Protein AF-A0A6G3YT43-F1 (afdb_monomer)

Foldseek 3Di:
DVVVVVVVVVVVVVVVVVVVVVVVVVVVVVCVVVVVVPPDDDDDDDDDDDDDDDDDDDDDDDDDDDDDDDDCPVPVVVVVVVVVVVVVVVVVVVVVVVVVVVVVVVVVVVVVVVVVVVVVVVVVVVVVVVVVVVVVVVVVVVVVVVVVVVVVVVVVVVVVVVVVVVVVVVVVVVVVVVVVVVVVVVVVVVVCCVVVVVVVVVVVVVVVVVCVVCVVPPCVVVCCPVVVVVVVVVVVVVVVVVVVVVVVVVVVVCVVVVVVVLVVCVVPDDCNVVSVVVVVVVVVVVVVVVVVVVVVVVVVVVVVVVVQAAAADDDDPLSVLVVVLQVLLVVLVWHWHWDDWDADPVRQKIKTKIATPDDDDVVVSQCSSLVPQVVSCVVNQAPDRWGWDADPVVRIIMTIGGHDPPQQDPVNLCVLFPEQVCVLVLLALAQFAEEEAADVFCRVLLVLLSVLSNVVVVAAEAEAEADLCPPPPPPQDLFDHPHNRLVCLLVVLVVLVVLLVVLVVVCVVPPPDDDRAYEYAYEAVLVSLVVQPPDWDADPVGDIDGSSLSNLVSSLCCLVCVSVSNYGYYYYHHAPDCVSVPPDVNDDPVSCLSHWYKYKAPNVCVVQVPDPCVVVCPVVVVSSVSSNVSQVVVCVVPPDPQPGWIWIWTGHNPDTGIYTHDGRCPSVSVVDDPPPPRPRPDSPPPPPVDPPHPPVVVVCVVPVDDDDDDDDDDDDDDDDDDDDDDDDDDDDDDDDDDDDDFDADPQPRHGWDWPAAACDDPRHQWTKTFDPDPPDDVVSDDRIDTHHDPPVCVVPVDDDDDDD

Solvent-accessible surface area (backbone atoms only — not comparable to full-atom values): 46959 Å² total; per-residue (Å²): 109,74,70,60,55,52,54,51,50,52,53,51,50,52,54,51,50,56,52,51,51,52,53,50,52,54,53,49,54,52,51,63,66,56,56,77,75,72,81,82,85,80,89,82,90,80,91,82,82,89,84,84,92,80,81,87,88,82,86,86,84,86,81,86,82,88,84,88,82,94,83,58,85,72,55,55,61,57,52,52,55,49,49,50,54,50,50,53,50,50,52,52,51,52,51,51,50,50,53,52,50,54,50,52,52,52,53,50,53,53,51,53,51,52,51,52,55,50,52,55,52,52,52,53,51,51,52,53,49,54,51,52,54,53,50,52,51,51,52,53,50,52,55,52,52,51,53,54,50,54,53,52,52,48,53,51,51,56,50,51,55,51,50,50,55,51,48,58,49,50,57,48,52,50,52,52,48,52,53,53,47,52,50,54,48,50,53,50,48,51,54,49,46,52,53,47,49,52,50,46,49,55,48,48,53,54,46,50,56,50,44,69,67,38,49,72,62,48,51,63,56,48,45,61,66,66,41,44,68,53,52,48,48,46,52,49,50,48,50,50,47,51,50,50,51,51,47,51,50,51,50,62,62,44,48,59,57,50,51,54,50,46,62,56,37,71,75,51,88,83,61,67,70,64,54,51,56,50,49,52,52,49,51,52,57,46,54,56,48,52,54,50,50,54,55,48,53,51,53,52,50,53,51,51,51,61,69,66,51,59,49,69,55,67,94,48,84,75,36,47,49,54,39,49,55,37,50,53,29,43,76,72,74,41,51,35,26,56,70,53,75,48,68,46,96,85,66,42,41,37,36,37,34,29,38,68,80,64,97,62,62,63,70,62,51,40,58,62,64,37,71,50,17,65,59,47,12,66,79,63,53,32,75,52,69,38,46,66,44,75,39,84,90,78,68,28,40,33,34,62,42,39,46,63,75,77,77,77,48,73,71,62,44,59,74,63,34,43,57,42,84,52,48,50,68,71,52,62,90,57,43,26,38,35,37,18,18,46,93,92,42,68,44,70,58,50,53,43,48,52,54,12,35,42,45,76,69,71,55,65,54,32,68,44,29,37,26,57,66,62,86,39,99,82,58,83,69,60,62,48,56,76,32,54,43,69,86,43,49,57,59,53,23,50,49,53,46,47,53,51,53,52,51,50,52,48,38,72,76,38,77,84,70,82,62,73,30,35,34,40,37,35,47,54,44,61,61,45,44,60,69,29,54,92,42,73,43,77,44,102,84,79,47,78,42,40,42,33,57,48,35,52,48,27,52,50,50,43,43,72,50,10,69,89,56,34,31,30,39,38,40,28,26,56,59,62,60,58,71,80,66,40,79,42,94,89,45,57,78,68,63,59,65,52,34,36,34,40,27,32,55,77,36,38,55,57,42,55,71,70,39,93,57,58,81,80,40,51,66,58,51,52,49,48,48,54,48,49,57,49,33,60,58,58,36,71,78,42,85,53,74,53,73,39,70,45,50,28,37,38,37,49,96,91,45,77,44,43,30,38,53,64,48,62,62,73,54,37,54,87,65,63,60,86,88,48,99,61,67,51,81,55,71,38,80,71,77,62,98,56,95,80,55,68,64,57,66,58,57,48,74,76,52,94,84,80,91,79,91,84,86,83,84,84,86,82,84,88,79,91,83,81,89,82,80,86,81,85,90,79,91,78,91,78,83,93,70,82,84,71,86,77,58,53,31,91,87,76,68,43,68,46,40,82,72,54,66,35,87,63,70,99,52,45,69,21,36,30,30,34,52,78,60,87,85,67,51,81,90,79,52,80,54,64,47,75,44,80,67,58,80,85,55,62,74,76,78,67,73,82,83,77,91,129

Radius of gyration: 56.35 Å; Cα contacts (8 Å, |Δi|>4): 700; chains: 1; bounding box: 196×82×149 Å

Nearest PDB structures (foldseek):
  6o1x-assembly1_A  TM=3.894E-01  e=1.282E-11  Clostridium perfringens
  8i13-assembly1_A  TM=3.273E-01  e=7.586E+00  Saccharomyces cerevisiae

Structure (mmCIF, N/CA/C/O backbone):
data_AF-A0A6G3YT43-F1
#
_entry.id   AF-A0A6G3YT43-F1
#
loop_
_atom_site.group_PDB
_atom_site.id
_atom_site.type_symbol
_atom_site.label_atom_id
_atom_site.label_alt_id
_atom_site.label_comp_id
_atom_site.label_asym_id
_atom_site.label_entity_id
_atom_site.label_seq_id
_atom_site.pdbx_PDB_ins_code
_atom_site.Cartn_x
_atom_site.Cartn_y
_atom_site.Cartn_z
_atom_site.occupancy
_atom_site.B_iso_or_equiv
_atom_site.auth_seq_id
_atom_site.auth_comp_id
_atom_site.auth_asym_id
_atom_site.auth_atom_id
_atom_site.pdbx_PDB_model_num
ATOM 1 N N . MET A 1 1 ? -44.330 -9.212 -2.111 1.00 39.94 1 MET A N 1
ATOM 2 C CA . MET A 1 1 ? -45.295 -8.447 -1.283 1.00 39.94 1 MET A CA 1
ATOM 3 C C . MET A 1 1 ? -46.722 -9.006 -1.291 1.00 39.94 1 MET A C 1
ATOM 5 O O . MET A 1 1 ? -47.164 -9.388 -0.219 1.00 39.94 1 MET A O 1
ATOM 9 N N . LYS A 1 2 ? -47.422 -9.173 -2.430 1.00 38.03 2 LYS A N 1
ATOM 10 C CA . LYS A 1 2 ? -48.826 -9.671 -2.458 1.00 38.03 2 LYS A CA 1
ATOM 11 C C . LYS A 1 2 ? -49.089 -10.975 -1.664 1.00 38.03 2 LYS A C 1
ATOM 13 O O . LYS A 1 2 ? -50.097 -11.067 -0.971 1.00 38.03 2 LYS A O 1
ATOM 18 N N . LYS A 1 3 ? -48.157 -11.943 -1.681 1.00 38.84 3 LYS A N 1
ATOM 19 C CA . LYS A 1 3 ? -48.256 -13.196 -0.895 1.00 38.84 3 LYS A CA 1
ATOM 20 C C . LYS A 1 3 ? -48.127 -12.994 0.626 1.00 38.84 3 LYS A C 1
ATOM 22 O O . LYS A 1 3 ? -48.794 -13.687 1.386 1.00 38.84 3 LYS A O 1
ATOM 27 N N . ALA A 1 4 ? -47.316 -12.035 1.079 1.00 42.00 4 ALA A N 1
ATOM 28 C CA . ALA A 1 4 ? -47.172 -11.718 2.504 1.00 42.00 4 ALA A CA 1
ATOM 29 C C . ALA A 1 4 ? -48.429 -11.011 3.040 1.00 42.00 4 ALA A C 1
ATOM 31 O O . ALA A 1 4 ? -48.910 -11.329 4.124 1.00 42.00 4 ALA A O 1
ATOM 32 N N . THR A 1 5 ? -49.027 -10.138 2.225 1.00 49.62 5 THR A N 1
ATOM 33 C CA . THR A 1 5 ? -50.283 -9.447 2.543 1.00 49.62 5 THR A CA 1
ATOM 34 C C . THR A 1 5 ? -51.476 -10.409 2.593 1.00 49.62 5 THR A C 1
ATOM 36 O O . THR A 1 5 ? -52.321 -10.286 3.475 1.00 49.62 5 THR A O 1
ATOM 39 N N . GLN A 1 6 ? -51.536 -11.411 1.705 1.00 53.44 6 GLN A N 1
ATOM 40 C CA . GLN A 1 6 ? -52.564 -12.462 1.768 1.00 53.44 6 GLN A CA 1
ATOM 41 C C . GLN A 1 6 ? -52.411 -13.357 3.004 1.00 53.44 6 GLN A C 1
ATOM 43 O O . GLN A 1 6 ? -53.408 -13.676 3.645 1.00 53.44 6 GLN A O 1
ATOM 48 N N . LYS A 1 7 ? -51.176 -13.702 3.390 1.00 53.03 7 LYS A N 1
ATOM 49 C CA . LYS A 1 7 ? -50.913 -14.523 4.582 1.00 53.03 7 LYS A CA 1
ATOM 50 C C . LYS A 1 7 ? -51.256 -13.787 5.885 1.00 53.03 7 LYS A C 1
ATOM 52 O O . LYS A 1 7 ? -51.801 -14.398 6.799 1.00 53.03 7 LYS A O 1
ATOM 57 N N . ALA A 1 8 ? -51.008 -12.476 5.952 1.00 52.19 8 ALA A N 1
ATOM 58 C CA . ALA A 1 8 ? -51.404 -11.643 7.090 1.00 52.19 8 ALA A CA 1
ATOM 59 C C . ALA A 1 8 ? -52.932 -11.478 7.194 1.00 52.19 8 ALA A C 1
ATOM 61 O O . ALA A 1 8 ? -53.485 -11.609 8.284 1.00 52.19 8 ALA A O 1
ATOM 62 N N . LYS A 1 9 ? -53.630 -11.278 6.063 1.00 59.62 9 LYS A N 1
ATOM 63 C CA . LYS A 1 9 ? -55.103 -11.212 6.034 1.00 59.62 9 LYS A CA 1
ATOM 64 C C . LYS A 1 9 ? -55.759 -12.536 6.434 1.00 59.62 9 LYS A C 1
ATOM 66 O O . LYS A 1 9 ? -56.714 -12.515 7.200 1.00 59.62 9 LYS A O 1
ATOM 71 N N . ALA A 1 10 ? -55.225 -13.671 5.978 1.00 58.03 10 ALA A N 1
ATOM 72 C CA . ALA A 1 10 ? -55.731 -14.990 6.359 1.00 58.03 10 ALA A CA 1
ATOM 73 C C . ALA A 1 10 ? -55.592 -15.241 7.871 1.00 58.03 10 ALA A C 1
ATOM 75 O O . ALA A 1 10 ? -56.543 -15.677 8.511 1.00 58.03 10 ALA A O 1
ATOM 76 N N . LYS A 1 11 ? -54.446 -14.872 8.458 1.00 58.78 11 LYS A N 1
ATOM 77 C CA . LYS A 1 11 ? -54.189 -15.041 9.895 1.00 58.78 11 LYS A CA 1
ATOM 78 C C . LYS A 1 11 ? -55.037 -14.102 10.765 1.00 58.78 11 LYS A C 1
ATOM 80 O O . LYS A 1 11 ? -55.488 -14.497 11.833 1.00 58.78 11 LYS A O 1
ATOM 85 N N . ALA A 1 12 ? -55.298 -12.878 10.302 1.00 54.00 12 ALA A N 1
ATOM 86 C CA . ALA A 1 12 ? -56.207 -11.953 10.981 1.00 54.00 12 ALA A CA 1
ATOM 87 C C . ALA A 1 12 ? -57.666 -12.443 10.939 1.00 54.00 12 ALA A C 1
ATOM 89 O O . ALA A 1 12 ? -58.365 -12.363 11.947 1.00 54.00 12 ALA A O 1
ATOM 90 N N . LEU A 1 13 ? -58.103 -13.005 9.805 1.00 59.00 13 LEU A N 1
ATOM 91 C CA . LEU A 1 13 ? -59.441 -13.580 9.655 1.00 59.00 13 LEU A CA 1
ATOM 92 C C . LEU A 1 13 ? -59.627 -14.811 10.554 1.00 59.00 13 LEU A C 1
ATOM 94 O O . LEU A 1 13 ? -60.652 -14.935 11.215 1.00 59.00 13 LEU A O 1
ATOM 98 N N . GLU A 1 14 ? -58.620 -15.677 10.653 1.00 64.06 14 GLU A N 1
ATOM 99 C CA . GLU A 1 14 ? -58.621 -16.844 11.544 1.00 64.06 14 GLU A CA 1
ATOM 100 C C . GLU A 1 14 ? -58.751 -16.439 13.026 1.00 64.06 14 GLU A C 1
ATOM 102 O O . GLU A 1 14 ? -59.577 -16.989 13.755 1.00 64.06 14 GLU A O 1
ATOM 107 N N . ILE A 1 15 ? -58.018 -15.407 13.462 1.00 61.44 15 ILE A N 1
ATOM 108 C CA . ILE A 1 15 ? -58.105 -14.873 14.832 1.00 61.44 15 ILE A CA 1
ATOM 109 C C . ILE A 1 15 ? -59.488 -14.265 15.109 1.00 61.44 15 ILE A C 1
ATOM 111 O O . ILE A 1 15 ? -60.043 -14.474 16.190 1.00 61.44 15 ILE A O 1
ATOM 115 N N . LEU A 1 16 ? -60.061 -13.534 14.147 1.00 53.44 16 LEU A N 1
ATOM 116 C CA . LEU A 1 16 ? -61.389 -12.934 14.294 1.00 53.44 16 LEU A CA 1
ATOM 117 C C . LEU A 1 16 ? -62.483 -14.010 14.380 1.00 53.44 16 LEU A C 1
ATOM 119 O O . LEU A 1 16 ? -63.369 -13.930 15.228 1.00 53.44 16 LEU A O 1
ATOM 123 N N . THR A 1 17 ? -62.371 -15.050 13.550 1.00 59.84 17 THR A N 1
ATOM 124 C CA . THR A 1 17 ? -63.323 -16.169 13.506 1.00 59.84 17 THR A CA 1
ATOM 125 C C . THR A 1 17 ? -63.288 -16.958 14.815 1.00 59.84 17 THR A C 1
ATOM 127 O O . THR A 1 17 ? -64.333 -17.210 15.408 1.00 59.84 17 THR A O 1
ATOM 130 N N . ASN A 1 18 ? -62.094 -17.245 15.345 1.00 55.19 18 ASN A N 1
ATOM 131 C CA . ASN A 1 18 ? -61.939 -17.944 16.624 1.00 55.19 18 ASN A CA 1
ATOM 132 C C . ASN A 1 18 ? -62.490 -17.135 17.811 1.00 55.19 18 ASN A C 1
ATOM 134 O O . ASN A 1 18 ? -63.086 -17.707 18.725 1.00 55.19 18 ASN A O 1
ATOM 138 N N . LYS A 1 19 ? -62.364 -15.801 17.787 1.00 54.69 19 LYS A N 1
ATOM 139 C CA . LYS A 1 19 ? -62.962 -14.927 18.810 1.00 54.69 19 LYS A CA 1
ATOM 140 C C . LYS A 1 19 ? -64.488 -14.852 18.702 1.00 54.69 19 LYS A C 1
ATOM 142 O O . LYS A 1 19 ? -65.158 -14.910 19.729 1.00 54.69 19 LYS A O 1
ATOM 147 N N . MET A 1 20 ? -65.054 -14.789 17.494 1.00 51.72 20 MET A N 1
ATOM 148 C CA . MET A 1 20 ? -66.513 -14.807 17.310 1.00 51.72 20 MET A CA 1
ATOM 149 C C . MET A 1 20 ? -67.133 -16.154 17.702 1.00 51.72 20 MET A C 1
ATOM 151 O O . MET A 1 20 ? -68.191 -16.172 18.325 1.00 51.72 20 MET A O 1
ATOM 155 N N . VAL A 1 21 ? -66.455 -17.273 17.426 1.00 55.09 21 VAL A N 1
ATOM 156 C CA . VAL A 1 21 ? -66.885 -18.612 17.867 1.00 55.09 21 VAL A CA 1
ATOM 157 C C . VAL A 1 21 ? -66.854 -18.729 19.396 1.00 55.09 21 VAL A C 1
ATOM 159 O O . VAL A 1 21 ? -67.792 -19.265 19.980 1.00 55.09 21 VAL A O 1
ATOM 162 N N . ALA A 1 22 ? -65.846 -18.161 20.067 1.00 46.66 22 ALA A N 1
ATOM 163 C CA . ALA A 1 22 ? -65.786 -18.135 21.530 1.00 46.66 22 ALA A CA 1
ATOM 164 C C . ALA A 1 22 ? -66.923 -17.305 22.161 1.00 46.66 22 ALA A C 1
ATOM 166 O O . ALA A 1 22 ? -67.499 -17.728 23.166 1.00 46.66 22 ALA A O 1
ATOM 167 N N . VAL A 1 23 ? -67.292 -16.169 21.552 1.00 50.03 23 VAL A N 1
ATOM 168 C CA . VAL A 1 23 ? -68.425 -15.323 21.982 1.00 50.03 23 VAL A CA 1
ATOM 169 C C . VAL A 1 23 ? -69.775 -16.001 21.706 1.00 50.03 23 VAL A C 1
ATOM 171 O O . VAL A 1 23 ? -70.680 -15.944 22.539 1.00 50.03 23 VAL A O 1
ATOM 174 N N . ALA A 1 24 ? -69.913 -16.703 20.578 1.00 44.25 24 ALA A N 1
ATOM 175 C CA . ALA A 1 24 ? -71.107 -17.485 20.251 1.00 44.25 24 ALA A CA 1
ATOM 176 C C . ALA A 1 24 ? -71.294 -18.687 21.199 1.00 44.25 24 ALA A C 1
ATOM 178 O O . ALA A 1 24 ? -72.406 -18.965 21.639 1.00 44.25 24 ALA A O 1
ATOM 179 N N . LEU A 1 25 ? -70.206 -19.366 21.582 1.00 44.00 25 LEU A N 1
ATOM 180 C CA . LEU A 1 25 ? -70.242 -20.479 22.538 1.00 44.00 25 LEU A CA 1
ATOM 181 C C . LEU A 1 25 ? -70.576 -20.016 23.961 1.00 44.00 25 LEU A C 1
ATOM 183 O O . LEU A 1 25 ? -71.339 -20.686 24.652 1.00 44.00 25 LEU A O 1
ATOM 187 N N . THR A 1 26 ? -70.076 -18.855 24.394 1.00 46.59 26 THR A N 1
ATOM 188 C CA . THR A 1 26 ? -70.422 -18.289 25.712 1.00 46.59 26 THR A CA 1
ATOM 189 C C . THR A 1 26 ? -71.858 -17.768 25.765 1.00 46.59 26 THR A C 1
ATOM 191 O O . THR A 1 26 ? -72.541 -17.979 26.765 1.00 46.59 26 THR A O 1
ATOM 194 N N . SER A 1 27 ? -72.369 -17.174 24.684 1.00 42.94 27 SER A N 1
ATOM 195 C CA . SER A 1 27 ? -73.778 -16.758 24.600 1.00 42.94 27 SER A CA 1
ATOM 196 C C . SER A 1 27 ? -74.748 -17.946 24.488 1.00 42.94 27 SER A C 1
ATOM 198 O O . SER A 1 27 ? -75.810 -17.918 25.112 1.00 42.94 27 SER A O 1
ATOM 200 N N . ALA A 1 28 ? -74.364 -19.037 23.815 1.00 41.91 28 ALA A N 1
ATOM 201 C CA . ALA A 1 28 ? -75.131 -20.287 23.803 1.00 41.91 28 ALA A CA 1
ATOM 202 C C . ALA A 1 28 ? -75.166 -20.979 25.182 1.00 41.91 28 ALA A C 1
ATOM 204 O O . ALA A 1 28 ? -76.205 -21.507 25.575 1.00 41.91 28 ALA A O 1
ATOM 205 N N . PHE A 1 29 ? -74.075 -20.925 25.957 1.00 39.16 29 PHE A N 1
ATOM 206 C CA . PHE A 1 29 ? -74.002 -21.530 27.297 1.00 39.16 29 PHE A CA 1
ATOM 207 C C . PHE A 1 29 ? -74.849 -20.778 28.345 1.00 39.16 29 PHE A C 1
ATOM 209 O O . PHE A 1 29 ? -75.451 -21.392 29.230 1.00 39.16 29 PHE A O 1
ATOM 216 N N . VAL A 1 30 ? -74.968 -19.451 28.209 1.00 45.88 30 VAL A N 1
ATOM 217 C CA . VAL A 1 30 ? -75.862 -18.617 29.036 1.00 45.88 30 VAL A CA 1
ATOM 218 C C . VAL A 1 30 ? -77.331 -18.791 28.618 1.00 45.88 30 VAL A C 1
ATOM 220 O O . VAL A 1 30 ? -78.213 -18.855 29.475 1.00 45.88 30 VAL A O 1
ATOM 223 N N . GLY A 1 31 ? -77.607 -18.963 27.320 1.00 40.47 31 GLY A N 1
ATOM 224 C CA . GLY A 1 31 ? -78.952 -19.261 26.812 1.00 40.47 31 GLY A CA 1
ATOM 225 C C . GLY A 1 31 ? -79.487 -20.637 27.233 1.00 40.47 31 GLY A C 1
ATOM 226 O O . GLY A 1 31 ? -80.671 -20.769 27.540 1.00 40.47 31 GLY A O 1
ATOM 227 N N . PHE A 1 32 ? -78.622 -21.654 27.317 1.00 38.94 32 PHE A N 1
ATOM 228 C CA . PHE A 1 32 ? -79.022 -23.025 27.659 1.00 38.94 32 PHE A CA 1
ATOM 229 C C . PHE A 1 32 ? -79.250 -23.238 29.168 1.00 38.94 32 PHE A C 1
ATOM 231 O O . PHE A 1 32 ? -80.068 -24.067 29.557 1.00 38.94 32 PHE A O 1
ATOM 238 N N . THR A 1 33 ? -78.587 -22.457 30.029 1.00 42.09 33 THR A N 1
ATOM 239 C CA . THR A 1 33 ? -78.774 -22.520 31.493 1.00 42.09 33 THR A CA 1
ATOM 240 C C . THR A 1 33 ? -79.883 -21.590 31.999 1.00 42.09 33 THR A C 1
ATOM 242 O O . THR A 1 33 ? -80.556 -21.926 32.972 1.00 42.09 33 THR A O 1
ATOM 245 N N . GLY A 1 34 ? -80.158 -20.476 31.308 1.00 35.38 34 GLY A N 1
ATOM 246 C CA . GLY A 1 34 ? -81.309 -19.605 31.593 1.00 35.38 34 GLY A CA 1
ATOM 247 C C . GLY A 1 34 ? -82.652 -20.115 31.045 1.00 35.38 34 GLY A C 1
ATOM 248 O O . GLY A 1 34 ? -83.703 -19.788 31.594 1.00 35.38 34 GLY A O 1
ATOM 249 N N . GLY A 1 35 ? -82.636 -20.947 29.995 1.00 33.22 35 GLY A N 1
ATOM 250 C CA . GLY A 1 35 ? -83.839 -21.442 29.312 1.00 33.22 35 GLY A CA 1
ATOM 251 C C . GLY A 1 35 ? -84.640 -22.523 30.053 1.00 33.22 35 GLY A C 1
ATOM 252 O O . GLY A 1 35 ? -85.830 -22.668 29.791 1.00 33.22 35 GLY A O 1
ATOM 253 N N . MET A 1 36 ? -84.045 -23.248 31.010 1.00 34.78 36 MET A N 1
ATOM 254 C CA . MET A 1 36 ? -84.764 -24.271 31.795 1.00 34.78 36 MET A CA 1
ATOM 255 C C . MET A 1 36 ? -85.444 -23.742 33.068 1.00 34.78 36 MET A C 1
ATOM 257 O O . MET A 1 36 ? -86.228 -24.463 33.677 1.00 34.78 36 MET A O 1
ATOM 261 N N . ALA A 1 37 ? -85.221 -22.480 33.448 1.00 36.12 37 ALA A N 1
ATOM 262 C CA . ALA A 1 37 ? -85.871 -21.865 34.611 1.00 36.12 37 ALA A CA 1
ATOM 263 C C . ALA A 1 37 ? -87.103 -21.004 34.258 1.00 36.12 37 ALA A C 1
ATOM 265 O O . ALA A 1 37 ? -87.760 -20.486 35.157 1.00 36.12 37 ALA A O 1
ATOM 266 N N . LEU A 1 38 ? -87.433 -20.841 32.968 1.00 33.91 38 LEU A N 1
ATOM 267 C CA . LEU A 1 38 ? -88.436 -19.871 32.499 1.00 33.91 38 LEU A CA 1
ATOM 268 C C . LEU A 1 38 ? -89.620 -20.469 31.718 1.00 33.91 38 LEU A C 1
ATOM 270 O O . LEU A 1 38 ? -90.374 -19.729 31.093 1.00 33.91 38 LEU A O 1
ATOM 274 N N . MET A 1 39 ? -89.830 -21.789 31.786 1.00 30.53 39 MET A N 1
ATOM 275 C CA . MET A 1 39 ? -90.946 -22.479 31.112 1.00 30.53 39 MET A CA 1
ATOM 276 C C . MET A 1 39 ? -91.953 -23.140 32.068 1.00 30.53 39 MET A C 1
ATOM 278 O O . MET A 1 39 ? -92.613 -24.118 31.729 1.00 30.53 39 MET A O 1
ATOM 282 N N . GLY A 1 40 ? -92.113 -22.577 33.263 1.00 32.53 40 GLY A N 1
ATOM 283 C CA . GLY A 1 40 ? -93.142 -22.993 34.208 1.00 32.53 40 GLY A CA 1
ATOM 284 C C . GLY A 1 40 ? -93.429 -21.894 35.216 1.00 32.53 40 GLY A C 1
ATOM 285 O O . GLY A 1 40 ? -92.878 -21.933 36.303 1.00 32.53 40 GLY A O 1
ATOM 286 N N . ILE A 1 41 ? -94.214 -20.895 34.805 1.00 32.81 41 ILE A N 1
ATOM 287 C CA . ILE A 1 41 ? -95.246 -20.162 35.567 1.00 32.81 41 ILE A CA 1
ATOM 288 C C . ILE A 1 41 ? -95.726 -19.032 34.639 1.00 32.81 41 ILE A C 1
ATOM 290 O O . ILE A 1 41 ? -95.116 -17.974 34.508 1.00 32.81 41 ILE A O 1
ATOM 294 N N . THR A 1 42 ? -96.827 -19.301 33.948 1.00 31.42 42 THR A N 1
ATOM 295 C CA . THR A 1 42 ? -97.674 -18.320 33.261 1.00 31.42 42 THR A CA 1
ATOM 296 C C . THR A 1 42 ? -99.008 -18.231 34.000 1.00 31.42 42 THR A C 1
ATOM 298 O O . THR A 1 42 ? -99.506 -19.269 34.430 1.00 31.42 42 THR A O 1
ATOM 301 N N . LEU A 1 43 ? -99.597 -17.023 34.006 1.00 30.03 43 LEU A N 1
ATOM 302 C CA . LEU A 1 43 ? -100.967 -16.639 34.417 1.00 30.03 43 LEU A CA 1
ATOM 303 C C . LEU A 1 43 ? -101.148 -16.458 35.945 1.00 30.03 43 LEU A C 1
ATOM 305 O O . LEU A 1 43 ? -100.748 -17.310 36.721 1.00 30.03 43 LEU A O 1
ATOM 309 N N . THR A 1 44 ? -101.724 -15.378 36.491 1.00 28.83 44 THR A N 1
ATOM 310 C CA . THR A 1 44 ? -102.619 -14.344 35.936 1.00 28.83 44 THR A CA 1
ATOM 311 C C . THR A 1 44 ? -102.662 -13.129 36.878 1.00 28.83 44 THR A C 1
ATOM 313 O O . THR A 1 44 ? -102.468 -13.259 38.084 1.00 28.83 44 THR A O 1
ATOM 316 N N . GLU A 1 45 ? -102.930 -11.960 36.303 1.00 32.69 45 GLU A N 1
ATOM 317 C CA . GLU A 1 45 ? -103.092 -10.642 36.930 1.00 32.69 45 GLU A CA 1
ATOM 318 C C . GLU A 1 45 ? -104.244 -10.558 37.954 1.00 32.69 45 GLU A C 1
ATOM 320 O O . GLU A 1 45 ? -105.293 -11.157 37.737 1.00 32.69 45 GLU A O 1
ATOM 325 N N . ALA A 1 46 ? -104.113 -9.700 38.979 1.00 28.12 46 ALA A N 1
ATOM 326 C CA . ALA A 1 46 ? -105.205 -8.834 39.455 1.00 28.12 46 ALA A CA 1
ATOM 327 C C . ALA A 1 46 ? -104.716 -7.745 40.434 1.00 28.12 46 ALA A C 1
ATOM 329 O O . ALA A 1 46 ? -103.954 -7.992 41.364 1.00 28.12 46 ALA A O 1
ATOM 330 N N . LYS A 1 47 ? -105.214 -6.527 40.201 1.00 36.25 47 LYS A N 1
ATOM 331 C CA . LYS A 1 47 ? -105.092 -5.290 40.991 1.00 36.25 47 LYS A CA 1
ATOM 332 C C . LYS A 1 47 ? -105.302 -5.483 42.500 1.00 36.25 47 LYS A C 1
ATOM 334 O O . LYS A 1 47 ? -106.301 -6.077 42.887 1.00 36.25 47 LYS A O 1
ATOM 339 N N . LEU A 1 48 ? -104.525 -4.775 43.329 1.00 26.77 48 LEU A N 1
ATOM 340 C CA . LEU A 1 48 ? -105.058 -4.130 44.540 1.00 26.77 48 LEU A CA 1
ATOM 341 C C . LEU A 1 48 ? -104.173 -2.973 45.031 1.00 26.77 48 LEU A C 1
ATOM 343 O O . LEU A 1 48 ? -102.953 -2.970 44.903 1.00 26.77 48 LEU A O 1
ATOM 347 N N . HIS A 1 49 ? -104.867 -1.946 45.508 1.00 29.12 49 HIS A N 1
ATOM 348 C CA . HIS A 1 49 ? -104.410 -0.607 45.853 1.00 29.12 49 HIS A CA 1
ATOM 349 C C . HIS A 1 49 ? -103.436 -0.527 47.043 1.00 29.12 49 HIS A C 1
ATOM 351 O O . HIS A 1 49 ? -103.451 -1.359 47.943 1.00 29.12 49 HIS A O 1
ATOM 357 N N . ARG A 1 50 ? -102.675 0.582 47.038 1.00 32.62 50 ARG A N 1
ATOM 358 C CA . ARG A 1 50 ? -102.116 1.353 48.171 1.00 32.62 50 ARG A CA 1
ATOM 359 C C . ARG A 1 50 ? -102.551 0.899 49.570 1.00 32.62 50 ARG A C 1
ATOM 361 O O . ARG A 1 50 ? -103.742 0.948 49.835 1.00 32.62 50 ARG A O 1
ATOM 368 N N . LEU A 1 51 ? -101.592 0.764 50.491 1.00 26.12 51 LEU A N 1
ATOM 369 C CA . LEU A 1 51 ? -101.665 1.356 51.837 1.00 26.12 51 LEU A CA 1
ATOM 370 C C . LEU A 1 51 ? -100.243 1.644 52.365 1.00 26.12 51 LEU A C 1
ATOM 372 O O . LEU A 1 51 ? -99.337 0.822 52.261 1.00 26.12 51 LEU A O 1
ATOM 376 N N . SER A 1 52 ? -100.060 2.863 52.868 1.00 28.14 52 SER A N 1
ATOM 377 C CA . SER A 1 52 ? -98.855 3.423 53.494 1.00 28.14 52 SER A CA 1
ATOM 378 C C . SER A 1 52 ? -98.611 2.880 54.908 1.00 28.14 52 SER A C 1
ATOM 380 O O . SER A 1 52 ? -99.588 2.550 55.578 1.00 28.14 52 SER A O 1
ATOM 382 N N . PRO A 1 53 ? -97.378 2.933 55.444 1.00 35.25 53 PRO A N 1
ATOM 383 C CA . PRO A 1 53 ? -97.144 2.778 56.873 1.00 35.25 53 PRO A CA 1
ATOM 384 C C . PRO A 1 53 ? -97.097 4.147 57.574 1.00 35.25 53 PRO A C 1
ATOM 386 O O . PRO A 1 53 ? -96.310 5.021 57.207 1.00 35.25 53 PRO A O 1
ATOM 389 N N . GLN A 1 54 ? -97.911 4.318 58.616 1.00 30.16 54 GLN A N 1
ATOM 390 C CA . GLN A 1 54 ? -97.704 5.329 59.651 1.00 30.16 54 GLN A CA 1
ATOM 391 C C . GLN A 1 54 ? -97.733 4.685 61.040 1.00 30.16 54 GLN A C 1
ATOM 393 O O . GLN A 1 54 ? -98.523 3.786 61.314 1.00 30.16 54 GLN A O 1
ATOM 398 N N . SER A 1 55 ? -96.876 5.258 61.887 1.00 28.28 55 SER A N 1
ATOM 399 C CA . SER A 1 55 ? -96.959 5.403 63.346 1.00 28.28 55 SER A CA 1
ATOM 400 C C . SER A 1 55 ? -96.800 4.184 64.266 1.00 28.28 55 SER A C 1
ATOM 402 O O . SER A 1 55 ? -97.706 3.386 64.457 1.00 28.28 55 SER A O 1
ATOM 404 N N . SER A 1 56 ? -95.628 4.154 64.907 1.00 31.52 56 SER A N 1
ATOM 405 C CA . SER A 1 56 ? -95.419 4.472 66.331 1.00 31.52 56 SER A CA 1
ATOM 406 C C . SER A 1 56 ? -96.258 3.787 67.428 1.00 31.52 56 SER A C 1
ATOM 408 O O . SER A 1 56 ? -97.457 4.002 67.535 1.00 31.52 56 SER A O 1
ATOM 410 N N . ALA A 1 57 ? -95.502 3.249 68.395 1.00 29.75 57 ALA A N 1
ATOM 411 C CA . ALA A 1 57 ? -95.610 3.497 69.841 1.00 29.75 57 ALA A CA 1
ATOM 412 C C . ALA A 1 57 ? -96.239 2.438 70.774 1.00 29.75 57 ALA A C 1
ATOM 414 O O . ALA A 1 57 ? -97.160 1.708 70.439 1.00 29.75 57 ALA A O 1
ATOM 415 N N . LEU A 1 58 ? -95.709 2.511 72.004 1.00 29.14 58 LEU A N 1
ATOM 416 C CA . LEU A 1 58 ? -96.188 2.035 73.305 1.00 29.14 58 LEU A CA 1
ATOM 417 C C . LEU A 1 58 ? -95.959 0.568 73.736 1.00 29.14 58 LEU A C 1
ATOM 419 O O . LEU A 1 58 ? -96.735 -0.335 73.465 1.00 29.14 58 LEU A O 1
ATOM 423 N N . SER A 1 59 ? -94.882 0.387 74.510 1.00 29.08 59 SER A N 1
ATOM 424 C CA . SER A 1 59 ? -94.907 0.361 75.985 1.00 29.08 59 SER A CA 1
ATOM 425 C C . SER A 1 59 ? -95.870 -0.555 76.766 1.00 29.08 59 SER A C 1
ATOM 427 O O . SER A 1 59 ? -97.077 -0.363 76.755 1.00 29.08 59 SER A O 1
ATOM 429 N N . LEU A 1 60 ? -95.227 -1.302 77.676 1.00 31.19 60 LEU A N 1
ATOM 430 C CA . LEU A 1 60 ? -95.516 -1.430 79.118 1.00 31.19 60 LEU A CA 1
ATOM 431 C C . LEU A 1 60 ? -96.544 -2.474 79.644 1.00 31.19 60 LEU A C 1
ATOM 433 O O . LEU A 1 60 ? -97.747 -2.364 79.469 1.00 31.19 60 LEU A O 1
ATOM 437 N N . LEU A 1 61 ? -95.970 -3.331 80.505 1.00 30.47 61 LEU A N 1
ATOM 438 C CA . LEU A 1 61 ? -96.382 -3.762 81.856 1.00 30.47 61 LEU A CA 1
ATOM 439 C C . LEU A 1 61 ? -97.359 -4.931 82.119 1.00 30.47 61 LEU A C 1
ATOM 441 O O . LEU A 1 61 ? -98.540 -4.893 81.812 1.00 30.47 61 LEU A O 1
ATOM 445 N N . LEU A 1 62 ? -96.795 -5.838 82.936 1.00 30.17 62 LEU A N 1
ATOM 446 C CA . LEU A 1 62 ? -97.309 -6.491 84.152 1.00 30.17 62 LEU A CA 1
ATOM 447 C C . LEU A 1 62 ? -98.509 -7.445 84.077 1.00 30.17 62 LEU A C 1
ATOM 449 O O . LEU A 1 62 ? -99.636 -7.053 83.820 1.00 30.17 62 LEU A O 1
ATOM 453 N N . GLY A 1 63 ? -98.279 -8.620 84.672 1.00 27.64 63 GLY A N 1
ATOM 454 C CA . GLY A 1 63 ? -98.865 -8.838 85.995 1.00 27.64 63 GLY A CA 1
ATOM 455 C C . GLY A 1 63 ? -99.710 -10.095 86.162 1.00 27.64 63 GLY A C 1
ATOM 456 O O . GLY A 1 63 ? -100.873 -10.102 85.803 1.00 27.64 63 GLY A O 1
ATOM 457 N N . ALA A 1 64 ? -99.107 -11.068 86.850 1.00 29.67 64 ALA A N 1
ATOM 458 C CA . ALA A 1 64 ? -99.704 -11.957 87.852 1.00 29.67 64 ALA A CA 1
ATOM 459 C C . ALA A 1 64 ? -100.862 -12.910 87.479 1.00 29.67 64 ALA A C 1
ATOM 461 O O . ALA A 1 64 ? -101.936 -12.511 87.054 1.00 29.67 64 ALA A O 1
ATOM 462 N N . GLY A 1 65 ? -100.689 -14.164 87.915 1.00 28.97 65 GLY A N 1
ATOM 463 C CA . GLY A 1 65 ? -101.727 -14.810 88.722 1.00 28.97 65 GLY A CA 1
ATOM 464 C C . GLY A 1 65 ? -102.369 -16.075 88.156 1.00 28.97 65 GLY A C 1
ATOM 465 O O . GLY A 1 65 ? -103.348 -15.993 87.437 1.00 28.97 65 GLY A O 1
ATOM 466 N N . VAL A 1 66 ? -101.833 -17.222 88.592 1.00 32.59 66 VAL A N 1
ATOM 467 C CA . VAL A 1 66 ? -102.538 -18.401 89.148 1.00 32.59 66 VAL A CA 1
ATOM 468 C C . VAL A 1 66 ? -103.761 -18.969 88.406 1.00 32.59 66 VAL A C 1
ATOM 470 O O . VAL A 1 66 ? -104.791 -18.321 88.287 1.00 32.59 66 VAL A O 1
ATOM 473 N N . GLY A 1 67 ? -103.725 -20.284 88.145 1.00 31.73 67 GLY A N 1
ATOM 474 C CA . GLY A 1 67 ? -104.940 -21.111 88.207 1.00 31.73 67 GLY A CA 1
ATOM 475 C C . GLY A 1 67 ? -105.053 -22.202 87.150 1.00 31.73 67 GLY A C 1
ATOM 476 O O . GLY A 1 67 ? -105.575 -21.984 86.069 1.00 31.73 67 GLY A O 1
ATOM 477 N N . VAL A 1 68 ? -104.582 -23.395 87.500 1.00 36.44 68 VAL A N 1
ATOM 478 C CA . VAL A 1 68 ? -104.642 -24.655 86.743 1.00 36.44 68 VAL A CA 1
ATOM 479 C C . VAL A 1 68 ? -106.088 -25.139 86.542 1.00 36.44 68 VAL A C 1
ATOM 481 O O . VAL A 1 68 ? -106.891 -25.047 87.463 1.00 36.44 68 VAL A O 1
ATOM 484 N N . THR A 1 69 ? -106.394 -25.769 85.402 1.00 35.66 69 THR A N 1
ATOM 485 C CA . THR A 1 69 ? -107.037 -27.104 85.369 1.00 35.66 69 THR A CA 1
ATOM 486 C C . THR A 1 69 ? -106.877 -27.797 84.013 1.00 35.66 69 THR A C 1
ATOM 488 O O . THR A 1 69 ? -106.785 -27.179 82.957 1.00 35.66 69 THR A O 1
ATOM 491 N N . LEU A 1 70 ? -106.733 -29.118 84.112 1.00 39.94 70 LEU A N 1
ATOM 492 C CA . LEU A 1 70 ? -106.258 -30.088 83.132 1.00 39.94 70 LEU A CA 1
ATOM 493 C C . LEU A 1 70 ? -107.104 -30.151 81.849 1.00 39.94 70 LEU A C 1
ATOM 495 O O . LEU A 1 70 ? -108.275 -30.506 81.925 1.00 39.94 70 LEU A O 1
ATOM 499 N N . SER A 1 71 ? -106.479 -29.938 80.680 1.00 38.66 71 SER A N 1
ATOM 500 C CA . SER A 1 71 ? -106.892 -30.515 79.374 1.00 38.66 71 SER A CA 1
ATOM 501 C C . SER A 1 71 ? -105.828 -30.404 78.250 1.00 38.66 71 SER A C 1
ATOM 503 O O . SER A 1 71 ? -106.148 -30.602 77.083 1.00 38.66 71 SER A O 1
ATOM 505 N N . SER A 1 72 ? -104.550 -30.094 78.529 1.00 42.53 72 SER A N 1
ATOM 506 C CA . SER A 1 72 ? -103.602 -29.632 77.485 1.00 42.53 72 SER A CA 1
ATOM 507 C C . SER A 1 72 ? -102.438 -30.569 77.116 1.00 42.53 72 SER A C 1
ATOM 509 O O . SER A 1 72 ? -101.519 -30.147 76.413 1.00 42.53 72 SER A O 1
ATOM 511 N N . LEU A 1 73 ? -102.463 -31.848 77.506 1.00 44.28 73 LEU A N 1
ATOM 512 C CA . LEU A 1 73 ? -101.336 -32.768 77.254 1.00 44.28 73 LEU A CA 1
ATOM 513 C C . LEU A 1 73 ? -101.214 -33.294 75.807 1.00 44.28 73 LEU A C 1
ATOM 515 O O . LEU A 1 73 ? -100.183 -33.861 75.469 1.00 44.28 73 LEU A O 1
ATOM 519 N N . VAL A 1 74 ? -102.187 -33.034 74.924 1.00 48.41 74 VAL A N 1
ATOM 520 C CA . VAL A 1 74 ? -102.072 -33.310 73.469 1.00 48.41 74 VAL A CA 1
ATOM 521 C C . VAL A 1 74 ? -101.745 -32.038 72.660 1.00 48.41 74 VAL A C 1
ATOM 523 O O . VAL A 1 74 ? -101.258 -32.112 71.536 1.00 48.41 74 VAL A O 1
ATOM 526 N N . GLY A 1 75 ? -101.929 -30.845 73.243 1.00 46.88 75 GLY A N 1
ATOM 527 C CA . GLY A 1 75 ? -101.637 -29.569 72.575 1.00 46.88 75 GLY A CA 1
ATOM 528 C C . GLY A 1 75 ? -100.158 -29.167 72.605 1.00 46.88 75 GLY A C 1
ATOM 529 O O . GLY A 1 75 ? -99.680 -28.526 71.674 1.00 46.88 75 GLY A O 1
ATOM 530 N N . LEU A 1 76 ? -99.411 -29.559 73.643 1.00 47.88 76 LEU A N 1
ATOM 531 C CA . LEU A 1 76 ? -98.018 -29.132 73.828 1.00 47.88 76 LEU A CA 1
ATOM 532 C C . LEU A 1 76 ? -97.022 -29.827 72.883 1.00 47.88 76 LEU A C 1
ATOM 534 O O . LEU A 1 76 ? -96.121 -29.148 72.395 1.00 47.88 76 LEU A O 1
ATOM 538 N N . SER A 1 77 ? -97.200 -31.110 72.534 1.00 52.84 77 SER A N 1
ATOM 539 C CA . SER A 1 77 ? -96.306 -31.764 71.557 1.00 52.84 77 SER A CA 1
ATOM 540 C C . SER A 1 77 ? -96.533 -31.238 70.134 1.00 52.84 77 SER A C 1
ATOM 542 O O . SER A 1 77 ? -95.571 -30.960 69.427 1.00 52.84 77 SER A O 1
ATOM 544 N N . LEU A 1 78 ? -97.790 -30.978 69.751 1.00 52.81 78 LEU A N 1
ATOM 545 C CA . LEU A 1 78 ? -98.148 -30.416 68.442 1.00 52.81 78 LEU A CA 1
ATOM 546 C C . LEU A 1 78 ? -97.680 -28.960 68.266 1.00 52.81 78 LEU A C 1
ATOM 548 O O . LEU A 1 78 ? -97.333 -28.550 67.158 1.00 52.81 78 LEU A O 1
ATOM 552 N N . ILE A 1 79 ? -97.648 -28.171 69.347 1.00 57.03 79 ILE A N 1
ATOM 553 C CA . ILE A 1 79 ? -97.100 -26.805 69.333 1.00 57.03 79 ILE A CA 1
ATOM 554 C C . ILE A 1 79 ? -95.567 -26.837 69.263 1.00 57.03 79 ILE A C 1
ATOM 556 O O . ILE A 1 79 ? -94.971 -26.020 68.562 1.00 57.03 79 ILE A O 1
ATOM 560 N N . GLN A 1 80 ? -94.912 -27.788 69.932 1.00 56.59 80 GLN A N 1
ATOM 561 C CA . GLN A 1 80 ? -93.452 -27.905 69.929 1.00 56.59 80 GLN A CA 1
ATOM 562 C C . GLN A 1 80 ? -92.911 -28.402 68.574 1.00 56.59 80 GLN A C 1
ATOM 564 O O . GLN A 1 80 ? -91.927 -27.856 68.073 1.00 56.59 80 GLN A O 1
ATOM 569 N N . GLU A 1 81 ? -93.613 -29.337 67.930 1.00 57.41 81 GLU A N 1
ATOM 570 C CA . GLU A 1 81 ? -93.286 -29.847 66.592 1.00 57.41 81 GLU A CA 1
ATOM 571 C C . GLU A 1 81 ? -93.540 -28.786 65.502 1.00 57.41 81 GLU A C 1
ATOM 573 O O . GLU A 1 81 ? -92.690 -28.551 64.639 1.00 57.41 81 GLU A O 1
ATOM 578 N N . LYS A 1 82 ? -94.648 -28.028 65.599 1.00 60.62 82 LYS A N 1
ATOM 579 C CA . LYS A 1 82 ? -94.888 -26.869 64.720 1.00 60.62 82 LYS A CA 1
ATOM 580 C C . LYS A 1 82 ? -93.848 -25.766 64.910 1.00 60.62 82 LYS A C 1
ATOM 582 O O . LYS A 1 82 ? -93.403 -25.193 63.921 1.00 60.62 82 LYS A O 1
ATOM 587 N N . ASN A 1 83 ? -93.424 -25.477 66.139 1.00 60.66 83 ASN A N 1
ATOM 588 C CA . ASN A 1 83 ? -92.423 -24.437 66.392 1.00 60.66 83 ASN A CA 1
ATOM 589 C C . ASN A 1 83 ? -91.023 -24.827 65.888 1.00 60.66 83 ASN A C 1
ATOM 591 O O . ASN A 1 83 ? -90.299 -23.961 65.392 1.00 60.66 83 ASN A O 1
ATOM 595 N N . GLN A 1 84 ? -90.648 -26.111 65.938 1.00 63.56 84 GLN A N 1
ATOM 596 C CA . GLN A 1 84 ? -89.416 -26.595 65.302 1.00 63.56 84 GLN A CA 1
ATOM 597 C C . GLN A 1 84 ? -89.494 -26.510 63.773 1.00 63.56 84 GLN A C 1
ATOM 599 O O . GLN A 1 84 ? -88.576 -25.966 63.158 1.00 63.56 84 GLN A O 1
ATOM 604 N N . ALA A 1 85 ? -90.612 -26.922 63.167 1.00 64.56 85 ALA A N 1
ATOM 605 C CA . ALA A 1 85 ? -90.817 -26.800 61.723 1.00 64.56 85 ALA A CA 1
ATOM 606 C C . ALA A 1 85 ? -90.800 -25.333 61.247 1.00 64.56 85 ALA A C 1
ATOM 608 O O . ALA A 1 85 ? -90.210 -25.021 60.213 1.00 64.56 85 ALA A O 1
ATOM 609 N N . ILE A 1 86 ? -91.381 -24.410 62.022 1.00 64.81 86 ILE A N 1
ATOM 610 C CA . ILE A 1 86 ? -91.346 -22.964 61.746 1.00 64.81 86 ILE A CA 1
ATOM 611 C C . ILE A 1 86 ? -89.918 -22.412 61.886 1.00 64.81 86 ILE A C 1
ATOM 613 O O . ILE A 1 86 ? -89.496 -21.604 61.061 1.00 64.81 86 ILE A O 1
ATOM 617 N N . SER A 1 87 ? -89.146 -22.859 62.882 1.00 67.38 87 SER A N 1
ATOM 618 C CA . SER A 1 87 ? -87.749 -22.440 63.068 1.00 67.38 87 SER A CA 1
ATOM 619 C C . SER A 1 87 ? -86.842 -22.914 61.928 1.00 67.38 87 SER A C 1
ATOM 621 O O . SER A 1 87 ? -86.019 -22.147 61.422 1.00 67.38 87 SER A O 1
ATOM 623 N N . GLU A 1 88 ? -87.010 -24.155 61.472 1.00 68.94 88 GLU A N 1
ATOM 624 C CA . GLU A 1 88 ? -86.269 -24.686 60.326 1.00 68.94 88 GLU A CA 1
ATOM 625 C C . GLU A 1 88 ? -86.690 -24.025 59.013 1.00 68.94 88 GLU A C 1
ATOM 627 O O . GLU A 1 88 ? -85.828 -23.679 58.202 1.00 68.94 88 GLU A O 1
ATOM 632 N N . ALA A 1 89 ? -87.986 -23.766 58.822 1.00 65.62 89 ALA A N 1
ATOM 633 C CA . ALA A 1 89 ? -88.481 -23.000 57.684 1.00 65.62 89 ALA A CA 1
ATOM 634 C C . ALA A 1 89 ? -87.915 -21.570 57.678 1.00 65.62 89 ALA A C 1
ATOM 636 O O . ALA A 1 89 ? -87.475 -21.108 56.629 1.00 65.62 89 ALA A O 1
ATOM 637 N N . ALA A 1 90 ? -87.834 -20.907 58.839 1.00 66.75 90 ALA A N 1
ATOM 638 C CA . ALA A 1 90 ? -87.250 -19.573 58.989 1.00 66.75 90 ALA A CA 1
ATOM 639 C C . ALA A 1 90 ? -85.736 -19.548 58.713 1.00 66.75 90 ALA A C 1
ATOM 641 O O . ALA A 1 90 ? -85.217 -18.605 58.113 1.00 66.75 90 ALA A O 1
ATOM 642 N N . LYS A 1 91 ? -85.004 -20.600 59.105 1.00 70.25 91 LYS A N 1
ATOM 643 C CA . LYS A 1 91 ? -83.586 -20.749 58.744 1.00 70.25 91 LYS A CA 1
ATOM 644 C C . LYS A 1 91 ? -83.414 -20.977 57.244 1.00 70.25 91 LYS A C 1
ATOM 646 O O . LYS A 1 91 ? -82.522 -20.377 56.647 1.00 70.25 91 LYS A O 1
ATOM 651 N N . ARG A 1 92 ? -84.278 -21.778 56.613 1.00 70.12 92 ARG A N 1
ATOM 652 C CA . ARG A 1 92 ? -84.242 -22.009 55.159 1.00 70.12 92 ARG A CA 1
ATOM 653 C C . ARG A 1 92 ? -84.576 -20.740 54.374 1.00 70.12 92 ARG A C 1
ATOM 655 O O . ARG A 1 92 ? -83.868 -20.435 53.421 1.00 70.12 92 ARG A O 1
ATOM 662 N N . THR A 1 93 ? -85.568 -19.956 54.798 1.00 67.94 93 THR A N 1
ATOM 663 C CA . THR A 1 93 ? -85.901 -18.675 54.151 1.00 67.94 93 THR A CA 1
ATOM 664 C C . THR A 1 93 ? -84.835 -17.606 54.368 1.00 67.94 93 THR A C 1
ATOM 666 O O . THR A 1 93 ? -84.516 -16.895 53.421 1.00 67.94 93 THR A O 1
ATOM 669 N N . SER A 1 94 ? -84.221 -17.532 55.553 1.00 72.12 94 SER A N 1
ATOM 670 C CA . SER A 1 94 ? -83.065 -16.656 55.811 1.00 72.12 94 SER A CA 1
ATOM 671 C C . SER A 1 94 ? -81.865 -17.009 54.922 1.00 72.12 94 SER A C 1
ATOM 673 O O . SER A 1 94 ? -81.263 -16.131 54.301 1.00 72.12 94 SER A O 1
ATOM 675 N N . THR A 1 95 ? -81.560 -18.303 54.783 1.00 70.19 95 THR A N 1
ATOM 676 C CA . THR A 1 95 ? -80.475 -18.778 53.907 1.00 70.19 95 THR A CA 1
ATOM 677 C C . THR A 1 95 ? -80.772 -18.457 52.439 1.00 70.19 95 THR A C 1
ATOM 679 O O . THR A 1 95 ? -79.936 -17.858 51.765 1.00 70.19 95 THR A O 1
ATOM 682 N N . ALA A 1 96 ? -81.997 -18.726 51.975 1.00 71.12 96 ALA A N 1
ATOM 683 C CA . ALA A 1 96 ? -82.429 -18.396 50.617 1.00 71.12 96 ALA A CA 1
ATOM 684 C C . ALA A 1 96 ? -82.437 -16.878 50.346 1.00 71.12 96 ALA A C 1
ATOM 686 O O . ALA A 1 96 ? -82.056 -16.436 49.266 1.00 71.12 96 ALA A O 1
ATOM 687 N N . GLN A 1 97 ? -82.814 -16.047 51.324 1.00 70.75 97 GLN A N 1
ATOM 688 C CA . GLN A 1 97 ? -82.722 -14.588 51.201 1.00 70.75 97 GLN A CA 1
ATOM 689 C C . GLN A 1 97 ? -81.276 -14.118 51.054 1.00 70.75 97 GLN A C 1
ATOM 691 O O . GLN A 1 97 ? -81.012 -13.225 50.250 1.00 70.75 97 GLN A O 1
ATOM 696 N N . LYS A 1 98 ? -80.338 -14.728 51.786 1.00 74.81 98 LYS A N 1
ATOM 697 C CA . LYS A 1 98 ? -78.913 -14.409 51.672 1.00 74.81 98 LYS A CA 1
ATOM 698 C C . LYS A 1 98 ? -78.360 -14.789 50.295 1.00 74.81 98 LYS A C 1
ATOM 700 O O . LYS A 1 98 ? -77.700 -13.969 49.666 1.00 74.81 98 LYS A O 1
ATOM 705 N N . GLU A 1 99 ? -78.720 -15.962 49.778 1.00 76.94 99 GLU A N 1
ATOM 706 C CA . GLU A 1 99 ? -78.351 -16.395 48.422 1.00 76.94 99 GLU A CA 1
ATOM 707 C C . GLU A 1 99 ? -78.934 -15.482 47.333 1.00 76.94 99 GLU A C 1
ATOM 709 O O . GLU A 1 99 ? -78.249 -15.161 46.363 1.00 76.94 99 GLU A O 1
ATOM 714 N N . VAL A 1 100 ? -80.166 -14.991 47.505 1.00 75.50 100 VAL A N 1
ATOM 715 C CA . VAL A 1 100 ? -80.780 -14.022 46.582 1.00 75.50 100 VAL A CA 1
ATOM 716 C C . VAL A 1 100 ? -80.063 -12.668 46.620 1.00 75.50 100 VAL A C 1
ATOM 718 O O . VAL A 1 100 ? -79.916 -12.025 45.578 1.00 75.50 100 VAL A O 1
ATOM 721 N N . VAL A 1 101 ? -79.606 -12.214 47.790 1.00 77.62 101 VAL A N 1
ATOM 722 C CA . VAL A 1 101 ? -78.819 -10.974 47.915 1.00 77.62 101 VAL A CA 1
ATOM 723 C C . VAL A 1 101 ? -77.452 -11.131 47.246 1.00 77.62 101 VAL A C 1
ATOM 725 O O . VAL A 1 101 ? -77.075 -10.269 46.450 1.00 77.62 101 VAL A O 1
ATOM 728 N N . ASP A 1 102 ? -76.762 -12.248 47.476 1.00 77.62 102 ASP A N 1
ATOM 729 C CA . ASP A 1 102 ? -75.473 -12.545 46.843 1.00 77.62 102 ASP A CA 1
ATOM 730 C C . ASP A 1 102 ? -75.614 -12.691 45.318 1.00 77.62 102 ASP A C 1
ATOM 732 O O . ASP A 1 102 ? -74.800 -12.164 44.555 1.00 77.62 102 ASP A O 1
ATOM 736 N N . ALA A 1 103 ? -76.687 -13.333 44.842 1.00 73.69 103 ALA A N 1
ATOM 737 C CA . ALA A 1 103 ? -76.993 -13.437 43.418 1.00 73.69 103 ALA A CA 1
ATOM 738 C C . ALA A 1 103 ? -77.261 -12.060 42.789 1.00 73.69 103 ALA A C 1
ATOM 740 O O . ALA A 1 103 ? -76.740 -11.769 41.712 1.00 73.69 103 ALA A O 1
ATOM 741 N N . LYS A 1 104 ? -78.003 -11.174 43.469 1.00 78.62 104 LYS A N 1
ATOM 742 C CA . LYS A 1 104 ? -78.229 -9.793 43.008 1.00 78.62 104 LYS A CA 1
ATOM 743 C C . LYS A 1 104 ? -76.935 -8.981 42.946 1.00 78.62 104 LYS A C 1
ATOM 745 O O . LYS A 1 104 ? -76.750 -8.220 41.999 1.00 78.62 104 LYS A O 1
ATOM 750 N N . GLN A 1 105 ? -76.035 -9.149 43.915 1.00 80.94 105 GLN A N 1
ATOM 751 C CA . GLN A 1 105 ? -74.732 -8.478 43.902 1.00 80.94 105 GLN A CA 1
ATOM 752 C C . GLN A 1 105 ? -73.845 -8.974 42.753 1.00 80.94 105 GLN A C 1
ATOM 754 O O . GLN A 1 105 ? -73.245 -8.158 42.056 1.00 80.94 105 GLN A O 1
ATOM 759 N N . ARG A 1 106 ? -73.819 -10.288 42.490 1.00 81.19 106 ARG A N 1
ATOM 760 C CA . ARG A 1 106 ? -73.100 -10.864 41.337 1.00 81.19 106 ARG A CA 1
ATOM 761 C C . ARG A 1 106 ? -73.663 -10.381 40.004 1.00 81.19 106 ARG A C 1
ATOM 763 O O . ARG A 1 106 ? -72.896 -10.062 39.101 1.00 81.19 106 ARG A O 1
ATOM 770 N N . LEU A 1 107 ? -74.987 -10.294 39.889 1.00 79.38 107 LEU A N 1
ATOM 771 C CA . LEU A 1 107 ? -75.650 -9.828 38.671 1.00 79.38 107 LEU A CA 1
ATOM 772 C C . LEU A 1 107 ? -75.337 -8.350 38.404 1.00 79.38 107 LEU A C 1
ATOM 774 O O . LEU A 1 107 ? -75.034 -7.991 37.270 1.00 79.38 107 LEU A O 1
ATOM 778 N N . LYS A 1 108 ? -75.293 -7.522 39.455 1.00 85.00 108 LYS A N 1
ATOM 779 C CA . LYS A 1 108 ? -74.846 -6.129 39.353 1.00 85.00 108 LYS A CA 1
ATOM 780 C C . LYS A 1 108 ? -73.381 -6.022 38.909 1.00 85.00 108 LYS A C 1
ATOM 782 O O . LYS A 1 108 ? -73.098 -5.291 37.970 1.00 85.00 108 LYS A O 1
ATOM 787 N N . ALA A 1 109 ? -72.476 -6.804 39.501 1.00 79.81 109 ALA A N 1
ATOM 788 C CA . ALA A 1 109 ? -71.062 -6.804 39.114 1.00 79.81 109 ALA A CA 1
ATOM 789 C C . ALA A 1 109 ? -70.844 -7.220 37.644 1.00 79.81 109 ALA A C 1
ATOM 791 O O . ALA A 1 109 ? -70.034 -6.617 36.943 1.00 79.81 109 ALA A O 1
ATOM 792 N N . LEU A 1 110 ? -71.595 -8.214 37.155 1.00 80.62 110 LEU A N 1
ATOM 793 C CA . LEU A 1 110 ? -71.564 -8.615 35.743 1.00 80.62 110 LEU A CA 1
ATOM 794 C C . LEU A 1 110 ? -72.118 -7.525 34.816 1.00 80.62 110 LEU A C 1
ATOM 796 O O . LEU A 1 110 ? -71.615 -7.336 33.710 1.00 80.62 110 LEU A O 1
ATOM 800 N N . GLN A 1 111 ? -73.142 -6.797 35.259 1.00 81.75 111 GLN A N 1
ATOM 801 C CA . GLN A 1 111 ? -73.732 -5.699 34.498 1.00 81.75 111 GLN A CA 1
ATOM 802 C C . GLN A 1 111 ? -72.778 -4.496 34.406 1.00 81.75 111 GLN A C 1
ATOM 804 O O . GLN A 1 111 ? -72.647 -3.901 33.334 1.00 81.75 111 GLN A O 1
ATOM 809 N N . ASP A 1 112 ? -72.045 -4.203 35.480 1.00 82.06 112 ASP A N 1
ATOM 810 C CA . ASP A 1 112 ? -71.001 -3.175 35.502 1.00 82.06 112 ASP A CA 1
ATOM 811 C C . ASP A 1 112 ? -69.823 -3.568 34.582 1.00 82.06 112 ASP A C 1
ATOM 813 O O . ASP A 1 112 ? -69.404 -2.769 33.745 1.00 82.06 112 ASP A O 1
ATOM 817 N N . GLN A 1 113 ? -69.370 -4.831 34.621 1.00 80.19 113 GLN A N 1
ATOM 818 C CA . GLN A 1 113 ? -68.340 -5.349 33.701 1.00 80.19 113 GLN A CA 1
ATOM 819 C C . GLN A 1 113 ? -68.762 -5.285 32.227 1.00 80.19 113 GLN A C 1
ATOM 821 O O . GLN A 1 113 ? -67.957 -4.941 31.361 1.00 80.19 113 GLN A O 1
ATOM 826 N N . LEU A 1 114 ? -70.024 -5.597 31.922 1.00 82.56 114 LEU A N 1
ATOM 827 C CA . LEU A 1 114 ? -70.544 -5.510 30.557 1.00 82.56 114 LEU A CA 1
ATOM 828 C C . LEU A 1 114 ? -70.591 -4.059 30.060 1.00 82.56 114 LEU A C 1
ATOM 830 O O . LEU A 1 114 ? -70.371 -3.804 28.876 1.00 82.56 114 LEU A O 1
ATOM 834 N N . THR A 1 115 ? -70.872 -3.114 30.956 1.00 81.12 115 THR A N 1
ATOM 835 C CA . THR A 1 115 ? -70.897 -1.682 30.634 1.00 81.12 115 THR A CA 1
ATOM 836 C C . THR A 1 115 ? -69.484 -1.178 30.348 1.00 81.12 115 THR A C 1
ATOM 838 O O . THR A 1 115 ? -69.260 -0.589 29.294 1.00 81.12 115 THR A O 1
ATOM 841 N N . GLN A 1 116 ? -68.514 -1.539 31.191 1.00 84.56 116 GLN A N 1
ATOM 842 C CA . GLN A 1 116 ? -67.104 -1.214 30.976 1.00 84.56 116 GLN A CA 1
ATOM 843 C C . GLN A 1 116 ? -66.563 -1.803 29.660 1.00 84.56 116 GLN A C 1
ATOM 845 O O . GLN A 1 116 ? -65.949 -1.100 28.863 1.00 84.56 116 GLN A O 1
ATOM 850 N N . SER A 1 117 ? -66.860 -3.073 29.364 1.00 76.19 117 SER A N 1
ATOM 851 C CA . SER A 1 117 ? -66.423 -3.712 28.113 1.00 76.19 117 SER A CA 1
ATOM 852 C C . SER A 1 117 ? -67.030 -3.057 26.860 1.00 76.19 117 SER A C 1
ATOM 854 O O . SER A 1 117 ? -66.398 -3.015 25.798 1.00 76.19 117 SER A O 1
ATOM 856 N N . ARG A 1 118 ? -68.251 -2.512 26.966 1.00 80.62 118 ARG A N 1
ATOM 857 C CA . ARG A 1 118 ? -68.877 -1.736 25.886 1.00 80.62 118 ARG A CA 1
ATOM 858 C C . ARG A 1 118 ? -68.183 -0.395 25.672 1.00 80.62 118 ARG A C 1
ATOM 860 O O . ARG A 1 118 ? -67.979 -0.029 24.520 1.00 80.62 118 ARG A O 1
ATOM 867 N N . GLU A 1 119 ? -67.811 0.303 26.739 1.00 84.00 119 GLU A N 1
ATOM 868 C CA . GLU A 1 119 ? -67.069 1.568 26.652 1.00 84.00 119 GLU A CA 1
ATOM 869 C C . GLU A 1 119 ? -65.692 1.361 26.006 1.00 84.00 119 GLU A C 1
ATOM 871 O O . GLU A 1 119 ? -65.374 2.030 25.023 1.00 84.00 119 GLU A O 1
ATOM 876 N N . GLU A 1 120 ? -64.946 0.340 26.439 1.00 81.44 120 GLU A N 1
ATOM 877 C CA . GLU A 1 120 ? -63.656 -0.034 25.839 1.00 81.44 120 GLU A CA 1
ATOM 878 C C . GLU A 1 120 ? -63.788 -0.378 24.344 1.00 81.44 120 GLU A C 1
ATOM 880 O O . GLU A 1 120 ? -62.951 0.006 23.526 1.00 81.44 120 GLU A O 1
ATOM 885 N N . SER A 1 121 ? -64.872 -1.057 23.954 1.00 76.69 121 SER A N 1
ATOM 886 C CA . SER A 1 121 ? -65.142 -1.381 22.546 1.00 76.69 121 SER A CA 1
ATOM 887 C C . SER A 1 121 ? -65.447 -0.138 21.703 1.00 76.69 121 SER A C 1
ATOM 889 O O . SER A 1 121 ? -65.063 -0.077 20.534 1.00 76.69 121 SER A O 1
ATOM 891 N N . VAL A 1 122 ? -66.134 0.857 22.273 1.00 82.75 122 VAL A N 1
ATOM 892 C CA . VAL A 1 122 ? -66.434 2.128 21.596 1.00 82.75 122 VAL A CA 1
ATOM 893 C C . VAL A 1 122 ? -65.165 2.951 21.394 1.00 82.75 122 VAL A C 1
ATOM 895 O O . VAL A 1 122 ? -64.986 3.531 20.322 1.00 82.75 122 VAL A O 1
ATOM 898 N N . ASP A 1 123 ? -64.266 2.980 22.374 1.00 81.94 123 ASP A N 1
ATOM 899 C CA . ASP A 1 123 ? -63.003 3.706 22.238 1.00 81.94 123 ASP A CA 1
ATOM 900 C C . ASP A 1 123 ? -62.054 3.026 21.243 1.00 81.94 123 ASP A C 1
ATOM 902 O O . ASP A 1 123 ? -61.487 3.705 20.385 1.00 81.94 123 ASP A O 1
ATOM 906 N N . LEU A 1 124 ? -62.006 1.689 21.221 1.00 80.38 124 LEU A N 1
ATOM 907 C CA . LEU A 1 124 ? -61.264 0.944 20.198 1.00 80.38 124 LEU A CA 1
ATOM 908 C C . LEU A 1 124 ? -61.788 1.228 18.775 1.00 80.38 124 LEU A C 1
ATOM 910 O O . LEU A 1 124 ? -61.012 1.324 17.822 1.00 80.38 124 LEU A O 1
ATOM 914 N N . LEU A 1 125 ? -63.108 1.385 18.614 1.00 82.50 125 LEU A N 1
ATOM 915 C CA . LEU A 1 125 ? -63.715 1.758 17.332 1.00 82.50 125 LEU A CA 1
ATOM 916 C C . LEU A 1 125 ? -63.335 3.182 16.901 1.00 82.50 125 LEU A C 1
ATOM 918 O O . LEU A 1 125 ? -63.111 3.408 15.711 1.00 82.50 125 LEU A O 1
ATOM 922 N N . LYS A 1 126 ? -63.213 4.130 17.840 1.00 85.50 126 LYS A N 1
ATOM 923 C CA . LYS A 1 126 ? -62.726 5.487 17.534 1.00 85.50 126 LYS A CA 1
ATOM 924 C C . LYS A 1 126 ? -61.264 5.473 17.092 1.00 85.50 126 LYS A C 1
ATOM 926 O O . LYS A 1 126 ? -60.937 6.138 16.112 1.00 85.50 126 LYS A O 1
ATOM 931 N N . GLU A 1 127 ? -60.402 4.708 17.761 1.00 82.38 127 GLU A N 1
ATOM 932 C CA . GLU A 1 127 ? -58.990 4.572 17.370 1.00 82.38 127 GLU A CA 1
ATOM 933 C C . GLU A 1 127 ? -58.842 3.944 15.976 1.00 82.38 127 GLU A C 1
ATOM 935 O O . GLU A 1 127 ? -58.073 4.430 15.145 1.00 82.38 127 GLU A O 1
ATOM 940 N N . LEU A 1 128 ? -59.632 2.906 15.677 1.00 80.62 128 LEU A N 1
ATOM 941 C CA . LEU A 1 128 ? -59.674 2.288 14.347 1.00 80.62 128 LEU A CA 1
ATOM 942 C C . LEU A 1 128 ? -60.128 3.271 13.263 1.00 80.62 128 LEU A C 1
ATOM 944 O O . LEU A 1 128 ? -59.559 3.275 12.168 1.00 80.62 128 LEU A O 1
ATOM 948 N N . GLN A 1 129 ? -61.114 4.119 13.563 1.00 86.50 129 GLN A N 1
ATOM 949 C CA . GLN A 1 129 ? -61.570 5.149 12.633 1.00 86.50 129 GLN A CA 1
ATOM 950 C C . GLN A 1 129 ? -60.478 6.197 12.378 1.00 86.50 129 GLN A C 1
ATOM 952 O O . GLN A 1 129 ? -60.172 6.489 11.224 1.00 86.50 129 GLN A O 1
ATOM 957 N N . GLN A 1 130 ? -59.820 6.691 13.431 1.00 85.56 130 GLN A N 1
ATOM 958 C CA . GLN A 1 130 ? -58.711 7.644 13.304 1.00 85.56 130 GLN A CA 1
ATOM 959 C C . GLN A 1 130 ? -57.547 7.070 12.487 1.00 85.56 130 GLN A C 1
ATOM 961 O O . GLN A 1 130 ? -56.964 7.763 11.651 1.00 85.56 130 GLN A O 1
ATOM 966 N N . PHE A 1 131 ? -57.229 5.787 12.680 1.00 78.94 131 PHE A N 1
ATOM 967 C CA . PHE A 1 131 ? -56.205 5.105 11.895 1.00 78.94 131 PHE A CA 1
ATOM 968 C C . PHE A 1 131 ? -56.597 4.979 10.414 1.00 78.94 131 PHE A C 1
ATOM 970 O O . PHE A 1 131 ? -55.759 5.187 9.534 1.00 78.94 131 PHE A O 1
ATOM 977 N N . SER A 1 132 ? -57.866 4.670 10.127 1.00 81.19 132 SER A N 1
ATOM 978 C CA . SER A 1 132 ? -58.392 4.612 8.758 1.00 81.19 132 SER A CA 1
ATOM 979 C C . SER A 1 132 ? -58.270 5.963 8.047 1.00 81.19 132 SER A C 1
ATOM 981 O O . SER A 1 132 ? -57.776 6.024 6.919 1.00 81.19 132 SER A O 1
ATOM 983 N N . ASP A 1 133 ? -58.641 7.051 8.723 1.00 83.75 133 ASP A N 1
ATOM 984 C CA . ASP A 1 133 ? -58.586 8.403 8.160 1.00 83.75 133 ASP A CA 1
ATOM 985 C C . ASP A 1 133 ? -57.132 8.845 7.897 1.00 83.75 133 ASP A C 1
ATOM 987 O O . ASP A 1 133 ? -56.816 9.392 6.833 1.00 83.75 133 ASP A O 1
ATOM 991 N N . ALA A 1 134 ? -56.211 8.533 8.818 1.00 75.94 134 ALA A N 1
ATOM 992 C CA . ALA A 1 134 ? -54.779 8.792 8.649 1.00 75.94 134 ALA A CA 1
ATOM 993 C C . ALA A 1 134 ? -54.177 7.993 7.479 1.00 75.94 134 ALA A C 1
ATOM 995 O O . ALA A 1 134 ? -53.375 8.518 6.699 1.00 75.94 134 ALA A O 1
ATOM 996 N N . TYR A 1 135 ? -54.591 6.733 7.311 1.00 80.19 135 TYR A N 1
ATOM 997 C CA . TYR A 1 135 ? -54.167 5.902 6.187 1.00 80.19 135 TYR A CA 1
ATOM 998 C C . TYR A 1 135 ? -54.647 6.467 4.843 1.00 80.19 135 TYR A C 1
ATOM 1000 O O . TYR A 1 135 ? -53.887 6.498 3.869 1.00 80.19 135 TYR A O 1
ATOM 1008 N N . GLU A 1 136 ? -55.886 6.958 4.776 1.00 82.44 136 GLU A N 1
ATOM 1009 C CA . GLU A 1 136 ? -56.421 7.557 3.554 1.00 82.44 136 GLU A CA 1
ATOM 1010 C C . GLU A 1 136 ? -55.697 8.865 3.191 1.00 82.44 136 GLU A C 1
ATOM 1012 O O . GLU A 1 136 ? -55.372 9.091 2.019 1.00 82.44 136 GLU A O 1
ATOM 1017 N N . GLN A 1 137 ? -55.360 9.695 4.184 1.00 78.19 137 GLN A N 1
ATOM 1018 C CA . GLN A 1 137 ? -54.540 10.894 3.976 1.00 78.19 137 GLN A CA 1
ATOM 1019 C C . GLN A 1 137 ? -53.135 10.551 3.461 1.00 78.19 137 GLN A C 1
ATOM 1021 O O . GLN A 1 137 ? -52.684 11.141 2.475 1.00 78.19 137 GLN A O 1
ATOM 1026 N N . ALA A 1 138 ? -52.471 9.552 4.048 1.00 68.94 138 ALA A N 1
ATOM 1027 C CA . ALA A 1 138 ? -51.165 9.083 3.580 1.00 68.94 138 ALA A CA 1
ATOM 1028 C C . ALA A 1 138 ? -51.230 8.524 2.145 1.00 68.94 138 ALA A C 1
ATOM 1030 O O . ALA A 1 138 ? -50.332 8.757 1.333 1.00 68.94 138 ALA A O 1
ATOM 1031 N N . SER A 1 139 ? -52.320 7.835 1.789 1.00 77.69 139 SER A N 1
ATOM 1032 C CA . SER A 1 139 ? -52.551 7.342 0.425 1.00 77.69 139 SER A CA 1
ATOM 1033 C C . SER A 1 139 ? -52.686 8.482 -0.594 1.00 77.69 139 SER A C 1
ATOM 1035 O O . SER A 1 139 ? -52.097 8.418 -1.677 1.00 77.69 139 SER A O 1
ATOM 1037 N N . LYS A 1 140 ? -53.410 9.556 -0.245 1.00 81.00 140 LYS A N 1
ATOM 1038 C CA . LYS A 1 140 ? -53.542 10.758 -1.088 1.00 81.00 140 LYS A CA 1
ATOM 1039 C C . LYS A 1 140 ? -52.203 11.487 -1.247 1.00 81.00 140 LYS A C 1
ATOM 1041 O O . LYS A 1 140 ? -51.853 11.859 -2.367 1.00 81.00 140 LYS A O 1
ATOM 1046 N N . ALA A 1 141 ? -51.423 11.612 -0.172 1.00 70.00 141 ALA A N 1
ATOM 1047 C CA . ALA A 1 141 ? -50.084 12.203 -0.219 1.00 70.00 141 ALA A CA 1
ATOM 1048 C C . ALA A 1 141 ? -49.127 11.406 -1.125 1.00 70.00 141 ALA A C 1
ATOM 1050 O O . ALA A 1 141 ? -48.437 11.993 -1.956 1.00 70.00 141 ALA A O 1
ATOM 1051 N N . ASN A 1 142 ? -49.151 10.071 -1.051 1.00 72.00 142 ASN A N 1
ATOM 1052 C CA . ASN A 1 142 ? -48.332 9.215 -1.916 1.00 72.00 142 ASN A CA 1
ATOM 1053 C C . ASN A 1 142 ? -48.702 9.331 -3.401 1.00 72.00 142 ASN A C 1
ATOM 1055 O O . ASN A 1 142 ? -47.815 9.316 -4.252 1.00 72.00 142 ASN A O 1
ATOM 1059 N N . LYS A 1 143 ? -49.992 9.480 -3.731 1.00 76.31 143 LYS A N 1
ATOM 1060 C CA . LYS A 1 143 ? -50.419 9.739 -5.118 1.00 76.31 143 LYS A CA 1
ATOM 1061 C C . LYS A 1 143 ? -49.922 11.091 -5.631 1.00 76.31 143 LYS A C 1
ATOM 1063 O O . LYS A 1 143 ? -49.497 11.175 -6.776 1.00 76.31 143 LYS A O 1
ATOM 1068 N N . SER A 1 144 ? -49.947 12.122 -4.786 1.00 74.62 144 SER A N 1
ATOM 1069 C CA . SER A 1 144 ? -49.401 13.442 -5.125 1.00 74.62 144 SER A CA 1
ATOM 1070 C C . SER A 1 144 ? -47.888 13.382 -5.371 1.00 74.62 144 SER A C 1
ATOM 1072 O O . SER A 1 144 ? -47.399 13.890 -6.376 1.00 74.62 144 SER A O 1
ATOM 1074 N N . LEU A 1 145 ? -47.149 12.667 -4.515 1.00 74.12 145 LEU A N 1
ATOM 1075 C CA . LEU A 1 145 ? -45.705 12.484 -4.669 1.00 74.12 145 LEU A CA 1
ATOM 1076 C C . LEU A 1 145 ? -45.341 11.751 -5.971 1.00 74.12 145 LEU A C 1
ATOM 1078 O O . LEU A 1 145 ? -44.363 12.111 -6.620 1.00 74.12 145 LEU A O 1
ATOM 1082 N N . ALA A 1 146 ? -46.133 10.749 -6.369 1.00 70.44 146 ALA A N 1
ATOM 1083 C CA . ALA A 1 146 ? -45.924 10.023 -7.620 1.00 70.44 146 ALA A CA 1
ATOM 1084 C C . ALA A 1 146 ? -46.049 10.938 -8.851 1.00 70.44 146 ALA A C 1
ATOM 1086 O O . ALA A 1 146 ? -45.202 10.876 -9.735 1.00 70.44 146 ALA A O 1
ATOM 1087 N N . LEU A 1 147 ? -47.035 11.843 -8.868 1.00 76.75 147 LEU A N 1
ATOM 1088 C CA . LEU A 1 147 ? -47.193 12.820 -9.952 1.00 76.75 147 LEU A CA 1
ATOM 1089 C C . LEU A 1 147 ? -46.006 13.791 -10.034 1.00 76.75 147 LEU A C 1
ATOM 1091 O O . LEU A 1 147 ? -45.516 14.071 -11.123 1.00 76.75 147 LEU A O 1
ATOM 1095 N N . VAL A 1 148 ? -45.498 14.254 -8.886 1.00 77.12 148 VAL A N 1
ATOM 1096 C CA . VAL A 1 148 ? -44.310 15.126 -8.835 1.00 77.12 148 VAL A CA 1
ATOM 1097 C C . VAL A 1 148 ? -43.057 14.399 -9.333 1.00 77.12 148 VAL A C 1
ATOM 1099 O O . VAL A 1 148 ? -42.221 15.000 -10.006 1.00 77.12 148 VAL A O 1
ATOM 1102 N N . LEU A 1 149 ? -42.910 13.109 -9.020 1.00 71.19 149 LEU A N 1
ATOM 1103 C CA . LEU A 1 149 ? -41.794 12.298 -9.512 1.00 71.19 149 LEU A CA 1
ATOM 1104 C C . LEU A 1 149 ? -41.860 12.094 -11.028 1.00 71.19 149 LEU A C 1
ATOM 1106 O O . LEU A 1 149 ? -40.831 12.213 -11.690 1.00 71.19 149 LEU A O 1
ATOM 1110 N N . ASP A 1 150 ? -43.047 11.845 -11.583 1.00 77.62 150 ASP A N 1
ATOM 1111 C CA . ASP A 1 150 ? -43.233 11.716 -13.032 1.00 77.62 150 ASP A CA 1
ATOM 1112 C C . ASP A 1 150 ? -42.898 13.025 -13.766 1.00 77.62 150 ASP A C 1
ATOM 1114 O O . ASP A 1 150 ? -42.215 13.004 -14.792 1.00 77.62 150 ASP A O 1
ATOM 1118 N N . GLU A 1 151 ? -43.290 14.174 -13.210 1.00 81.00 151 GLU A N 1
ATOM 1119 C CA . GLU A 1 151 ? -42.962 15.488 -13.771 1.00 81.00 151 GLU A CA 1
ATOM 1120 C C . GLU A 1 151 ? -41.450 15.775 -13.724 1.00 81.00 151 GLU A C 1
ATOM 1122 O O . GLU A 1 151 ? -40.861 16.184 -14.726 1.00 81.00 151 GLU A O 1
ATOM 1127 N N . ARG A 1 152 ? -40.779 15.449 -12.610 1.00 73.12 152 ARG A N 1
ATOM 1128 C CA . ARG A 1 152 ? -39.314 15.580 -12.488 1.00 73.12 152 ARG A CA 1
ATOM 1129 C C . ARG A 1 152 ? -38.554 14.649 -13.423 1.00 73.12 152 ARG A C 1
ATOM 1131 O O . ARG A 1 152 ? -37.537 15.047 -13.986 1.00 73.12 152 ARG A O 1
ATOM 1138 N N . ASN A 1 153 ? -39.045 13.430 -13.626 1.00 74.62 153 ASN A N 1
ATOM 1139 C CA . ASN A 1 153 ? -38.449 12.498 -14.579 1.00 74.62 153 ASN A CA 1
ATOM 1140 C C . ASN A 1 153 ? -38.548 13.023 -16.016 1.00 74.62 153 ASN A C 1
ATOM 1142 O O . ASN A 1 153 ? -37.610 12.838 -16.792 1.00 74.62 153 ASN A O 1
ATOM 1146 N N . ARG A 1 154 ? -39.639 13.720 -16.361 1.00 81.62 154 ARG A N 1
ATOM 1147 C CA . ARG A 1 154 ? -39.787 14.362 -17.672 1.00 81.62 154 ARG A CA 1
ATOM 1148 C C . ARG A 1 154 ? -38.778 15.496 -17.870 1.00 81.62 154 ARG A C 1
ATOM 1150 O O . ARG A 1 154 ? -38.108 15.525 -18.897 1.00 81.62 154 ARG A O 1
ATOM 1157 N N . GLU A 1 155 ? -38.607 16.365 -16.871 1.00 77.00 155 GLU A N 1
ATOM 1158 C CA . GLU A 1 155 ? -37.605 17.445 -16.904 1.00 77.00 155 GLU A CA 1
ATOM 1159 C C . GLU A 1 155 ? -36.171 16.911 -17.064 1.00 77.00 155 GLU A C 1
ATOM 1161 O O . GLU A 1 155 ? -35.380 17.459 -17.831 1.00 77.00 155 GLU A O 1
ATOM 1166 N N . ILE A 1 156 ? -35.825 15.819 -16.373 1.00 72.62 156 ILE A N 1
ATOM 1167 C CA . ILE A 1 156 ? -34.504 15.179 -16.496 1.00 72.62 156 ILE A CA 1
ATOM 1168 C C . ILE A 1 156 ? -34.271 14.672 -17.925 1.00 72.62 156 ILE A C 1
ATOM 1170 O O . ILE A 1 156 ? -33.164 14.789 -18.452 1.00 72.62 156 ILE A O 1
ATOM 1174 N N . LEU A 1 157 ? -35.304 14.118 -18.561 1.00 75.31 157 LEU A N 1
ATOM 1175 C CA . LEU A 1 157 ? -35.227 13.622 -19.934 1.00 75.31 157 LEU A CA 1
ATOM 1176 C C . LEU A 1 157 ? -34.983 14.767 -20.928 1.00 75.31 157 LEU A C 1
ATOM 1178 O O . LEU A 1 157 ? -34.074 14.673 -21.751 1.00 75.31 157 LEU A O 1
ATOM 1182 N N . GLU A 1 158 ? -35.710 15.876 -20.778 1.00 79.12 158 GLU A N 1
ATOM 1183 C CA . GLU A 1 158 ? -35.530 17.092 -21.585 1.00 79.12 158 GLU A CA 1
ATOM 1184 C C . GLU A 1 158 ? -34.118 17.696 -21.406 1.00 79.12 158 GLU A C 1
ATOM 1186 O O . GLU A 1 158 ? -33.465 18.078 -22.382 1.00 79.12 158 GLU A O 1
ATOM 1191 N N . LEU A 1 159 ? -33.594 17.726 -20.173 1.00 71.56 159 LEU A N 1
ATOM 1192 C CA . LEU A 1 159 ? -32.230 18.194 -19.889 1.00 71.56 159 LEU A CA 1
ATOM 1193 C C . LEU A 1 159 ? -31.153 17.287 -20.497 1.00 71.56 159 LEU A C 1
ATOM 1195 O O . LEU A 1 159 ? -30.142 17.782 -20.997 1.00 71.56 159 LEU A O 1
ATOM 1199 N N . ASN A 1 160 ? -31.359 15.970 -20.483 1.00 73.19 160 ASN A N 1
ATOM 1200 C CA . ASN A 1 160 ? -30.424 15.026 -21.093 1.00 73.19 160 ASN A CA 1
ATOM 1201 C C . ASN A 1 160 ? -30.363 15.187 -22.616 1.00 73.19 160 ASN A C 1
ATOM 1203 O O . ASN A 1 160 ? -29.268 15.181 -23.180 1.00 73.19 160 ASN A O 1
ATOM 1207 N N . GLU A 1 161 ? -31.502 15.401 -23.279 1.00 77.12 161 GLU A N 1
ATOM 1208 C CA . GLU A 1 161 ? -31.524 15.705 -24.714 1.00 77.12 161 GLU A CA 1
ATOM 1209 C C . GLU A 1 161 ? -30.812 17.025 -25.035 1.00 77.12 161 GLU A C 1
ATOM 1211 O O . GLU A 1 161 ? -30.090 17.125 -26.031 1.00 77.12 161 GLU A O 1
ATOM 1216 N N . HIS A 1 162 ? -30.975 18.047 -24.190 1.00 74.44 162 HIS A N 1
ATOM 1217 C CA . HIS A 1 162 ? -30.274 19.317 -24.365 1.00 74.44 162 HIS A CA 1
ATOM 1218 C C . HIS A 1 162 ? -28.754 19.167 -24.194 1.00 74.44 162 HIS A C 1
ATOM 1220 O O . HIS A 1 162 ? -27.991 19.673 -25.016 1.00 74.44 162 HIS A O 1
ATOM 1226 N N . ASN A 1 163 ? -28.308 18.412 -23.185 1.00 64.75 163 ASN A N 1
ATOM 1227 C CA . ASN A 1 163 ? -26.888 18.134 -22.961 1.00 64.75 163 ASN A CA 1
ATOM 1228 C C . ASN A 1 163 ? -26.261 17.339 -24.111 1.00 64.75 163 ASN A C 1
ATOM 1230 O O . ASN A 1 163 ? -25.138 17.638 -24.505 1.00 64.75 163 ASN A O 1
ATOM 1234 N N . GLN A 1 164 ? -26.982 16.378 -24.697 1.00 73.81 164 GLN A N 1
ATOM 1235 C CA . GLN A 1 164 ? -26.503 15.671 -25.889 1.00 73.81 164 GLN A CA 1
ATOM 1236 C C . GLN A 1 164 ? -26.312 16.621 -27.076 1.00 73.81 164 GLN A C 1
ATOM 1238 O O . GLN A 1 164 ? -25.286 16.555 -27.748 1.00 73.81 164 GLN A O 1
ATOM 1243 N N . LYS A 1 165 ? -27.250 17.551 -27.304 1.00 75.50 165 LYS A N 1
ATOM 1244 C CA . LYS A 1 165 ? -27.115 18.567 -28.362 1.00 75.50 165 LYS A CA 1
ATOM 1245 C C . LYS A 1 165 ? -25.915 19.485 -28.125 1.00 75.50 165 LYS A C 1
ATOM 1247 O O . LYS A 1 165 ? -25.181 19.776 -29.066 1.00 75.50 165 LYS A O 1
ATOM 1252 N N . LEU A 1 166 ? -25.687 19.913 -26.883 1.00 68.56 166 LEU A N 1
ATOM 1253 C CA . LEU A 1 166 ? -24.514 20.716 -26.531 1.00 68.56 166 LEU A CA 1
ATOM 1254 C C . LEU A 1 166 ? -23.211 19.941 -26.736 1.00 68.56 166 LEU A C 1
ATOM 1256 O O . LEU A 1 166 ? -22.283 20.492 -27.317 1.00 68.56 166 LEU A O 1
ATOM 1260 N N . GLN A 1 167 ? -23.161 18.665 -26.349 1.00 67.25 167 GLN A N 1
ATOM 1261 C CA . GLN A 1 167 ? -21.982 17.831 -26.570 1.00 67.25 167 GLN A CA 1
ATOM 1262 C C . GLN A 1 167 ? -21.661 17.712 -28.063 1.00 67.25 167 GLN A C 1
ATOM 1264 O O . GLN A 1 167 ? -20.530 17.948 -28.461 1.00 67.25 167 GLN A O 1
ATOM 1269 N N . THR A 1 168 ? -22.668 17.480 -28.911 1.00 75.31 168 THR A N 1
ATOM 1270 C CA . THR A 1 168 ? -22.446 17.421 -30.366 1.00 75.31 168 THR A CA 1
ATOM 1271 C C . THR A 1 168 ? -21.975 18.742 -30.979 1.00 75.31 168 THR A C 1
ATOM 1273 O O . THR A 1 168 ? -21.326 18.725 -32.022 1.00 75.31 168 THR A O 1
ATOM 1276 N N . LEU A 1 169 ? -22.302 19.888 -30.370 1.00 70.31 169 LEU A N 1
ATOM 1277 C CA . LEU A 1 169 ? -21.779 21.188 -30.801 1.00 70.31 169 LEU A CA 1
ATOM 1278 C C . LEU A 1 169 ? -20.319 21.359 -30.381 1.00 70.31 169 LEU A C 1
ATOM 1280 O O . LEU A 1 169 ? -19.512 21.778 -31.202 1.00 70.31 169 LEU A O 1
ATOM 1284 N N . VAL A 1 170 ? -19.978 20.971 -29.150 1.00 65.44 170 VAL A N 1
ATOM 1285 C CA . VAL A 1 170 ? -18.594 20.992 -28.655 1.00 65.44 170 VAL A CA 1
ATOM 1286 C C . VAL A 1 170 ? -17.706 20.091 -29.508 1.00 65.44 170 VAL A C 1
ATOM 1288 O O . VAL A 1 170 ? -16.697 20.563 -30.015 1.00 65.44 170 VAL A O 1
ATOM 1291 N N . ASP A 1 171 ? -18.122 18.849 -29.765 1.00 69.06 171 ASP A N 1
ATOM 1292 C CA . ASP A 1 171 ? -17.351 17.903 -30.582 1.00 69.06 171 ASP A CA 1
ATOM 1293 C C . ASP A 1 171 ? -17.135 18.436 -32.016 1.00 69.06 171 ASP A C 1
ATOM 1295 O O . ASP A 1 171 ? -16.099 18.203 -32.640 1.00 69.06 171 ASP A O 1
ATOM 1299 N N . ARG A 1 172 ? -18.110 19.184 -32.555 1.00 75.44 172 ARG A N 1
ATOM 1300 C CA . ARG A 1 172 ? -18.011 19.819 -33.876 1.00 75.44 172 ARG A CA 1
ATOM 1301 C C . ARG A 1 172 ? -17.034 20.993 -33.881 1.00 75.44 172 ARG A C 1
ATOM 1303 O O . ARG A 1 172 ? -16.278 21.134 -34.841 1.00 75.44 172 ARG A O 1
ATOM 1310 N N . ASP A 1 173 ? -17.074 21.827 -32.849 1.00 68.94 173 ASP A N 1
ATOM 1311 C CA . ASP A 1 173 ? -16.193 22.987 -32.715 1.00 68.94 173 ASP A CA 1
ATOM 1312 C C . ASP A 1 173 ? -14.748 22.552 -32.432 1.00 68.94 173 ASP A C 1
ATOM 1314 O O . ASP A 1 173 ? -13.820 23.134 -32.991 1.00 68.94 173 ASP A O 1
ATOM 1318 N N . GLU A 1 174 ? -14.549 21.492 -31.642 1.00 65.62 174 GLU A N 1
ATOM 1319 C CA . GLU A 1 174 ? -13.240 20.867 -31.417 1.00 65.62 174 GLU A CA 1
ATOM 1320 C C . GLU A 1 174 ? -12.670 20.300 -32.721 1.00 65.62 174 GLU A C 1
ATOM 1322 O O . GLU A 1 174 ? -11.544 20.629 -33.083 1.00 65.62 174 GLU A O 1
ATOM 1327 N N . ALA A 1 175 ? -13.466 19.560 -33.501 1.00 67.56 175 ALA A N 1
ATOM 1328 C CA . ALA A 1 175 ? -13.023 19.053 -34.801 1.00 67.56 175 ALA A CA 1
ATOM 1329 C C . ALA A 1 175 ? -12.686 20.178 -35.801 1.00 67.56 175 ALA A C 1
ATOM 1331 O O . ALA A 1 175 ? -11.743 20.056 -36.583 1.00 67.56 175 ALA A O 1
ATOM 1332 N N . ALA A 1 176 ? -13.443 21.281 -35.789 1.00 64.81 176 ALA A N 1
ATOM 1333 C CA . ALA A 1 176 ? -13.155 22.447 -36.622 1.00 64.81 176 ALA A CA 1
ATOM 1334 C C . ALA A 1 176 ? -11.880 23.179 -36.171 1.00 64.81 176 ALA A C 1
ATOM 1336 O O . ALA A 1 176 ? -11.113 23.654 -37.010 1.00 64.81 176 ALA A O 1
ATOM 1337 N N . PHE A 1 177 ? -11.644 23.258 -34.861 1.00 67.56 177 PHE A N 1
ATOM 1338 C CA . PHE A 1 177 ? -10.431 23.836 -34.295 1.00 67.56 177 PHE A CA 1
ATOM 1339 C C . PHE A 1 177 ? -9.199 22.988 -34.611 1.00 67.56 177 PHE A C 1
ATOM 1341 O O . PHE A 1 177 ? -8.195 23.546 -35.042 1.00 67.56 177 PHE A O 1
ATOM 1348 N N . ASP A 1 178 ? -9.284 21.666 -34.462 1.00 65.44 178 ASP A N 1
ATOM 1349 C CA . ASP A 1 178 ? -8.191 20.745 -34.776 1.00 65.44 178 ASP A CA 1
ATOM 1350 C C . ASP A 1 178 ? -7.837 20.797 -36.268 1.00 65.44 178 ASP A C 1
ATOM 1352 O O . ASP A 1 178 ? -6.664 20.901 -36.613 1.00 65.44 178 ASP A O 1
ATOM 1356 N N . ALA A 1 179 ? -8.836 20.848 -37.158 1.00 66.56 179 ALA A N 1
ATOM 1357 C CA . ALA A 1 179 ? -8.600 21.022 -38.591 1.00 66.56 179 ALA A CA 1
ATOM 1358 C C . ALA A 1 179 ? -7.912 22.362 -38.918 1.00 66.56 179 ALA A C 1
ATOM 1360 O O . ALA A 1 179 ? -6.966 22.394 -39.702 1.00 66.56 179 ALA A O 1
ATOM 1361 N N . ALA A 1 180 ? -8.347 23.462 -38.293 1.00 60.53 180 ALA A N 1
ATOM 1362 C CA . ALA A 1 180 ? -7.722 24.775 -38.469 1.00 60.53 180 ALA A CA 1
ATOM 1363 C C . ALA A 1 180 ? -6.310 24.840 -37.860 1.00 60.53 180 ALA A C 1
ATOM 1365 O O . ALA A 1 180 ? -5.440 25.549 -38.367 1.00 60.53 180 ALA A O 1
ATOM 1366 N N . LEU A 1 181 ? -6.071 24.107 -36.770 1.00 62.06 181 LEU A N 1
ATOM 1367 C CA . LEU A 1 181 ? -4.766 23.995 -36.134 1.00 62.06 181 LEU A CA 1
ATOM 1368 C C . LEU A 1 181 ? -3.804 23.176 -36.999 1.00 62.06 181 LEU A C 1
ATOM 1370 O O . LEU A 1 181 ? -2.662 23.592 -37.162 1.00 62.06 181 LEU A O 1
ATOM 1374 N N . ASP A 1 182 ? -4.261 22.070 -37.583 1.00 66.19 182 ASP A N 1
ATOM 1375 C CA . ASP A 1 182 ? -3.481 21.255 -38.518 1.00 66.19 182 ASP A CA 1
ATOM 1376 C C . ASP A 1 182 ? -3.153 22.024 -39.806 1.00 66.19 182 ASP A C 1
ATOM 1378 O O . ASP A 1 182 ? -2.030 21.933 -40.303 1.00 66.19 182 ASP A O 1
ATOM 1382 N N . GLU A 1 183 ? -4.087 22.828 -40.323 1.00 68.81 183 GLU A N 1
ATOM 1383 C CA . GLU A 1 183 ? -3.851 23.718 -41.467 1.00 68.81 183 GLU A CA 1
ATOM 1384 C C . GLU A 1 183 ? -2.811 24.798 -41.124 1.00 68.81 183 GLU A C 1
ATOM 1386 O O . GLU A 1 183 ? -1.800 24.919 -41.813 1.00 68.81 183 GLU A O 1
ATOM 1391 N N . ALA A 1 184 ? -2.961 25.492 -39.989 1.00 57.66 184 ALA A N 1
ATOM 1392 C CA . ALA A 1 184 ? -1.998 26.501 -39.540 1.00 57.66 184 ALA A CA 1
ATOM 1393 C C . ALA A 1 184 ? -0.609 25.917 -39.216 1.00 57.66 184 ALA A C 1
ATOM 1395 O O . ALA A 1 184 ? 0.414 26.569 -39.446 1.00 57.66 184 ALA A O 1
ATOM 1396 N N . LEU A 1 185 ? -0.552 24.695 -38.676 1.00 63.03 185 LEU A N 1
ATOM 1397 C CA . LEU A 1 185 ? 0.698 23.982 -38.413 1.00 63.03 185 LEU A CA 1
ATOM 1398 C C . LEU A 1 185 ? 1.364 23.518 -39.706 1.00 63.03 185 LEU A C 1
ATOM 1400 O O . LEU A 1 185 ? 2.587 23.603 -39.792 1.00 63.03 185 LEU A O 1
ATOM 1404 N N . ASN A 1 186 ? 0.598 23.065 -40.701 1.00 67.62 186 ASN A N 1
ATOM 1405 C CA . ASN A 1 186 ? 1.135 22.715 -42.014 1.00 67.62 186 ASN A CA 1
ATOM 1406 C C . ASN A 1 186 ? 1.663 23.950 -42.744 1.00 67.62 186 ASN A C 1
ATOM 1408 O O . ASN A 1 186 ? 2.795 23.902 -43.220 1.00 67.62 186 ASN A O 1
ATOM 1412 N N . ASP A 1 187 ? 0.926 25.063 -42.737 1.00 63.34 187 ASP A N 1
ATOM 1413 C CA . ASP A 1 187 ? 1.361 26.327 -43.339 1.00 63.34 187 ASP A CA 1
ATOM 1414 C C . ASP A 1 187 ? 2.649 26.843 -42.679 1.00 63.34 187 ASP A C 1
ATOM 1416 O O . ASP A 1 187 ? 3.639 27.143 -43.357 1.00 63.34 187 ASP A O 1
ATOM 1420 N N . GLN A 1 188 ? 2.700 26.840 -41.340 1.00 60.59 188 GLN A N 1
ATOM 1421 C CA . GLN A 1 188 ? 3.896 27.211 -40.584 1.00 60.59 188 GLN A CA 1
ATOM 1422 C C . GLN A 1 188 ? 5.054 26.227 -40.811 1.00 60.59 188 GLN A C 1
ATOM 1424 O O . GLN A 1 188 ? 6.211 26.650 -40.871 1.00 60.59 188 GLN A O 1
ATOM 1429 N N . ALA A 1 189 ? 4.776 24.926 -40.945 1.00 55.66 189 ALA A N 1
ATOM 1430 C CA . ALA A 1 189 ? 5.782 23.913 -41.242 1.00 55.66 189 ALA A CA 1
ATOM 1431 C C . ALA A 1 189 ? 6.357 24.094 -42.649 1.00 55.66 189 ALA A C 1
ATOM 1433 O O . ALA A 1 189 ? 7.573 23.983 -42.791 1.00 55.66 189 ALA A O 1
ATOM 1434 N N . THR A 1 190 ? 5.545 24.448 -43.651 1.00 61.53 190 THR A N 1
ATOM 1435 C CA . THR A 1 190 ? 6.018 24.767 -45.005 1.00 61.53 190 THR A CA 1
ATOM 1436 C C . THR A 1 190 ? 6.819 26.065 -45.055 1.00 61.53 190 THR A C 1
ATOM 1438 O O . THR A 1 190 ? 7.907 26.067 -45.628 1.00 61.53 190 THR A O 1
ATOM 1441 N N . GLU A 1 191 ? 6.385 27.138 -44.383 1.00 64.44 191 GLU A N 1
ATOM 1442 C CA . GLU A 1 191 ? 7.156 28.390 -44.312 1.00 64.44 191 GLU A CA 1
ATOM 1443 C C . GLU A 1 191 ? 8.478 28.205 -43.550 1.00 64.44 191 GLU A C 1
ATOM 1445 O O . GLU A 1 191 ? 9.532 28.694 -43.972 1.00 64.44 191 GLU A O 1
ATOM 1450 N N . MET A 1 192 ? 8.459 27.452 -42.443 1.00 60.12 192 MET A N 1
ATOM 1451 C CA . MET A 1 192 ? 9.672 27.109 -41.704 1.00 60.12 192 MET A CA 1
ATOM 1452 C C . MET A 1 192 ? 10.569 26.151 -42.485 1.00 60.12 192 MET A C 1
ATOM 1454 O O . MET A 1 192 ? 11.784 26.313 -42.409 1.00 60.12 192 MET A O 1
ATOM 1458 N N . GLN A 1 193 ? 10.024 25.195 -43.246 1.00 53.47 193 GLN A N 1
ATOM 1459 C CA . GLN A 1 193 ? 10.813 24.319 -44.112 1.00 53.47 193 GLN A CA 1
ATOM 1460 C C . GLN A 1 193 ? 11.437 25.088 -45.265 1.00 53.47 193 GLN A C 1
ATOM 1462 O O . GLN A 1 193 ? 12.607 24.853 -45.529 1.00 53.47 193 GLN A O 1
ATOM 1467 N N . GLU A 1 194 ? 10.742 26.018 -45.922 1.00 59.91 194 GLU A N 1
ATOM 1468 C CA . GLU A 1 194 ? 11.328 26.830 -46.994 1.00 59.91 194 GLU A CA 1
ATOM 1469 C C . GLU A 1 194 ? 12.383 27.805 -46.461 1.00 59.91 194 GLU A C 1
ATOM 1471 O O . GLU A 1 194 ? 13.465 27.930 -47.044 1.00 59.91 194 GLU A O 1
ATOM 1476 N N . ALA A 1 195 ? 12.132 28.445 -45.314 1.00 60.41 195 ALA A N 1
ATOM 1477 C CA . ALA A 1 195 ? 13.117 29.297 -44.653 1.00 60.41 195 ALA A CA 1
ATOM 1478 C C . ALA A 1 195 ? 14.330 28.488 -44.161 1.00 60.41 195 ALA A C 1
ATOM 1480 O O . ALA A 1 195 ? 15.472 28.923 -44.340 1.00 60.41 195 ALA A O 1
ATOM 1481 N N . ALA A 1 196 ? 14.106 27.294 -43.603 1.00 49.41 196 ALA A N 1
ATOM 1482 C CA . ALA A 1 196 ? 15.159 26.384 -43.168 1.00 49.41 196 ALA A CA 1
ATOM 1483 C C . ALA A 1 196 ? 15.905 25.765 -44.352 1.00 49.41 196 ALA A C 1
ATOM 1485 O O . ALA A 1 196 ? 17.118 25.661 -44.273 1.00 49.41 196 ALA A O 1
ATOM 1486 N N . LEU A 1 197 ? 15.251 25.434 -45.468 1.00 51.44 197 LEU A N 1
ATOM 1487 C CA . LEU A 1 197 ? 15.887 24.952 -46.701 1.00 51.44 197 LEU A CA 1
ATOM 1488 C C . LEU A 1 197 ? 16.717 26.047 -47.355 1.00 51.44 197 LEU A C 1
ATOM 1490 O O . LEU A 1 197 ? 17.810 25.770 -47.838 1.00 51.44 197 LEU A O 1
ATOM 1494 N N . LYS A 1 198 ? 16.248 27.297 -47.348 1.00 64.25 198 LYS A N 1
ATOM 1495 C CA . LYS A 1 198 ? 17.005 28.440 -47.867 1.00 64.25 198 LYS A CA 1
ATOM 1496 C C . LYS A 1 198 ? 18.208 28.759 -46.979 1.00 64.25 198 LYS A C 1
ATOM 1498 O O . LYS A 1 198 ? 19.305 28.971 -47.493 1.00 64.25 198 LYS A O 1
ATOM 1503 N N . ALA A 1 199 ? 18.033 28.726 -45.658 1.00 58.28 199 ALA A N 1
ATOM 1504 C CA . ALA A 1 199 ? 19.121 28.898 -44.699 1.00 58.28 199 ALA A CA 1
ATOM 1505 C C . ALA A 1 199 ? 20.112 27.724 -44.733 1.00 58.28 199 ALA A C 1
ATOM 1507 O O . ALA A 1 199 ? 21.319 27.952 -44.715 1.00 58.28 199 ALA A O 1
ATOM 1508 N N . ALA A 1 200 ? 19.626 26.487 -44.849 1.00 49.50 200 ALA A N 1
ATOM 1509 C CA . ALA A 1 200 ? 20.433 25.277 -44.948 1.00 49.50 200 ALA A CA 1
ATOM 1510 C C . ALA A 1 200 ? 21.166 25.205 -46.286 1.00 49.50 200 ALA A C 1
ATOM 1512 O O . ALA A 1 200 ? 22.334 24.853 -46.283 1.00 49.50 200 ALA A O 1
ATOM 1513 N N . ARG A 1 201 ? 20.558 25.611 -47.411 1.00 59.31 201 ARG A N 1
ATOM 1514 C CA . ARG A 1 201 ? 21.256 25.741 -48.703 1.00 59.31 201 ARG A CA 1
ATOM 1515 C C . ARG A 1 201 ? 22.349 26.800 -48.644 1.00 59.31 201 ARG A C 1
ATOM 1517 O O . ARG A 1 201 ? 23.471 26.506 -49.030 1.00 59.31 201 ARG A O 1
ATOM 1524 N N . ALA A 1 202 ? 22.070 27.976 -48.080 1.00 63.62 202 ALA A N 1
ATOM 1525 C CA . ALA A 1 202 ? 23.080 29.022 -47.915 1.00 63.62 202 ALA A CA 1
ATOM 1526 C C . ALA A 1 202 ? 24.215 28.595 -46.961 1.00 63.62 202 ALA A C 1
ATOM 1528 O O . ALA A 1 202 ? 25.386 28.891 -47.202 1.00 63.62 202 ALA A O 1
ATOM 1529 N N . GLN A 1 203 ? 23.891 27.867 -45.887 1.00 59.91 203 GLN A N 1
ATOM 1530 C CA . GLN A 1 203 ? 24.888 27.294 -44.983 1.00 59.91 203 GLN A CA 1
ATOM 1531 C C . GLN A 1 203 ? 25.675 26.163 -45.645 1.00 59.91 203 GLN A C 1
ATOM 1533 O O . GLN A 1 203 ? 26.887 26.125 -45.472 1.00 59.91 203 GLN A O 1
ATOM 1538 N N . LEU A 1 204 ? 25.031 25.290 -46.421 1.00 53.84 204 LEU A N 1
ATOM 1539 C CA . LEU A 1 204 ? 25.661 24.185 -47.140 1.00 53.84 204 LEU A CA 1
ATOM 1540 C C . LEU A 1 204 ? 26.586 24.709 -48.241 1.00 53.84 204 LEU A C 1
ATOM 1542 O O . LEU A 1 204 ? 27.715 24.248 -48.319 1.00 53.84 204 LEU A O 1
ATOM 1546 N N . GLU A 1 205 ? 26.187 25.721 -49.015 1.00 61.56 205 GLU A N 1
ATOM 1547 C CA . GLU A 1 205 ? 27.064 26.396 -49.983 1.00 61.56 205 GLU A CA 1
ATOM 1548 C C . GLU A 1 205 ? 28.249 27.072 -49.286 1.00 61.56 205 GLU A C 1
ATOM 1550 O O . GLU A 1 205 ? 29.393 26.889 -49.697 1.00 61.56 205 GLU A O 1
ATOM 1555 N N . ALA A 1 206 ? 28.026 27.773 -48.170 1.00 64.44 206 ALA A N 1
ATOM 1556 C CA . ALA A 1 206 ? 29.116 28.364 -47.392 1.00 64.44 206 ALA A CA 1
ATOM 1557 C C . ALA A 1 206 ? 30.048 27.302 -46.771 1.00 64.44 206 ALA A C 1
ATOM 1559 O O . ALA A 1 206 ? 31.254 27.533 -46.635 1.00 64.44 206 ALA A O 1
ATOM 1560 N N . HIS A 1 207 ? 29.511 26.141 -46.386 1.00 57.12 207 HIS A N 1
ATOM 1561 C CA . HIS A 1 207 ? 30.269 25.031 -45.815 1.00 57.12 207 HIS A CA 1
ATOM 1562 C C . HIS A 1 207 ? 31.041 24.270 -46.896 1.00 57.12 207 HIS A C 1
ATOM 1564 O O . HIS A 1 207 ? 32.220 24.000 -46.700 1.00 57.12 207 HIS A O 1
ATOM 1570 N N . LEU A 1 208 ? 30.443 24.027 -48.065 1.00 53.59 208 LEU A N 1
ATOM 1571 C CA . LEU A 1 208 ? 31.097 23.455 -49.244 1.00 53.59 208 LEU A CA 1
ATOM 1572 C C . LEU A 1 208 ? 32.197 24.381 -49.770 1.00 53.59 208 LEU A C 1
ATOM 1574 O O . LEU A 1 208 ? 33.286 23.901 -50.067 1.00 53.59 208 LEU A O 1
ATOM 1578 N N . GLN A 1 209 ? 31.998 25.702 -49.766 1.00 61.94 209 GLN A N 1
ATOM 1579 C CA . GLN A 1 209 ? 33.042 26.667 -50.127 1.00 61.94 209 GLN A CA 1
ATOM 1580 C C . GLN A 1 209 ? 34.196 26.672 -49.105 1.00 61.94 209 GLN A C 1
ATOM 1582 O O . GLN A 1 209 ? 35.368 26.773 -49.474 1.00 61.94 209 GLN A O 1
ATOM 1587 N N . LYS A 1 210 ? 33.902 26.522 -47.804 1.00 61.41 210 LYS A N 1
ATOM 1588 C CA . LYS A 1 210 ? 34.927 26.375 -46.751 1.00 61.41 210 LYS A CA 1
ATOM 1589 C C . LYS A 1 210 ? 35.668 25.041 -46.843 1.00 61.41 210 LYS A C 1
ATOM 1591 O O . LYS A 1 210 ? 36.885 25.024 -46.684 1.00 61.41 210 LYS A O 1
ATOM 1596 N N . ILE A 1 211 ? 34.960 23.950 -47.123 1.00 50.88 211 ILE A N 1
ATOM 1597 C CA . ILE A 1 211 ? 35.503 22.599 -47.286 1.00 50.88 211 ILE A CA 1
ATOM 1598 C C . ILE A 1 211 ? 36.357 22.522 -48.561 1.00 50.88 211 ILE A C 1
ATOM 1600 O O . ILE A 1 211 ? 37.501 22.090 -48.481 1.00 50.88 211 ILE A O 1
ATOM 1604 N N . SER A 1 212 ? 35.894 23.061 -49.692 1.00 45.78 212 SER A N 1
ATOM 1605 C CA . SER A 1 212 ? 36.657 23.175 -50.948 1.00 45.78 212 SER A CA 1
ATOM 1606 C C . SER A 1 212 ? 37.980 23.931 -50.761 1.00 45.78 212 SER A C 1
ATOM 1608 O O . SER A 1 212 ? 38.999 23.567 -51.342 1.00 45.78 212 SER A O 1
ATOM 1610 N N . ASN A 1 213 ? 38.001 24.948 -49.893 1.00 56.00 213 ASN A N 1
ATOM 1611 C CA . ASN A 1 213 ? 39.210 25.716 -49.578 1.00 56.00 213 ASN A CA 1
ATOM 1612 C C . ASN A 1 213 ? 40.091 25.074 -48.483 1.00 56.00 213 ASN A C 1
ATOM 1614 O O . ASN A 1 213 ? 41.286 25.374 -48.394 1.00 56.00 213 ASN A O 1
ATOM 1618 N N . ALA A 1 214 ? 39.530 24.199 -47.640 1.00 52.31 214 ALA A N 1
ATOM 1619 C CA . ALA A 1 214 ? 40.221 23.556 -46.520 1.00 52.31 214 ALA A CA 1
ATOM 1620 C C . ALA A 1 214 ? 40.753 22.150 -46.845 1.00 52.31 214 ALA A C 1
ATOM 1622 O O . ALA A 1 214 ? 41.792 21.769 -46.300 1.00 52.31 214 ALA A O 1
ATOM 1623 N N . ILE A 1 215 ? 40.107 21.400 -47.747 1.00 46.22 215 ILE A N 1
ATOM 1624 C CA . ILE A 1 215 ? 40.501 20.041 -48.153 1.00 46.22 215 ILE A CA 1
ATOM 1625 C C . ILE A 1 215 ? 41.953 20.001 -48.666 1.00 46.22 215 ILE A C 1
ATOM 1627 O O . ILE A 1 215 ? 42.723 19.194 -48.138 1.00 46.22 215 ILE A O 1
ATOM 1631 N N . PRO A 1 216 ? 42.423 20.909 -49.549 1.00 49.84 216 PRO A N 1
ATOM 1632 C CA . PRO A 1 216 ? 43.808 20.854 -50.026 1.00 49.84 216 PRO A CA 1
ATOM 1633 C C . PRO A 1 216 ? 44.850 21.141 -48.929 1.00 49.84 216 PRO A C 1
ATOM 1635 O O . PRO A 1 216 ? 45.972 20.643 -48.989 1.00 49.84 216 PRO A O 1
ATOM 1638 N N . LYS A 1 217 ? 44.498 21.917 -47.889 1.00 49.28 217 LYS A N 1
ATOM 1639 C CA . LYS A 1 217 ? 45.429 22.332 -46.818 1.00 49.28 217 LYS A CA 1
ATOM 1640 C C . LYS A 1 217 ? 45.390 21.436 -45.573 1.00 49.28 217 LYS A C 1
ATOM 1642 O O . LYS A 1 217 ? 46.409 21.321 -44.893 1.00 49.28 217 LYS A O 1
ATOM 1647 N N . ALA A 1 218 ? 44.259 20.800 -45.264 1.00 46.84 218 ALA A N 1
ATOM 1648 C CA . ALA A 1 218 ? 44.096 19.941 -44.089 1.00 46.84 218 ALA A CA 1
ATOM 1649 C C . ALA A 1 218 ? 44.379 18.459 -44.389 1.00 46.84 218 ALA A C 1
ATOM 1651 O O . ALA A 1 218 ? 45.032 17.808 -43.572 1.00 46.84 218 ALA A O 1
ATOM 1652 N N . VAL A 1 219 ? 43.998 17.948 -45.569 1.00 48.28 219 VAL A N 1
ATOM 1653 C CA . VAL A 1 219 ? 44.336 16.574 -45.996 1.00 48.28 219 VAL A CA 1
ATOM 1654 C C . VAL A 1 219 ? 45.850 16.446 -46.183 1.00 48.28 219 VAL A C 1
ATOM 1656 O O . VAL A 1 219 ? 46.463 15.539 -45.632 1.00 48.28 219 VAL A O 1
ATOM 1659 N N . CYS A 1 220 ? 46.500 17.444 -46.790 1.00 48.19 220 CYS A N 1
ATOM 1660 C CA . CYS A 1 220 ? 47.951 17.440 -47.011 1.00 48.19 220 CYS A CA 1
ATOM 1661 C C . CYS A 1 220 ? 48.785 17.590 -45.713 1.00 48.19 220 CYS A C 1
ATOM 1663 O O . CYS A 1 220 ? 49.947 17.193 -45.674 1.00 48.19 220 CYS A O 1
ATOM 1665 N N . LYS A 1 221 ? 48.205 18.127 -44.624 1.00 47.25 221 LYS A N 1
ATOM 1666 C CA . LYS A 1 221 ? 48.899 18.358 -43.337 1.00 47.25 221 LYS A CA 1
ATOM 1667 C C . LYS A 1 221 ? 48.576 17.309 -42.263 1.00 47.25 221 LYS A C 1
ATOM 1669 O O . LYS A 1 221 ? 49.382 17.122 -41.354 1.00 47.25 221 LYS A O 1
ATOM 1674 N N . ARG A 1 222 ? 47.418 16.637 -42.346 1.00 44.47 222 ARG A N 1
ATOM 1675 C CA . ARG A 1 222 ? 46.982 15.598 -41.394 1.00 44.47 222 ARG A CA 1
ATOM 1676 C C . ARG A 1 222 ? 47.265 14.179 -41.898 1.00 44.47 222 ARG A C 1
ATOM 1678 O O . ARG A 1 222 ? 47.653 13.366 -41.065 1.00 44.47 222 ARG A O 1
ATOM 1685 N N . ALA A 1 223 ? 47.211 13.927 -43.215 1.00 46.03 223 ALA A N 1
ATOM 1686 C CA . ALA A 1 223 ? 47.759 12.702 -43.809 1.00 46.03 223 ALA A CA 1
ATOM 1687 C C . ALA A 1 223 ? 49.261 12.613 -43.492 1.00 46.03 223 ALA A C 1
ATOM 1689 O O . ALA A 1 223 ? 49.651 11.787 -42.682 1.00 46.03 223 ALA A O 1
ATOM 1690 N N . LYS A 1 224 ? 50.066 13.620 -43.871 1.00 47.50 224 LYS A N 1
ATOM 1691 C CA . LYS A 1 224 ? 51.515 13.699 -43.564 1.00 47.50 224 LYS A CA 1
ATOM 1692 C C . LYS A 1 224 ? 51.931 13.632 -42.081 1.00 47.50 224 LYS A C 1
ATOM 1694 O O . LYS A 1 224 ? 53.124 13.600 -41.814 1.00 47.50 224 LYS A O 1
ATOM 1699 N N . LYS A 1 225 ? 51.017 13.668 -41.103 1.00 48.94 225 LYS A N 1
ATOM 1700 C CA . LYS A 1 225 ? 51.366 13.626 -39.665 1.00 48.94 225 LYS A CA 1
ATOM 1701 C C . LYS A 1 225 ? 50.947 12.330 -38.963 1.00 48.94 225 LYS A C 1
ATOM 1703 O O . LYS A 1 225 ? 51.562 11.978 -37.964 1.00 48.94 225 LYS A O 1
ATOM 1708 N N . LEU A 1 226 ? 49.917 11.646 -39.465 1.00 49.28 226 LEU A N 1
ATOM 1709 C CA . LEU A 1 226 ? 49.448 10.350 -38.951 1.00 49.28 226 LEU A CA 1
ATOM 1710 C C . LEU A 1 226 ? 49.878 9.185 -39.845 1.00 49.28 226 LEU A C 1
ATOM 1712 O O . LEU A 1 226 ? 50.160 8.112 -39.326 1.00 49.28 226 LEU A O 1
ATOM 1716 N N . SER A 1 227 ? 49.984 9.414 -41.155 1.00 46.16 227 SER A N 1
ATOM 1717 C CA . SER A 1 227 ? 50.476 8.423 -42.103 1.00 46.16 227 SER A CA 1
ATOM 1718 C C . SER A 1 227 ? 52.000 8.420 -42.164 1.00 46.16 227 SER A C 1
ATOM 1720 O O . SER A 1 227 ? 52.567 7.352 -42.196 1.00 46.16 227 SER A O 1
ATOM 1722 N N . ALA A 1 228 ? 52.703 9.550 -42.023 1.00 53.16 228 ALA A N 1
ATOM 1723 C CA . ALA A 1 228 ? 54.165 9.580 -42.185 1.00 53.16 228 ALA A CA 1
ATOM 1724 C C . ALA A 1 228 ? 54.981 8.582 -41.330 1.00 53.16 228 ALA A C 1
ATOM 1726 O O . ALA A 1 228 ? 55.901 8.001 -41.888 1.00 53.16 228 ALA A O 1
ATOM 1727 N N . PRO A 1 229 ? 54.705 8.327 -40.033 1.00 56.56 229 PRO A N 1
ATOM 1728 C CA . PRO A 1 229 ? 55.456 7.310 -39.294 1.00 56.56 229 PRO A CA 1
ATOM 1729 C C . PRO A 1 229 ? 55.022 5.874 -39.631 1.00 56.56 229 PRO A C 1
ATOM 1731 O O . PRO A 1 229 ? 55.847 4.976 -39.538 1.00 56.56 229 PRO A O 1
ATOM 1734 N N . LEU A 1 230 ? 53.768 5.649 -40.044 1.00 51.25 230 LEU A N 1
ATOM 1735 C CA . LEU A 1 230 ? 53.251 4.325 -40.421 1.00 51.25 230 LEU A CA 1
ATOM 1736 C C . LEU A 1 230 ? 53.548 3.974 -41.885 1.00 51.25 230 LEU A C 1
ATOM 1738 O O . LEU A 1 230 ? 53.924 2.851 -42.149 1.00 51.25 230 LEU A O 1
ATOM 1742 N N . GLU A 1 231 ? 53.467 4.923 -42.812 1.00 55.56 231 GLU A N 1
ATOM 1743 C CA . GLU A 1 231 ? 53.916 4.838 -44.206 1.00 55.56 231 GLU A CA 1
ATOM 1744 C C . GLU A 1 231 ? 55.438 4.793 -44.288 1.00 55.56 231 GLU A C 1
ATOM 1746 O O . GLU A 1 231 ? 55.949 4.063 -45.118 1.00 55.56 231 GLU A O 1
ATOM 1751 N N . ALA A 1 232 ? 56.181 5.492 -43.416 1.00 62.72 232 ALA A N 1
ATOM 1752 C CA . ALA A 1 232 ? 57.624 5.276 -43.315 1.00 62.72 232 ALA A CA 1
ATOM 1753 C C . ALA A 1 232 ? 57.932 3.879 -42.775 1.00 62.72 232 ALA A C 1
ATOM 1755 O O . ALA A 1 232 ? 58.843 3.247 -43.285 1.00 62.72 232 ALA A O 1
ATOM 1756 N N . LYS A 1 233 ? 57.164 3.369 -41.798 1.00 63.81 233 LYS A N 1
ATOM 1757 C CA . LYS A 1 233 ? 57.350 2.003 -41.290 1.00 63.81 233 LYS A CA 1
ATOM 1758 C C . LYS A 1 233 ? 56.926 0.942 -42.308 1.00 63.81 233 LYS A C 1
ATOM 1760 O O . LYS A 1 233 ? 57.603 -0.064 -42.421 1.00 63.81 233 LYS A O 1
ATOM 1765 N N . ILE A 1 234 ? 55.850 1.166 -43.060 1.00 59.25 234 ILE A N 1
ATOM 1766 C CA . ILE A 1 234 ? 55.389 0.283 -44.136 1.00 59.25 234 ILE A CA 1
ATOM 1767 C C . ILE A 1 234 ? 56.376 0.339 -45.298 1.00 59.25 234 ILE A C 1
ATOM 1769 O O . ILE A 1 234 ? 56.806 -0.712 -45.725 1.00 59.25 234 ILE A O 1
ATOM 1773 N N . ALA A 1 235 ? 56.830 1.513 -45.740 1.00 66.69 235 ALA A N 1
ATOM 1774 C CA . ALA A 1 235 ? 57.841 1.625 -46.791 1.00 66.69 235 ALA A CA 1
ATOM 1775 C C . ALA A 1 235 ? 59.209 1.075 -46.352 1.00 66.69 235 ALA A C 1
ATOM 1777 O O . ALA A 1 235 ? 59.924 0.511 -47.171 1.00 66.69 235 ALA A O 1
ATOM 1778 N N . GLU A 1 236 ? 59.577 1.202 -45.073 1.00 72.56 236 GLU A N 1
ATOM 1779 C CA . GLU A 1 236 ? 60.764 0.559 -44.494 1.00 72.56 236 GLU A CA 1
ATOM 1780 C C . GLU A 1 236 ? 60.603 -0.966 -44.501 1.00 72.56 236 GLU A C 1
ATOM 1782 O O . GLU A 1 236 ? 61.494 -1.653 -44.981 1.00 72.56 236 GLU A O 1
ATOM 1787 N N . LEU A 1 237 ? 59.451 -1.493 -44.072 1.00 67.19 237 LEU A N 1
ATOM 1788 C CA . LEU A 1 237 ? 59.158 -2.930 -44.082 1.00 67.19 237 LEU A CA 1
ATOM 1789 C C . LEU A 1 237 ? 58.974 -3.496 -45.498 1.00 67.19 237 LEU A C 1
ATOM 1791 O O . LEU A 1 237 ? 59.333 -4.641 -45.737 1.00 67.19 237 LEU A O 1
ATOM 1795 N N . GLU A 1 238 ? 58.443 -2.726 -46.445 1.00 70.88 238 GLU A N 1
ATOM 1796 C CA . GLU A 1 238 ? 58.320 -3.096 -47.857 1.00 70.88 238 GLU A CA 1
ATOM 1797 C C . GLU A 1 238 ? 59.676 -3.036 -48.551 1.00 70.88 238 GLU A C 1
ATOM 1799 O O . GLU A 1 238 ? 60.004 -3.944 -49.302 1.00 70.88 238 GLU A O 1
ATOM 1804 N N . SER A 1 239 ? 60.510 -2.040 -48.238 1.00 70.50 239 SER A N 1
ATOM 1805 C CA . SER A 1 239 ? 61.904 -1.997 -48.679 1.00 70.50 239 SER A CA 1
ATOM 1806 C C . SER A 1 239 ? 62.716 -3.144 -48.082 1.00 70.50 239 SER A C 1
ATOM 1808 O O . SER A 1 239 ? 63.578 -3.684 -48.765 1.00 70.50 239 SER A O 1
ATOM 1810 N N . GLU A 1 240 ? 62.471 -3.519 -46.826 1.00 73.38 240 GLU A N 1
ATOM 1811 C CA . GLU A 1 240 ? 63.135 -4.640 -46.159 1.00 73.38 240 GLU A CA 1
ATOM 1812 C C . GLU A 1 240 ? 62.635 -5.977 -46.727 1.00 73.38 240 GLU A C 1
ATOM 1814 O O . GLU A 1 240 ? 63.443 -6.849 -47.034 1.00 73.38 240 GLU A O 1
ATOM 1819 N N . ARG A 1 241 ? 61.327 -6.108 -46.997 1.00 69.50 241 ARG A N 1
ATOM 1820 C CA . ARG A 1 241 ? 60.725 -7.237 -47.727 1.00 69.50 241 ARG A CA 1
ATOM 1821 C C . ARG A 1 241 ? 61.312 -7.364 -49.127 1.00 69.50 241 ARG A C 1
ATOM 1823 O O . ARG A 1 241 ? 61.697 -8.461 -49.511 1.00 69.50 241 ARG A O 1
ATOM 1830 N N . ASP A 1 242 ? 61.387 -6.278 -49.887 1.00 73.75 242 ASP A N 1
ATOM 1831 C CA . ASP A 1 242 ? 61.852 -6.296 -51.275 1.00 73.75 242 ASP A CA 1
ATOM 1832 C C . ASP A 1 242 ? 63.370 -6.502 -51.353 1.00 73.75 242 ASP A C 1
ATOM 1834 O O . ASP A 1 242 ? 63.844 -7.219 -52.235 1.00 73.75 242 ASP A O 1
ATOM 1838 N N . ALA A 1 243 ? 64.133 -5.980 -50.386 1.00 73.62 243 ALA A N 1
ATOM 1839 C CA . ALA A 1 243 ? 65.551 -6.294 -50.223 1.00 73.62 243 ALA A CA 1
ATOM 1840 C C . ALA A 1 243 ? 65.763 -7.776 -49.880 1.00 73.62 243 ALA A C 1
ATOM 1842 O O . ALA A 1 243 ? 66.583 -8.432 -50.521 1.00 73.62 243 ALA A O 1
ATOM 1843 N N . LEU A 1 244 ? 64.982 -8.331 -48.946 1.00 70.88 244 LEU A N 1
ATOM 1844 C CA . LEU A 1 244 ? 65.030 -9.753 -48.592 1.00 70.88 244 LEU A CA 1
ATOM 1845 C C . LEU A 1 244 ? 64.574 -10.647 -49.751 1.00 70.88 244 LEU A C 1
ATOM 1847 O O . LEU A 1 244 ? 65.190 -11.679 -49.995 1.00 70.88 244 LEU A O 1
ATOM 1851 N N . LEU A 1 245 ? 63.547 -10.260 -50.510 1.00 69.88 245 LEU A N 1
ATOM 1852 C CA . LEU A 1 245 ? 63.107 -10.975 -51.712 1.00 69.88 245 LEU A CA 1
ATOM 1853 C C . LEU A 1 245 ? 64.173 -10.924 -52.807 1.00 69.88 245 LEU A C 1
ATOM 1855 O O . LEU A 1 245 ? 64.433 -11.940 -53.451 1.00 69.88 245 LEU A O 1
ATOM 1859 N N . SER A 1 246 ? 64.831 -9.780 -52.997 1.00 71.19 246 SER A N 1
ATOM 1860 C CA . SER A 1 246 ? 65.950 -9.641 -53.929 1.00 71.19 246 SER A CA 1
ATOM 1861 C C . SER A 1 246 ? 67.155 -10.481 -53.492 1.00 71.19 246 SER A C 1
ATOM 1863 O O . SER A 1 246 ? 67.761 -11.145 -54.330 1.00 71.19 246 SER A O 1
ATOM 1865 N N . GLU A 1 247 ? 67.484 -10.528 -52.197 1.00 69.88 247 GLU A N 1
ATOM 1866 C CA . GLU A 1 247 ? 68.533 -11.400 -51.650 1.00 69.88 247 GLU A CA 1
ATOM 1867 C C . GLU A 1 247 ? 68.180 -12.882 -51.775 1.00 69.88 247 GLU A C 1
ATOM 1869 O O . GLU A 1 247 ? 69.021 -13.664 -52.204 1.00 69.88 247 GLU A O 1
ATOM 1874 N N . ILE A 1 248 ? 66.937 -13.278 -51.488 1.00 66.25 248 ILE A N 1
ATOM 1875 C CA . ILE A 1 248 ? 66.452 -14.650 -51.694 1.00 66.25 248 ILE A CA 1
ATOM 1876 C C . ILE A 1 248 ? 66.536 -15.021 -53.172 1.00 66.25 248 ILE A C 1
ATOM 1878 O O . ILE A 1 248 ? 66.925 -16.139 -53.500 1.00 66.25 248 ILE A O 1
ATOM 1882 N N . THR A 1 249 ? 66.205 -14.099 -54.074 1.00 71.12 249 THR A N 1
ATOM 1883 C CA . THR A 1 249 ? 66.291 -14.329 -55.520 1.00 71.12 249 THR A CA 1
ATOM 1884 C C . THR A 1 249 ? 67.749 -14.463 -55.964 1.00 71.12 249 THR A C 1
ATOM 1886 O O . THR A 1 249 ? 68.069 -15.377 -56.723 1.00 71.12 249 THR A O 1
ATOM 1889 N N . ASN A 1 250 ? 68.657 -13.641 -55.427 1.00 69.69 250 ASN A N 1
ATOM 1890 C CA . ASN A 1 250 ? 70.098 -13.751 -55.672 1.00 69.69 250 ASN A CA 1
ATOM 1891 C C . ASN A 1 250 ? 70.688 -15.051 -55.104 1.00 69.69 250 ASN A C 1
ATOM 1893 O O . ASN A 1 250 ? 71.454 -15.722 -55.787 1.00 69.69 250 ASN A O 1
ATOM 1897 N N . LEU A 1 251 ? 70.302 -15.457 -53.893 1.00 66.00 251 LEU A N 1
ATOM 1898 C CA . LEU A 1 251 ? 70.729 -16.717 -53.281 1.00 66.00 251 LEU A CA 1
ATOM 1899 C C . LEU A 1 251 ? 70.172 -17.921 -54.050 1.00 66.00 251 LEU A C 1
ATOM 1901 O O . LEU A 1 251 ? 70.918 -18.848 -54.349 1.00 66.00 251 LEU A O 1
ATOM 1905 N N . LYS A 1 252 ? 68.898 -17.887 -54.467 1.00 62.62 252 LYS A N 1
ATOM 1906 C CA . LYS A 1 252 ? 68.303 -18.900 -55.356 1.00 62.62 252 LYS A CA 1
ATOM 1907 C C . LYS A 1 252 ? 69.000 -18.972 -56.714 1.00 62.62 252 LYS A C 1
ATOM 1909 O O . LYS A 1 252 ? 69.065 -20.058 -57.276 1.00 62.62 252 LYS A O 1
ATOM 1914 N N . ALA A 1 253 ? 69.538 -17.865 -57.224 1.00 62.81 253 ALA A N 1
ATOM 1915 C CA . ALA A 1 253 ? 70.334 -17.842 -58.451 1.00 62.81 253 ALA A CA 1
ATOM 1916 C C . ALA A 1 253 ? 71.784 -18.329 -58.243 1.00 62.81 253 ALA A C 1
ATOM 1918 O O . ALA A 1 253 ? 72.380 -18.879 -59.167 1.00 62.81 253 ALA A O 1
ATOM 1919 N N . GLN A 1 254 ? 72.343 -18.178 -57.037 1.00 59.03 254 GLN A N 1
ATOM 1920 C CA . GLN A 1 254 ? 73.685 -18.657 -56.677 1.00 59.03 254 GLN A CA 1
ATOM 1921 C C . GLN A 1 254 ? 73.718 -20.150 -56.314 1.00 59.03 254 GLN A C 1
ATOM 1923 O O . GLN A 1 254 ? 74.719 -20.813 -56.583 1.00 59.03 254 GLN A O 1
ATOM 1928 N N . ILE A 1 255 ? 72.628 -20.701 -55.764 1.00 59.09 255 ILE A N 1
ATOM 1929 C CA . ILE A 1 255 ? 72.501 -22.124 -55.397 1.00 59.09 255 ILE A CA 1
ATOM 1930 C C . ILE A 1 255 ? 72.819 -23.072 -56.575 1.00 59.09 255 ILE A C 1
ATOM 1932 O O . ILE A 1 255 ? 73.597 -24.000 -56.367 1.00 59.09 255 ILE A O 1
ATOM 1936 N N . PRO A 1 256 ? 72.328 -22.852 -57.813 1.00 60.09 256 PRO A N 1
ATOM 1937 C CA . PRO A 1 256 ? 72.702 -23.661 -58.975 1.00 60.09 256 PRO A CA 1
ATOM 1938 C C . PRO A 1 256 ? 74.197 -23.602 -59.316 1.00 60.09 256 PRO A C 1
ATOM 1940 O O . PRO A 1 256 ? 74.789 -24.628 -59.636 1.00 60.09 256 PRO A O 1
ATOM 1943 N N . GLY A 1 257 ? 74.828 -22.425 -59.212 1.00 59.47 257 GLY A N 1
ATOM 1944 C CA . GLY A 1 257 ? 76.265 -22.258 -59.467 1.00 59.47 257 GLY A CA 1
ATOM 1945 C C . GLY A 1 257 ? 77.133 -22.917 -58.394 1.00 59.47 257 GLY A C 1
ATOM 1946 O O . GLY A 1 257 ? 78.143 -23.542 -58.704 1.00 59.47 257 GLY A O 1
ATOM 1947 N N . MET A 1 258 ? 76.700 -22.854 -57.134 1.00 58.53 258 MET A N 1
ATOM 1948 C CA . MET A 1 258 ? 77.342 -23.572 -56.037 1.00 58.53 258 MET A CA 1
ATOM 1949 C C . MET A 1 258 ? 77.146 -25.086 -56.136 1.00 58.53 258 MET A C 1
ATOM 1951 O O . MET A 1 258 ? 78.102 -25.801 -55.882 1.00 58.53 258 MET A O 1
ATOM 1955 N N . LEU A 1 259 ? 75.968 -25.577 -56.542 1.00 55.31 259 LEU A N 1
ATOM 1956 C CA . LEU A 1 259 ? 75.723 -27.002 -56.813 1.00 55.31 259 LEU A CA 1
ATOM 1957 C C . LEU A 1 259 ? 76.616 -27.521 -57.947 1.00 55.31 259 LEU A C 1
ATOM 1959 O O . LEU A 1 259 ? 77.202 -28.589 -57.814 1.00 55.31 259 LEU A O 1
ATOM 1963 N N . CYS A 1 260 ? 76.797 -26.727 -59.006 1.00 54.75 260 CYS A N 1
ATOM 1964 C CA . CYS A 1 260 ? 77.697 -27.050 -60.114 1.00 54.75 260 CYS A CA 1
ATOM 1965 C C . CYS A 1 260 ? 79.176 -27.070 -59.674 1.00 54.75 260 CYS A C 1
ATOM 1967 O O . CYS A 1 260 ? 79.940 -27.939 -60.089 1.00 54.75 260 CYS A O 1
ATOM 1969 N N . ASN A 1 261 ? 79.581 -26.153 -58.786 1.00 55.47 261 ASN A N 1
ATOM 1970 C CA . ASN A 1 261 ? 80.916 -26.155 -58.178 1.00 55.47 261 ASN A CA 1
ATOM 1971 C C . ASN A 1 261 ? 81.096 -27.292 -57.155 1.00 55.47 261 ASN A C 1
ATOM 1973 O O . ASN A 1 261 ? 82.209 -27.774 -56.985 1.00 55.47 261 ASN A O 1
ATOM 1977 N N . LEU A 1 262 ? 80.024 -27.743 -56.495 1.00 50.47 262 LEU A N 1
ATOM 1978 C CA . LEU A 1 262 ? 80.029 -28.888 -55.580 1.00 50.47 262 LEU A CA 1
ATOM 1979 C C . LEU A 1 262 ? 80.159 -30.204 -56.352 1.00 50.47 262 LEU A C 1
ATOM 1981 O O . LEU A 1 262 ? 80.894 -31.074 -55.912 1.00 50.47 262 LEU A O 1
ATOM 1985 N N . GLU A 1 263 ? 79.525 -30.329 -57.523 1.00 55.44 263 GLU A N 1
ATOM 1986 C CA . GLU A 1 263 ? 79.744 -31.442 -58.462 1.00 55.44 263 GLU A CA 1
ATOM 1987 C C . GLU A 1 263 ? 81.170 -31.439 -59.040 1.00 55.44 263 GLU A C 1
ATOM 1989 O O . GLU A 1 263 ? 81.759 -32.503 -59.227 1.00 55.44 263 GLU A O 1
ATOM 1994 N N . ALA A 1 264 ? 81.763 -30.259 -59.265 1.00 51.84 264 ALA A N 1
ATOM 1995 C CA . ALA A 1 264 ? 83.163 -30.127 -59.674 1.00 51.84 264 ALA A CA 1
ATOM 1996 C C . ALA A 1 264 ? 84.151 -30.456 -58.533 1.00 51.84 264 ALA A C 1
ATOM 1998 O O . ALA A 1 264 ? 85.136 -31.148 -58.768 1.00 51.84 264 ALA A O 1
ATOM 1999 N N . ALA A 1 265 ? 83.867 -30.033 -57.297 1.00 46.38 265 ALA A N 1
ATOM 2000 C CA . ALA A 1 265 ? 84.679 -30.313 -56.109 1.00 46.38 265 ALA A CA 1
ATOM 2001 C C . ALA A 1 265 ? 84.463 -31.727 -55.537 1.00 46.38 265 ALA A C 1
ATOM 2003 O O . ALA A 1 265 ? 85.324 -32.241 -54.837 1.00 46.38 265 ALA A O 1
ATOM 2004 N N . LEU A 1 266 ? 83.365 -32.420 -55.861 1.00 49.00 266 LEU A N 1
ATOM 2005 C CA . LEU A 1 266 ? 83.210 -33.846 -55.537 1.00 49.00 266 LEU A CA 1
ATOM 2006 C C . LEU A 1 266 ? 84.208 -34.723 -56.324 1.00 49.00 266 LEU A C 1
ATOM 2008 O O . LEU A 1 266 ? 84.455 -35.862 -55.937 1.00 49.00 266 LEU A O 1
ATOM 2012 N N . ASN A 1 267 ? 84.804 -34.183 -57.396 1.00 52.69 267 ASN A N 1
ATOM 2013 C CA . ASN A 1 267 ? 85.923 -34.797 -58.114 1.00 52.69 267 ASN A CA 1
ATOM 2014 C C . ASN A 1 267 ? 87.306 -34.402 -57.548 1.00 52.69 267 ASN A C 1
ATOM 2016 O O . ASN A 1 267 ? 88.292 -35.049 -57.895 1.00 52.69 267 ASN A O 1
ATOM 2020 N N . GLU A 1 268 ? 87.393 -33.398 -56.665 1.00 52.97 268 GLU A N 1
ATOM 2021 C CA . GLU A 1 268 ? 88.628 -32.956 -55.996 1.00 52.97 268 GLU A CA 1
ATOM 2022 C C . GLU A 1 268 ? 88.379 -32.727 -54.492 1.00 52.97 268 GLU A C 1
ATOM 2024 O O . GLU A 1 268 ? 87.961 -31.669 -54.023 1.00 52.97 268 GLU A O 1
ATOM 2029 N N . ASP A 1 269 ? 88.627 -33.788 -53.732 1.00 53.84 269 ASP A N 1
ATOM 2030 C CA . ASP A 1 269 ? 88.370 -33.934 -52.302 1.00 53.84 269 ASP A CA 1
ATOM 2031 C C . ASP A 1 269 ? 89.166 -32.912 -51.454 1.00 53.84 269 ASP A C 1
ATOM 2033 O O . ASP A 1 269 ? 90.384 -33.045 -51.331 1.00 53.84 269 ASP A O 1
ATOM 2037 N N . THR A 1 270 ? 88.507 -31.875 -50.894 1.00 54.53 270 THR A N 1
ATOM 2038 C CA . THR A 1 270 ? 88.796 -31.296 -49.546 1.00 54.53 270 THR A CA 1
ATOM 2039 C C . THR A 1 270 ? 87.907 -30.124 -49.067 1.00 54.53 270 THR A C 1
ATOM 2041 O O . THR A 1 270 ? 87.962 -29.815 -47.879 1.00 54.53 270 THR A O 1
ATOM 2044 N N . GLU A 1 271 ? 87.032 -29.495 -49.870 1.00 56.84 271 GLU A N 1
ATOM 2045 C CA . GLU A 1 271 ? 86.224 -28.336 -49.387 1.00 56.84 271 GLU A CA 1
ATOM 2046 C C . GLU A 1 271 ? 84.693 -28.544 -49.305 1.00 56.84 271 GLU A C 1
ATOM 2048 O O . GLU A 1 271 ? 83.972 -27.680 -48.797 1.00 56.84 271 GLU A O 1
ATOM 2053 N N . ALA A 1 272 ? 84.166 -29.704 -49.711 1.00 55.78 272 ALA A N 1
ATOM 2054 C CA . ALA A 1 272 ? 82.720 -29.958 -49.811 1.00 55.78 272 ALA A CA 1
ATOM 2055 C C . ALA A 1 272 ? 81.938 -29.819 -48.480 1.00 55.78 272 ALA A C 1
ATOM 2057 O O . ALA A 1 272 ? 80.781 -29.392 -48.474 1.00 55.78 272 ALA A O 1
ATOM 2058 N N . ALA A 1 273 ? 82.567 -30.114 -47.337 1.00 58.09 273 ALA A N 1
ATOM 2059 C CA . ALA A 1 273 ? 81.921 -30.039 -46.022 1.00 58.09 273 ALA A CA 1
ATOM 2060 C C . ALA A 1 273 ? 81.615 -28.593 -45.569 1.00 58.09 273 ALA A C 1
ATOM 2062 O O . ALA A 1 273 ? 80.607 -28.352 -44.903 1.00 58.09 273 ALA A O 1
ATOM 2063 N N . SER A 1 274 ? 82.448 -27.621 -45.962 1.00 58.34 274 SER A N 1
ATOM 2064 C CA . SER A 1 274 ? 82.264 -26.194 -45.645 1.00 58.34 274 SER A CA 1
ATOM 2065 C C . SER A 1 274 ? 81.049 -25.604 -46.376 1.00 58.34 274 SER A C 1
ATOM 2067 O O . SER A 1 274 ? 80.237 -24.871 -45.799 1.00 58.34 274 SER A O 1
ATOM 2069 N N . TYR A 1 275 ? 80.869 -25.992 -47.641 1.00 60.81 275 TYR A N 1
ATOM 2070 C CA . TYR A 1 275 ? 79.750 -25.541 -48.464 1.00 60.81 275 TYR A CA 1
ATOM 2071 C C . TYR A 1 275 ? 78.420 -26.164 -48.029 1.00 60.81 275 TYR A C 1
ATOM 2073 O O . TYR A 1 275 ? 77.423 -25.447 -47.956 1.00 60.81 275 TYR A O 1
ATOM 2081 N N . LEU A 1 276 ? 78.404 -27.446 -47.645 1.00 62.66 276 LEU A N 1
ATOM 2082 C CA . LEU A 1 276 ? 77.207 -28.097 -47.096 1.00 62.66 276 LEU A CA 1
ATOM 2083 C C . LEU A 1 276 ? 76.742 -27.449 -45.784 1.00 62.66 276 LEU A C 1
ATOM 2085 O O . LEU A 1 276 ? 75.566 -27.114 -45.660 1.00 62.66 276 LEU A O 1
ATOM 2089 N N . ALA A 1 277 ? 77.661 -27.165 -44.855 1.00 64.62 277 ALA A N 1
ATOM 2090 C CA . ALA A 1 277 ? 77.328 -26.472 -43.606 1.00 64.62 277 ALA A CA 1
ATOM 2091 C C . ALA A 1 277 ? 76.789 -25.047 -43.847 1.00 64.62 277 ALA A C 1
ATOM 2093 O O . ALA A 1 277 ? 75.908 -24.565 -43.131 1.00 64.62 277 ALA A O 1
ATOM 2094 N N . THR A 1 278 ? 77.293 -24.365 -44.879 1.00 66.69 278 THR A N 1
ATOM 2095 C CA . THR A 1 278 ? 76.824 -23.026 -45.261 1.00 66.69 278 THR A CA 1
ATOM 2096 C C . THR A 1 278 ? 75.433 -23.077 -45.898 1.00 66.69 278 THR A C 1
ATOM 2098 O O . THR A 1 278 ? 74.586 -22.241 -45.582 1.00 66.69 278 THR A O 1
ATOM 2101 N N . ILE A 1 279 ? 75.157 -24.084 -46.733 1.00 68.19 279 ILE A N 1
ATOM 2102 C CA . ILE A 1 279 ? 73.835 -24.312 -47.333 1.00 68.19 279 ILE A CA 1
ATOM 2103 C C . ILE A 1 279 ? 72.803 -24.668 -46.257 1.00 68.19 279 ILE A C 1
ATOM 2105 O O . ILE A 1 279 ? 71.728 -24.072 -46.251 1.00 68.19 279 ILE A O 1
ATOM 2109 N N . GLU A 1 280 ? 73.124 -25.554 -45.310 1.00 73.00 280 GLU A N 1
ATOM 2110 C CA . GLU A 1 280 ? 72.223 -25.883 -44.194 1.00 73.00 280 GLU A CA 1
ATOM 2111 C C . GLU A 1 280 ? 71.909 -24.652 -43.335 1.00 73.00 280 GLU A C 1
ATOM 2113 O O . GLU A 1 280 ? 70.754 -24.413 -42.976 1.00 73.00 280 GLU A O 1
ATOM 2118 N N . LYS A 1 281 ? 72.913 -23.810 -43.055 1.00 73.50 281 LYS A N 1
ATOM 2119 C CA . LYS A 1 281 ? 72.722 -22.566 -42.298 1.00 73.50 281 LYS A CA 1
ATOM 2120 C C . LYS A 1 281 ? 71.823 -21.570 -43.038 1.00 73.50 281 LYS A C 1
ATOM 2122 O O . LYS A 1 281 ? 70.995 -20.907 -42.411 1.00 73.50 281 LYS A O 1
ATOM 2127 N N . LEU A 1 282 ? 71.955 -21.477 -44.362 1.00 67.81 282 LEU A N 1
ATOM 2128 C CA . LEU A 1 282 ? 71.091 -20.642 -45.199 1.00 67.81 282 LEU A CA 1
ATOM 2129 C C . LEU A 1 282 ? 69.669 -21.208 -45.291 1.00 67.81 282 LEU A C 1
ATOM 2131 O O . LEU A 1 282 ? 68.716 -20.447 -45.162 1.00 67.81 282 LEU A O 1
ATOM 2135 N N . GLN A 1 283 ? 69.508 -22.526 -45.425 1.00 70.94 283 GLN A N 1
ATOM 2136 C CA . GLN A 1 283 ? 68.198 -23.184 -45.418 1.00 70.94 283 GLN A CA 1
ATOM 2137 C C . GLN A 1 283 ? 67.474 -22.990 -44.082 1.00 70.94 283 GLN A C 1
ATOM 2139 O O . GLN A 1 283 ? 66.303 -22.613 -44.073 1.00 70.94 283 GLN A O 1
ATOM 2144 N N . HIS A 1 284 ? 68.170 -23.147 -42.954 1.00 70.88 284 HIS A N 1
ATOM 2145 C CA . HIS A 1 284 ? 67.593 -22.874 -41.636 1.00 70.88 284 HIS A CA 1
ATOM 2146 C C . HIS A 1 284 ? 67.183 -21.398 -41.491 1.00 70.88 284 HIS A C 1
ATOM 2148 O O . HIS A 1 284 ? 66.112 -21.093 -40.967 1.00 70.88 284 HIS A O 1
ATOM 2154 N N . GLY A 1 285 ? 67.999 -20.474 -42.011 1.00 71.38 285 GLY A N 1
ATOM 2155 C CA . GLY A 1 285 ? 67.693 -19.043 -42.024 1.00 71.38 285 GLY A CA 1
ATOM 2156 C C . GLY A 1 285 ? 66.536 -18.642 -42.950 1.00 71.38 285 GLY A C 1
ATOM 2157 O O . GLY A 1 285 ? 65.936 -17.591 -42.728 1.00 71.38 285 GLY A O 1
ATOM 2158 N N . VAL A 1 286 ? 66.215 -19.438 -43.974 1.00 71.81 286 VAL A N 1
ATOM 2159 C CA . VAL A 1 286 ? 65.010 -19.263 -44.805 1.00 71.81 286 VAL A CA 1
ATOM 2160 C C . VAL A 1 286 ? 63.780 -19.758 -44.044 1.00 71.81 286 VAL A C 1
ATOM 2162 O O . VAL A 1 286 ? 62.821 -19.010 -43.895 1.00 71.81 286 VAL A O 1
ATOM 2165 N N . VAL A 1 287 ? 63.848 -20.953 -43.448 1.00 74.50 287 VAL A N 1
ATOM 2166 C CA . VAL A 1 287 ? 62.731 -21.542 -42.687 1.00 74.50 287 VAL A CA 1
ATOM 2167 C C . VAL A 1 287 ? 62.324 -20.684 -41.480 1.00 74.50 287 VAL A C 1
ATOM 2169 O O . VAL A 1 287 ? 61.134 -20.536 -41.199 1.00 74.50 287 VAL A O 1
ATOM 2172 N N . GLU A 1 288 ? 63.277 -20.085 -40.756 1.00 75.00 288 GLU A N 1
ATOM 2173 C CA . GLU A 1 288 ? 62.951 -19.150 -39.666 1.00 75.00 288 GLU A CA 1
ATOM 2174 C C . GLU A 1 288 ? 62.254 -17.877 -40.156 1.00 75.00 288 GLU A C 1
ATOM 2176 O O . GLU A 1 288 ? 61.360 -17.363 -39.478 1.00 75.00 288 GLU A O 1
ATOM 2181 N N . ARG A 1 289 ? 62.644 -17.366 -41.327 1.00 72.38 289 ARG A N 1
ATOM 2182 C CA . ARG A 1 289 ? 62.039 -16.161 -41.905 1.00 72.38 289 ARG A CA 1
ATOM 2183 C C . ARG A 1 289 ? 60.639 -16.438 -42.441 1.00 72.38 289 ARG A C 1
ATOM 2185 O O . ARG A 1 289 ? 59.749 -15.640 -42.165 1.00 72.38 289 ARG A O 1
ATOM 2192 N N . ASP A 1 290 ? 60.419 -17.582 -43.082 1.00 76.38 290 ASP A N 1
ATOM 2193 C CA . ASP A 1 290 ? 59.089 -18.003 -43.539 1.00 76.38 290 ASP A CA 1
ATOM 2194 C C . ASP A 1 290 ? 58.119 -18.151 -42.354 1.00 76.38 290 ASP A C 1
ATOM 2196 O O . ASP A 1 290 ? 57.034 -17.574 -42.365 1.00 76.38 290 ASP A O 1
ATOM 2200 N N . ARG A 1 291 ? 58.554 -18.774 -41.247 1.00 77.31 291 ARG A N 1
ATOM 2201 C CA . ARG A 1 291 ? 57.764 -18.817 -39.998 1.00 77.31 291 ARG A CA 1
ATOM 2202 C C . ARG A 1 291 ? 57.440 -17.433 -39.440 1.00 77.31 291 ARG A C 1
ATOM 2204 O O . ARG A 1 291 ? 56.392 -17.233 -38.822 1.00 77.31 291 ARG A O 1
ATOM 2211 N N . ARG A 1 292 ? 58.350 -16.468 -39.593 1.00 78.00 292 ARG A N 1
ATOM 2212 C CA . ARG A 1 292 ? 58.118 -15.097 -39.128 1.00 78.00 292 ARG A CA 1
ATOM 2213 C C . ARG A 1 292 ? 57.101 -14.373 -40.005 1.00 78.00 292 ARG A C 1
ATOM 2215 O O . ARG A 1 292 ? 56.294 -13.630 -39.453 1.00 78.00 292 ARG A O 1
ATOM 2222 N N . ILE A 1 293 ? 57.125 -14.608 -41.316 1.00 74.38 293 ILE A N 1
ATOM 2223 C CA . ILE A 1 293 ? 56.127 -14.094 -42.260 1.00 74.38 293 ILE A CA 1
ATOM 2224 C C . ILE A 1 293 ? 54.748 -14.655 -41.904 1.00 74.38 293 ILE A C 1
ATOM 2226 O O . ILE A 1 293 ? 53.847 -13.866 -41.642 1.00 74.38 293 ILE A O 1
ATOM 2230 N N . GLU A 1 294 ? 54.615 -15.973 -41.737 1.00 78.69 294 GLU A N 1
ATOM 2231 C CA . GLU A 1 294 ? 53.349 -16.610 -41.333 1.00 78.69 294 GLU A CA 1
ATOM 2232 C C . GLU A 1 294 ? 52.805 -16.035 -40.010 1.00 78.69 294 GLU A C 1
ATOM 2234 O O . GLU A 1 294 ? 51.619 -15.729 -39.876 1.00 78.69 294 GLU A O 1
ATOM 2239 N N . SER A 1 295 ? 53.679 -15.817 -39.019 1.00 81.75 295 SER A N 1
ATOM 2240 C CA . SER A 1 295 ? 53.286 -15.204 -37.744 1.00 81.75 295 SER A CA 1
ATOM 2241 C C . SER A 1 295 ? 52.822 -13.753 -37.888 1.00 81.75 295 SER A C 1
ATOM 2243 O O . SER A 1 295 ? 51.989 -13.312 -37.093 1.00 81.75 295 SER A O 1
ATOM 2245 N N . LEU A 1 296 ? 53.399 -12.985 -38.812 1.00 76.56 296 LEU A N 1
ATOM 2246 C CA . LEU A 1 296 ? 53.009 -11.597 -39.052 1.00 76.56 296 LEU A CA 1
ATOM 2247 C C . LEU A 1 296 ? 51.704 -11.527 -39.847 1.00 76.56 296 LEU A C 1
ATOM 2249 O O . LEU A 1 296 ? 50.853 -10.701 -39.528 1.00 76.56 296 LEU A O 1
ATOM 2253 N N . GLU A 1 297 ? 51.504 -12.426 -40.809 1.00 74.56 297 GLU A N 1
ATOM 2254 C CA . GLU A 1 297 ? 50.248 -12.562 -41.550 1.00 74.56 297 GLU A CA 1
ATOM 2255 C C . GLU A 1 297 ? 49.080 -12.912 -40.619 1.00 74.56 297 GLU A C 1
ATOM 2257 O O . GLU A 1 297 ? 48.026 -12.278 -40.696 1.00 74.56 297 GLU A O 1
ATOM 2262 N N . ALA A 1 298 ? 49.286 -13.827 -39.664 1.00 77.19 298 ALA A N 1
ATOM 2263 C CA . ALA A 1 298 ? 48.288 -14.144 -38.641 1.00 77.19 298 ALA A CA 1
ATOM 2264 C C . ALA A 1 298 ? 47.929 -12.919 -37.777 1.00 77.19 298 ALA A C 1
ATOM 2266 O O . ALA A 1 298 ? 46.756 -12.624 -37.570 1.00 77.19 298 ALA A O 1
ATOM 2267 N N . GLN A 1 299 ? 48.924 -12.141 -37.337 1.00 76.50 299 GLN A N 1
ATOM 2268 C CA . GLN A 1 299 ? 48.680 -10.931 -36.539 1.00 76.50 299 GLN A CA 1
ATOM 2269 C C . GLN A 1 299 ? 47.958 -9.833 -37.328 1.00 76.50 299 GLN A C 1
ATOM 2271 O O . GLN A 1 299 ? 47.108 -9.134 -36.775 1.00 76.50 299 GLN A O 1
ATOM 2276 N N . VAL A 1 300 ? 48.283 -9.667 -38.613 1.00 73.12 300 VAL A N 1
ATOM 2277 C CA . VAL A 1 300 ? 47.573 -8.733 -39.497 1.00 73.12 300 VAL A CA 1
ATOM 2278 C C . VAL A 1 300 ? 46.125 -9.182 -39.687 1.00 73.12 300 VAL A C 1
ATOM 2280 O O . VAL A 1 300 ? 45.227 -8.340 -39.631 1.00 73.12 300 VAL A O 1
ATOM 2283 N N . SER A 1 301 ? 45.880 -10.485 -39.842 1.00 74.56 301 SER A N 1
ATOM 2284 C CA . SER A 1 301 ? 44.528 -11.049 -39.915 1.00 74.56 301 SER A CA 1
ATOM 2285 C C . SER A 1 301 ? 43.728 -10.767 -38.638 1.00 74.56 301 SER A C 1
ATOM 2287 O O . SER A 1 301 ? 42.651 -10.176 -38.718 1.00 74.56 301 SER A O 1
ATOM 2289 N N . ASP A 1 302 ? 44.285 -11.074 -37.462 1.00 72.88 302 ASP A N 1
ATOM 2290 C CA . ASP A 1 302 ? 43.630 -10.861 -36.162 1.00 72.88 302 ASP A CA 1
ATOM 2291 C C . ASP A 1 302 ? 43.301 -9.379 -35.913 1.00 72.88 302 ASP A C 1
ATOM 2293 O O . ASP A 1 302 ? 42.216 -9.024 -35.444 1.00 72.88 302 ASP A O 1
ATOM 2297 N N . LEU A 1 303 ? 44.230 -8.477 -36.251 1.00 74.31 303 LEU A N 1
ATOM 2298 C CA . LEU A 1 303 ? 44.019 -7.035 -36.117 1.00 74.31 303 LEU A CA 1
ATOM 2299 C C . LEU A 1 303 ? 42.975 -6.514 -37.106 1.00 74.31 303 LEU A C 1
ATOM 2301 O O . LEU A 1 303 ? 42.192 -5.635 -36.748 1.00 74.31 303 LEU A O 1
ATOM 2305 N N . THR A 1 304 ? 42.936 -7.058 -38.322 1.00 73.38 304 THR A N 1
ATOM 2306 C CA . THR A 1 304 ? 41.928 -6.707 -39.332 1.00 73.38 304 THR A CA 1
ATOM 2307 C C . THR A 1 304 ? 40.538 -7.166 -38.892 1.00 73.38 304 THR A C 1
ATOM 2309 O O . THR A 1 304 ? 39.570 -6.415 -39.017 1.00 73.38 304 THR A O 1
ATOM 2312 N N . GLU A 1 305 ? 40.429 -8.357 -38.303 1.00 73.88 305 GLU A N 1
ATOM 2313 C CA . GLU A 1 305 ? 39.181 -8.868 -37.734 1.00 73.88 305 GLU A CA 1
ATOM 2314 C C . GLU A 1 305 ? 38.708 -8.011 -36.548 1.00 73.88 305 GLU A C 1
ATOM 2316 O O . GLU A 1 305 ? 37.552 -7.581 -36.505 1.00 73.88 305 GLU A O 1
ATOM 2321 N N . ALA A 1 306 ? 39.618 -7.649 -35.639 1.00 69.94 306 ALA A N 1
ATOM 2322 C CA . ALA A 1 306 ? 39.317 -6.765 -34.514 1.00 69.94 306 ALA A CA 1
ATOM 2323 C C . ALA A 1 306 ? 38.879 -5.355 -34.957 1.00 69.94 306 ALA A C 1
ATOM 2325 O O . ALA A 1 306 ? 38.019 -4.742 -34.318 1.00 69.94 306 ALA A O 1
ATOM 2326 N N . LEU A 1 307 ? 39.437 -4.835 -36.056 1.00 70.31 307 LEU A N 1
ATOM 2327 C CA . LEU A 1 307 ? 39.074 -3.523 -36.599 1.00 70.31 307 LEU A CA 1
ATOM 2328 C C . LEU A 1 307 ? 37.691 -3.526 -37.268 1.00 70.31 307 LEU A C 1
ATOM 2330 O O . LEU A 1 307 ? 37.002 -2.505 -37.260 1.00 70.31 307 LEU A O 1
ATOM 2334 N N . ASN A 1 308 ? 37.273 -4.670 -37.808 1.00 73.12 308 ASN A N 1
ATOM 2335 C CA . ASN A 1 308 ? 35.970 -4.851 -38.448 1.00 73.12 308 ASN A CA 1
ATOM 2336 C C . ASN A 1 308 ? 34.861 -5.250 -37.460 1.00 73.12 308 ASN A C 1
ATOM 2338 O O . ASN A 1 308 ? 33.682 -5.228 -37.814 1.00 73.12 308 ASN A O 1
ATOM 2342 N N . ALA A 1 309 ? 35.201 -5.558 -36.206 1.00 80.12 309 ALA A N 1
ATOM 2343 C CA . ALA A 1 309 ? 34.216 -5.882 -35.183 1.00 80.12 309 ALA A CA 1
ATOM 2344 C C . ALA A 1 309 ? 33.450 -4.628 -34.690 1.00 80.12 309 ALA A C 1
ATOM 2346 O O . ALA A 1 309 ? 34.065 -3.591 -34.379 1.00 80.12 309 ALA A O 1
ATOM 2347 N N . PRO A 1 310 ? 32.110 -4.703 -34.564 1.00 86.12 310 PRO A N 1
ATOM 2348 C CA . PRO A 1 310 ? 31.296 -3.613 -34.042 1.00 86.12 310 PRO A CA 1
ATOM 2349 C C . PRO A 1 310 ? 31.584 -3.359 -32.559 1.00 86.12 310 PRO A C 1
ATOM 2351 O O . PRO A 1 310 ? 31.810 -4.271 -31.760 1.00 86.12 310 PRO A O 1
ATOM 2354 N N . LYS A 1 311 ? 31.543 -2.090 -32.153 1.00 89.94 311 LYS A N 1
ATOM 2355 C CA . LYS A 1 311 ? 31.645 -1.714 -30.743 1.00 89.94 311 LYS A CA 1
ATOM 2356 C C . LYS A 1 311 ? 30.331 -2.043 -30.043 1.00 89.94 311 LYS A C 1
ATOM 2358 O O . LYS A 1 311 ? 29.299 -1.448 -30.339 1.00 89.94 311 LYS A O 1
ATOM 2363 N N . MET A 1 312 ? 30.384 -2.949 -29.075 1.00 91.06 312 MET A N 1
ATOM 2364 C CA . MET A 1 312 ? 29.199 -3.460 -28.382 1.00 91.06 312 MET A CA 1
ATOM 2365 C C . MET A 1 312 ? 28.733 -2.548 -27.238 1.00 91.06 312 MET A C 1
ATOM 2367 O O . MET A 1 312 ? 29.523 -1.823 -26.624 1.00 91.06 312 MET A O 1
ATOM 2371 N N . PHE A 1 313 ? 27.446 -2.623 -26.892 1.00 87.62 313 PHE A N 1
ATOM 2372 C CA . PHE A 1 313 ? 26.955 -2.139 -25.603 1.00 87.62 313 PHE A CA 1
ATOM 2373 C C . PHE A 1 313 ? 27.531 -2.999 -24.468 1.00 87.62 313 PHE A C 1
ATOM 2375 O O . PHE A 1 313 ? 27.815 -4.185 -24.649 1.00 87.62 313 PHE A O 1
ATOM 2382 N N . GLY A 1 314 ? 27.665 -2.407 -23.276 1.00 83.81 314 GLY A N 1
ATOM 2383 C CA . GLY A 1 314 ? 28.119 -3.117 -22.077 1.00 83.81 314 GLY A CA 1
ATOM 2384 C C . GLY A 1 314 ? 27.219 -4.294 -21.671 1.00 83.81 314 GLY A C 1
ATOM 2385 O O . GLY A 1 314 ? 26.166 -4.546 -22.257 1.00 83.81 314 GLY A O 1
ATOM 2386 N N . SER A 1 315 ? 27.616 -5.015 -20.626 1.00 71.44 315 SER A N 1
ATOM 2387 C CA . SER A 1 315 ? 26.909 -6.211 -20.165 1.00 71.44 315 SER A CA 1
ATOM 2388 C C . SER A 1 315 ? 25.553 -5.892 -19.513 1.00 71.44 315 SER A C 1
ATOM 2390 O O . SER A 1 315 ? 25.427 -5.013 -18.660 1.00 71.44 315 SER A O 1
ATOM 2392 N N . GLY A 1 316 ? 24.506 -6.626 -19.906 1.00 72.06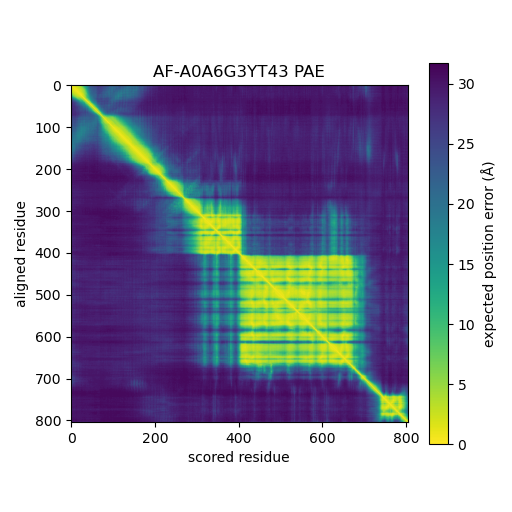 316 GLY A N 1
ATOM 2393 C CA . GLY A 1 316 ? 23.181 -6.562 -19.279 1.00 72.06 316 GLY A CA 1
ATOM 2394 C C . GLY A 1 316 ? 22.077 -7.120 -20.175 1.00 72.06 316 GLY A C 1
ATOM 2395 O O . GLY A 1 316 ? 22.103 -6.917 -21.383 1.00 72.06 316 GLY A O 1
ATOM 2396 N N . SER A 1 317 ? 21.063 -7.777 -19.600 1.00 71.69 317 SER A N 1
ATOM 2397 C CA . SER A 1 317 ? 20.003 -8.463 -20.370 1.00 71.69 317 SER A CA 1
ATOM 2398 C C . SER A 1 317 ? 19.289 -7.558 -21.383 1.00 71.69 317 SER A C 1
ATOM 2400 O O . SER A 1 317 ? 18.999 -7.973 -22.499 1.00 71.69 317 SER A O 1
ATOM 2402 N N . LEU A 1 318 ? 19.059 -6.292 -21.022 1.00 79.69 318 LEU A N 1
ATOM 2403 C CA . LEU A 1 318 ? 18.438 -5.297 -21.900 1.00 79.69 318 LEU A CA 1
ATOM 2404 C C . LEU A 1 318 ? 19.415 -4.678 -22.907 1.00 79.69 318 LEU A C 1
ATOM 2406 O O . LEU A 1 318 ? 18.983 -4.227 -23.960 1.00 79.69 318 LEU A O 1
ATOM 2410 N N . LEU A 1 319 ? 20.710 -4.619 -22.589 1.00 86.25 319 LEU A N 1
ATOM 2411 C CA . LEU A 1 319 ? 21.746 -4.136 -23.510 1.00 86.25 319 LEU A CA 1
ATOM 2412 C C . LEU A 1 319 ? 22.111 -5.208 -24.542 1.00 86.25 319 LEU A C 1
ATOM 2414 O O . LEU A 1 319 ? 22.388 -4.875 -25.689 1.00 86.25 319 LEU A O 1
ATOM 2418 N N . ASN A 1 320 ? 21.971 -6.487 -24.180 1.00 85.75 320 ASN A N 1
ATOM 2419 C CA . ASN A 1 320 ? 22.119 -7.617 -25.093 1.00 85.75 320 ASN A CA 1
ATOM 2420 C C . ASN A 1 320 ? 21.147 -7.539 -26.278 1.00 85.75 320 ASN A C 1
ATOM 2422 O O . ASN A 1 320 ? 21.490 -7.986 -27.365 1.00 85.75 320 ASN A O 1
ATOM 2426 N N . ARG A 1 321 ? 19.969 -6.925 -26.105 1.00 89.50 321 ARG A N 1
ATOM 2427 C CA . ARG A 1 321 ? 19.049 -6.640 -27.218 1.00 89.50 321 ARG A CA 1
ATOM 2428 C C . ARG A 1 321 ? 19.651 -5.647 -28.221 1.00 89.50 321 ARG A C 1
ATOM 2430 O O . ARG A 1 321 ? 19.561 -5.871 -29.420 1.00 89.50 321 ARG A O 1
ATOM 2437 N N . GLY A 1 322 ? 20.341 -4.611 -27.740 1.00 91.25 322 GLY A N 1
ATOM 2438 C CA . GLY A 1 322 ? 21.120 -3.704 -28.590 1.00 91.25 322 GLY A CA 1
ATOM 2439 C C . GLY A 1 322 ? 22.282 -4.411 -29.295 1.00 91.25 322 GLY A C 1
ATOM 2440 O O . GLY A 1 322 ? 22.533 -4.159 -30.465 1.00 91.25 322 GLY A O 1
ATOM 2441 N N . ASN A 1 323 ? 22.940 -5.351 -28.615 1.00 93.31 323 ASN A N 1
ATOM 2442 C CA . ASN A 1 323 ? 24.012 -6.160 -29.202 1.00 93.31 323 ASN A CA 1
ATOM 2443 C C . ASN A 1 323 ? 23.510 -7.137 -30.279 1.00 93.31 323 ASN A C 1
ATOM 2445 O O . ASN A 1 323 ? 24.218 -7.381 -31.248 1.00 93.31 323 ASN A O 1
ATOM 2449 N N . ARG A 1 324 ? 22.281 -7.655 -30.159 1.00 92.38 324 ARG A N 1
ATOM 2450 C CA . ARG A 1 324 ? 21.635 -8.444 -31.224 1.00 92.38 324 ARG A CA 1
ATOM 2451 C C . ARG A 1 324 ? 21.340 -7.602 -32.464 1.00 92.38 324 ARG A C 1
ATOM 2453 O O . ARG A 1 324 ? 21.562 -8.069 -33.569 1.00 92.38 324 ARG A O 1
ATOM 2460 N N . LEU A 1 325 ? 20.917 -6.349 -32.282 1.00 93.94 325 LEU A N 1
ATOM 2461 C CA . LEU A 1 325 ? 20.736 -5.408 -33.395 1.00 93.94 325 LEU A CA 1
ATOM 2462 C C . LEU A 1 325 ? 22.059 -5.114 -34.124 1.00 93.94 325 LEU A C 1
ATOM 2464 O O . LEU A 1 325 ? 22.061 -5.002 -35.346 1.00 93.94 325 LEU A O 1
ATOM 2468 N N . LEU A 1 326 ? 23.178 -5.029 -33.393 1.00 93.44 326 LEU A N 1
ATOM 2469 C CA . LEU A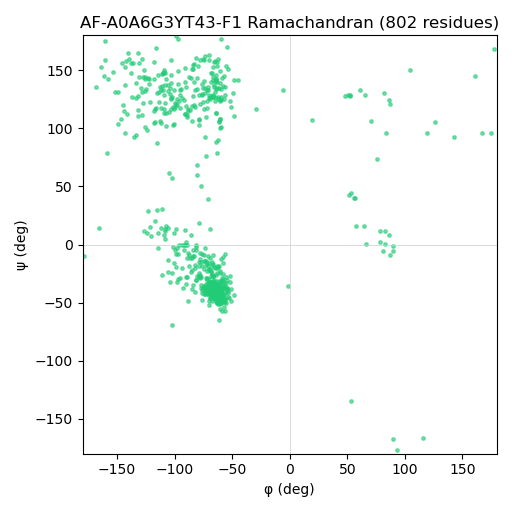 1 326 ? 24.517 -4.897 -33.984 1.00 93.44 326 LEU A CA 1
ATOM 2470 C C . LEU A 1 326 ? 24.922 -6.136 -34.788 1.00 93.44 326 LEU A C 1
ATOM 2472 O O . LEU A 1 326 ? 25.420 -5.994 -35.900 1.00 93.44 326 LEU A O 1
ATOM 2476 N N . ALA A 1 327 ? 24.682 -7.331 -34.243 1.00 92.06 327 ALA A N 1
ATOM 2477 C CA . ALA A 1 327 ? 24.963 -8.587 -34.933 1.00 92.06 327 ALA A CA 1
ATOM 2478 C C . ALA A 1 327 ? 24.134 -8.719 -36.221 1.00 92.06 327 ALA A C 1
ATOM 2480 O O . ALA A 1 327 ? 24.693 -9.007 -37.272 1.00 92.06 327 ALA A O 1
ATOM 2481 N N . HIS A 1 328 ? 22.835 -8.400 -36.164 1.00 93.31 328 HIS A N 1
ATOM 2482 C CA . HIS A 1 328 ? 21.968 -8.374 -37.347 1.00 93.31 328 HIS A CA 1
ATOM 2483 C C . HIS A 1 328 ? 22.491 -7.415 -38.418 1.00 93.31 328 HIS A C 1
ATOM 2485 O O . HIS A 1 328 ? 22.580 -7.779 -39.584 1.00 93.31 328 HIS A O 1
ATOM 2491 N N . ALA A 1 329 ? 22.887 -6.197 -38.035 1.00 91.19 329 ALA A N 1
ATOM 2492 C CA . ALA A 1 329 ? 23.466 -5.250 -38.983 1.00 91.19 329 ALA A CA 1
ATOM 2493 C C . ALA A 1 329 ? 24.745 -5.805 -39.636 1.00 91.19 329 ALA A C 1
ATOM 2495 O O . ALA A 1 329 ? 24.898 -5.720 -40.856 1.00 91.19 329 ALA A O 1
ATOM 2496 N N . GLN A 1 330 ? 25.616 -6.435 -38.843 1.00 90.25 330 GLN A N 1
ATOM 2497 C CA . GLN A 1 330 ? 26.857 -7.039 -39.322 1.00 90.25 330 GLN A CA 1
ATOM 2498 C C . GLN A 1 330 ? 26.606 -8.211 -40.285 1.00 90.25 330 GLN A C 1
ATOM 2500 O O . GLN A 1 330 ? 27.290 -8.306 -41.301 1.00 90.25 330 GLN A O 1
ATOM 2505 N N . GLU A 1 331 ? 25.608 -9.062 -40.020 1.00 89.88 331 GLU A N 1
ATOM 2506 C CA . GLU A 1 331 ? 25.182 -10.144 -40.927 1.00 89.88 331 GLU A CA 1
ATOM 2507 C C . GLU A 1 331 ? 24.722 -9.611 -42.291 1.00 89.88 331 GLU A C 1
ATOM 2509 O O . GLU A 1 331 ? 24.922 -10.261 -43.315 1.00 89.88 331 GLU A O 1
ATOM 2514 N N . GLN A 1 332 ? 24.160 -8.401 -42.318 1.00 88.12 332 GLN A N 1
ATOM 2515 C CA . GLN A 1 332 ? 23.764 -7.705 -43.544 1.00 88.12 332 GLN A CA 1
ATOM 2516 C C . GLN A 1 332 ? 24.912 -6.904 -44.192 1.00 88.12 332 GLN A C 1
ATOM 2518 O O . GLN A 1 332 ? 24.682 -6.138 -45.128 1.00 88.12 332 GLN A O 1
ATOM 2523 N N . GLY A 1 333 ? 26.147 -7.051 -43.701 1.00 87.44 333 GLY A N 1
ATOM 2524 C CA . GLY A 1 333 ? 27.329 -6.350 -44.211 1.00 87.44 333 GLY A CA 1
ATOM 2525 C C . GLY A 1 333 ? 27.459 -4.893 -43.753 1.00 87.44 333 GLY A C 1
ATOM 2526 O O . GLY A 1 333 ? 28.297 -4.162 -44.277 1.00 87.44 333 GLY A O 1
ATOM 2527 N N . ILE A 1 334 ? 26.657 -4.450 -42.778 1.00 88.81 334 ILE A N 1
ATOM 2528 C CA . ILE A 1 334 ? 26.654 -3.074 -42.265 1.00 88.81 334 ILE A CA 1
ATOM 2529 C C . ILE A 1 334 ? 27.245 -3.055 -40.852 1.00 88.81 334 ILE A C 1
ATOM 2531 O O . ILE A 1 334 ? 26.647 -3.550 -39.899 1.00 88.81 334 ILE A O 1
ATOM 2535 N N . ILE A 1 335 ? 28.411 -2.428 -40.681 1.00 90.38 335 ILE A N 1
ATOM 2536 C CA . ILE A 1 335 ? 29.046 -2.326 -39.359 1.00 90.38 335 ILE A CA 1
ATOM 2537 C C . ILE A 1 335 ? 28.537 -1.081 -38.628 1.00 90.38 335 ILE A C 1
ATOM 2539 O O . ILE A 1 335 ? 28.798 0.060 -39.025 1.00 90.38 335 ILE A O 1
ATOM 2543 N N . LEU A 1 336 ? 27.829 -1.331 -37.527 1.00 92.25 336 LEU A N 1
ATOM 2544 C CA . LEU A 1 336 ? 27.319 -0.324 -36.605 1.00 92.25 336 LEU A CA 1
ATOM 2545 C C . LEU A 1 336 ? 28.074 -0.372 -35.270 1.00 92.25 336 LEU A C 1
ATOM 2547 O O . LEU A 1 336 ? 28.454 -1.433 -34.790 1.00 92.25 336 LEU A O 1
ATOM 2551 N N . ASP A 1 337 ? 28.235 0.777 -34.628 1.00 93.12 337 ASP A N 1
ATOM 2552 C CA . ASP A 1 337 ? 28.808 0.921 -33.293 1.00 93.12 337 ASP A CA 1
ATOM 2553 C C . ASP A 1 337 ? 27.760 1.389 -32.295 1.00 93.12 337 ASP A C 1
ATOM 2555 O O . ASP A 1 337 ? 27.033 2.351 -32.546 1.00 93.12 337 ASP A O 1
ATOM 2559 N N . ALA A 1 338 ? 27.730 0.771 -31.117 1.00 93.25 338 ALA A N 1
ATOM 2560 C CA . ALA A 1 338 ? 26.919 1.220 -29.996 1.00 93.25 338 ALA A CA 1
ATOM 2561 C C . ALA A 1 338 ? 27.290 2.647 -29.564 1.00 93.25 338 ALA A C 1
ATOM 2563 O O . ALA A 1 338 ? 28.443 2.930 -29.218 1.00 93.25 338 ALA A O 1
ATOM 2564 N N . VAL A 1 339 ? 26.285 3.524 -29.495 1.00 94.06 339 VAL A N 1
ATOM 2565 C CA . VAL A 1 339 ? 26.424 4.878 -28.940 1.00 94.06 339 VAL A CA 1
ATOM 2566 C C . VAL A 1 339 ? 25.838 4.925 -27.535 1.00 94.06 339 VAL A C 1
ATOM 2568 O O . VAL A 1 339 ? 26.573 5.051 -26.556 1.00 94.06 339 VAL A O 1
ATOM 2571 N N . ASP A 1 340 ? 24.516 4.808 -27.415 1.00 91.75 340 ASP A N 1
ATOM 2572 C CA . ASP A 1 340 ? 23.819 4.792 -26.131 1.00 91.75 340 ASP A CA 1
ATOM 2573 C C . ASP A 1 340 ? 22.407 4.189 -26.234 1.00 91.75 340 ASP A C 1
ATOM 2575 O O . ASP A 1 340 ? 21.911 3.829 -27.305 1.00 91.75 340 ASP A O 1
ATOM 2579 N N . ARG A 1 341 ? 21.760 4.061 -25.072 1.00 91.19 341 ARG A N 1
ATOM 2580 C CA . ARG A 1 341 ? 20.377 3.607 -24.936 1.00 91.19 341 ARG A CA 1
ATOM 2581 C C . ARG A 1 341 ? 19.580 4.630 -24.138 1.00 91.19 341 ARG A C 1
ATOM 2583 O O . ARG A 1 341 ? 19.970 5.005 -23.033 1.00 91.19 341 ARG A O 1
ATOM 2590 N N . ARG A 1 342 ? 18.405 4.990 -24.647 1.00 90.25 342 ARG A N 1
ATOM 2591 C CA . ARG A 1 342 ? 17.405 5.806 -23.954 1.00 90.25 342 ARG A CA 1
ATOM 2592 C C . ARG A 1 342 ? 16.191 4.966 -23.577 1.00 90.25 342 ARG A C 1
ATOM 2594 O O . ARG A 1 342 ? 15.876 3.972 -24.226 1.00 90.25 342 ARG A O 1
ATOM 2601 N N . VAL A 1 343 ? 15.533 5.350 -22.490 1.00 83.44 343 VAL A N 1
ATOM 2602 C CA . VAL A 1 343 ? 14.347 4.667 -21.965 1.00 83.44 343 VAL A CA 1
ATOM 2603 C C . VAL A 1 343 ? 13.257 5.708 -21.771 1.00 83.44 343 VAL A C 1
ATOM 2605 O O . VAL A 1 343 ? 13.521 6.761 -21.188 1.00 83.44 343 VAL A O 1
ATOM 2608 N N . SER A 1 344 ? 12.060 5.414 -22.272 1.00 81.75 344 SER A N 1
ATOM 2609 C CA . SER A 1 344 ? 10.870 6.242 -22.064 1.00 81.75 344 SER A CA 1
ATOM 2610 C C . SER A 1 344 ? 10.488 6.324 -20.576 1.00 81.75 344 SER A C 1
ATOM 2612 O O . SER A 1 344 ? 10.887 5.486 -19.761 1.00 81.75 344 SER A O 1
ATOM 2614 N N . SER A 1 345 ? 9.711 7.342 -20.203 1.00 62.34 345 SER A N 1
ATOM 2615 C CA . SER A 1 345 ? 9.239 7.578 -18.830 1.00 62.34 345 SER A CA 1
ATOM 2616 C C . SER A 1 345 ? 8.436 6.402 -18.256 1.00 62.34 345 SER A C 1
ATOM 2618 O O . SER A 1 345 ? 8.516 6.128 -17.059 1.00 62.34 345 SER A O 1
ATOM 2620 N N . ASP A 1 346 ? 7.723 5.669 -19.109 1.00 61.47 346 ASP A N 1
ATOM 2621 C CA . ASP A 1 346 ? 6.927 4.480 -18.779 1.00 61.47 346 ASP A CA 1
ATOM 2622 C C . ASP A 1 346 ? 7.735 3.165 -18.730 1.00 61.47 346 ASP A C 1
ATOM 2624 O O . ASP A 1 346 ? 7.208 2.118 -18.331 1.00 61.47 346 ASP A O 1
ATOM 2628 N N . LYS A 1 347 ? 9.027 3.228 -19.091 1.00 65.06 347 LYS A N 1
ATOM 2629 C CA . LYS A 1 347 ? 9.978 2.109 -19.199 1.00 65.06 347 LYS A CA 1
ATOM 2630 C C . LYS A 1 347 ? 9.557 0.985 -20.154 1.00 65.06 347 LYS A C 1
ATOM 2632 O O . LYS A 1 347 ? 10.131 -0.098 -20.069 1.00 65.06 347 LYS A O 1
ATOM 2637 N N . ALA A 1 348 ? 8.582 1.218 -21.032 1.00 74.12 348 ALA A N 1
ATOM 2638 C CA . ALA A 1 348 ? 8.138 0.229 -22.015 1.00 74.12 348 ALA A CA 1
ATOM 2639 C C . ALA A 1 348 ? 8.923 0.342 -23.330 1.00 74.12 348 ALA A C 1
ATOM 2641 O O . ALA A 1 348 ? 9.223 -0.671 -23.961 1.00 74.12 348 ALA A O 1
ATOM 2642 N N . VAL A 1 349 ? 9.312 1.567 -23.703 1.00 85.19 349 VAL A N 1
ATOM 2643 C CA . VAL A 1 349 ? 10.035 1.848 -24.951 1.00 85.19 349 VAL A CA 1
ATOM 2644 C C . VAL A 1 349 ? 11.522 2.069 -24.688 1.00 85.19 349 VAL A C 1
ATOM 2646 O O . VAL A 1 349 ? 11.924 2.904 -23.867 1.00 85.19 349 VAL A O 1
ATOM 2649 N N . HIS A 1 350 ? 12.343 1.314 -25.410 1.00 88.81 350 HIS A N 1
ATOM 2650 C CA . HIS A 1 350 ? 13.797 1.354 -25.359 1.00 88.81 350 HIS A CA 1
ATOM 2651 C C . HIS A 1 350 ? 14.330 1.796 -26.715 1.00 88.81 350 HIS A C 1
ATOM 2653 O O . HIS A 1 350 ? 14.163 1.082 -27.697 1.00 88.81 350 HIS A O 1
ATOM 2659 N N . THR A 1 351 ? 15.000 2.944 -26.764 1.00 93.31 351 THR A N 1
ATOM 2660 C CA . THR A 1 351 ? 15.613 3.443 -27.998 1.00 93.31 351 THR A CA 1
ATOM 2661 C C . THR A 1 351 ? 17.115 3.207 -27.953 1.00 93.31 351 THR A C 1
ATOM 2663 O O . THR A 1 351 ? 17.800 3.762 -27.093 1.00 93.31 351 THR A O 1
ATOM 2666 N N . PHE A 1 352 ? 17.625 2.388 -28.864 1.00 95.31 352 PHE A N 1
ATOM 2667 C CA . PHE A 1 352 ? 19.053 2.140 -29.060 1.00 95.31 352 PHE A CA 1
ATOM 2668 C C . PHE A 1 352 ? 19.561 3.027 -30.188 1.00 95.31 352 PHE A C 1
ATOM 2670 O O . PHE A 1 352 ? 18.863 3.179 -31.189 1.00 95.31 352 PHE A O 1
ATOM 2677 N N . ARG A 1 353 ? 20.744 3.624 -30.022 1.00 94.94 353 ARG A N 1
ATOM 2678 C CA . ARG A 1 353 ? 21.367 4.481 -31.038 1.00 94.94 353 ARG A CA 1
ATOM 2679 C C . ARG A 1 353 ? 22.736 3.955 -31.432 1.00 94.94 353 ARG A C 1
ATOM 2681 O O . ARG A 1 353 ? 23.492 3.474 -30.582 1.00 94.94 353 ARG A O 1
ATOM 2688 N N . PHE A 1 354 ? 23.035 4.089 -32.714 1.00 94.94 354 PHE A N 1
ATOM 2689 C CA . PHE A 1 354 ? 24.173 3.478 -33.370 1.00 94.94 354 PHE A CA 1
ATOM 2690 C C . PHE A 1 354 ? 24.846 4.454 -34.329 1.00 94.94 354 PHE A C 1
ATOM 2692 O O . PHE A 1 354 ? 24.177 5.275 -34.958 1.00 94.94 354 PHE A O 1
ATOM 2699 N N . ASN A 1 355 ? 26.160 4.324 -34.469 1.00 92.31 355 ASN A N 1
ATOM 2700 C CA . ASN A 1 355 ? 26.951 5.045 -35.458 1.00 92.31 355 ASN A CA 1
ATOM 2701 C C . ASN A 1 355 ? 27.416 4.078 -36.553 1.00 92.31 355 ASN A C 1
ATOM 2703 O O . ASN A 1 355 ? 27.836 2.975 -36.225 1.00 92.31 355 ASN A O 1
ATOM 2707 N N . ALA A 1 356 ? 27.367 4.459 -37.827 1.00 88.62 356 ALA A N 1
ATOM 2708 C CA . ALA A 1 356 ? 27.880 3.609 -38.905 1.00 88.62 356 ALA A CA 1
ATOM 2709 C C . ALA A 1 356 ? 29.379 3.855 -39.134 1.00 88.62 356 ALA A C 1
ATOM 2711 O O . ALA A 1 356 ? 29.848 4.986 -39.007 1.00 88.62 356 ALA A O 1
ATOM 2712 N N . ARG A 1 357 ? 30.136 2.801 -39.474 1.00 80.75 357 ARG A N 1
ATOM 2713 C CA . ARG A 1 357 ? 31.576 2.901 -39.792 1.00 80.75 357 ARG A CA 1
ATOM 2714 C C . ARG A 1 357 ? 31.888 3.150 -41.277 1.00 80.75 357 ARG A C 1
ATOM 2716 O O . ARG A 1 357 ? 33.061 3.234 -41.626 1.00 80.75 357 ARG A O 1
ATOM 2723 N N . PHE A 1 358 ? 30.877 3.290 -42.136 1.00 71.44 358 PHE A N 1
ATOM 2724 C CA . PHE A 1 358 ? 31.052 3.430 -43.587 1.00 71.44 358 PHE A CA 1
ATOM 2725 C C . PHE A 1 358 ? 30.163 4.518 -44.192 1.00 71.44 358 PHE A C 1
ATOM 2727 O O . PHE A 1 358 ? 29.081 4.800 -43.674 1.00 71.44 358 PHE A O 1
ATOM 2734 N N . ASP A 1 359 ? 30.595 5.042 -45.341 1.00 64.56 359 ASP A N 1
ATOM 2735 C CA . ASP A 1 359 ? 29.860 5.996 -46.180 1.00 64.56 359 ASP A CA 1
ATOM 2736 C C . ASP A 1 359 ? 28.810 5.279 -47.050 1.00 64.56 359 ASP A C 1
ATOM 2738 O O . ASP A 1 359 ? 28.860 5.308 -48.279 1.00 64.56 359 ASP A O 1
ATOM 2742 N N . VAL A 1 360 ? 27.864 4.581 -46.419 1.00 67.75 360 VAL A N 1
ATOM 2743 C CA . VAL A 1 360 ? 26.678 4.057 -47.115 1.00 67.75 360 VAL A CA 1
ATOM 2744 C C . VAL A 1 360 ? 25.578 5.110 -47.050 1.00 67.75 360 VAL A C 1
ATOM 2746 O O . VAL A 1 360 ? 25.338 5.695 -45.990 1.00 67.75 360 VAL A O 1
ATOM 2749 N N . VAL A 1 361 ? 24.904 5.348 -48.178 1.00 81.88 361 VAL A N 1
ATOM 2750 C CA . VAL A 1 361 ? 23.739 6.238 -48.238 1.00 81.88 361 VAL A CA 1
ATOM 2751 C C . VAL A 1 361 ? 22.686 5.731 -47.240 1.00 81.88 361 VAL A C 1
ATOM 2753 O O . VAL A 1 361 ? 22.325 4.551 -47.303 1.00 81.88 361 VAL A O 1
ATOM 2756 N N . PRO A 1 362 ? 22.207 6.568 -46.299 1.00 86.38 362 PRO A N 1
ATOM 2757 C CA . PRO A 1 362 ? 21.342 6.102 -45.221 1.00 86.38 362 PRO A CA 1
ATOM 2758 C C . PRO A 1 362 ? 20.094 5.353 -45.684 1.00 86.38 362 PRO A C 1
ATOM 2760 O O . PRO A 1 362 ? 19.715 4.359 -45.071 1.00 86.38 362 PRO A O 1
ATOM 2763 N N . GLU A 1 363 ? 19.484 5.777 -46.786 1.00 85.75 363 GLU A N 1
ATOM 2764 C CA . GLU A 1 363 ? 18.316 5.128 -47.376 1.00 85.75 363 GLU A CA 1
ATOM 2765 C C . GLU A 1 363 ? 18.590 3.664 -47.772 1.00 85.75 363 GLU A C 1
ATOM 2767 O O . GLU A 1 363 ? 17.803 2.778 -47.430 1.00 85.75 363 GLU A O 1
ATOM 2772 N N . ASP A 1 364 ? 19.731 3.384 -48.406 1.00 87.75 364 ASP A N 1
ATOM 2773 C CA . ASP A 1 364 ? 20.108 2.034 -48.849 1.00 87.75 364 ASP A CA 1
ATOM 2774 C C . ASP A 1 364 ? 20.427 1.119 -47.659 1.00 87.75 364 ASP A C 1
ATOM 2776 O O . ASP A 1 364 ? 20.029 -0.055 -47.612 1.00 87.75 364 ASP A O 1
ATOM 2780 N N . ALA A 1 365 ? 21.101 1.677 -46.649 1.00 88.19 365 ALA A N 1
ATOM 2781 C CA . ALA A 1 365 ? 21.365 0.981 -45.397 1.00 88.19 365 ALA A CA 1
ATOM 2782 C C . ALA A 1 365 ? 20.054 0.625 -44.680 1.00 88.19 365 ALA A C 1
ATOM 2784 O O . ALA A 1 365 ? 19.893 -0.501 -44.214 1.00 88.19 365 ALA A O 1
ATOM 2785 N N . LEU A 1 366 ? 19.083 1.544 -44.632 1.00 91.19 366 LEU A N 1
ATOM 2786 C CA . LEU A 1 366 ? 17.787 1.302 -43.998 1.00 91.19 366 LEU A CA 1
ATOM 2787 C C . LEU A 1 366 ? 16.966 0.226 -44.716 1.00 91.19 366 LEU A C 1
ATOM 2789 O O . LEU A 1 366 ? 16.347 -0.591 -44.036 1.00 91.19 366 LEU A O 1
ATOM 2793 N N . ILE A 1 367 ? 16.966 0.189 -46.052 1.00 90.38 367 ILE A N 1
ATOM 2794 C CA . ILE A 1 367 ? 16.290 -0.874 -46.820 1.00 90.38 367 ILE A CA 1
ATOM 2795 C C . ILE A 1 367 ? 16.868 -2.244 -46.450 1.00 90.38 367 ILE A C 1
ATOM 2797 O O . ILE A 1 367 ? 16.124 -3.198 -46.216 1.00 90.38 367 ILE A O 1
ATOM 2801 N N . THR A 1 368 ? 18.194 -2.328 -46.359 1.00 90.19 368 THR A N 1
ATOM 2802 C CA . THR A 1 368 ? 18.903 -3.574 -46.055 1.00 90.19 368 THR A CA 1
ATOM 2803 C C . THR A 1 368 ? 18.672 -4.009 -44.605 1.00 90.19 368 THR A C 1
ATOM 2805 O O . THR A 1 368 ? 18.275 -5.146 -44.355 1.00 90.19 368 THR A O 1
ATOM 2808 N N . LEU A 1 369 ? 18.831 -3.095 -43.644 1.00 91.38 369 LEU A N 1
ATOM 2809 C CA . LEU A 1 369 ? 18.655 -3.376 -42.214 1.00 91.38 369 LEU A CA 1
ATOM 2810 C C . LEU A 1 369 ? 17.221 -3.793 -41.865 1.00 91.38 369 LEU A C 1
ATOM 2812 O O . LEU A 1 369 ? 17.024 -4.648 -41.000 1.00 91.38 369 LEU A O 1
ATOM 2816 N N . ASN A 1 370 ? 16.228 -3.216 -42.545 1.00 93.31 370 ASN A N 1
ATOM 2817 C CA . ASN A 1 370 ? 14.812 -3.446 -42.260 1.00 93.31 370 ASN A CA 1
ATOM 2818 C C . ASN A 1 370 ? 14.189 -4.621 -43.024 1.00 93.31 370 ASN A C 1
ATOM 2820 O O . ASN A 1 370 ? 13.010 -4.910 -42.810 1.00 93.31 370 ASN A O 1
ATOM 2824 N N . ARG A 1 371 ? 14.950 -5.323 -43.876 1.00 90.00 371 ARG A N 1
ATOM 2825 C CA . ARG A 1 371 ? 14.451 -6.476 -44.645 1.00 90.00 371 ARG A CA 1
ATOM 2826 C C . ARG A 1 371 ? 13.811 -7.547 -43.750 1.00 90.00 371 ARG A C 1
ATOM 2828 O O . ARG A 1 371 ? 12.763 -8.080 -44.100 1.00 90.00 371 ARG A O 1
ATOM 2835 N N . ASP A 1 372 ? 14.389 -7.783 -42.572 1.00 89.56 372 ASP A N 1
ATOM 2836 C CA . ASP A 1 372 ? 13.968 -8.834 -41.636 1.00 89.56 372 ASP A CA 1
ATOM 2837 C C . ASP A 1 372 ? 13.318 -8.283 -40.350 1.00 89.56 372 ASP A C 1
ATOM 2839 O O . ASP A 1 372 ? 13.396 -8.891 -39.279 1.00 89.56 372 ASP A O 1
ATOM 2843 N N . ALA A 1 373 ? 12.640 -7.134 -40.424 1.00 88.31 373 ALA A N 1
ATOM 2844 C CA . ALA A 1 373 ? 12.042 -6.471 -39.256 1.00 88.31 373 ALA A CA 1
ATOM 2845 C C . ALA A 1 373 ? 11.080 -7.360 -38.432 1.00 88.31 373 ALA A C 1
ATOM 2847 O O . ALA A 1 373 ? 10.965 -7.204 -37.212 1.00 88.31 373 ALA A O 1
ATOM 2848 N N . ALA A 1 374 ? 10.401 -8.316 -39.078 1.00 85.75 374 ALA A N 1
ATOM 2849 C CA . ALA A 1 374 ? 9.535 -9.288 -38.407 1.00 85.75 374 ALA A CA 1
ATOM 2850 C C . ALA A 1 374 ? 10.327 -10.345 -37.614 1.00 85.75 374 ALA A C 1
ATOM 2852 O O . ALA A 1 374 ? 9.936 -10.684 -36.501 1.00 85.75 374 ALA A O 1
ATOM 2853 N N . LYS A 1 375 ? 11.464 -10.814 -38.141 1.00 89.00 375 LYS A N 1
ATOM 2854 C CA . LYS A 1 375 ? 12.367 -11.742 -37.440 1.00 89.00 375 LYS A CA 1
ATOM 2855 C C . LYS A 1 375 ? 12.965 -11.068 -36.202 1.00 89.00 375 LYS A C 1
ATOM 2857 O O . LYS A 1 375 ? 12.947 -11.641 -35.115 1.00 89.00 375 LYS A O 1
ATOM 2862 N N . LEU A 1 376 ? 13.390 -9.809 -36.340 1.00 89.19 376 LEU A N 1
ATOM 2863 C CA . LEU A 1 376 ? 13.903 -9.008 -35.225 1.00 89.19 376 LEU A CA 1
ATOM 2864 C C . LEU A 1 376 ? 12.868 -8.786 -34.117 1.00 89.19 376 LEU A C 1
ATOM 2866 O O . LEU A 1 376 ? 13.235 -8.751 -32.943 1.00 89.19 376 LEU A O 1
ATOM 2870 N N . ARG A 1 377 ? 11.577 -8.654 -34.455 1.00 88.31 377 ARG A N 1
ATOM 2871 C CA . ARG A 1 377 ? 10.504 -8.576 -33.450 1.00 88.31 377 ARG A CA 1
ATOM 2872 C C . ARG A 1 377 ? 10.520 -9.799 -32.539 1.00 88.31 377 ARG A C 1
ATOM 2874 O O . ARG A 1 377 ? 10.497 -9.643 -31.318 1.00 88.31 377 ARG A O 1
ATOM 2881 N N . ASP A 1 378 ? 10.581 -10.988 -33.127 1.00 82.94 378 ASP A N 1
ATOM 2882 C CA . ASP A 1 378 ? 10.498 -12.247 -32.391 1.00 82.94 378 ASP A CA 1
ATOM 2883 C C . ASP A 1 378 ? 11.784 -12.495 -31.579 1.00 82.94 378 ASP A C 1
ATOM 2885 O O . ASP A 1 378 ? 11.720 -12.841 -30.400 1.00 82.94 378 ASP A O 1
ATOM 2889 N N . GLU A 1 379 ? 12.959 -12.206 -32.148 1.00 84.81 379 GLU A N 1
ATOM 2890 C CA . GLU A 1 379 ? 14.252 -12.338 -31.457 1.00 84.81 379 GLU A CA 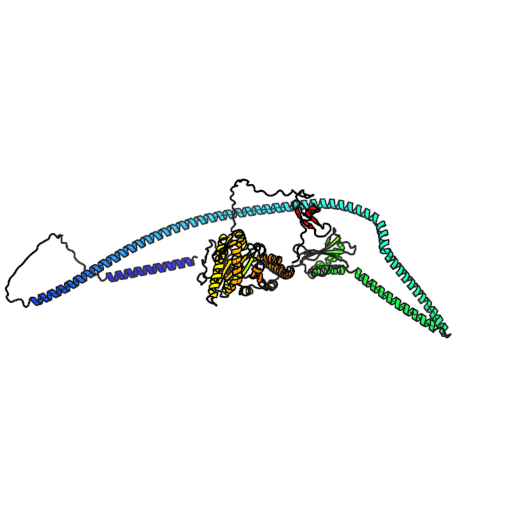1
ATOM 2891 C C . GLU A 1 379 ? 14.444 -11.356 -30.293 1.00 84.81 379 GLU A C 1
ATOM 2893 O O . GLU A 1 379 ? 15.207 -11.630 -29.358 1.00 84.81 379 GLU A O 1
ATOM 2898 N N . LEU A 1 380 ? 13.793 -10.193 -30.345 1.00 86.50 380 LEU A N 1
ATOM 2899 C CA . LEU A 1 380 ? 13.902 -9.148 -29.325 1.00 86.50 380 LEU A CA 1
ATOM 2900 C C . LEU A 1 380 ? 12.715 -9.121 -28.354 1.00 86.50 380 LEU A C 1
ATOM 2902 O O . LEU A 1 380 ? 12.762 -8.343 -27.395 1.00 86.50 380 LEU A O 1
ATOM 2906 N N . GLU A 1 381 ? 11.713 -9.984 -28.557 1.00 82.38 381 GLU A N 1
ATOM 2907 C CA . GLU A 1 381 ? 10.453 -10.038 -27.797 1.00 82.38 381 GLU A CA 1
ATOM 2908 C C . GLU A 1 381 ? 9.694 -8.692 -27.822 1.00 82.38 381 GLU A C 1
ATOM 2910 O O . GLU A 1 381 ? 9.168 -8.219 -26.806 1.00 82.38 381 GLU A O 1
ATOM 2915 N N . ALA A 1 382 ? 9.691 -8.032 -28.982 1.00 84.12 382 ALA A N 1
ATOM 2916 C CA . ALA A 1 382 ? 9.050 -6.736 -29.183 1.00 84.12 382 ALA A CA 1
ATOM 2917 C C . ALA A 1 382 ? 7.552 -6.879 -29.512 1.00 84.12 382 ALA A C 1
ATOM 2919 O O . ALA A 1 382 ? 7.127 -7.868 -30.105 1.00 84.12 382 ALA A O 1
ATOM 2920 N N . LEU A 1 383 ? 6.747 -5.876 -29.149 1.00 82.44 383 LEU A N 1
ATOM 2921 C CA . LEU A 1 383 ? 5.316 -5.824 -29.489 1.00 82.44 383 LEU A CA 1
ATOM 2922 C C . LEU A 1 383 ? 5.072 -5.519 -30.974 1.00 82.44 383 LEU A C 1
ATOM 2924 O O . LEU A 1 383 ? 4.157 -6.068 -31.582 1.00 82.44 383 LEU A O 1
ATOM 2928 N N . GLU A 1 384 ? 5.901 -4.656 -31.552 1.00 85.62 384 GLU A N 1
ATOM 2929 C CA . GLU A 1 384 ? 5.786 -4.181 -32.931 1.00 85.62 384 GLU A CA 1
ATOM 2930 C C . GLU A 1 384 ? 7.022 -4.584 -33.749 1.00 85.62 384 GLU A C 1
ATOM 2932 O O . GLU A 1 384 ? 8.087 -4.819 -33.163 1.00 85.62 384 GLU A O 1
ATOM 2937 N N . PRO A 1 385 ? 6.911 -4.669 -35.091 1.00 87.75 385 PRO A N 1
ATOM 2938 C CA . PRO A 1 385 ? 8.059 -4.860 -35.972 1.00 87.75 385 PRO A CA 1
ATOM 2939 C C . PRO A 1 385 ? 9.186 -3.872 -35.661 1.00 87.75 385 PRO A C 1
ATOM 2941 O O . PRO A 1 385 ? 8.965 -2.665 -35.545 1.00 87.75 385 PRO A O 1
ATOM 2944 N N . VAL A 1 386 ? 10.403 -4.392 -35.514 1.00 91.94 386 VAL A N 1
ATOM 2945 C CA . VAL A 1 386 ? 11.551 -3.594 -35.082 1.00 91.94 386 VAL A CA 1
ATOM 2946 C C . VAL A 1 386 ? 12.224 -2.990 -36.307 1.00 91.94 386 VAL A C 1
ATOM 2948 O O . VAL A 1 386 ? 12.811 -3.711 -37.108 1.00 91.94 386 VAL A O 1
ATOM 2951 N N . MET A 1 387 ? 12.134 -1.666 -36.437 1.00 93.81 387 MET A N 1
ATOM 2952 C CA . MET A 1 387 ? 12.638 -0.924 -37.594 1.00 93.81 387 MET A CA 1
ATOM 2953 C C . MET A 1 387 ? 13.783 0.012 -37.197 1.00 93.81 387 MET A C 1
ATOM 2955 O O . MET A 1 387 ? 13.653 0.820 -36.271 1.00 93.81 387 MET A O 1
ATOM 2959 N N . PHE A 1 388 ? 14.881 -0.061 -37.941 1.00 94.88 388 PHE A N 1
ATOM 2960 C CA . PHE A 1 388 ? 15.917 0.960 -37.983 1.00 94.88 388 PHE A CA 1
ATOM 2961 C C . PHE A 1 388 ? 15.376 2.219 -38.651 1.00 94.88 388 PHE A C 1
ATOM 2963 O O . PHE A 1 388 ? 14.659 2.170 -39.653 1.00 94.88 388 PHE A O 1
ATOM 2970 N N . LYS A 1 389 ? 15.751 3.359 -38.083 1.00 95.12 389 LYS A N 1
ATOM 2971 C CA . LYS A 1 389 ? 15.512 4.700 -38.607 1.00 95.12 389 LYS A CA 1
ATOM 2972 C C . LYS A 1 389 ? 16.820 5.473 -38.575 1.00 95.12 389 LYS A C 1
ATOM 2974 O O . LYS A 1 389 ? 17.705 5.158 -37.781 1.00 95.12 389 LYS A O 1
ATOM 2979 N N . TYR A 1 390 ? 16.932 6.487 -39.419 1.00 94.00 390 TYR A N 1
ATOM 2980 C CA . TYR A 1 390 ? 18.075 7.388 -39.433 1.00 94.00 390 TYR A CA 1
ATOM 2981 C C . TYR A 1 390 ? 17.652 8.762 -38.917 1.00 94.00 390 TYR A C 1
ATOM 2983 O O . TYR A 1 390 ? 16.598 9.278 -39.285 1.00 94.00 390 TYR A O 1
ATOM 2991 N N . ASP A 1 391 ? 18.446 9.318 -38.013 1.00 91.00 391 ASP A N 1
ATOM 2992 C CA . ASP A 1 391 ? 18.290 10.664 -37.482 1.00 91.00 391 ASP A CA 1
ATOM 2993 C C . ASP A 1 391 ? 19.283 11.587 -38.207 1.00 91.00 391 ASP A C 1
ATOM 2995 O O . ASP A 1 391 ? 20.479 11.540 -37.900 1.00 91.00 391 ASP A O 1
ATOM 2999 N N . PRO A 1 392 ? 18.824 12.416 -39.163 1.00 86.19 392 PRO A N 1
ATOM 3000 C CA . PRO A 1 392 ? 19.706 13.274 -39.947 1.00 86.19 392 PRO A CA 1
ATOM 3001 C C . PRO A 1 392 ? 20.308 14.422 -39.128 1.00 86.19 392 PRO A C 1
ATOM 3003 O O . PRO A 1 392 ? 21.342 14.956 -39.520 1.00 86.19 392 PRO A O 1
ATOM 3006 N N . GLU A 1 393 ? 19.709 14.801 -37.993 1.00 87.06 393 GLU A N 1
ATOM 3007 C CA . GLU A 1 393 ? 20.242 15.872 -37.142 1.00 87.06 393 GLU A CA 1
ATOM 3008 C C . GLU A 1 393 ? 21.449 15.392 -36.337 1.00 87.06 393 GLU A C 1
ATOM 3010 O O . GLU A 1 393 ? 22.421 16.126 -36.153 1.00 87.06 393 GLU A O 1
ATOM 3015 N N . ASN A 1 394 ? 21.386 14.151 -35.850 1.00 84.12 394 ASN A N 1
ATOM 3016 C CA . ASN A 1 394 ? 22.447 13.557 -35.039 1.00 84.12 394 ASN A CA 1
ATOM 3017 C C . ASN A 1 394 ? 23.389 12.648 -35.842 1.00 84.12 394 ASN A C 1
ATOM 3019 O O . ASN A 1 394 ? 24.409 12.232 -35.296 1.00 84.12 394 ASN A O 1
ATOM 3023 N N . LEU A 1 395 ? 23.066 12.362 -37.108 1.00 88.62 395 LEU A N 1
ATOM 3024 C CA . LEU A 1 395 ? 23.770 11.421 -37.986 1.00 88.62 395 LEU A CA 1
ATOM 3025 C C . LEU A 1 395 ? 23.872 10.013 -37.375 1.00 88.62 395 LEU A C 1
ATOM 3027 O O . LEU A 1 395 ? 24.909 9.358 -37.445 1.00 88.62 395 LEU A O 1
ATOM 3031 N N . LEU A 1 396 ? 22.795 9.561 -36.724 1.00 91.94 396 LEU A N 1
ATOM 3032 C CA . LEU A 1 396 ? 22.751 8.277 -36.021 1.00 91.94 396 LEU A CA 1
ATOM 3033 C C . LEU A 1 396 ? 21.629 7.399 -36.549 1.00 91.94 396 LEU A C 1
ATOM 3035 O O . LEU A 1 396 ? 20.512 7.857 -36.784 1.00 91.94 396 LEU A O 1
ATOM 3039 N N . TYR A 1 397 ? 21.895 6.101 -36.605 1.00 94.00 397 TYR A N 1
ATOM 3040 C CA . TYR A 1 397 ? 20.837 5.112 -36.731 1.00 94.00 397 TYR A CA 1
ATOM 3041 C C . TYR A 1 397 ? 20.226 4.870 -35.359 1.00 94.00 397 TYR A C 1
ATOM 3043 O O . TYR A 1 397 ? 20.924 4.855 -34.342 1.00 94.00 397 TYR A O 1
ATOM 3051 N N . TYR A 1 398 ? 18.920 4.664 -35.302 1.00 94.94 398 TYR A N 1
ATOM 3052 C CA . TYR A 1 398 ? 18.248 4.328 -34.062 1.00 94.94 398 TYR A CA 1
ATOM 3053 C C . TYR A 1 398 ? 17.122 3.332 -34.273 1.00 94.94 398 TYR A C 1
ATOM 3055 O O . TYR A 1 398 ? 16.515 3.247 -35.337 1.00 94.94 398 TYR A O 1
ATOM 3063 N N . VAL A 1 399 ? 16.849 2.576 -33.217 1.00 94.62 399 VAL A N 1
ATOM 3064 C CA . VAL A 1 399 ? 15.800 1.563 -33.174 1.00 94.62 399 VAL A CA 1
ATOM 3065 C C . VAL A 1 399 ? 15.035 1.740 -31.875 1.00 94.62 399 VAL A C 1
ATOM 3067 O O . VAL A 1 399 ? 15.637 1.731 -30.799 1.00 94.62 399 VAL A O 1
ATOM 3070 N N . SER A 1 400 ? 13.715 1.878 -31.964 1.00 92.44 400 SER A N 1
ATOM 3071 C CA . SER A 1 400 ? 12.827 1.897 -30.802 1.00 92.44 400 SER A CA 1
ATOM 3072 C C . SER A 1 400 ? 12.149 0.541 -30.652 1.00 92.44 400 SER A C 1
ATOM 3074 O O . SER A 1 400 ? 11.418 0.105 -31.532 1.00 92.44 400 SER A O 1
ATOM 3076 N N . VAL A 1 401 ? 12.405 -0.124 -29.528 1.00 89.69 401 VAL A N 1
ATOM 3077 C CA . VAL A 1 401 ? 11.830 -1.424 -29.181 1.00 89.69 401 VAL A CA 1
ATOM 3078 C C . VAL A 1 401 ? 10.836 -1.225 -28.048 1.00 89.69 401 VAL A C 1
ATOM 3080 O O . VAL A 1 401 ? 11.220 -0.845 -26.936 1.00 89.69 401 VAL A O 1
ATOM 3083 N N . THR A 1 402 ? 9.569 -1.513 -28.321 1.00 86.81 402 THR A N 1
ATOM 3084 C CA . THR A 1 402 ? 8.520 -1.571 -27.301 1.00 86.81 402 THR A CA 1
ATOM 3085 C C . THR A 1 402 ? 8.462 -2.989 -26.757 1.00 86.81 402 THR A C 1
ATOM 3087 O O . THR A 1 402 ? 8.080 -3.922 -27.462 1.00 86.81 402 THR A O 1
ATOM 3090 N N . LEU A 1 403 ? 8.885 -3.164 -25.508 1.00 79.81 403 LEU A N 1
ATOM 3091 C CA . LEU A 1 403 ? 8.894 -4.471 -24.863 1.00 79.81 403 LEU A CA 1
ATOM 3092 C C . LEU A 1 403 ? 7.522 -4.781 -24.286 1.00 79.81 403 LEU A C 1
ATOM 3094 O O . LEU A 1 403 ? 6.895 -3.930 -23.652 1.00 79.81 403 LEU A O 1
ATOM 3098 N N . ASN A 1 404 ? 7.103 -6.036 -24.419 1.00 62.03 404 ASN A N 1
ATOM 3099 C CA . ASN A 1 404 ? 5.939 -6.518 -23.700 1.00 62.03 404 ASN A CA 1
ATOM 3100 C C . ASN A 1 404 ? 6.263 -6.469 -22.194 1.00 62.03 404 ASN A C 1
ATOM 3102 O O . ASN A 1 404 ? 7.150 -7.186 -21.717 1.00 62.03 404 ASN A O 1
ATOM 3106 N N . LYS A 1 405 ? 5.588 -5.610 -21.413 1.00 63.03 405 LYS A N 1
ATOM 3107 C CA . LYS A 1 405 ? 5.588 -5.786 -19.954 1.00 63.03 405 LYS A CA 1
ATOM 3108 C C . LYS A 1 405 ? 4.956 -7.149 -19.735 1.00 63.03 405 LYS A C 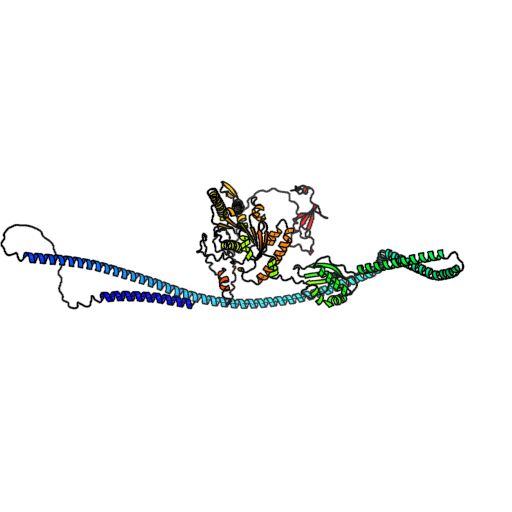1
ATOM 3110 O O . LYS A 1 405 ? 3.758 -7.282 -19.955 1.00 63.03 405 LYS A O 1
ATOM 3115 N N . ARG A 1 406 ? 5.748 -8.155 -19.347 1.00 62.03 406 ARG A N 1
ATOM 3116 C CA . ARG A 1 406 ? 5.210 -9.470 -18.984 1.00 62.03 406 ARG A CA 1
ATOM 3117 C C . ARG A 1 406 ? 4.052 -9.232 -18.018 1.00 62.03 406 ARG A C 1
ATOM 3119 O O . ARG A 1 406 ? 4.281 -8.771 -16.898 1.00 62.03 406 ARG A O 1
ATOM 3126 N N . VAL A 1 407 ? 2.830 -9.497 -18.479 1.00 65.81 407 VAL A N 1
ATOM 3127 C CA . VAL A 1 407 ? 1.637 -9.398 -17.645 1.00 65.81 407 VAL A CA 1
ATOM 3128 C C . VAL A 1 407 ? 1.820 -10.448 -16.564 1.00 65.81 407 VAL A C 1
ATOM 3130 O O . VAL A 1 407 ? 1.927 -11.640 -16.852 1.00 65.81 407 VAL A O 1
ATOM 3133 N N . MET A 1 408 ? 1.988 -9.989 -15.327 1.00 79.31 408 MET A N 1
ATOM 3134 C CA . MET A 1 408 ? 2.137 -10.891 -14.196 1.00 79.31 408 MET A CA 1
ATOM 3135 C C . MET A 1 408 ? 0.831 -11.659 -14.036 1.00 79.31 408 MET A C 1
ATOM 3137 O O . MET A 1 408 ? -0.237 -11.061 -13.911 1.00 79.31 408 MET A O 1
ATOM 3141 N N . THR A 1 409 ? 0.919 -12.984 -14.069 1.00 85.00 409 THR A N 1
ATOM 3142 C CA . THR A 1 409 ? -0.237 -13.838 -13.797 1.00 85.00 409 THR A CA 1
ATOM 3143 C C . THR A 1 409 ? -0.558 -13.818 -12.304 1.00 85.00 409 THR A C 1
ATOM 3145 O O . THR A 1 409 ? 0.290 -13.477 -11.474 1.00 85.00 409 THR A O 1
ATOM 3148 N N . ARG A 1 410 ? -1.770 -14.242 -11.930 1.00 87.38 410 ARG A N 1
ATOM 3149 C CA . ARG A 1 410 ? -2.130 -14.408 -10.516 1.00 87.38 410 ARG A CA 1
ATOM 3150 C C . ARG A 1 410 ? -1.146 -15.321 -9.773 1.00 87.38 410 ARG A C 1
ATOM 3152 O O . ARG A 1 410 ? -0.787 -15.023 -8.637 1.00 87.38 410 ARG A O 1
ATOM 3159 N N . ASP A 1 411 ? -0.680 -16.385 -10.424 1.00 89.31 411 ASP A N 1
ATOM 3160 C CA . ASP A 1 411 ? 0.280 -17.333 -9.850 1.00 89.31 411 ASP A CA 1
ATOM 3161 C C . ASP A 1 411 ? 1.667 -16.719 -9.638 1.00 89.31 411 ASP A C 1
ATOM 3163 O O . ASP A 1 411 ? 2.327 -17.022 -8.641 1.00 89.31 411 ASP A O 1
ATOM 3167 N N . ASP A 1 412 ? 2.109 -15.833 -10.537 1.00 89.56 412 ASP A N 1
ATOM 3168 C CA . ASP A 1 412 ? 3.355 -15.080 -10.358 1.00 89.56 412 ASP A CA 1
ATOM 3169 C C . ASP A 1 412 ? 3.267 -14.183 -9.112 1.00 89.56 412 ASP A C 1
ATOM 3171 O O . ASP A 1 412 ? 4.191 -14.155 -8.298 1.00 89.56 412 ASP A O 1
ATOM 3175 N N . ILE A 1 413 ? 2.129 -13.509 -8.915 1.00 93.12 413 ILE A N 1
ATOM 3176 C CA . ILE A 1 413 ? 1.876 -12.629 -7.764 1.00 93.12 413 ILE A CA 1
ATOM 3177 C C . ILE A 1 413 ? 1.722 -13.408 -6.457 1.00 93.12 413 ILE A C 1
ATOM 3179 O O . ILE A 1 413 ? 2.256 -12.998 -5.426 1.00 93.12 413 ILE A O 1
ATOM 3183 N N . ASP A 1 414 ? 1.067 -14.567 -6.488 1.00 92.06 414 ASP A N 1
ATOM 3184 C CA . ASP A 1 414 ? 0.898 -15.439 -5.323 1.00 92.06 414 ASP A CA 1
ATOM 3185 C C . ASP A 1 414 ? 2.224 -15.957 -4.743 1.00 92.06 414 ASP A C 1
ATOM 3187 O O . ASP A 1 414 ? 2.264 -16.351 -3.578 1.00 92.06 414 ASP A O 1
ATOM 3191 N N . ARG A 1 415 ? 3.320 -15.908 -5.511 1.00 93.12 415 ARG A N 1
ATOM 3192 C CA . ARG A 1 415 ? 4.682 -16.201 -5.029 1.00 93.12 415 ARG A CA 1
ATOM 3193 C C . ARG A 1 415 ? 5.350 -15.012 -4.332 1.00 93.12 415 ARG A C 1
ATOM 3195 O O . ARG A 1 415 ? 6.347 -15.202 -3.638 1.00 93.12 415 ARG A O 1
ATOM 3202 N N . LEU A 1 416 ? 4.842 -13.795 -4.529 1.00 93.56 416 LEU A N 1
ATOM 3203 C CA . LEU A 1 416 ? 5.422 -12.557 -3.997 1.00 93.56 416 LEU A CA 1
ATOM 3204 C C . LEU A 1 416 ? 4.824 -12.136 -2.650 1.00 93.56 416 LEU A C 1
ATOM 3206 O O . LEU A 1 416 ? 5.461 -11.368 -1.927 1.00 93.56 416 LEU A O 1
ATOM 3210 N N . TRP A 1 417 ? 3.634 -12.630 -2.299 1.00 95.19 417 TRP A N 1
ATOM 3211 C CA . TRP A 1 417 ? 2.948 -12.312 -1.044 1.00 95.19 417 TRP A CA 1
ATOM 3212 C C . TRP A 1 417 ? 2.415 -13.544 -0.309 1.00 95.19 417 TRP A C 1
ATOM 3214 O O . TRP A 1 417 ? 2.290 -14.634 -0.860 1.00 95.19 417 TRP A O 1
ATOM 3224 N N . LEU A 1 418 ? 2.071 -13.378 0.964 1.00 95.06 418 LEU A N 1
ATOM 3225 C CA . LEU A 1 418 ? 1.333 -14.383 1.717 1.00 95.06 418 LEU A CA 1
ATOM 3226 C C . LEU A 1 418 ? -0.163 -14.268 1.416 1.00 95.06 418 LEU A C 1
ATOM 3228 O O . LEU A 1 418 ? -0.740 -13.182 1.488 1.00 95.06 418 LEU A O 1
ATOM 3232 N N . ARG A 1 419 ? -0.790 -15.414 1.142 1.00 92.56 419 ARG A N 1
ATOM 3233 C CA . ARG A 1 419 ? -2.233 -15.528 0.893 1.00 92.56 419 ARG A CA 1
ATOM 3234 C C . ARG A 1 419 ? -3.075 -15.131 2.123 1.00 92.56 419 ARG A C 1
ATOM 3236 O O . ARG A 1 419 ? -2.598 -15.297 3.251 1.00 92.56 419 ARG A O 1
ATOM 3243 N N . PRO A 1 420 ? -4.351 -14.730 1.941 1.00 90.88 420 PRO A N 1
ATOM 3244 C CA . PRO A 1 420 ? -5.244 -14.322 3.035 1.00 90.88 420 PRO A CA 1
ATOM 3245 C C . PRO A 1 420 ? -5.403 -15.367 4.144 1.00 90.88 420 PRO A C 1
ATOM 3247 O O . PRO A 1 420 ? -5.475 -15.021 5.322 1.00 90.88 420 PRO A O 1
ATOM 3250 N N . SER A 1 421 ? -5.350 -16.656 3.794 1.00 89.31 421 SER A N 1
ATOM 3251 C CA . SER A 1 421 ? -5.425 -17.769 4.750 1.00 89.31 421 SER A CA 1
ATOM 3252 C C . SER A 1 421 ? -4.290 -17.773 5.783 1.00 89.31 421 SER A C 1
ATOM 3254 O O . SER A 1 421 ? -4.455 -18.293 6.887 1.00 89.31 421 SER A O 1
ATOM 3256 N N . ALA A 1 422 ? -3.143 -17.159 5.475 1.00 92.00 422 ALA A N 1
ATOM 3257 C CA . ALA A 1 422 ? -2.046 -17.004 6.425 1.00 92.00 422 ALA A CA 1
ATOM 3258 C C . ALA A 1 422 ? -2.306 -15.896 7.461 1.00 92.00 422 ALA A C 1
ATOM 3260 O O . ALA A 1 422 ? -1.665 -15.904 8.515 1.00 92.00 422 ALA A O 1
ATOM 3261 N N . PHE A 1 423 ? -3.236 -14.968 7.200 1.00 92.94 423 PHE A N 1
ATOM 3262 C CA . PHE A 1 423 ? -3.469 -13.787 8.032 1.00 92.94 423 PHE A CA 1
ATOM 3263 C C . PHE A 1 423 ? -3.877 -14.152 9.459 1.00 92.94 423 PHE A C 1
ATOM 3265 O O . PHE A 1 423 ? -3.271 -13.656 10.407 1.00 92.94 423 PHE A O 1
ATOM 3272 N N . LYS A 1 424 ? -4.824 -15.090 9.629 1.00 91.38 424 LYS A N 1
ATOM 3273 C CA . LYS A 1 424 ? -5.255 -15.571 10.955 1.00 91.38 424 LYS A CA 1
ATOM 3274 C C . LYS A 1 424 ? -4.068 -16.043 11.801 1.00 91.38 424 LYS A C 1
ATOM 3276 O O . LYS A 1 424 ? -4.005 -15.750 12.988 1.00 91.38 424 LYS A O 1
ATOM 3281 N N . ARG A 1 425 ? -3.101 -16.738 11.193 1.00 92.00 425 ARG A N 1
ATOM 3282 C CA . ARG A 1 425 ? -1.882 -17.195 11.880 1.00 92.00 425 ARG A CA 1
ATOM 3283 C C . ARG A 1 425 ? -0.950 -16.035 12.235 1.00 92.00 425 ARG A C 1
ATOM 3285 O O . ARG A 1 425 ? -0.378 -16.057 13.315 1.00 92.00 425 ARG A O 1
ATOM 3292 N N . LEU A 1 426 ? -0.800 -15.044 11.354 1.00 92.88 426 LEU A N 1
ATOM 3293 C CA . LEU A 1 426 ? 0.074 -13.886 11.591 1.00 92.88 426 LEU A CA 1
ATOM 3294 C C . LEU A 1 426 ? -0.378 -13.047 12.790 1.00 92.88 426 LEU A C 1
ATOM 3296 O O . LEU A 1 426 ? 0.461 -12.561 13.539 1.00 92.88 426 LEU A O 1
ATOM 3300 N N . VAL A 1 427 ? -1.689 -12.894 12.984 1.00 92.62 427 VAL A N 1
ATOM 3301 C CA . VAL A 1 427 ? -2.240 -12.032 14.044 1.00 92.62 427 VAL A CA 1
ATOM 3302 C C . VAL A 1 427 ? -2.518 -12.763 15.361 1.00 92.62 427 VAL A C 1
ATOM 3304 O O . VAL A 1 427 ? -2.888 -12.117 16.337 1.00 92.62 427 VAL A O 1
ATOM 3307 N N . LYS A 1 428 ? -2.346 -14.092 15.409 1.00 89.25 428 LYS A N 1
ATOM 3308 C CA . LYS A 1 428 ? -2.758 -14.940 16.540 1.00 89.25 428 LYS A CA 1
ATOM 3309 C C . LYS A 1 428 ? -2.151 -14.508 17.871 1.00 89.25 428 LYS A C 1
ATOM 3311 O O . LYS A 1 428 ? -2.887 -14.194 18.798 1.00 89.25 428 LYS A O 1
ATOM 3316 N N . ASP A 1 429 ? -0.829 -14.446 17.948 1.00 88.50 429 ASP A N 1
ATOM 3317 C CA . ASP A 1 429 ? -0.116 -14.261 19.220 1.00 88.50 429 ASP A CA 1
ATOM 3318 C C . ASP A 1 429 ? 0.296 -12.796 19.451 1.00 88.50 429 ASP A C 1
ATOM 3320 O O . ASP A 1 429 ? 1.110 -12.484 20.310 1.00 88.50 429 ASP A O 1
ATOM 3324 N N . VAL A 1 430 ? -0.255 -11.871 18.663 1.00 93.19 430 VAL A N 1
ATOM 3325 C CA . VAL A 1 430 ? 0.083 -10.448 18.730 1.00 93.19 430 VAL A CA 1
ATOM 3326 C C . VAL A 1 430 ? -1.034 -9.688 19.439 1.00 93.19 430 VAL A C 1
ATOM 3328 O O . VAL A 1 430 ? -2.202 -9.820 19.074 1.00 93.19 430 VAL A O 1
ATOM 3331 N N . CYS A 1 431 ? -0.685 -8.881 20.442 1.00 93.31 431 CYS A N 1
ATOM 3332 C CA . CYS A 1 431 ? -1.636 -8.065 21.207 1.00 93.31 431 CYS A CA 1
ATOM 3333 C C . CYS A 1 431 ? -1.574 -6.567 20.863 1.00 93.31 431 CYS A C 1
ATOM 3335 O O . CYS A 1 431 ? -2.568 -5.871 21.047 1.00 93.31 431 CYS A O 1
ATOM 3337 N N . ALA A 1 432 ? -0.445 -6.077 20.335 1.00 95.75 432 ALA A N 1
ATOM 3338 C CA . ALA A 1 432 ? -0.227 -4.673 19.998 1.00 95.75 432 ALA A CA 1
ATOM 3339 C C . ALA A 1 432 ? 0.031 -4.493 18.493 1.00 95.75 432 ALA A C 1
ATOM 3341 O O . ALA A 1 432 ? 1.047 -4.947 17.955 1.00 95.75 432 ALA A O 1
ATOM 3342 N N . PHE A 1 433 ? -0.881 -3.798 17.814 1.00 96.56 433 PHE A N 1
ATOM 3343 C CA . PHE A 1 433 ? -0.810 -3.510 16.386 1.00 96.56 433 PHE A CA 1
ATOM 3344 C C . PHE A 1 433 ? -0.743 -2.017 16.110 1.00 96.56 433 PHE A C 1
ATOM 3346 O O . PHE A 1 433 ? -1.449 -1.219 16.724 1.00 96.56 433 PHE A O 1
ATOM 3353 N N . ARG A 1 434 ? 0.051 -1.653 15.106 1.00 94.19 434 ARG A N 1
ATOM 3354 C CA . ARG A 1 434 ? -0.036 -0.361 14.435 1.00 94.19 434 ARG A CA 1
ATOM 3355 C C . ARG A 1 434 ? -0.481 -0.580 12.999 1.00 94.19 434 ARG A C 1
ATOM 3357 O O . ARG A 1 434 ? 0.196 -1.276 12.247 1.00 94.19 434 ARG A O 1
ATOM 3364 N N . VAL A 1 435 ? -1.587 0.037 12.612 1.00 95.06 435 VAL A N 1
ATOM 3365 C CA . VAL A 1 435 ? -2.099 -0.002 11.242 1.00 95.06 435 VAL A CA 1
ATOM 3366 C C . VAL A 1 435 ? -1.893 1.365 10.606 1.00 95.06 435 VAL A C 1
ATOM 3368 O O . VAL A 1 435 ? -2.395 2.369 11.107 1.00 95.06 435 VAL A O 1
ATOM 3371 N N . SER A 1 436 ? -1.161 1.417 9.497 1.00 92.94 436 SER A N 1
ATOM 3372 C CA . SER A 1 436 ? -0.865 2.675 8.806 1.00 92.94 436 SER A CA 1
ATOM 3373 C C . SER A 1 436 ? -1.373 2.645 7.371 1.00 92.94 436 SER A C 1
ATOM 3375 O O . SER A 1 436 ? -0.961 1.783 6.597 1.00 92.94 436 SER A O 1
ATOM 3377 N N . ALA A 1 437 ? -2.229 3.601 7.000 1.00 89.94 437 ALA A N 1
ATOM 3378 C CA . ALA A 1 437 ? -2.696 3.770 5.620 1.00 89.94 437 ALA A CA 1
ATOM 3379 C C . ALA A 1 437 ? -3.103 5.222 5.324 1.00 89.94 437 ALA A C 1
ATOM 3381 O O . ALA A 1 437 ? -3.665 5.898 6.193 1.00 89.94 437 ALA A O 1
ATOM 3382 N N . ASN A 1 438 ? -2.911 5.653 4.074 1.00 84.38 438 ASN A N 1
ATOM 3383 C CA . ASN A 1 438 ? -3.315 6.967 3.569 1.00 84.38 438 ASN A CA 1
ATOM 3384 C C . ASN A 1 438 ? -4.810 7.272 3.781 1.00 84.38 438 ASN A C 1
ATOM 3386 O O . ASN A 1 438 ? -5.620 6.422 4.172 1.00 84.38 438 ASN A O 1
ATOM 3390 N N . LYS A 1 439 ? -5.205 8.527 3.536 1.00 76.75 439 LYS A N 1
ATOM 3391 C CA . LYS A 1 439 ? -6.613 8.944 3.590 1.00 76.75 439 LYS A CA 1
ATOM 3392 C C . LYS A 1 439 ? -7.435 8.136 2.582 1.00 76.75 439 LYS A C 1
ATOM 3394 O O . LYS A 1 439 ? -7.121 8.117 1.401 1.00 76.75 439 LYS A O 1
ATOM 3399 N N . GLY A 1 440 ? -8.492 7.475 3.055 1.00 68.94 440 GLY A N 1
ATOM 3400 C CA . GLY A 1 440 ? -9.268 6.528 2.243 1.00 68.94 440 GLY A CA 1
ATOM 3401 C C . GLY A 1 440 ? -8.655 5.127 2.129 1.00 68.94 440 GLY A C 1
ATOM 3402 O O . GLY A 1 440 ? -9.323 4.242 1.614 1.00 68.94 440 GLY A O 1
ATOM 3403 N N . GLY A 1 441 ? -7.447 4.915 2.654 1.00 66.75 441 GLY A N 1
ATOM 3404 C CA . GLY A 1 441 ? -6.825 3.602 2.759 1.00 66.75 441 GLY A CA 1
ATOM 3405 C C . GLY A 1 441 ? -7.515 2.711 3.792 1.00 66.75 441 GLY A C 1
ATOM 3406 O O . GLY A 1 441 ? -8.186 3.174 4.719 1.00 66.75 441 GLY A O 1
ATOM 3407 N N . SER A 1 442 ? -7.308 1.410 3.638 1.00 80.44 442 SER A N 1
ATOM 3408 C CA . SER A 1 442 ? -8.051 0.314 4.267 1.00 80.44 442 SER A CA 1
ATOM 3409 C C . SER A 1 442 ? -7.828 0.095 5.784 1.00 80.44 442 SER A C 1
ATOM 3411 O O . SER A 1 442 ? -7.784 -1.054 6.227 1.00 80.44 442 SER A O 1
ATOM 3413 N N . LYS A 1 443 ? -7.707 1.152 6.609 1.00 87.62 443 LYS A N 1
ATOM 3414 C CA . LYS A 1 443 ? -7.413 1.060 8.062 1.00 87.62 443 LYS A CA 1
ATOM 3415 C C . LYS A 1 443 ? -8.487 0.301 8.837 1.00 87.62 443 LYS A C 1
ATOM 3417 O O . LYS A 1 443 ? -8.217 -0.791 9.326 1.00 87.62 443 LYS A O 1
ATOM 3422 N N . SER A 1 444 ? -9.707 0.831 8.900 1.00 83.38 444 SER A N 1
ATOM 3423 C CA . SER A 1 444 ? -10.811 0.224 9.656 1.00 83.38 444 SER A CA 1
ATOM 3424 C C . SER A 1 444 ? -11.127 -1.211 9.192 1.00 83.38 444 SER A C 1
ATOM 3426 O O . SER A 1 444 ? -11.235 -2.086 10.049 1.00 83.38 444 SER A O 1
ATOM 3428 N N . PRO A 1 445 ? -11.167 -1.510 7.872 1.00 84.50 445 PRO A N 1
ATOM 3429 C CA . PRO A 1 445 ? -11.216 -2.886 7.363 1.00 84.50 445 PRO A CA 1
ATOM 3430 C C . PRO A 1 445 ? -10.119 -3.802 7.918 1.00 84.50 445 PRO A C 1
ATOM 3432 O O . PRO A 1 445 ? -10.400 -4.910 8.372 1.00 84.50 445 PRO A O 1
ATOM 3435 N N . THR A 1 446 ? -8.869 -3.332 7.939 1.00 90.62 446 THR A N 1
ATOM 3436 C CA . THR A 1 446 ? -7.736 -4.106 8.465 1.00 90.62 446 THR A CA 1
ATOM 3437 C C . THR A 1 446 ? -7.908 -4.387 9.955 1.00 90.62 446 THR A C 1
ATOM 3439 O O . THR A 1 446 ? -7.731 -5.527 10.378 1.00 90.62 446 THR A O 1
ATOM 3442 N N . VAL A 1 447 ? -8.309 -3.386 10.746 1.00 91.75 447 VAL A N 1
ATOM 3443 C CA . VAL A 1 447 ? -8.564 -3.560 12.185 1.00 91.75 447 VAL A CA 1
ATOM 3444 C C . VAL A 1 447 ? -9.647 -4.610 12.430 1.00 91.75 447 VAL A C 1
ATOM 3446 O O . VAL A 1 447 ? -9.479 -5.480 13.281 1.00 91.75 447 VAL A O 1
ATOM 3449 N N . ARG A 1 448 ? -10.734 -4.595 11.656 1.00 87.38 448 ARG A N 1
ATOM 3450 C CA . ARG A 1 448 ? -11.792 -5.609 11.780 1.00 87.38 448 ARG A CA 1
ATOM 3451 C C . ARG A 1 448 ? -11.336 -6.995 11.402 1.00 87.38 448 ARG A C 1
ATOM 3453 O O . ARG A 1 448 ? -11.733 -7.948 12.058 1.00 87.38 448 ARG A O 1
ATOM 3460 N N . ASN A 1 449 ? -10.488 -7.118 10.390 1.00 89.12 449 ASN A N 1
ATOM 3461 C CA . ASN A 1 449 ? -9.906 -8.407 10.046 1.00 89.12 449 ASN A CA 1
ATOM 3462 C C . ASN A 1 449 ? -9.009 -8.931 11.175 1.00 89.12 449 ASN A C 1
ATOM 3464 O O . ASN A 1 449 ? -9.043 -10.127 11.454 1.00 89.12 449 ASN A O 1
ATOM 3468 N N . ILE A 1 450 ? -8.260 -8.061 11.867 1.00 92.44 450 ILE A N 1
ATOM 3469 C CA . ILE A 1 450 ? -7.498 -8.441 13.069 1.00 92.44 450 ILE A CA 1
ATOM 3470 C C . ILE A 1 450 ? -8.457 -8.951 14.152 1.00 92.44 450 ILE A C 1
ATOM 3472 O O . ILE A 1 450 ? -8.319 -10.086 14.599 1.00 92.44 450 ILE A O 1
ATOM 3476 N N . LEU A 1 451 ? -9.457 -8.152 14.535 1.00 90.31 451 LEU A N 1
ATOM 3477 C CA . LEU A 1 451 ? -10.398 -8.502 15.606 1.00 90.31 451 LEU A CA 1
ATOM 3478 C C . LEU A 1 451 ? -11.239 -9.745 15.270 1.00 90.31 451 LEU A C 1
ATOM 3480 O O . LEU A 1 451 ? -11.401 -10.626 16.108 1.00 90.31 451 LEU A O 1
ATOM 3484 N N . GLY A 1 452 ? -11.724 -9.869 14.035 1.00 87.50 452 GLY A N 1
ATOM 3485 C CA . GLY A 1 452 ? -12.445 -11.049 13.557 1.00 87.50 452 GLY A CA 1
ATOM 3486 C C . GLY A 1 452 ? -11.577 -12.306 13.583 1.00 87.50 452 GLY A C 1
ATOM 3487 O O . GLY A 1 452 ? -12.024 -13.362 14.025 1.00 87.50 452 GLY A O 1
ATOM 3488 N N . ALA A 1 453 ? -10.301 -12.200 13.198 1.00 89.44 453 ALA A N 1
ATOM 3489 C CA . ALA A 1 453 ? -9.370 -13.318 13.309 1.00 89.44 453 ALA A CA 1
ATOM 3490 C C . ALA A 1 453 ? -9.154 -13.759 14.769 1.00 89.44 453 ALA A C 1
ATOM 3492 O O . ALA A 1 453 ? -9.067 -14.965 15.007 1.00 89.44 453 ALA A O 1
ATOM 3493 N N . LYS A 1 454 ? -9.120 -12.820 15.730 1.00 88.62 454 LYS A N 1
ATOM 3494 C CA . LYS A 1 454 ? -9.057 -13.108 17.177 1.00 88.62 454 LYS A CA 1
ATOM 3495 C C . LYS A 1 454 ? -10.315 -13.817 17.681 1.00 88.62 454 LYS A C 1
ATOM 3497 O O . LYS A 1 454 ? -10.217 -14.842 18.355 1.00 88.62 454 LYS A O 1
ATOM 3502 N N . LEU A 1 455 ? -11.498 -13.354 17.277 1.00 83.81 455 LEU A N 1
ATOM 3503 C CA . LEU A 1 455 ? -12.772 -14.004 17.620 1.00 83.81 455 LEU A CA 1
ATOM 3504 C C . LEU A 1 455 ? -12.840 -15.437 17.087 1.00 83.81 455 LEU A C 1
ATOM 3506 O O . LEU A 1 455 ? -13.155 -16.365 17.825 1.00 83.81 455 LEU A O 1
ATOM 3510 N N . LEU A 1 456 ? -12.438 -15.653 15.831 1.00 83.12 456 LEU A N 1
ATOM 3511 C CA . LEU A 1 456 ? -12.377 -16.989 15.226 1.00 83.12 456 LEU A CA 1
ATOM 3512 C C . LEU A 1 456 ? -11.323 -17.912 15.858 1.00 83.12 456 LEU A C 1
ATOM 3514 O O . LEU A 1 456 ? -11.248 -19.091 15.501 1.00 83.12 456 LEU A O 1
ATOM 3518 N N . GLN A 1 457 ? -10.454 -17.398 16.727 1.00 82.62 457 GLN A N 1
ATOM 3519 C CA . GLN A 1 457 ? -9.535 -18.197 17.545 1.00 82.62 457 GLN A CA 1
ATOM 3520 C C . GLN A 1 457 ? -10.131 -18.557 18.912 1.00 82.62 457 GLN A C 1
ATOM 3522 O O . GLN A 1 457 ? -9.482 -19.258 19.682 1.00 82.62 457 GLN A O 1
ATOM 3527 N N . GLY A 1 458 ? -11.362 -18.123 19.196 1.00 80.25 458 GLY A N 1
ATOM 3528 C CA . GLY A 1 458 ? -12.050 -18.343 20.465 1.00 80.25 458 GLY A CA 1
ATOM 3529 C C . GLY A 1 458 ? -11.729 -17.295 21.531 1.00 80.25 458 GLY A C 1
ATOM 3530 O O . GLY A 1 458 ? -12.124 -17.468 22.684 1.00 80.25 458 GLY A O 1
ATOM 3531 N N . GLU A 1 459 ? -11.022 -16.215 21.182 1.00 83.06 459 GLU A N 1
ATOM 3532 C CA . GLU A 1 459 ? -10.727 -15.139 22.125 1.00 83.06 459 GLU A CA 1
ATOM 3533 C C . GLU A 1 459 ? -11.998 -14.338 22.420 1.00 83.06 459 GLU A C 1
ATOM 3535 O O . GLU A 1 459 ? -12.632 -13.803 21.514 1.00 83.06 459 GLU A O 1
ATOM 3540 N N . LYS A 1 460 ? -12.374 -14.241 23.698 1.00 82.19 460 LYS A N 1
ATOM 3541 C CA . LYS A 1 460 ? -13.505 -13.421 24.151 1.00 82.19 460 LYS A CA 1
ATOM 3542 C C . LYS A 1 460 ? -12.981 -12.109 24.715 1.00 82.19 460 LYS A C 1
ATOM 3544 O O . LYS A 1 460 ? -12.208 -12.125 25.677 1.00 82.19 460 LYS A O 1
ATOM 3549 N N . PHE A 1 461 ? -13.422 -10.988 24.153 1.00 86.00 461 PHE A N 1
ATOM 3550 C CA . PHE A 1 461 ? -12.926 -9.669 24.535 1.00 86.00 461 PHE A CA 1
ATOM 3551 C C . PHE A 1 461 ? -14.004 -8.586 24.550 1.00 86.00 461 PHE A C 1
ATOM 3553 O O . PHE A 1 461 ? -15.023 -8.696 23.873 1.00 86.00 461 PHE A O 1
ATOM 3560 N N . LYS A 1 462 ? -13.738 -7.519 25.312 1.00 86.81 462 LYS A N 1
ATOM 3561 C CA . LYS A 1 462 ? -14.426 -6.229 25.189 1.00 86.81 462 LYS A CA 1
ATOM 3562 C C . LYS A 1 462 ? -13.670 -5.328 24.218 1.00 86.81 462 LYS A C 1
ATOM 3564 O O . LYS A 1 462 ? -12.447 -5.429 24.111 1.00 86.81 462 LYS A O 1
ATOM 3569 N N . ILE A 1 463 ? -14.378 -4.419 23.559 1.00 88.06 463 ILE A N 1
ATOM 3570 C CA . ILE A 1 463 ? -13.771 -3.384 22.715 1.00 88.06 463 ILE A CA 1
ATOM 3571 C C . ILE A 1 463 ? -13.992 -2.027 23.369 1.00 88.06 463 ILE A C 1
ATOM 3573 O O . ILE A 1 463 ? -15.106 -1.695 23.768 1.00 88.06 463 ILE A O 1
ATOM 3577 N N . ARG A 1 464 ? -12.922 -1.241 23.442 1.00 91.88 464 ARG A N 1
ATOM 3578 C CA . ARG A 1 464 ? -12.929 0.168 23.824 1.00 91.88 464 ARG A CA 1
ATOM 3579 C C . ARG A 1 464 ? -12.434 0.965 22.625 1.00 91.88 464 ARG A C 1
ATOM 3581 O O . ARG A 1 464 ? -11.257 0.892 22.275 1.00 91.88 464 ARG A O 1
ATOM 3588 N N . ARG A 1 465 ? -13.347 1.646 21.932 1.00 90.50 465 ARG A N 1
ATOM 3589 C CA . ARG A 1 465 ? -13.046 2.347 20.674 1.00 90.50 465 ARG A CA 1
ATOM 3590 C C . ARG A 1 465 ? -12.939 3.845 20.923 1.00 90.50 465 ARG A C 1
ATOM 3592 O O . ARG A 1 465 ? -13.879 4.455 21.419 1.00 90.50 465 ARG A O 1
ATOM 3599 N N . TYR A 1 466 ? -11.816 4.419 20.527 1.00 93.81 466 TYR A N 1
ATOM 3600 C CA . TYR A 1 466 ? -11.609 5.851 20.406 1.00 93.81 466 TYR A CA 1
ATOM 3601 C C . TYR A 1 466 ? -11.636 6.206 18.918 1.00 93.81 466 TYR A C 1
ATOM 3603 O O . TYR A 1 466 ? -10.785 5.738 18.160 1.00 93.81 466 TYR A O 1
ATOM 3611 N N . ASP A 1 467 ? -12.640 6.968 18.491 1.00 91.25 467 ASP A N 1
ATOM 3612 C CA . ASP A 1 467 ? -12.752 7.451 17.114 1.00 91.25 467 ASP A CA 1
ATOM 3613 C C . ASP A 1 467 ? -13.336 8.874 17.077 1.00 91.25 467 ASP A C 1
ATOM 3615 O O . ASP A 1 467 ? -14.559 9.037 17.088 1.00 91.25 467 ASP A O 1
ATOM 3619 N N . PRO A 1 468 ? -12.480 9.909 17.008 1.00 88.81 468 PRO A N 1
ATOM 3620 C CA . PRO A 1 468 ? -12.909 11.304 16.961 1.00 88.81 468 PR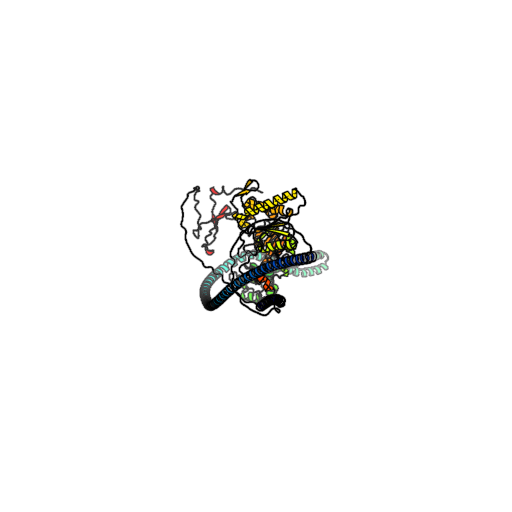O A CA 1
ATOM 3621 C C . PRO A 1 468 ? -13.558 11.690 15.620 1.00 88.81 468 PRO A C 1
ATOM 3623 O O . PRO A 1 468 ? -14.135 12.768 15.497 1.00 88.81 468 PRO A O 1
ATOM 3626 N N . SER A 1 469 ? -13.474 10.815 14.614 1.00 83.31 469 SER A N 1
ATOM 3627 C CA . SER A 1 469 ? -14.078 10.962 13.288 1.00 83.31 469 SER A CA 1
ATOM 3628 C C . SER A 1 469 ? -15.307 10.054 13.101 1.00 83.31 469 SER A C 1
ATOM 3630 O O . SER A 1 469 ? -15.787 9.863 11.972 1.00 83.31 469 SER A O 1
ATOM 3632 N N . ALA A 1 470 ? -15.842 9.502 14.198 1.00 82.31 470 ALA A N 1
ATOM 3633 C CA . ALA A 1 470 ? -17.056 8.698 14.189 1.00 82.31 470 ALA A CA 1
ATOM 3634 C C . ALA A 1 470 ? -18.247 9.475 13.602 1.00 82.31 470 ALA A C 1
ATOM 3636 O O . ALA A 1 470 ? -18.378 10.688 13.762 1.00 82.31 470 ALA A O 1
ATOM 3637 N N . GLY A 1 471 ? -19.123 8.768 12.886 1.00 68.50 471 GLY A N 1
ATOM 3638 C CA . GLY A 1 471 ? -20.244 9.390 12.166 1.00 68.50 471 GLY A CA 1
ATOM 3639 C C . GLY A 1 471 ? -19.859 10.046 10.833 1.00 68.50 471 GLY A C 1
ATOM 3640 O O . GLY A 1 471 ? -20.718 10.592 10.137 1.00 68.50 471 GLY A O 1
ATOM 3641 N N . SER A 1 472 ? -18.590 9.965 10.417 1.00 68.88 472 SER A N 1
ATOM 3642 C CA . SER A 1 472 ? -18.208 10.317 9.048 1.00 68.88 472 SER A CA 1
ATOM 3643 C C . SER A 1 472 ? -18.841 9.360 8.026 1.00 68.88 472 SER A C 1
ATOM 3645 O O . SER A 1 472 ? -19.140 8.203 8.316 1.00 68.88 472 SER A O 1
ATOM 3647 N N . ARG A 1 473 ? -18.958 9.797 6.762 1.00 62.97 473 ARG A N 1
ATOM 3648 C CA . ARG A 1 473 ? -19.447 8.953 5.646 1.00 62.97 473 ARG A CA 1
ATOM 3649 C C . ARG A 1 473 ? -18.624 7.674 5.407 1.00 62.97 473 ARG A C 1
ATOM 3651 O O . ARG A 1 473 ? -19.015 6.857 4.582 1.00 62.97 473 ARG A O 1
ATOM 3658 N N . LYS A 1 474 ? -17.459 7.541 6.048 1.00 63.38 474 LYS A N 1
ATOM 3659 C CA . LYS A 1 474 ? -16.536 6.405 5.919 1.00 63.38 474 LYS A CA 1
ATOM 3660 C C . LYS A 1 474 ? -16.412 5.605 7.218 1.00 63.38 474 LYS A C 1
ATOM 3662 O O . LYS A 1 474 ? -15.536 4.748 7.314 1.00 63.38 474 LYS A O 1
ATOM 3667 N N . ASP A 1 475 ? -17.260 5.881 8.205 1.00 67.06 475 ASP A N 1
ATOM 3668 C CA . ASP A 1 475 ? -17.367 5.051 9.393 1.00 67.06 475 ASP A CA 1
ATOM 3669 C C . ASP A 1 475 ? -18.202 3.814 9.058 1.00 67.06 475 ASP A C 1
ATOM 3671 O O . ASP A 1 475 ? -19.410 3.893 8.853 1.00 67.06 475 ASP A O 1
ATOM 3675 N N . PHE A 1 476 ? -17.538 2.667 8.955 1.00 66.50 476 PHE A N 1
ATOM 3676 C CA . PHE A 1 476 ? -18.208 1.409 8.642 1.00 66.50 476 PHE A CA 1
ATOM 3677 C C . PHE A 1 476 ? -18.588 0.617 9.910 1.00 66.50 476 PHE A C 1
ATOM 3679 O O . PHE A 1 476 ? -18.940 -0.552 9.783 1.00 66.50 476 PHE A O 1
ATOM 3686 N N . TRP A 1 477 ? -18.290 1.114 11.120 1.00 74.25 477 TRP A N 1
ATOM 3687 C CA . TRP A 1 477 ? -18.260 0.288 12.338 1.00 74.25 477 TRP A CA 1
ATOM 3688 C C . TRP A 1 477 ? -19.664 0.059 12.896 1.00 74.25 477 TRP A C 1
ATOM 3690 O O . TRP A 1 477 ? -20.423 1.001 13.072 1.00 74.25 477 TRP A O 1
ATOM 3700 N N . ARG A 1 478 ? -19.977 -1.193 13.256 1.00 70.12 478 ARG A N 1
ATOM 3701 C CA . ARG A 1 478 ? -21.216 -1.548 13.979 1.00 70.12 478 ARG A CA 1
ATOM 3702 C C . ARG A 1 478 ? -21.115 -1.353 15.503 1.00 70.12 478 ARG A C 1
ATOM 3704 O O . ARG A 1 478 ? -22.107 -1.461 16.208 1.00 70.12 478 ARG A O 1
ATOM 3711 N N . VAL A 1 479 ? -19.914 -1.092 16.023 1.00 72.44 479 VAL A N 1
ATOM 3712 C CA . VAL A 1 479 ? -19.666 -0.874 17.458 1.00 72.44 479 VAL A CA 1
ATOM 3713 C C . VAL A 1 479 ? -19.495 0.619 17.701 1.00 72.44 479 VAL A C 1
ATOM 3715 O O . VAL A 1 479 ? -18.652 1.250 17.053 1.00 72.44 479 VAL A O 1
ATOM 3718 N N . ALA A 1 480 ? -20.275 1.179 18.628 1.00 76.88 480 ALA A N 1
ATOM 3719 C CA . ALA A 1 480 ? -20.185 2.590 18.980 1.00 76.88 480 ALA A CA 1
ATOM 3720 C C . ALA A 1 480 ? -18.774 2.944 19.483 1.00 76.88 480 ALA A C 1
ATOM 3722 O O . ALA A 1 480 ? -18.142 2.132 20.167 1.00 76.88 480 ALA A O 1
ATOM 3723 N N . PRO A 1 481 ? -18.252 4.140 19.170 1.00 86.62 481 PRO A N 1
ATOM 3724 C CA . PRO A 1 481 ? -17.086 4.643 19.878 1.00 86.62 481 PRO A CA 1
ATOM 3725 C C . PRO A 1 481 ? -17.415 4.814 21.369 1.00 86.62 481 PRO A C 1
ATOM 3727 O O . PRO A 1 481 ? -18.455 5.362 21.725 1.00 86.62 481 PRO A O 1
ATOM 3730 N N . THR A 1 482 ? -16.511 4.363 22.236 1.00 89.75 482 THR A N 1
ATOM 3731 C CA . THR A 1 482 ? -16.517 4.696 23.669 1.00 89.75 482 THR A CA 1
ATOM 3732 C C . THR A 1 482 ? -16.158 6.169 23.870 1.00 89.75 482 THR A C 1
ATOM 3734 O O . THR A 1 482 ? -16.721 6.832 24.734 1.00 89.75 482 THR A O 1
ATOM 3737 N N . TRP A 1 483 ? -15.258 6.680 23.026 1.00 92.25 483 TRP A N 1
ATOM 3738 C CA . TRP A 1 483 ? -14.873 8.086 22.965 1.00 92.25 483 TRP A CA 1
ATOM 3739 C C . TRP A 1 483 ? -14.903 8.561 21.518 1.00 92.25 483 TRP A C 1
ATOM 3741 O O . TRP A 1 483 ? -14.314 7.922 20.643 1.00 92.25 483 TRP A O 1
ATOM 3751 N N . ASN A 1 484 ? -15.597 9.663 21.265 1.00 90.31 484 ASN A N 1
ATOM 3752 C CA . ASN A 1 484 ? -15.917 10.148 19.924 1.00 90.31 484 ASN A CA 1
ATOM 3753 C C . ASN A 1 484 ? -15.450 11.583 19.653 1.00 90.31 484 ASN A C 1
ATOM 3755 O O . ASN A 1 484 ? -15.829 12.165 18.640 1.00 90.31 484 ASN A O 1
ATOM 3759 N N . ALA A 1 485 ? -14.645 12.152 20.548 1.00 88.56 485 ALA A N 1
ATOM 3760 C CA . ALA A 1 485 ? -14.135 13.508 20.431 1.00 88.56 485 ALA A CA 1
ATOM 3761 C C . ALA A 1 485 ? -12.654 13.591 20.821 1.00 88.56 485 ALA A C 1
ATOM 3763 O O . ALA A 1 485 ? -12.124 12.751 21.556 1.00 88.56 485 ALA A O 1
ATOM 3764 N N . TYR A 1 486 ? -11.971 14.615 20.305 1.00 88.38 486 TYR A N 1
ATOM 3765 C CA . TYR A 1 486 ? -10.540 14.803 20.538 1.00 88.38 486 TYR A CA 1
ATOM 3766 C C . TYR A 1 486 ? -10.201 15.083 22.011 1.00 88.38 486 TYR A C 1
ATOM 3768 O O . TYR A 1 486 ? -9.254 14.512 22.548 1.00 88.38 486 TYR A O 1
ATOM 3776 N N . ASP A 1 487 ? -11.028 15.867 22.700 1.00 87.38 487 ASP A N 1
ATOM 3777 C CA . ASP A 1 487 ? -10.897 16.201 24.125 1.00 87.38 487 ASP A CA 1
ATOM 3778 C C . ASP A 1 487 ? -11.056 14.996 25.071 1.00 87.38 487 ASP A C 1
ATOM 3780 O O . ASP A 1 487 ? -10.557 15.005 26.195 1.00 87.38 487 ASP A O 1
ATOM 3784 N N . GLN A 1 488 ? -11.675 13.913 24.605 1.00 93.00 488 GLN A N 1
ATOM 3785 C CA . GLN A 1 488 ? -11.836 12.673 25.363 1.00 93.00 488 GLN A CA 1
ATOM 3786 C C . GLN A 1 488 ? -10.597 11.761 25.337 1.00 93.00 488 GLN A C 1
ATOM 3788 O O . GLN A 1 488 ? -10.570 10.738 26.029 1.00 93.00 488 GLN A O 1
ATOM 3793 N N . ALA A 1 489 ? -9.548 12.113 24.582 1.00 93.38 489 ALA A N 1
ATOM 3794 C CA . ALA A 1 489 ? -8.324 11.312 24.487 1.00 93.38 489 ALA A CA 1
ATOM 3795 C C . ALA A 1 489 ? -7.651 11.096 25.853 1.00 93.38 489 ALA A C 1
ATOM 3797 O O . ALA A 1 489 ? -7.129 10.014 26.137 1.00 93.38 489 ALA A O 1
ATOM 3798 N N . LEU A 1 490 ? -7.698 12.106 26.723 1.00 93.31 490 LEU A N 1
ATOM 3799 C CA . LEU A 1 490 ? -7.107 12.036 28.055 1.00 93.31 490 LEU A CA 1
ATOM 3800 C C . LEU A 1 490 ? -7.892 11.091 28.981 1.00 93.31 490 LEU A C 1
ATOM 3802 O O . LEU A 1 490 ? -7.295 10.300 29.712 1.00 93.31 490 LEU A O 1
ATOM 3806 N N . ALA A 1 491 ? -9.226 11.103 28.895 1.00 94.25 491 ALA A N 1
ATOM 3807 C CA . ALA A 1 491 ? -10.082 10.181 29.641 1.00 94.25 491 ALA A CA 1
ATOM 3808 C C . ALA A 1 491 ? -9.787 8.718 29.269 1.00 94.25 491 ALA A C 1
ATOM 3810 O O . ALA A 1 491 ? -9.620 7.875 30.154 1.00 94.25 491 ALA A O 1
ATOM 3811 N N . MET A 1 492 ? -9.627 8.434 27.972 1.00 95.69 492 MET A N 1
ATOM 3812 C CA . MET A 1 492 ? -9.166 7.128 27.489 1.00 95.69 492 MET A CA 1
ATOM 3813 C C . MET A 1 492 ? -7.794 6.761 28.074 1.00 95.69 492 MET A C 1
ATOM 3815 O O . MET A 1 492 ? -7.607 5.643 28.558 1.00 95.69 492 MET A O 1
ATOM 3819 N N . ALA A 1 493 ? -6.824 7.680 28.042 1.00 95.31 493 ALA A N 1
ATOM 3820 C CA . ALA A 1 493 ? -5.477 7.422 28.551 1.00 95.31 493 ALA A CA 1
ATOM 3821 C C . ALA A 1 493 ? -5.487 7.059 30.047 1.00 95.31 493 ALA A C 1
ATOM 3823 O O . ALA A 1 493 ? -4.821 6.104 30.461 1.00 95.31 493 ALA A O 1
ATOM 3824 N N . TYR A 1 494 ? -6.279 7.768 30.857 1.00 95.56 494 TYR A N 1
ATOM 3825 C CA . TYR A 1 494 ? -6.448 7.439 32.271 1.00 95.56 494 TYR A CA 1
ATOM 3826 C C . TYR A 1 494 ? -7.156 6.105 32.490 1.00 95.56 494 TYR A C 1
ATOM 3828 O O . TYR A 1 494 ? -6.743 5.367 33.385 1.00 95.56 494 TYR A O 1
ATOM 3836 N N . GLU A 1 495 ? -8.163 5.752 31.682 1.00 95.94 495 GLU A N 1
ATOM 3837 C CA . GLU A 1 495 ? -8.797 4.431 31.769 1.00 95.94 495 GLU A CA 1
ATOM 3838 C C . GLU A 1 495 ? -7.767 3.320 31.535 1.00 95.94 495 GLU A C 1
ATOM 3840 O O . GLU A 1 495 ? -7.648 2.414 32.361 1.00 95.94 495 GLU A O 1
ATOM 3845 N N . ILE A 1 496 ? -6.970 3.421 30.466 1.00 96.62 496 ILE A N 1
ATOM 3846 C CA . ILE A 1 496 ? -5.918 2.443 30.153 1.00 96.62 496 ILE A CA 1
ATOM 3847 C C . ILE A 1 496 ? -4.965 2.284 31.347 1.00 96.62 496 ILE A C 1
ATOM 3849 O O . ILE A 1 496 ? -4.699 1.167 31.798 1.00 96.62 496 ILE A O 1
ATOM 3853 N N . LEU A 1 497 ? -4.466 3.397 31.895 1.00 95.31 497 LEU A N 1
ATOM 3854 C CA . LEU A 1 497 ? -3.543 3.378 33.034 1.00 95.31 497 LEU A CA 1
ATOM 3855 C C . LEU A 1 497 ? -4.181 2.789 34.296 1.00 95.31 497 LEU A C 1
ATOM 3857 O O . LEU A 1 497 ? -3.519 2.038 35.018 1.00 95.31 497 LEU A O 1
ATOM 3861 N N . LYS A 1 498 ? -5.451 3.108 34.556 1.00 95.81 498 LYS A N 1
ATOM 3862 C CA . LYS A 1 498 ? -6.220 2.580 35.684 1.00 95.81 498 LYS A CA 1
ATOM 3863 C C . LYS A 1 498 ? -6.388 1.065 35.573 1.00 95.81 498 LYS A C 1
ATOM 3865 O O . LYS A 1 498 ? -6.010 0.358 36.505 1.00 95.81 498 LYS A O 1
ATOM 3870 N N . VAL A 1 499 ? -6.837 0.558 34.422 1.00 95.81 499 VAL A N 1
ATOM 3871 C CA . VAL A 1 499 ? -7.019 -0.886 34.179 1.00 95.81 499 VAL A CA 1
ATOM 3872 C C . VAL A 1 499 ? -5.698 -1.642 34.332 1.00 95.81 499 VAL A C 1
ATOM 3874 O O . VAL A 1 499 ? -5.664 -2.715 34.938 1.00 95.81 499 VAL A O 1
ATOM 3877 N N . ILE A 1 500 ? -4.589 -1.080 33.839 1.00 95.81 500 ILE A N 1
ATOM 3878 C CA . ILE A 1 500 ? -3.254 -1.663 34.032 1.00 95.81 500 ILE A CA 1
ATOM 3879 C C . ILE A 1 500 ? -2.917 -1.769 35.526 1.00 95.81 500 ILE A C 1
ATOM 3881 O O . ILE A 1 500 ? -2.541 -2.849 35.985 1.00 95.81 500 ILE A O 1
ATOM 3885 N N . ARG A 1 501 ? -3.078 -0.683 36.298 1.00 95.00 501 ARG A N 1
ATOM 3886 C CA . ARG A 1 501 ? -2.785 -0.664 37.745 1.00 95.00 501 ARG A CA 1
ATOM 3887 C C . ARG A 1 501 ? -3.640 -1.676 38.510 1.00 95.00 501 ARG A C 1
ATOM 3889 O O . ARG A 1 501 ? -3.103 -2.432 39.318 1.00 95.00 501 ARG A O 1
ATOM 3896 N N . GLU A 1 502 ? -4.939 -1.731 38.224 1.00 95.12 502 GLU A N 1
ATOM 3897 C CA . GLU A 1 502 ? -5.880 -2.665 38.855 1.00 95.12 502 GLU A CA 1
ATOM 3898 C C . GLU A 1 502 ? -5.505 -4.125 38.577 1.00 95.12 502 GLU A C 1
ATOM 3900 O O . GLU A 1 502 ? -5.392 -4.929 39.504 1.00 95.12 502 GLU A O 1
ATOM 3905 N N . ARG A 1 503 ? -5.227 -4.473 37.314 1.00 96.00 503 ARG A N 1
ATOM 3906 C CA . ARG A 1 503 ? -4.846 -5.844 36.934 1.00 96.00 503 ARG A CA 1
ATOM 3907 C C . ARG A 1 503 ? -3.478 -6.246 37.485 1.00 96.00 503 ARG A C 1
ATOM 3909 O O . ARG A 1 503 ? -3.291 -7.398 37.875 1.00 96.00 503 ARG A O 1
ATOM 3916 N N . GLN A 1 504 ? -2.531 -5.312 37.570 1.00 94.75 504 GLN A N 1
ATOM 3917 C CA . GLN A 1 504 ? -1.244 -5.544 38.232 1.00 94.75 504 GLN A CA 1
ATOM 3918 C C . GLN A 1 504 ? -1.411 -5.807 39.728 1.00 94.75 504 GLN A C 1
ATOM 3920 O O . GLN A 1 504 ? -0.806 -6.745 40.248 1.00 94.75 504 GLN A O 1
ATOM 3925 N N . ALA A 1 505 ? -2.232 -5.012 40.417 1.00 93.88 505 ALA A N 1
ATOM 3926 C CA . ALA A 1 505 ? -2.525 -5.210 41.833 1.00 93.88 505 ALA A CA 1
ATOM 3927 C C . ALA A 1 505 ? -3.201 -6.569 42.075 1.00 93.88 505 ALA A C 1
ATOM 3929 O O . ALA A 1 505 ? -2.744 -7.331 42.927 1.00 93.88 505 ALA A O 1
ATOM 3930 N N . ALA A 1 506 ? -4.199 -6.923 41.261 1.00 93.94 506 ALA A N 1
ATOM 3931 C CA . ALA A 1 506 ? -4.875 -8.214 41.338 1.00 93.94 506 ALA A CA 1
ATOM 3932 C C . ALA A 1 506 ? -3.913 -9.394 41.106 1.00 93.94 506 ALA A C 1
ATOM 3934 O O . ALA A 1 506 ? -3.942 -10.361 41.860 1.00 93.94 506 ALA A O 1
ATOM 3935 N N . LYS A 1 507 ? -2.989 -9.307 40.136 1.00 93.50 507 LYS A N 1
ATOM 3936 C CA . LYS A 1 507 ? -1.969 -10.353 39.928 1.00 93.50 507 LYS A CA 1
ATOM 3937 C C . LYS A 1 507 ? -0.956 -10.465 41.061 1.00 93.50 507 LYS A C 1
ATOM 3939 O O . LYS A 1 507 ? -0.490 -11.568 41.331 1.00 93.50 507 LYS A O 1
ATOM 3944 N N . LYS A 1 508 ? -0.601 -9.349 41.705 1.00 92.75 508 LYS A N 1
ATOM 3945 C CA . LYS A 1 508 ? 0.268 -9.359 42.892 1.00 92.75 508 LYS A CA 1
ATOM 3946 C C . LYS A 1 508 ? -0.420 -10.024 44.085 1.00 92.75 508 LYS A C 1
ATOM 3948 O O . LYS A 1 508 ? 0.243 -10.735 44.827 1.00 92.75 508 LYS A O 1
ATOM 3953 N N . GLN A 1 509 ? -1.724 -9.799 44.255 1.00 93.06 509 GLN A N 1
ATOM 3954 C CA . GLN A 1 509 ? -2.519 -10.411 45.324 1.00 93.06 509 GLN A CA 1
ATOM 3955 C C . GLN A 1 509 ? -2.796 -11.896 45.059 1.00 93.06 509 GLN A C 1
ATOM 3957 O O . GLN A 1 509 ? -2.664 -12.715 45.964 1.00 93.06 509 GLN A O 1
ATOM 3962 N N . GLN A 1 510 ? -3.142 -12.249 43.819 1.00 91.19 510 GLN A N 1
ATOM 3963 C CA . GLN A 1 510 ? -3.445 -13.615 43.408 1.00 91.19 510 GLN A CA 1
ATOM 3964 C C . GLN A 1 510 ? -2.722 -13.956 42.090 1.00 91.19 510 GLN A C 1
ATOM 3966 O O . GLN A 1 510 ? -3.233 -13.689 40.989 1.00 91.19 510 GLN A O 1
ATOM 3971 N N . PRO A 1 511 ? -1.527 -14.569 42.176 1.00 86.81 511 PRO A N 1
ATOM 3972 C CA . PRO A 1 511 ? -0.819 -15.082 41.010 1.00 86.81 511 PRO A CA 1
ATOM 3973 C C . PRO A 1 511 ? -1.693 -16.071 40.227 1.00 86.81 511 PRO A C 1
ATOM 3975 O O . PRO A 1 511 ? -2.359 -16.923 40.806 1.00 86.81 511 PRO A O 1
ATOM 3978 N N . GLY A 1 512 ? -1.710 -15.949 38.898 1.00 83.62 512 GLY A N 1
ATOM 3979 C CA . GLY A 1 512 ? -2.542 -16.787 38.024 1.00 83.62 512 GLY A CA 1
ATOM 3980 C C . GLY A 1 512 ? -3.948 -16.247 37.740 1.00 83.62 512 GLY A C 1
ATOM 3981 O O . GLY A 1 512 ? -4.665 -16.859 36.952 1.00 83.62 512 GLY A O 1
ATOM 3982 N N . THR A 1 513 ? -4.327 -15.090 38.302 1.00 88.12 513 THR A N 1
ATOM 3983 C CA . THR A 1 513 ? -5.587 -14.410 37.948 1.00 88.12 513 THR A CA 1
ATOM 3984 C C . THR A 1 513 ? -5.697 -14.230 36.433 1.00 88.12 513 THR A C 1
ATOM 3986 O O . THR A 1 513 ? -4.817 -13.632 35.801 1.00 88.12 513 THR A O 1
ATOM 3989 N N . GLN A 1 514 ? -6.783 -14.750 35.857 1.00 84.06 514 GLN A N 1
ATOM 3990 C CA . GLN A 1 514 ? -7.112 -14.601 34.443 1.00 84.06 514 GLN A CA 1
ATOM 3991 C C . GLN A 1 514 ? -8.073 -13.432 34.251 1.00 84.06 514 GLN A C 1
ATOM 3993 O O . GLN A 1 514 ? -9.082 -13.320 34.947 1.00 84.06 514 GLN A O 1
ATOM 3998 N N . PHE A 1 515 ? -7.780 -12.578 33.274 1.00 88.81 515 PHE A N 1
ATOM 3999 C CA . PHE A 1 515 ? -8.644 -11.460 32.920 1.00 88.81 515 PHE A CA 1
ATOM 4000 C C . PHE A 1 515 ? -9.297 -11.696 31.561 1.00 88.81 515 PHE A C 1
ATOM 4002 O O . PHE A 1 515 ? -8.694 -12.271 30.656 1.00 88.81 515 PHE A O 1
ATOM 4009 N N . LYS A 1 516 ? -10.521 -11.188 31.392 1.00 87.38 516 LYS A N 1
ATOM 4010 C CA . LYS A 1 516 ? -11.122 -11.056 30.061 1.00 87.38 516 LYS A CA 1
ATOM 4011 C C . LYS A 1 516 ? -10.314 -10.052 29.240 1.00 87.38 516 LYS A C 1
ATOM 4013 O O . LYS A 1 516 ? -9.902 -9.010 29.765 1.00 87.38 516 LYS A O 1
ATOM 4018 N N . TRP A 1 517 ? -10.127 -10.343 27.959 1.00 90.50 517 TRP A N 1
ATOM 4019 C CA . TRP A 1 517 ? -9.416 -9.443 27.061 1.00 90.50 517 TRP A CA 1
ATOM 4020 C C . TRP A 1 517 ? -10.165 -8.117 26.887 1.00 90.50 517 TRP A C 1
ATOM 4022 O O . TRP A 1 517 ? -11.396 -8.088 26.848 1.00 90.50 517 TRP A O 1
ATOM 4032 N N . ILE A 1 518 ? -9.421 -7.016 26.798 1.00 92.81 518 ILE A N 1
ATOM 4033 C CA . ILE A 1 518 ? -9.941 -5.701 26.400 1.00 92.81 518 ILE A CA 1
ATOM 4034 C C . ILE A 1 518 ? -9.061 -5.198 25.263 1.00 92.81 518 ILE A C 1
ATOM 4036 O O . ILE A 1 518 ? -7.855 -5.072 25.457 1.00 92.81 518 ILE A O 1
ATOM 4040 N N . TYR A 1 519 ? -9.645 -4.916 24.100 1.00 94.06 519 TYR A N 1
ATOM 4041 C CA . TYR A 1 519 ? -8.945 -4.273 22.990 1.00 94.06 519 TYR A CA 1
ATOM 4042 C C . TYR A 1 519 ? -9.262 -2.785 22.955 1.00 94.06 519 TYR A C 1
ATOM 4044 O O . TYR A 1 519 ? -10.412 -2.399 22.740 1.00 94.06 519 TYR A O 1
ATOM 4052 N N . TYR A 1 520 ? -8.227 -1.965 23.109 1.00 96.38 520 TYR A N 1
ATOM 4053 C CA . TYR A 1 520 ? -8.286 -0.536 22.832 1.00 96.38 520 TYR A CA 1
ATOM 4054 C C . TYR A 1 520 ? -7.995 -0.304 21.350 1.00 96.38 520 TYR A C 1
ATOM 4056 O O . TYR A 1 520 ? -6.901 -0.606 20.872 1.00 96.38 520 TYR A O 1
ATOM 4064 N N . VAL A 1 521 ? -8.981 0.211 20.620 1.00 95.50 521 VAL A N 1
ATOM 4065 C CA . VAL A 1 521 ? -8.851 0.586 19.207 1.00 95.50 521 VAL A CA 1
ATOM 4066 C C . VAL A 1 521 ? -8.828 2.102 19.131 1.00 95.50 521 VAL A C 1
ATOM 4068 O O . VAL A 1 521 ? -9.831 2.741 19.434 1.00 95.50 521 VAL A O 1
ATOM 4071 N N . ILE A 1 522 ? -7.690 2.664 18.740 1.00 95.31 522 ILE A N 1
ATOM 4072 C CA . ILE A 1 522 ? -7.458 4.107 18.691 1.00 95.31 522 ILE A CA 1
ATOM 4073 C C . ILE A 1 522 ? -7.336 4.512 17.226 1.00 95.31 522 ILE A C 1
ATOM 4075 O O . ILE A 1 522 ? -6.314 4.223 16.592 1.00 95.31 522 ILE A O 1
ATOM 4079 N N . ASP A 1 523 ? -8.380 5.134 16.678 1.00 91.69 523 ASP A N 1
ATOM 4080 C CA . ASP A 1 523 ? -8.336 5.709 15.334 1.00 91.69 523 ASP A CA 1
ATOM 4081 C C . ASP A 1 523 ? -7.737 7.125 15.348 1.00 91.69 523 ASP A C 1
ATOM 4083 O O . ASP A 1 523 ? -7.745 7.815 16.364 1.00 91.69 523 ASP A O 1
ATOM 4087 N N . GLU A 1 524 ? -7.171 7.536 14.214 1.00 88.88 524 GLU A N 1
ATOM 4088 C CA . GLU A 1 524 ? -6.599 8.874 13.999 1.00 88.88 524 GLU A CA 1
ATOM 4089 C C . GLU A 1 524 ? -5.588 9.351 15.065 1.00 88.88 524 GLU A C 1
ATOM 4091 O O . GLU A 1 524 ? -5.568 10.526 15.447 1.00 88.88 524 GLU A O 1
ATOM 4096 N N . LEU A 1 525 ? -4.684 8.468 15.513 1.00 91.25 525 LEU A N 1
ATOM 4097 C CA . LEU A 1 525 ? -3.701 8.805 16.553 1.00 91.25 525 LEU A CA 1
ATOM 4098 C C . LEU A 1 525 ? -2.830 10.018 16.175 1.00 91.25 525 LEU A C 1
ATOM 4100 O O . LEU A 1 525 ? -2.534 10.841 17.034 1.00 91.25 525 LEU A O 1
ATOM 4104 N N . ASP A 1 526 ? -2.453 10.162 14.900 1.00 88.06 526 ASP A N 1
ATOM 4105 C CA . ASP A 1 526 ? -1.630 11.289 14.430 1.00 88.06 526 ASP A CA 1
ATOM 4106 C C . ASP A 1 526 ? -2.303 12.646 14.691 1.00 88.06 526 ASP A C 1
ATOM 4108 O O . ASP A 1 526 ? -1.667 13.570 15.201 1.00 88.06 526 ASP A O 1
ATOM 4112 N N . ASN A 1 527 ? -3.598 12.750 14.375 1.00 88.44 527 ASN A N 1
ATOM 4113 C CA . ASN A 1 527 ? -4.385 13.962 14.600 1.00 88.44 527 ASN A CA 1
ATOM 4114 C C . ASN A 1 527 ? -4.632 14.178 16.092 1.00 88.44 527 ASN A C 1
ATOM 4116 O O . ASN A 1 527 ? -4.552 15.302 16.572 1.00 88.44 527 ASN A O 1
ATOM 4120 N N . THR A 1 528 ? -4.874 13.094 16.826 1.00 90.69 528 THR A N 1
ATOM 4121 C CA . THR A 1 528 ? -5.136 13.135 18.267 1.00 90.69 528 THR A CA 1
ATOM 4122 C C . THR A 1 528 ? -3.932 13.660 19.039 1.00 90.69 528 THR A C 1
ATOM 4124 O O . THR A 1 528 ? -4.055 14.566 19.855 1.00 90.69 528 THR A O 1
ATOM 4127 N N . VAL A 1 529 ? -2.735 13.153 18.734 1.00 88.75 529 VAL A N 1
ATOM 4128 C CA . VAL A 1 529 ? -1.490 13.654 19.331 1.00 88.75 529 VAL A CA 1
ATOM 4129 C C . VAL A 1 529 ? -1.262 15.113 18.945 1.00 88.75 529 VAL A C 1
ATOM 4131 O O . VAL A 1 529 ? -0.845 15.904 19.787 1.00 88.75 529 VAL A O 1
ATOM 4134 N N . ALA A 1 530 ? -1.547 15.491 17.695 1.00 86.00 530 ALA A N 1
ATOM 4135 C CA . ALA A 1 530 ? -1.430 16.877 17.257 1.00 86.00 530 ALA A CA 1
ATOM 4136 C C . ALA A 1 530 ? -2.377 17.822 18.017 1.00 86.00 530 ALA A C 1
ATOM 4138 O O . ALA A 1 530 ? -1.950 18.922 18.359 1.00 86.00 530 ALA A O 1
ATOM 4139 N N . ASP A 1 531 ? -3.604 17.390 18.314 1.00 87.75 531 ASP A N 1
ATOM 4140 C CA . ASP A 1 531 ? -4.592 18.155 19.081 1.00 87.75 531 ASP A CA 1
ATOM 4141 C C . ASP A 1 531 ? -4.222 18.254 20.573 1.00 87.75 531 ASP A C 1
ATOM 4143 O O . ASP A 1 531 ? -4.392 19.297 21.205 1.00 87.75 531 ASP A O 1
ATOM 4147 N N . CYS A 1 532 ? -3.671 17.191 21.162 1.00 84.94 532 CYS A N 1
ATOM 4148 C CA . CYS A 1 532 ? -3.198 17.182 22.553 1.00 84.94 532 CYS A CA 1
ATOM 4149 C C . CYS A 1 532 ? -1.881 17.954 22.766 1.00 84.94 532 CYS A C 1
ATOM 4151 O O . CYS A 1 532 ? -1.505 18.240 23.905 1.00 84.94 532 CYS A O 1
ATOM 4153 N N . ASN A 1 533 ? -1.150 18.293 21.701 1.00 80.62 533 ASN A N 1
ATOM 4154 C CA . ASN A 1 533 ? 0.126 18.994 21.826 1.00 80.62 533 ASN A CA 1
ATOM 4155 C C . ASN A 1 533 ? -0.063 20.416 22.377 1.00 80.62 533 ASN A C 1
ATOM 4157 O O . ASN A 1 533 ? -0.795 21.228 21.820 1.00 80.62 533 ASN A O 1
ATOM 4161 N N . GLY A 1 534 ? 0.675 20.740 23.441 1.00 76.25 534 GLY A N 1
ATOM 4162 C CA . GLY A 1 534 ? 0.684 22.072 24.055 1.00 76.25 534 GLY A CA 1
ATOM 4163 C C . GLY A 1 534 ? -0.352 22.286 25.162 1.00 76.25 534 GLY A C 1
ATOM 4164 O O . GLY A 1 534 ? -0.297 23.323 25.819 1.00 76.25 534 GLY A O 1
ATOM 4165 N N . ARG A 1 535 ? -1.244 21.318 25.415 1.00 84.94 535 ARG A N 1
ATOM 4166 C CA . ARG A 1 535 ? -2.107 21.289 26.608 1.00 84.94 535 ARG A CA 1
ATOM 4167 C C . ARG A 1 535 ? -1.428 20.518 27.732 1.00 84.94 535 ARG A C 1
ATOM 4169 O O . ARG A 1 535 ? -0.792 19.498 27.462 1.00 84.94 535 ARG A O 1
ATOM 4176 N N . THR A 1 536 ? -1.550 20.993 28.968 1.00 87.62 536 THR A N 1
ATOM 4177 C CA . THR A 1 536 ? -1.047 20.306 30.164 1.00 87.62 536 THR A CA 1
ATOM 4178 C C . THR A 1 536 ? -2.190 19.756 31.004 1.00 87.62 536 THR A C 1
ATOM 4180 O O . THR A 1 536 ? -3.287 20.310 31.026 1.00 87.62 536 THR A O 1
ATOM 4183 N N . ALA A 1 537 ? -1.930 18.638 31.675 1.00 87.38 537 ALA A N 1
ATOM 4184 C CA . ALA A 1 537 ? -2.857 18.007 32.598 1.00 87.38 537 ALA A CA 1
ATOM 4185 C C . ALA A 1 537 ? -2.104 17.345 33.761 1.00 87.38 537 ALA A C 1
ATOM 4187 O O . ALA A 1 537 ? -0.927 16.978 33.655 1.00 87.38 537 ALA A O 1
ATOM 4188 N N . GLU A 1 538 ? -2.802 17.178 34.882 1.00 88.50 538 GLU A N 1
ATOM 4189 C CA . GLU A 1 538 ? -2.271 16.514 36.068 1.00 88.50 538 GLU A CA 1
ATOM 4190 C C . GLU A 1 538 ? -2.241 14.992 35.871 1.00 88.50 538 GLU A C 1
ATOM 4192 O O . GLU A 1 538 ? -3.207 14.356 35.459 1.00 88.50 538 GLU A O 1
ATOM 4197 N N . THR A 1 539 ? -1.110 14.364 36.145 1.00 85.19 539 THR A N 1
ATOM 4198 C CA . THR A 1 539 ? -0.945 12.911 36.071 1.00 85.19 539 THR A CA 1
ATOM 4199 C C . THR A 1 539 ? -1.608 12.219 37.262 1.00 85.19 539 THR A C 1
ATOM 4201 O O . THR A 1 539 ? -1.766 12.801 38.329 1.00 85.19 539 THR A O 1
ATOM 4204 N N . LEU A 1 540 ? -1.900 10.920 37.132 1.00 79.56 540 LEU A N 1
ATOM 4205 C CA . LEU A 1 540 ? -2.430 10.102 38.238 1.00 79.56 540 LEU A CA 1
ATOM 4206 C C . LEU A 1 540 ? -1.506 10.028 39.470 1.00 79.56 540 LEU A C 1
ATOM 4208 O O . LEU A 1 540 ? -1.927 9.520 40.504 1.00 79.56 540 LEU A O 1
ATOM 4212 N N . ASP A 1 541 ? -0.254 10.474 39.341 1.00 81.25 541 ASP A N 1
ATOM 4213 C CA . ASP A 1 541 ? 0.756 10.458 40.402 1.00 81.25 541 ASP A CA 1
ATOM 4214 C C . ASP A 1 541 ? 1.062 11.878 40.935 1.00 81.25 541 ASP A C 1
ATOM 4216 O O . ASP A 1 541 ? 2.038 12.060 41.657 1.00 81.25 541 ASP A O 1
ATOM 4220 N N . GLY A 1 542 ? 0.245 12.884 40.583 1.00 80.56 542 GLY A N 1
ATOM 4221 C CA . GLY A 1 542 ? 0.305 14.246 41.139 1.00 80.56 542 GLY A CA 1
ATOM 4222 C C . GLY A 1 542 ? 1.334 15.194 40.504 1.00 80.56 542 GLY A C 1
ATOM 4223 O O . GLY A 1 542 ? 1.618 16.250 41.060 1.00 80.56 542 GLY A O 1
ATOM 4224 N N . GLY A 1 543 ? 1.932 14.834 39.362 1.00 85.88 543 GLY A N 1
ATOM 4225 C CA . GLY A 1 543 ? 2.805 15.725 38.575 1.00 85.88 543 GLY A CA 1
ATOM 4226 C C . GLY A 1 543 ? 2.116 16.285 37.327 1.00 85.88 543 GLY A C 1
ATOM 4227 O O . GLY A 1 543 ? 1.186 15.664 36.828 1.00 85.88 543 GLY A O 1
ATOM 4228 N N . GLU A 1 544 ? 2.590 17.398 36.767 1.00 87.75 544 GLU A N 1
ATOM 4229 C CA . GLU A 1 544 ? 2.046 17.985 35.530 1.00 87.75 544 GLU A CA 1
ATOM 4230 C C . GLU A 1 544 ? 2.829 17.509 34.293 1.00 87.75 544 GLU A C 1
ATOM 4232 O O . GLU A 1 544 ? 4.063 17.485 34.293 1.00 87.75 544 GLU A O 1
ATOM 4237 N N . LYS A 1 545 ? 2.119 17.098 33.236 1.00 87.19 545 LYS A N 1
ATOM 4238 C CA . LYS A 1 545 ? 2.697 16.713 31.935 1.00 87.19 545 LYS A CA 1
ATOM 4239 C C . LYS A 1 545 ? 1.827 17.226 30.797 1.00 87.19 545 LYS A C 1
ATOM 4241 O O . LYS A 1 545 ? 0.669 17.577 31.014 1.00 87.19 545 LYS A O 1
ATOM 4246 N N . THR A 1 546 ? 2.355 17.242 29.575 1.00 88.25 546 THR A N 1
ATOM 4247 C CA . THR A 1 546 ? 1.495 17.519 28.419 1.00 88.25 546 THR A CA 1
ATOM 4248 C C . THR A 1 546 ? 0.500 16.375 28.214 1.00 88.25 546 THR A C 1
ATOM 4250 O O . THR A 1 546 ? 0.808 15.208 28.478 1.00 88.25 546 THR A O 1
ATOM 4253 N N . GLU A 1 547 ? -0.698 16.676 27.717 1.00 89.12 547 GLU A N 1
ATOM 4254 C CA . GLU A 1 547 ? -1.708 15.654 27.418 1.00 89.12 547 GLU A CA 1
ATOM 4255 C C . GLU A 1 547 ? -1.171 14.613 26.421 1.00 89.12 547 GLU A C 1
ATOM 4257 O O . GLU A 1 547 ? -1.414 13.415 26.582 1.00 89.12 547 GLU A O 1
ATOM 4262 N N . SER A 1 548 ? -0.358 15.048 25.445 1.00 87.19 548 SER A N 1
ATOM 4263 C CA . SER A 1 548 ? 0.347 14.165 24.505 1.00 87.19 548 SER A CA 1
ATOM 4264 C C . SER A 1 548 ? 1.225 13.142 25.230 1.00 87.19 548 SER A C 1
ATOM 4266 O O . SER A 1 548 ? 1.153 11.950 24.931 1.00 87.19 548 SER A O 1
ATOM 4268 N N . GLN A 1 549 ? 2.001 13.568 26.230 1.00 86.62 549 GLN A N 1
ATOM 4269 C CA . GLN A 1 549 ? 2.878 12.692 27.009 1.00 86.62 549 GLN A CA 1
ATOM 4270 C C . GLN A 1 549 ? 2.092 11.681 27.836 1.00 86.62 549 GLN A C 1
ATOM 4272 O O . GLN A 1 549 ? 2.512 10.530 27.966 1.00 86.62 549 GLN A O 1
ATOM 4277 N N . ILE A 1 550 ? 0.951 12.088 28.396 1.00 89.94 550 ILE A N 1
ATOM 4278 C CA . ILE A 1 550 ? 0.084 11.192 29.169 1.00 89.94 550 ILE A CA 1
ATOM 4279 C C . ILE A 1 550 ? -0.534 10.139 28.244 1.00 89.94 550 ILE A C 1
ATOM 4281 O O . ILE A 1 550 ? -0.440 8.943 28.531 1.00 89.94 550 ILE A O 1
ATOM 4285 N N . LEU A 1 551 ? -1.092 10.568 27.109 1.00 92.00 551 LEU A N 1
ATOM 4286 C CA . LEU A 1 551 ? -1.673 9.695 26.090 1.00 92.00 551 LEU A CA 1
ATOM 4287 C C . LEU A 1 551 ? -0.656 8.668 25.579 1.00 92.00 551 LEU A C 1
ATOM 4289 O O . LEU A 1 551 ? -0.893 7.459 25.613 1.00 92.00 551 LEU A O 1
ATOM 4293 N N . LEU A 1 552 ? 0.505 9.143 25.137 1.00 90.06 552 LEU A N 1
ATOM 4294 C CA . LEU A 1 552 ? 1.557 8.302 24.576 1.00 90.06 552 LEU A CA 1
ATOM 4295 C C . LEU A 1 552 ? 2.196 7.407 25.643 1.00 90.06 552 LEU A C 1
ATOM 4297 O O . LEU A 1 552 ? 2.528 6.255 25.360 1.00 90.06 552 LEU A O 1
ATOM 4301 N N . GLY A 1 553 ? 2.296 7.884 26.886 1.00 89.69 553 GLY A N 1
ATOM 4302 C CA . GLY A 1 553 ? 2.713 7.092 28.039 1.00 89.69 553 GLY A CA 1
ATOM 4303 C C . GLY A 1 553 ? 1.758 5.934 28.340 1.00 89.69 553 GLY A C 1
ATOM 4304 O O . GLY A 1 553 ? 2.213 4.808 28.557 1.00 89.69 553 GLY A O 1
ATOM 4305 N N . ALA A 1 554 ? 0.443 6.173 28.287 1.00 93.31 554 ALA A N 1
ATOM 4306 C CA . ALA A 1 554 ? -0.575 5.136 28.457 1.00 93.31 554 ALA A CA 1
ATOM 4307 C C . ALA A 1 554 ? -0.499 4.074 27.348 1.00 93.31 554 ALA A C 1
ATOM 4309 O O . ALA A 1 554 ? -0.436 2.878 27.639 1.00 93.31 554 ALA A O 1
ATOM 4310 N N . ILE A 1 555 ? -0.407 4.514 26.088 1.00 93.94 555 ILE A N 1
ATOM 4311 C CA . ILE A 1 555 ? -0.227 3.653 24.908 1.00 93.94 555 ILE A CA 1
ATOM 4312 C C . ILE A 1 555 ? 1.069 2.831 25.027 1.00 93.94 555 ILE A C 1
ATOM 4314 O O . ILE A 1 555 ? 1.052 1.624 24.789 1.00 93.94 555 ILE A O 1
ATOM 4318 N N . SER A 1 556 ? 2.179 3.448 25.452 1.00 90.69 556 SER A N 1
ATOM 4319 C CA . SER A 1 556 ? 3.474 2.779 25.685 1.00 90.69 556 SER A CA 1
ATOM 4320 C C . SER A 1 556 ? 3.346 1.647 26.691 1.00 90.69 556 SER A C 1
ATOM 4322 O O . SER A 1 556 ? 3.798 0.526 26.455 1.00 90.69 556 SER A O 1
ATOM 4324 N N . LYS A 1 557 ? 2.718 1.951 27.830 1.00 91.75 557 LYS A N 1
ATOM 4325 C CA . LYS A 1 557 ? 2.574 1.007 28.929 1.00 91.75 557 LYS A CA 1
ATOM 4326 C C . LYS A 1 557 ? 1.672 -0.157 28.528 1.00 91.75 557 LYS A C 1
ATOM 4328 O O . LYS A 1 557 ? 2.038 -1.306 28.759 1.00 91.75 557 LYS A O 1
ATOM 4333 N N . ALA A 1 558 ? 0.563 0.123 27.843 1.00 94.56 558 ALA A N 1
ATOM 4334 C CA . ALA A 1 558 ? -0.315 -0.903 27.290 1.00 94.56 558 ALA A CA 1
ATOM 4335 C C . ALA A 1 558 ? 0.394 -1.788 26.253 1.00 94.56 558 ALA A C 1
ATOM 4337 O O . ALA A 1 558 ? 0.248 -3.002 26.304 1.00 94.56 558 ALA A O 1
ATOM 4338 N N . ALA A 1 559 ? 1.210 -1.225 25.359 1.00 93.00 559 ALA A N 1
ATOM 4339 C CA . ALA A 1 559 ? 1.952 -2.015 24.374 1.00 93.00 559 ALA A CA 1
ATOM 4340 C C . ALA A 1 559 ? 3.001 -2.944 25.014 1.00 93.00 559 ALA A C 1
ATOM 4342 O O . ALA A 1 559 ? 3.224 -4.046 24.522 1.00 93.00 559 ALA A O 1
ATOM 4343 N N . LYS A 1 560 ? 3.649 -2.509 26.104 1.00 91.06 560 LYS A N 1
ATOM 4344 C CA . LYS A 1 560 ? 4.700 -3.279 26.793 1.00 91.06 560 LYS A CA 1
ATOM 4345 C C . LYS A 1 560 ? 4.152 -4.325 27.760 1.00 91.06 560 LYS A C 1
ATOM 4347 O O . LYS A 1 560 ? 4.702 -5.414 27.862 1.00 91.06 560 LYS A O 1
ATOM 4352 N N . GLU A 1 561 ? 3.109 -3.979 28.507 1.00 91.50 561 GLU A N 1
ATOM 4353 C CA . GLU A 1 561 ? 2.593 -4.801 29.610 1.00 91.50 561 GLU A CA 1
ATOM 4354 C C . GLU A 1 561 ? 1.280 -5.513 29.254 1.00 91.50 561 GLU A C 1
ATOM 4356 O O . GLU A 1 561 ? 0.846 -6.412 29.978 1.00 91.50 561 GLU A O 1
ATOM 4361 N N . GLY A 1 562 ? 0.636 -5.120 28.151 1.00 91.19 562 GLY A N 1
ATOM 4362 C CA . GLY A 1 562 ? -0.731 -5.509 27.825 1.00 91.19 562 GLY A CA 1
ATOM 4363 C C . GLY A 1 562 ? -0.917 -7.004 27.623 1.00 91.19 562 GLY A C 1
ATOM 4364 O O . GLY A 1 562 ? -1.887 -7.554 28.137 1.00 91.19 562 GLY A O 1
ATOM 4365 N N . GLU A 1 563 ? 0.036 -7.693 26.992 1.00 91.38 563 GLU A N 1
ATOM 4366 C CA . GLU A 1 563 ? -0.040 -9.146 26.784 1.00 91.38 563 GLU A CA 1
ATOM 4367 C C . GLU A 1 563 ? -0.219 -9.900 28.108 1.00 91.38 563 GLU A C 1
ATOM 4369 O O . GLU A 1 563 ? -1.142 -10.697 28.273 1.00 91.38 563 GLU A O 1
ATOM 4374 N N . HIS A 1 564 ? 0.612 -9.573 29.101 1.00 91.25 564 HIS A N 1
ATOM 4375 C CA . HIS A 1 564 ? 0.546 -10.179 30.426 1.00 91.25 564 HIS A CA 1
ATOM 4376 C C . HIS A 1 564 ? -0.689 -9.753 31.212 1.00 91.25 564 HIS A C 1
ATOM 4378 O O . HIS A 1 564 ? -1.007 -10.386 32.214 1.00 91.25 564 HIS A O 1
ATOM 4384 N N . LEU A 1 565 ? -1.378 -8.694 30.808 1.00 94.31 565 LEU A N 1
ATOM 4385 C CA . LEU A 1 565 ? -2.564 -8.189 31.485 1.00 94.31 565 LEU A CA 1
ATOM 4386 C C . LEU A 1 565 ? -3.842 -8.437 30.683 1.00 94.31 565 LEU A C 1
ATOM 4388 O O . LEU A 1 565 ? -4.877 -7.936 31.102 1.00 94.31 565 LEU A O 1
ATOM 4392 N N . ASN A 1 566 ? -3.807 -9.198 29.581 1.00 93.69 566 ASN A N 1
ATOM 4393 C CA . ASN A 1 566 ? -4.929 -9.388 28.651 1.00 93.69 566 ASN A CA 1
ATOM 4394 C C . ASN A 1 566 ? -5.512 -8.051 28.145 1.00 93.69 566 ASN A C 1
ATOM 4396 O O . ASN A 1 566 ? -6.729 -7.838 28.137 1.00 93.69 566 ASN A O 1
ATOM 4400 N N . ILE A 1 567 ? -4.636 -7.121 27.776 1.00 95.50 567 ILE A N 1
ATOM 4401 C CA . ILE A 1 567 ? -4.967 -5.838 27.155 1.00 95.50 567 ILE A CA 1
ATOM 4402 C C . ILE A 1 567 ? -4.365 -5.844 25.752 1.00 95.50 567 ILE A C 1
ATOM 4404 O O . ILE A 1 567 ? -3.152 -5.957 25.584 1.00 95.50 567 ILE A O 1
ATOM 4408 N N . GLY A 1 568 ? -5.229 -5.748 24.750 1.00 95.81 568 GLY A N 1
ATOM 4409 C CA . GLY A 1 568 ? -4.852 -5.565 23.359 1.00 95.81 568 GLY A CA 1
ATOM 4410 C C . GLY A 1 568 ? -4.916 -4.093 22.971 1.00 95.81 568 GLY A C 1
ATOM 4411 O O . GLY A 1 568 ? -5.728 -3.328 23.494 1.00 95.81 568 GLY A O 1
ATOM 4412 N N . LEU A 1 569 ? -4.066 -3.689 22.038 1.00 97.12 569 LEU A N 1
ATOM 4413 C CA . LEU A 1 569 ? -3.961 -2.314 21.576 1.00 97.12 569 LEU A CA 1
ATOM 4414 C C . LEU A 1 569 ? -3.837 -2.294 20.055 1.00 97.12 569 LEU A C 1
ATOM 4416 O O . LEU A 1 569 ? -2.967 -2.948 19.487 1.00 97.12 569 LEU A O 1
ATOM 4420 N N . ILE A 1 570 ? -4.688 -1.527 19.385 1.00 97.25 570 ILE A N 1
ATOM 4421 C CA . ILE A 1 570 ? -4.617 -1.310 17.943 1.00 97.25 570 ILE A CA 1
ATOM 4422 C C . ILE A 1 570 ? -4.641 0.191 17.693 1.00 97.25 570 ILE A C 1
ATOM 4424 O O . ILE A 1 570 ? -5.656 0.842 17.922 1.00 97.25 570 ILE A O 1
ATOM 4428 N N . VAL A 1 571 ? -3.525 0.737 17.219 1.00 95.69 571 VAL A N 1
ATOM 4429 C CA . VAL A 1 571 ? -3.403 2.161 16.889 1.00 95.69 571 VAL A CA 1
ATOM 4430 C C . VAL A 1 571 ? -3.416 2.362 15.380 1.00 95.69 571 VAL A C 1
ATOM 4432 O O . VAL A 1 571 ? -2.694 1.679 14.649 1.00 95.69 571 VAL A O 1
ATOM 4435 N N . CYS A 1 572 ? -4.221 3.307 14.905 1.00 94.06 572 CYS A N 1
ATOM 4436 C CA . CYS A 1 572 ? -4.323 3.637 13.490 1.00 94.06 572 CYS A CA 1
ATOM 4437 C C . CYS A 1 572 ? -3.691 5.000 13.208 1.00 94.06 572 CYS A C 1
ATOM 4439 O O . CYS A 1 572 ? -4.009 6.000 13.849 1.00 94.06 572 CYS A O 1
ATOM 4441 N N . THR A 1 573 ? -2.797 5.041 12.221 1.00 91.06 573 THR A N 1
ATOM 4442 C CA . THR A 1 573 ? -2.105 6.263 11.791 1.00 91.06 573 THR A CA 1
ATOM 4443 C C . THR A 1 573 ? -2.282 6.475 10.289 1.00 91.06 573 THR A C 1
ATOM 4445 O O . THR A 1 573 ? -2.429 5.524 9.517 1.00 91.06 573 THR A O 1
ATOM 4448 N N . GLN A 1 574 ? -2.277 7.727 9.838 1.00 88.56 574 GLN A N 1
ATOM 4449 C CA . GLN A 1 574 ? -2.274 8.046 8.412 1.00 88.56 574 GLN A CA 1
ATOM 4450 C C . GLN A 1 574 ? -0.900 7.806 7.799 1.00 88.56 574 GLN A C 1
ATOM 4452 O O . GLN A 1 574 ? -0.805 7.317 6.676 1.00 88.56 574 GLN A O 1
ATOM 4457 N N . THR A 1 575 ? 0.165 8.106 8.545 1.00 84.25 575 THR A N 1
ATOM 4458 C CA . THR A 1 575 ? 1.541 7.899 8.090 1.00 84.25 575 THR A CA 1
ATOM 4459 C C . THR A 1 575 ? 2.200 6.726 8.818 1.00 84.25 575 THR A C 1
ATOM 4461 O O . THR A 1 575 ? 1.997 6.543 10.023 1.00 84.25 575 THR A O 1
ATOM 4464 N N . PRO A 1 576 ? 3.022 5.914 8.130 1.00 83.06 576 PRO A N 1
ATOM 4465 C CA . PRO A 1 576 ? 3.892 4.953 8.796 1.00 83.06 576 PRO A CA 1
ATOM 4466 C C . PRO A 1 576 ? 5.124 5.634 9.417 1.00 83.06 576 PRO A C 1
ATOM 4468 O O . PRO A 1 576 ? 5.795 5.043 10.267 1.00 83.06 576 PRO A O 1
ATOM 4471 N N . ASN A 1 577 ? 5.425 6.881 9.038 1.00 77.69 577 ASN A N 1
ATOM 4472 C CA . ASN A 1 577 ? 6.598 7.603 9.509 1.00 77.69 577 ASN A CA 1
ATOM 4473 C C . ASN A 1 577 ? 6.431 8.031 10.971 1.00 77.69 577 ASN A C 1
ATOM 4475 O O . ASN A 1 577 ? 5.670 8.939 11.294 1.00 77.69 577 ASN A O 1
ATOM 4479 N N . THR A 1 578 ? 7.189 7.398 11.862 1.00 73.50 578 THR A N 1
ATOM 4480 C CA . THR A 1 578 ? 7.147 7.691 13.297 1.00 73.50 578 THR A CA 1
ATOM 4481 C C . THR A 1 578 ? 7.739 9.053 13.633 1.00 73.50 578 THR A C 1
ATOM 4483 O O . THR A 1 578 ? 7.373 9.613 14.656 1.00 73.50 578 THR A O 1
ATOM 4486 N N . ARG A 1 579 ? 8.595 9.644 12.782 1.00 71.00 579 ARG A N 1
ATOM 4487 C CA . ARG A 1 579 ? 9.251 10.935 13.072 1.00 71.00 579 ARG A CA 1
ATOM 4488 C C . ARG A 1 579 ? 8.267 12.077 13.308 1.00 71.00 579 ARG A C 1
ATOM 4490 O O . ARG A 1 579 ? 8.592 13.008 14.033 1.00 71.00 579 ARG A O 1
ATOM 4497 N N . GLN A 1 580 ? 7.082 12.017 12.702 1.00 65.69 580 GLN A N 1
ATOM 4498 C CA . GLN A 1 580 ? 6.043 13.027 12.918 1.00 65.69 580 GLN A CA 1
ATOM 4499 C C . GLN A 1 580 ? 5.443 12.943 14.329 1.00 65.69 580 GLN A C 1
ATOM 4501 O O . GLN A 1 580 ? 5.079 13.975 14.885 1.00 65.69 580 GLN A O 1
ATOM 4506 N N . LEU A 1 581 ? 5.423 11.739 14.911 1.00 67.38 581 LEU A N 1
ATOM 4507 C CA . LEU A 1 581 ? 4.999 11.463 16.284 1.00 67.38 581 LEU A CA 1
ATOM 4508 C C . LEU A 1 581 ? 6.148 11.641 17.296 1.00 67.38 581 LEU A C 1
ATOM 4510 O O . LEU A 1 581 ? 5.898 11.936 18.454 1.00 67.38 581 LEU A O 1
ATOM 4514 N N . MET A 1 582 ? 7.410 11.535 16.863 1.00 60.59 582 MET A N 1
ATOM 4515 C CA . MET A 1 582 ? 8.622 11.692 17.696 1.00 60.59 582 MET A CA 1
ATOM 4516 C C . MET A 1 582 ? 9.009 13.155 17.988 1.00 60.59 582 MET A C 1
ATOM 4518 O O . MET A 1 582 ? 10.158 13.434 18.317 1.00 60.59 582 MET A O 1
ATOM 4522 N N . LYS A 1 583 ? 8.091 14.117 17.826 1.00 61.78 583 LYS A N 1
ATOM 4523 C CA . LYS A 1 583 ? 8.339 15.508 18.259 1.00 61.78 583 LYS A CA 1
ATOM 4524 C C . LYS A 1 583 ? 8.332 15.653 19.784 1.00 61.78 583 LYS A C 1
ATOM 4526 O O . LYS A 1 583 ? 8.805 16.662 20.291 1.00 61.78 583 LYS A O 1
ATOM 4531 N N . ASP A 1 584 ? 7.796 14.655 20.475 1.00 57.81 584 ASP A N 1
ATOM 4532 C CA . ASP A 1 584 ? 7.783 14.535 21.925 1.00 57.81 584 ASP A CA 1
ATOM 4533 C C . ASP A 1 584 ? 8.975 13.665 22.367 1.00 57.81 584 ASP A C 1
ATOM 4535 O O . ASP A 1 584 ? 9.163 12.564 21.841 1.00 57.81 584 ASP A O 1
ATOM 4539 N N . GLU A 1 585 ? 9.780 14.143 23.323 1.00 56.88 585 GLU A N 1
ATOM 4540 C CA . GLU A 1 585 ? 10.970 13.438 23.844 1.00 56.88 585 GLU A CA 1
ATOM 4541 C C . GLU A 1 585 ? 10.639 12.053 24.434 1.00 56.88 585 GLU A C 1
ATOM 4543 O O . GLU A 1 585 ? 11.520 11.210 24.600 1.00 56.88 585 GLU A O 1
ATOM 4548 N N . SER A 1 586 ? 9.359 11.792 24.715 1.00 55.56 586 SER A N 1
ATOM 4549 C CA . SER A 1 586 ? 8.856 10.528 25.257 1.00 55.56 586 SER A CA 1
ATOM 4550 C C . SER A 1 586 ? 8.716 9.381 24.239 1.00 55.56 586 SER A C 1
ATOM 4552 O O . SER A 1 586 ? 8.540 8.231 24.656 1.00 55.56 586 SER A O 1
ATOM 4554 N N . ILE A 1 587 ? 8.809 9.643 22.925 1.00 65.56 587 ILE A N 1
ATOM 4555 C CA . ILE A 1 587 ? 8.706 8.617 21.872 1.00 65.56 587 ILE A CA 1
ATOM 4556 C C . ILE A 1 587 ? 10.046 8.439 21.163 1.00 65.56 587 ILE A C 1
ATOM 4558 O O . ILE A 1 587 ? 10.422 9.215 20.283 1.00 65.56 587 ILE A O 1
ATOM 4562 N N . ASP A 1 588 ? 10.713 7.326 21.446 1.00 67.25 588 ASP A N 1
ATOM 4563 C CA . ASP A 1 588 ? 11.870 6.880 20.681 1.00 67.25 588 ASP A CA 1
ATOM 4564 C C . ASP A 1 588 ? 11.491 5.833 19.611 1.00 67.25 588 ASP A C 1
ATOM 4566 O O . ASP A 1 588 ? 10.343 5.413 19.445 1.00 67.25 588 ASP A O 1
ATOM 4570 N N . LYS A 1 589 ? 12.474 5.410 18.811 1.00 68.25 589 LYS A N 1
ATOM 4571 C CA . LYS A 1 589 ? 12.259 4.360 17.804 1.00 68.25 589 LYS A CA 1
ATOM 4572 C C . LYS A 1 589 ? 11.953 3.007 18.465 1.00 68.25 589 LYS A C 1
ATOM 4574 O O . LYS A 1 589 ? 11.275 2.180 17.858 1.00 68.25 589 LYS A O 1
ATOM 4579 N N . ALA A 1 590 ? 12.436 2.784 19.689 1.00 72.88 590 ALA A N 1
ATOM 4580 C CA . ALA A 1 590 ? 12.239 1.543 20.428 1.00 72.88 590 ALA A CA 1
ATOM 4581 C C . ALA A 1 590 ? 10.793 1.376 20.918 1.00 72.88 590 ALA A C 1
ATOM 4583 O O . ALA A 1 590 ? 10.299 0.250 20.953 1.00 72.88 590 ALA A O 1
ATOM 4584 N N . PHE A 1 591 ? 10.081 2.468 21.201 1.00 80.69 591 PHE A N 1
ATOM 4585 C CA . PHE A 1 591 ? 8.649 2.469 21.497 1.00 80.69 591 PHE A CA 1
ATOM 4586 C C . PHE A 1 591 ? 7.859 1.707 20.424 1.00 80.69 591 PHE A C 1
ATOM 4588 O O . PHE A 1 591 ? 7.086 0.801 20.741 1.00 80.69 591 PHE A O 1
ATOM 4595 N N . TRP A 1 592 ? 8.121 2.002 19.147 1.00 82.31 592 TRP A N 1
ATOM 4596 C CA . TRP A 1 592 ? 7.406 1.406 18.015 1.00 82.31 592 TRP A CA 1
ATOM 4597 C C . TRP A 1 592 ? 7.791 -0.048 17.731 1.00 82.31 592 TRP A C 1
ATOM 4599 O O . TRP A 1 592 ? 7.060 -0.736 17.021 1.00 82.31 592 TRP A O 1
ATOM 4609 N N . ASN A 1 593 ? 8.891 -0.543 18.305 1.00 83.50 593 ASN A N 1
ATOM 4610 C CA . ASN A 1 593 ? 9.274 -1.953 18.201 1.00 83.50 593 ASN A CA 1
ATOM 4611 C C . ASN A 1 593 ? 8.382 -2.871 19.053 1.00 83.50 593 ASN A C 1
ATOM 4613 O O . ASN A 1 593 ? 8.398 -4.081 18.842 1.00 83.50 593 ASN A O 1
ATOM 4617 N N . ASN A 1 594 ? 7.597 -2.313 19.984 1.00 88.25 594 ASN A N 1
ATOM 4618 C CA . ASN A 1 594 ? 6.601 -3.071 20.748 1.00 88.25 594 ASN A CA 1
ATOM 4619 C C . ASN A 1 594 ? 5.325 -3.346 19.935 1.00 88.25 594 ASN A C 1
ATOM 4621 O O . ASN A 1 594 ? 4.464 -4.095 20.381 1.00 88.25 594 ASN A O 1
ATOM 4625 N N . PHE A 1 595 ? 5.200 -2.757 18.743 1.00 92.31 595 PHE A N 1
ATOM 4626 C CA . PHE A 1 595 ? 4.060 -2.955 17.859 1.00 92.31 595 PHE A CA 1
ATOM 4627 C C . PHE A 1 595 ? 4.439 -3.839 16.682 1.00 92.31 595 PHE A C 1
ATOM 4629 O O . PHE A 1 595 ? 5.450 -3.622 16.010 1.00 92.31 595 PHE A O 1
ATOM 4636 N N . THR A 1 596 ? 3.550 -4.767 16.354 1.00 94.50 596 THR A N 1
ATOM 4637 C CA . THR A 1 596 ? 3.523 -5.336 15.008 1.00 94.50 596 THR A CA 1
ATOM 4638 C C . THR A 1 596 ? 2.877 -4.325 14.072 1.00 94.50 596 THR A C 1
ATOM 4640 O O . THR A 1 596 ? 1.797 -3.808 14.362 1.00 94.50 596 THR A O 1
ATOM 4643 N N . GLN A 1 597 ? 3.526 -4.018 12.953 1.00 93.69 597 GLN A N 1
ATOM 4644 C CA . GLN A 1 597 ? 3.041 -2.998 12.024 1.00 93.69 597 GLN A CA 1
ATOM 4645 C C . GLN A 1 597 ? 2.412 -3.653 10.799 1.00 93.69 597 GLN A C 1
ATOM 4647 O O . GLN A 1 597 ? 2.981 -4.572 10.214 1.00 93.69 597 GLN A O 1
ATOM 4652 N N . ILE A 1 598 ? 1.247 -3.159 10.396 1.00 95.62 598 ILE A N 1
ATOM 4653 C CA . ILE A 1 598 ? 0.616 -3.489 9.122 1.00 95.62 598 ILE A CA 1
ATOM 4654 C C . ILE A 1 598 ? 0.519 -2.187 8.338 1.00 95.62 598 ILE A C 1
ATOM 4656 O O . ILE A 1 598 ? -0.289 -1.309 8.645 1.00 95.62 598 ILE A O 1
ATOM 4660 N N . VAL A 1 599 ? 1.396 -2.047 7.349 1.00 94.00 599 VAL A N 1
ATOM 4661 C CA . VAL A 1 599 ? 1.456 -0.867 6.486 1.00 94.00 599 VAL A CA 1
ATOM 4662 C C . VAL A 1 599 ? 0.728 -1.194 5.195 1.00 94.00 599 VAL A C 1
ATOM 4664 O O . VAL A 1 599 ? 1.086 -2.145 4.510 1.00 94.00 599 VAL A O 1
ATOM 4667 N N . VAL A 1 600 ? -0.311 -0.439 4.873 1.00 92.62 600 VAL A N 1
ATOM 4668 C CA . VAL A 1 600 ? -1.259 -0.804 3.819 1.00 92.62 600 VAL A CA 1
ATOM 4669 C C . VAL A 1 600 ? -1.006 0.010 2.549 1.00 92.62 600 VAL A C 1
ATOM 4671 O O . VAL A 1 600 ? -0.772 1.218 2.623 1.00 92.62 600 VAL A O 1
ATOM 4674 N N . GLU A 1 601 ? -1.088 -0.649 1.389 1.00 89.19 601 GLU A N 1
ATOM 4675 C CA . GLU A 1 601 ? -1.049 -0.029 0.055 1.00 89.19 601 GLU A CA 1
ATOM 4676 C C . GLU A 1 601 ? 0.186 0.882 -0.149 1.00 89.19 601 GLU A C 1
ATOM 4678 O O . GLU A 1 601 ? 1.315 0.511 0.183 1.00 89.19 601 GLU A O 1
ATOM 4683 N N . ALA A 1 602 ? -0.002 2.081 -0.712 1.00 85.44 602 ALA A N 1
ATOM 4684 C CA . ALA A 1 602 ? 1.075 2.991 -1.099 1.00 85.44 602 ALA A CA 1
ATOM 4685 C C . ALA A 1 602 ? 1.972 3.435 0.073 1.00 85.44 602 ALA A C 1
ATOM 4687 O O . ALA A 1 602 ? 3.140 3.762 -0.145 1.00 85.44 602 ALA A O 1
ATOM 4688 N N . ASN A 1 603 ? 1.482 3.377 1.318 1.00 86.56 603 ASN A N 1
ATOM 4689 C CA . ASN A 1 603 ? 2.263 3.737 2.506 1.00 86.56 603 ASN A CA 1
ATOM 4690 C C . ASN A 1 603 ? 3.478 2.829 2.704 1.00 86.56 603 ASN A C 1
ATOM 4692 O O . ASN A 1 603 ? 4.419 3.197 3.406 1.00 86.56 603 ASN A O 1
ATOM 4696 N N . VAL A 1 604 ? 3.487 1.643 2.097 1.00 89.81 604 VAL A N 1
ATOM 4697 C CA . VAL A 1 604 ? 4.636 0.742 2.170 1.00 89.81 604 VAL A CA 1
ATOM 4698 C C . VAL A 1 604 ? 5.882 1.397 1.577 1.00 89.81 604 VAL A C 1
ATOM 4700 O O . VAL A 1 604 ? 6.963 1.245 2.142 1.00 89.81 604 VAL A O 1
ATOM 4703 N N . PHE A 1 605 ? 5.755 2.191 0.511 1.00 88.81 605 PHE A N 1
ATOM 4704 C CA . PHE A 1 605 ? 6.899 2.899 -0.067 1.00 88.81 605 PHE A CA 1
ATOM 4705 C C . PHE A 1 605 ? 7.464 3.955 0.884 1.00 88.81 605 PHE A C 1
ATOM 4707 O O . PHE A 1 605 ? 8.683 4.049 1.024 1.00 88.81 605 PHE A O 1
ATOM 4714 N N . ASP A 1 606 ? 6.602 4.675 1.604 1.00 85.69 606 ASP A N 1
ATOM 4715 C CA . ASP A 1 606 ? 7.030 5.636 2.624 1.00 85.69 606 ASP A CA 1
ATOM 4716 C C . ASP A 1 606 ? 7.698 4.936 3.809 1.00 85.69 606 ASP A C 1
ATOM 4718 O O . ASP A 1 606 ? 8.702 5.417 4.337 1.00 85.69 606 ASP A O 1
ATOM 4722 N N . TYR A 1 607 ? 7.174 3.783 4.231 1.00 86.62 607 TYR A N 1
ATOM 4723 C CA . TYR A 1 607 ? 7.787 2.984 5.289 1.00 86.62 607 TYR A CA 1
ATOM 4724 C C . TYR A 1 607 ? 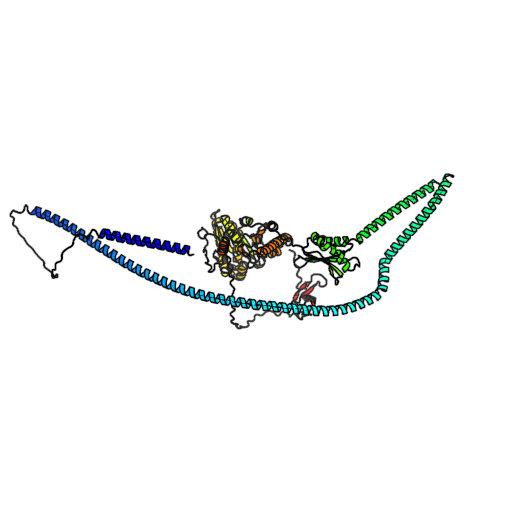9.182 2.491 4.880 1.00 86.62 607 TYR A C 1
ATOM 4726 O O . TYR A 1 607 ? 10.150 2.671 5.621 1.00 86.62 607 TYR A O 1
ATOM 4734 N N . LEU A 1 608 ? 9.300 1.901 3.686 1.00 86.31 608 LEU A N 1
ATOM 4735 C CA . LEU A 1 608 ? 10.557 1.348 3.183 1.00 86.31 608 LEU A CA 1
ATOM 4736 C C . LEU A 1 608 ? 11.587 2.447 2.884 1.00 86.31 608 LEU A C 1
ATOM 4738 O O . LEU A 1 608 ? 12.758 2.276 3.217 1.00 86.31 608 LEU A O 1
ATOM 4742 N N . GLY A 1 609 ? 11.160 3.588 2.334 1.00 81.38 609 GLY A N 1
ATOM 4743 C CA . GLY A 1 609 ? 12.031 4.726 2.026 1.00 81.38 609 GLY A CA 1
ATOM 4744 C C . GLY A 1 609 ? 12.591 5.441 3.259 1.00 81.38 609 GLY A C 1
ATOM 4745 O O . GLY A 1 609 ? 13.682 6.000 3.199 1.00 81.38 609 GLY A O 1
ATOM 4746 N N . ASN A 1 610 ? 11.883 5.393 4.393 1.00 74.12 610 ASN A N 1
ATOM 4747 C CA . ASN A 1 610 ? 12.335 5.979 5.661 1.00 74.12 610 ASN A CA 1
ATOM 4748 C C . ASN A 1 610 ? 13.136 5.003 6.542 1.00 74.12 610 ASN A C 1
ATOM 4750 O O . ASN A 1 610 ? 13.576 5.368 7.638 1.00 74.12 610 ASN A O 1
ATOM 4754 N N . SER A 1 611 ? 13.326 3.761 6.095 1.00 68.75 611 SER A N 1
ATOM 4755 C CA . SER A 1 611 ? 14.129 2.780 6.815 1.00 68.75 611 SER A CA 1
ATOM 4756 C C . SER A 1 611 ? 15.622 3.084 6.653 1.00 68.75 611 SER A C 1
ATOM 4758 O O . SER A 1 611 ? 16.093 3.349 5.552 1.00 68.75 611 SER A O 1
ATOM 4760 N N . ALA A 1 612 ? 16.386 3.028 7.749 1.00 58.84 612 ALA A N 1
ATOM 4761 C CA . ALA A 1 612 ? 17.818 3.359 7.754 1.00 58.84 612 ALA A CA 1
ATOM 4762 C C . ALA A 1 612 ? 18.675 2.427 6.865 1.00 58.84 612 ALA A C 1
ATOM 4764 O O . ALA A 1 612 ? 19.764 2.811 6.455 1.00 58.84 612 ALA A O 1
ATOM 4765 N N . ASP A 1 613 ? 18.159 1.243 6.516 1.00 56.59 613 ASP A N 1
ATOM 4766 C CA . ASP A 1 613 ? 18.840 0.230 5.698 1.00 56.59 613 ASP A CA 1
ATOM 4767 C C . ASP A 1 613 ? 18.329 0.231 4.237 1.00 56.59 613 ASP A C 1
ATOM 4769 O O . ASP A 1 613 ? 17.844 -0.783 3.730 1.00 56.59 613 ASP A O 1
ATOM 4773 N N . GLY A 1 614 ? 18.407 1.368 3.538 1.00 54.53 614 GLY A N 1
ATOM 4774 C CA . GLY A 1 614 ? 17.836 1.543 2.188 1.00 54.53 614 GLY A CA 1
ATOM 4775 C C . GLY A 1 614 ? 18.299 0.525 1.127 1.00 54.53 614 GLY A C 1
ATOM 4776 O O . GLY A 1 614 ? 17.535 0.189 0.222 1.00 54.53 614 GLY A O 1
ATOM 4777 N N . THR A 1 615 ? 19.507 -0.035 1.258 1.00 53.94 615 THR A N 1
ATOM 4778 C CA . THR A 1 615 ? 20.041 -1.085 0.365 1.00 53.94 615 THR A CA 1
ATOM 4779 C C . THR A 1 615 ? 19.483 -2.481 0.654 1.00 53.94 615 THR A C 1
ATOM 4781 O O . THR A 1 615 ? 19.391 -3.295 -0.260 1.00 53.94 615 THR A O 1
ATOM 4784 N N . LYS A 1 616 ? 19.048 -2.774 1.890 1.00 63.28 616 LYS A N 1
ATOM 4785 C CA . LYS A 1 616 ? 18.494 -4.095 2.255 1.00 63.28 616 LYS A CA 1
ATOM 4786 C C . LYS A 1 616 ? 17.046 -4.287 1.802 1.00 63.28 616 LYS A C 1
ATOM 4788 O O . LYS A 1 616 ? 16.558 -5.413 1.778 1.00 63.28 616 LYS A O 1
ATOM 4793 N N . PHE A 1 617 ? 16.353 -3.208 1.436 1.00 78.12 617 PHE A N 1
ATOM 4794 C CA . PHE A 1 617 ? 14.931 -3.249 1.082 1.00 78.12 617 PHE A CA 1
ATOM 4795 C C . PHE A 1 617 ? 14.645 -3.059 -0.406 1.00 78.12 617 PHE A C 1
ATOM 4797 O O . PHE A 1 617 ? 13.475 -3.016 -0.785 1.00 78.12 617 PHE A O 1
ATOM 4804 N N . THR A 1 618 ? 15.661 -2.971 -1.269 1.00 80.69 618 THR A N 1
ATOM 4805 C CA . THR A 1 618 ? 15.449 -2.775 -2.712 1.00 80.69 618 THR A CA 1
ATOM 4806 C C . THR A 1 618 ? 14.667 -3.935 -3.339 1.00 80.69 618 THR A C 1
ATOM 4808 O O . THR A 1 618 ? 13.721 -3.691 -4.085 1.00 80.69 618 THR A O 1
ATOM 4811 N N . ASP A 1 619 ? 14.989 -5.182 -2.978 1.00 84.94 619 ASP A N 1
ATOM 4812 C CA . ASP A 1 619 ? 14.246 -6.368 -3.433 1.00 84.94 619 ASP A CA 1
ATOM 4813 C C . ASP A 1 619 ? 12.786 -6.342 -2.953 1.00 84.94 619 ASP A C 1
ATOM 4815 O O . ASP A 1 619 ? 11.860 -6.419 -3.758 1.00 84.94 619 ASP A O 1
ATOM 4819 N N . LEU A 1 620 ? 12.564 -6.116 -1.654 1.00 88.94 620 LEU A N 1
ATOM 4820 C CA . LEU A 1 620 ? 11.221 -6.025 -1.071 1.00 88.94 620 LEU A CA 1
ATOM 4821 C C . LEU A 1 620 ? 10.389 -4.893 -1.697 1.00 88.94 620 LEU A C 1
ATOM 4823 O O . LEU A 1 620 ? 9.209 -5.077 -1.977 1.00 88.94 620 LEU A O 1
ATOM 4827 N N . THR A 1 621 ? 11.012 -3.743 -1.970 1.00 89.62 621 THR A N 1
ATOM 4828 C CA . THR A 1 621 ? 10.373 -2.600 -2.641 1.00 89.62 621 THR A CA 1
ATOM 4829 C C . THR A 1 621 ? 9.956 -2.960 -4.064 1.00 89.62 621 THR A C 1
ATOM 4831 O O . THR A 1 621 ? 8.859 -2.609 -4.496 1.00 89.62 621 THR A O 1
ATOM 4834 N N . ASN A 1 622 ? 10.813 -3.671 -4.802 1.00 88.00 622 ASN A N 1
ATOM 4835 C CA . ASN A 1 622 ? 10.516 -4.106 -6.164 1.00 88.00 622 ASN A CA 1
ATOM 4836 C C . ASN A 1 622 ? 9.410 -5.165 -6.195 1.00 88.00 622 ASN A C 1
ATOM 4838 O O . ASN A 1 622 ? 8.505 -5.053 -7.020 1.00 88.00 622 ASN A O 1
ATOM 4842 N N . LYS A 1 623 ? 9.440 -6.139 -5.277 1.00 91.00 623 LYS A N 1
ATOM 4843 C CA . LYS A 1 623 ? 8.373 -7.138 -5.116 1.00 91.00 623 LYS A CA 1
ATOM 4844 C C . LYS A 1 623 ? 7.045 -6.475 -4.765 1.00 91.00 623 LYS A C 1
ATOM 4846 O O . LYS A 1 623 ? 6.041 -6.746 -5.413 1.00 91.00 623 LYS A O 1
ATOM 4851 N N . PHE A 1 624 ? 7.041 -5.547 -3.806 1.00 93.56 624 PHE A N 1
ATOM 4852 C CA . PHE A 1 624 ? 5.824 -4.829 -3.428 1.00 93.56 624 PHE A CA 1
ATOM 4853 C C . PHE A 1 624 ? 5.281 -3.975 -4.573 1.00 93.56 624 PHE A C 1
ATOM 4855 O O . PHE A 1 624 ? 4.074 -3.945 -4.780 1.00 93.56 624 PHE A O 1
ATOM 4862 N N . ARG A 1 625 ? 6.151 -3.326 -5.360 1.00 91.94 625 ARG A N 1
ATOM 4863 C CA . ARG A 1 625 ? 5.727 -2.579 -6.552 1.00 91.94 625 ARG A CA 1
ATOM 4864 C C . ARG A 1 625 ? 5.026 -3.478 -7.568 1.00 91.94 625 ARG A C 1
ATOM 4866 O O . ARG A 1 625 ? 3.945 -3.121 -8.008 1.00 91.94 625 ARG A O 1
ATOM 4873 N N . GLN A 1 626 ? 5.580 -4.654 -7.866 1.00 90.75 626 GLN A N 1
ATOM 4874 C CA . GLN A 1 626 ? 4.944 -5.621 -8.774 1.00 90.75 626 GLN A CA 1
ATOM 4875 C C . GLN A 1 626 ? 3.554 -6.040 -8.278 1.00 90.75 626 GLN A C 1
ATOM 4877 O O . GLN A 1 626 ? 2.591 -6.009 -9.038 1.00 90.75 626 GLN A O 1
ATOM 4882 N N . VAL A 1 627 ? 3.439 -6.360 -6.986 1.00 93.75 627 VAL A N 1
ATOM 4883 C CA . VAL A 1 627 ? 2.159 -6.710 -6.354 1.00 93.75 627 VAL A CA 1
ATOM 4884 C C . VAL A 1 627 ? 1.171 -5.539 -6.404 1.00 93.75 627 VAL A C 1
ATOM 4886 O O . VAL A 1 627 ? 0.007 -5.733 -6.747 1.00 93.75 627 VAL A O 1
ATOM 4889 N N . SER A 1 628 ? 1.617 -4.325 -6.076 1.00 92.25 628 SER A N 1
ATOM 4890 C CA . SER A 1 628 ? 0.779 -3.124 -6.062 1.00 92.25 628 SER A CA 1
ATOM 4891 C C . SER A 1 628 ? 0.278 -2.757 -7.458 1.00 92.25 628 SER A C 1
ATOM 4893 O O . SER A 1 628 ? -0.898 -2.438 -7.603 1.00 92.25 628 SER A O 1
ATOM 4895 N N . ASP A 1 629 ? 1.140 -2.809 -8.474 1.00 89.75 629 ASP A N 1
ATOM 4896 C CA . ASP A 1 629 ? 0.782 -2.492 -9.861 1.00 89.75 629 ASP A CA 1
ATOM 4897 C C . ASP A 1 629 ? -0.232 -3.509 -10.408 1.00 89.75 629 ASP A C 1
ATOM 4899 O O . ASP A 1 629 ? -1.218 -3.129 -11.046 1.00 89.75 629 ASP A O 1
ATOM 4903 N N . TRP A 1 630 ? -0.041 -4.795 -10.091 1.00 92.00 630 TRP A N 1
ATOM 4904 C CA . TRP A 1 630 ? -1.002 -5.844 -10.428 1.00 92.00 630 TRP A CA 1
ATOM 4905 C C . TRP A 1 630 ? -2.348 -5.627 -9.727 1.00 92.00 630 TRP A C 1
ATOM 4907 O O . TRP A 1 630 ? -3.379 -5.596 -10.393 1.00 92.00 630 TRP A O 1
ATOM 4917 N N . CYS A 1 631 ? -2.354 -5.375 -8.410 1.00 90.75 631 CYS A N 1
ATOM 4918 C CA . CYS A 1 631 ? -3.589 -5.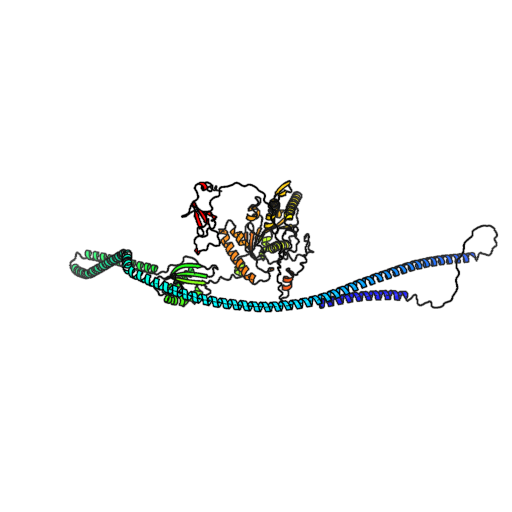096 -7.667 1.00 90.75 631 CYS A CA 1
ATOM 4919 C C . CYS A 1 631 ? -4.329 -3.881 -8.231 1.00 90.75 631 CYS A C 1
ATOM 4921 O O . CYS A 1 631 ? -5.545 -3.926 -8.367 1.00 90.75 631 CYS A O 1
ATOM 4923 N N . ASN A 1 632 ? -3.615 -2.805 -8.574 1.00 88.81 632 ASN A N 1
ATOM 4924 C CA . ASN A 1 632 ? -4.216 -1.609 -9.163 1.00 88.81 632 ASN A CA 1
ATOM 4925 C C . ASN A 1 632 ? -4.880 -1.902 -10.510 1.00 88.81 632 ASN A C 1
ATOM 4927 O O . ASN A 1 632 ? -5.932 -1.338 -10.785 1.00 88.81 632 ASN A O 1
ATOM 4931 N N . THR A 1 633 ? -4.283 -2.777 -11.322 1.00 86.75 633 THR A N 1
ATOM 4932 C CA . THR A 1 633 ? -4.831 -3.184 -12.623 1.00 86.75 633 THR A CA 1
ATOM 4933 C C . THR A 1 633 ? -6.080 -4.046 -12.437 1.00 86.75 633 THR A C 1
ATOM 4935 O O . THR A 1 633 ? -7.141 -3.716 -12.952 1.00 86.75 633 THR A O 1
ATOM 4938 N N . GLU A 1 634 ? -5.999 -5.097 -11.622 1.00 88.75 634 GLU A N 1
ATOM 4939 C CA . GLU A 1 634 ? -7.126 -6.007 -11.372 1.00 88.75 634 GLU A CA 1
ATOM 4940 C C . GLU A 1 634 ? -8.301 -5.315 -10.674 1.00 88.75 634 GLU A C 1
ATOM 4942 O O . GLU A 1 634 ? -9.464 -5.544 -11.000 1.00 88.75 634 GLU A O 1
ATOM 4947 N N . ASN A 1 635 ? -8.014 -4.411 -9.734 1.00 89.25 635 ASN A N 1
ATOM 4948 C CA . ASN A 1 635 ? -9.044 -3.678 -9.006 1.00 89.25 635 ASN A CA 1
ATOM 4949 C C . ASN A 1 635 ? -9.830 -2.695 -9.887 1.00 89.25 635 ASN A C 1
ATOM 4951 O O . ASN A 1 635 ? -10.887 -2.246 -9.445 1.00 89.25 635 ASN A O 1
ATOM 4955 N N . GLN A 1 636 ? -9.363 -2.355 -11.097 1.00 87.62 636 GLN A N 1
ATOM 4956 C CA . GLN A 1 636 ? -10.149 -1.554 -12.047 1.00 87.62 636 GLN A CA 1
ATOM 4957 C C . GLN A 1 636 ? -11.385 -2.313 -12.541 1.00 87.62 636 GLN A C 1
ATOM 4959 O O . GLN A 1 636 ? -12.413 -1.692 -12.790 1.00 87.62 636 GLN A O 1
ATOM 4964 N N . ALA A 1 637 ? -11.308 -3.644 -12.632 1.00 85.81 637 ALA A N 1
ATOM 4965 C CA . ALA A 1 637 ? -12.427 -4.494 -13.038 1.00 85.81 637 ALA A CA 1
ATOM 4966 C C . ALA A 1 637 ? -13.384 -4.836 -11.877 1.00 85.81 637 ALA A C 1
ATOM 4968 O O . ALA A 1 637 ? -14.457 -5.398 -12.101 1.00 85.81 637 ALA A O 1
ATOM 4969 N N . ILE A 1 638 ? -13.013 -4.520 -10.631 1.00 82.06 638 ILE A N 1
ATOM 4970 C CA . ILE A 1 638 ? -13.795 -4.839 -9.432 1.00 82.06 638 ILE A CA 1
ATOM 4971 C C . ILE A 1 638 ? -14.544 -3.583 -8.969 1.00 82.06 638 ILE A C 1
ATOM 4973 O O . ILE A 1 638 ? -13.969 -2.704 -8.327 1.00 82.06 638 ILE A O 1
ATOM 4977 N N . GLU A 1 639 ? -15.846 -3.517 -9.258 1.00 79.00 639 GLU A N 1
ATOM 4978 C CA . GLU A 1 639 ? -16.716 -2.409 -8.823 1.00 79.00 639 GLU A CA 1
ATOM 4979 C C . GLU A 1 639 ? -16.884 -2.365 -7.291 1.00 79.00 639 GLU A C 1
ATOM 4981 O O . GLU A 1 639 ? -16.879 -1.294 -6.686 1.00 79.00 639 GLU A O 1
ATOM 4986 N N . ASP A 1 640 ? -17.002 -3.532 -6.649 1.00 75.88 640 ASP A N 1
ATOM 4987 C CA . ASP A 1 640 ? -17.227 -3.650 -5.205 1.00 75.88 640 ASP A CA 1
ATOM 4988 C C . ASP A 1 640 ? -15.929 -3.439 -4.407 1.00 75.88 640 ASP A C 1
ATOM 4990 O O . ASP A 1 640 ? -15.051 -4.305 -4.353 1.00 75.88 640 ASP A O 1
ATOM 4994 N N . GLU A 1 641 ? -15.835 -2.299 -3.721 1.00 73.62 641 GLU A N 1
ATOM 4995 C CA . GLU A 1 641 ? -14.720 -1.946 -2.835 1.00 73.62 641 GLU A CA 1
ATOM 4996 C C . GLU A 1 641 ? -14.391 -3.028 -1.793 1.00 73.62 641 GLU A C 1
ATOM 4998 O O . GLU A 1 641 ? -13.222 -3.202 -1.435 1.00 73.62 641 GLU A O 1
ATOM 5003 N N . ALA A 1 642 ? -15.382 -3.784 -1.306 1.00 73.94 642 ALA A N 1
ATOM 5004 C CA . ALA A 1 642 ? -15.164 -4.839 -0.314 1.00 73.94 642 ALA A CA 1
ATOM 5005 C C . ALA A 1 642 ? -14.376 -6.037 -0.876 1.00 73.94 642 ALA A C 1
ATOM 5007 O O . ALA A 1 642 ? -13.728 -6.758 -0.110 1.00 73.94 642 ALA A O 1
ATOM 5008 N N . ARG A 1 643 ? -14.408 -6.228 -2.203 1.00 80.44 643 ARG A N 1
ATOM 5009 C CA . ARG A 1 643 ? -13.770 -7.341 -2.924 1.00 80.44 643 ARG A CA 1
ATOM 5010 C C . ARG A 1 643 ? -12.407 -6.995 -3.517 1.00 80.44 643 ARG A C 1
ATOM 5012 O O . ARG A 1 643 ? -11.723 -7.890 -4.008 1.00 80.44 643 ARG A O 1
ATOM 5019 N N . LYS A 1 644 ? -12.006 -5.723 -3.483 1.00 85.25 644 LYS A N 1
ATOM 5020 C CA . LYS A 1 644 ? -10.720 -5.280 -4.031 1.00 85.25 644 LYS A CA 1
ATOM 5021 C C . LYS A 1 644 ? -9.541 -5.907 -3.291 1.00 85.25 644 LYS A C 1
ATOM 5023 O O . LYS A 1 644 ? -9.523 -5.988 -2.060 1.00 85.25 644 LYS A O 1
ATOM 5028 N N . TYR A 1 645 ? -8.520 -6.290 -4.052 1.00 89.94 645 TYR A N 1
ATOM 5029 C CA . TYR A 1 645 ? -7.247 -6.767 -3.531 1.00 89.94 645 TYR A CA 1
ATOM 5030 C C . TYR A 1 645 ? -6.512 -5.640 -2.810 1.00 89.94 645 TYR A C 1
ATOM 5032 O O . TYR A 1 645 ? -6.319 -4.557 -3.362 1.00 89.94 645 TYR A O 1
ATOM 5040 N N . ARG A 1 646 ? -6.075 -5.905 -1.577 1.00 89.56 646 ARG A N 1
ATOM 5041 C CA . ARG A 1 646 ? -5.395 -4.922 -0.727 1.00 89.56 646 ARG A CA 1
ATOM 5042 C C . ARG A 1 646 ? -4.041 -5.478 -0.289 1.00 89.56 646 ARG A C 1
ATOM 5044 O O . ARG A 1 646 ? -3.992 -6.300 0.632 1.00 89.56 646 ARG A O 1
ATOM 5051 N N . PRO A 1 647 ? -2.941 -5.088 -0.954 1.00 94.75 647 PRO A N 1
ATOM 5052 C CA . PRO A 1 647 ? -1.611 -5.479 -0.523 1.00 94.75 647 PRO A CA 1
ATOM 5053 C C . PRO A 1 647 ? -1.201 -4.681 0.716 1.00 94.75 647 PRO A C 1
ATOM 5055 O O . PRO A 1 647 ? -1.452 -3.479 0.822 1.00 94.75 647 PRO A O 1
ATOM 5058 N N . ALA A 1 648 ? -0.529 -5.343 1.649 1.00 95.62 648 ALA A N 1
ATOM 5059 C CA . ALA A 1 648 ? 0.065 -4.705 2.813 1.00 95.62 648 ALA A CA 1
ATOM 5060 C C . ALA A 1 648 ? 1.441 -5.305 3.115 1.00 95.62 648 ALA A C 1
ATOM 5062 O O . ALA A 1 648 ? 1.764 -6.416 2.699 1.00 95.62 648 ALA A O 1
ATOM 5063 N N . LEU A 1 649 ? 2.258 -4.562 3.851 1.00 95.56 649 LEU A N 1
ATOM 5064 C CA . LEU A 1 649 ? 3.491 -5.046 4.444 1.00 95.56 649 LEU A CA 1
ATOM 5065 C C . LEU A 1 649 ? 3.237 -5.354 5.920 1.00 95.56 649 LEU A C 1
ATOM 5067 O O . LEU A 1 649 ? 2.943 -4.453 6.709 1.00 95.56 649 LEU A O 1
ATOM 5071 N N . TYR A 1 650 ? 3.387 -6.621 6.290 1.00 95.19 650 TYR A N 1
ATOM 5072 C CA . TYR A 1 650 ? 3.446 -7.057 7.678 1.00 95.19 650 TYR A CA 1
ATOM 5073 C C . TYR A 1 650 ? 4.872 -6.897 8.197 1.00 95.19 650 TYR A C 1
ATOM 5075 O O . TYR A 1 650 ? 5.811 -7.414 7.591 1.00 95.19 650 TYR A O 1
ATOM 5083 N N . VAL A 1 651 ? 5.041 -6.219 9.329 1.00 92.38 651 VAL A N 1
ATOM 5084 C CA . VAL A 1 651 ? 6.326 -6.048 10.008 1.00 92.38 651 VAL A CA 1
ATOM 5085 C C . VAL A 1 651 ? 6.202 -6.513 11.453 1.00 92.38 651 VAL A C 1
ATOM 5087 O O . VAL A 1 651 ? 5.696 -5.795 12.314 1.00 92.38 651 VAL A O 1
ATOM 5090 N N . GLY A 1 652 ? 6.688 -7.723 11.711 1.00 88.69 652 GLY A N 1
ATOM 5091 C CA . GLY A 1 652 ? 6.871 -8.262 13.055 1.00 88.69 652 GLY A CA 1
ATOM 5092 C C . GLY A 1 652 ? 8.321 -8.133 13.528 1.00 88.69 652 GLY A C 1
ATOM 5093 O O . GLY A 1 652 ? 9.199 -7.698 12.782 1.00 88.69 652 GLY A O 1
ATOM 5094 N N . LYS A 1 653 ? 8.591 -8.589 14.758 1.00 82.00 653 LYS A N 1
ATOM 5095 C CA . LYS A 1 653 ? 9.903 -8.482 15.430 1.00 82.00 653 LYS A CA 1
ATOM 5096 C C . LYS A 1 653 ? 11.091 -8.925 14.560 1.00 82.00 653 LYS A C 1
ATOM 5098 O O . LYS A 1 653 ? 12.096 -8.229 14.504 1.00 82.00 653 LYS A O 1
ATOM 5103 N N . ASN A 1 654 ? 10.944 -10.043 13.846 1.00 82.88 654 ASN A N 1
ATOM 5104 C CA . ASN A 1 654 ? 12.007 -10.646 13.029 1.00 82.88 654 ASN A CA 1
ATOM 5105 C C . ASN A 1 654 ? 11.583 -10.898 11.576 1.00 82.88 654 ASN A C 1
ATOM 5107 O O . ASN A 1 654 ? 12.247 -11.645 10.860 1.00 82.88 654 ASN A O 1
ATOM 5111 N N . ARG A 1 655 ? 10.445 -10.347 11.144 1.00 86.88 655 ARG A N 1
ATOM 5112 C CA . ARG A 1 655 ? 9.833 -10.748 9.877 1.00 86.88 655 ARG A CA 1
ATOM 5113 C C . ARG A 1 655 ? 9.206 -9.572 9.158 1.00 86.88 655 ARG A C 1
ATOM 5115 O O . ARG A 1 655 ? 8.542 -8.744 9.777 1.00 86.88 655 ARG A O 1
ATOM 5122 N N . ARG A 1 656 ? 9.424 -9.524 7.846 1.00 91.31 656 ARG A N 1
ATOM 5123 C CA . ARG A 1 656 ? 8.795 -8.573 6.936 1.00 91.31 656 ARG A CA 1
ATOM 5124 C C . ARG A 1 656 ? 8.263 -9.347 5.746 1.00 91.31 656 ARG A C 1
ATOM 5126 O O . ARG A 1 656 ? 9.064 -9.854 4.967 1.00 91.31 656 ARG A O 1
ATOM 5133 N N . ASP A 1 657 ? 6.948 -9.444 5.622 1.00 94.12 657 ASP A N 1
ATOM 5134 C CA . ASP A 1 657 ? 6.314 -10.129 4.498 1.00 94.12 657 ASP A CA 1
ATOM 5135 C C . ASP A 1 657 ? 5.314 -9.209 3.823 1.00 94.12 657 ASP A C 1
ATOM 5137 O O . ASP A 1 657 ? 4.577 -8.469 4.478 1.00 94.12 657 ASP A O 1
ATOM 5141 N N . ILE A 1 658 ? 5.252 -9.309 2.502 1.00 96.31 658 ILE A N 1
ATOM 5142 C CA . ILE A 1 658 ? 4.123 -8.784 1.749 1.00 96.31 658 ILE A CA 1
ATOM 5143 C C . ILE A 1 658 ? 2.959 -9.738 1.999 1.00 96.31 658 ILE A C 1
ATOM 5145 O O . ILE A 1 658 ? 3.116 -10.954 1.892 1.00 96.31 658 ILE A O 1
ATOM 5149 N N . ILE A 1 659 ? 1.801 -9.202 2.353 1.00 95.88 659 ILE A N 1
ATOM 5150 C CA . ILE A 1 659 ? 0.595 -9.972 2.630 1.00 95.88 659 ILE A CA 1
ATOM 5151 C C . ILE A 1 659 ? -0.550 -9.455 1.767 1.00 95.88 659 ILE A C 1
ATOM 5153 O O . ILE A 1 659 ? -0.678 -8.251 1.539 1.00 95.88 659 ILE A O 1
ATOM 5157 N N . GLN A 1 660 ? -1.402 -10.366 1.317 1.00 94.38 660 GLN A N 1
ATOM 5158 C CA . GLN A 1 660 ? -2.731 -10.011 0.850 1.00 94.38 660 GLN A CA 1
ATOM 5159 C C . GLN A 1 660 ? -3.643 -9.903 2.071 1.00 94.38 660 GLN A C 1
ATOM 5161 O O . GLN A 1 660 ? -3.813 -10.877 2.811 1.00 94.38 660 GLN A O 1
ATOM 5166 N N . LEU A 1 661 ? -4.230 -8.727 2.293 1.00 92.12 661 LEU A N 1
ATOM 5167 C CA . LEU A 1 661 ? -5.234 -8.589 3.338 1.00 92.12 661 LEU A CA 1
ATOM 5168 C C . LEU A 1 661 ? -6.488 -9.410 2.977 1.00 92.12 661 LEU A C 1
ATOM 5170 O O . LEU A 1 661 ? -6.876 -9.439 1.805 1.00 92.12 661 LEU A O 1
ATOM 5174 N N . PRO A 1 662 ? -7.122 -10.059 3.969 1.00 90.50 662 PRO A N 1
ATOM 5175 C CA . PRO A 1 662 ? -8.433 -10.679 3.804 1.00 90.50 662 PRO A CA 1
ATOM 5176 C C . PRO A 1 662 ? -9.457 -9.682 3.265 1.00 90.50 662 PRO A C 1
ATOM 5178 O O . PRO A 1 662 ? -9.362 -8.477 3.532 1.00 90.50 662 PRO A O 1
ATOM 5181 N N . LEU A 1 663 ? -10.451 -10.187 2.538 1.00 84.38 663 LEU A N 1
ATOM 5182 C CA . LEU A 1 663 ? -11.544 -9.350 2.047 1.00 84.38 663 LEU A CA 1
ATOM 5183 C C . LEU A 1 663 ? -12.336 -8.770 3.225 1.00 84.38 663 LEU A C 1
ATOM 5185 O O . LEU A 1 663 ? -12.367 -9.336 4.323 1.00 84.38 663 LEU A O 1
ATOM 5189 N N . LEU A 1 664 ? -12.978 -7.619 3.017 1.00 76.12 664 LEU A N 1
ATOM 5190 C CA . LEU A 1 664 ? -13.777 -7.005 4.076 1.00 76.12 664 LEU A CA 1
ATOM 5191 C C . LEU A 1 664 ? -14.936 -7.939 4.459 1.00 76.12 664 LEU A C 1
ATOM 5193 O O . LEU A 1 664 ? -15.696 -8.386 3.604 1.00 76.12 664 LEU A O 1
ATOM 5197 N N . GLY A 1 665 ? -15.062 -8.235 5.754 1.00 68.06 665 GLY A N 1
ATOM 5198 C CA . GLY A 1 665 ? -16.110 -9.108 6.288 1.00 68.06 665 GLY A CA 1
ATOM 5199 C C . GLY A 1 665 ? -15.811 -10.611 6.197 1.00 68.06 665 GLY A C 1
ATOM 5200 O O . GLY A 1 665 ? -16.624 -11.404 6.674 1.00 68.06 665 GLY A O 1
ATOM 5201 N N . GLU A 1 666 ? -14.653 -11.020 5.658 1.00 78.12 666 GLU A N 1
ATOM 5202 C CA . GLU A 1 666 ? -14.255 -12.435 5.531 1.00 78.12 666 GLU A CA 1
ATOM 5203 C C . GLU A 1 666 ? -14.273 -13.161 6.883 1.00 78.12 666 GLU A C 1
ATOM 5205 O O . GLU A 1 666 ? -14.792 -14.270 6.994 1.00 78.12 666 GLU A O 1
ATOM 5210 N N . TYR A 1 667 ? -13.797 -12.500 7.941 1.00 78.44 667 TYR A N 1
ATOM 5211 C CA . TYR A 1 667 ? -13.788 -13.058 9.295 1.00 78.44 667 TYR A CA 1
ATOM 5212 C C . TYR A 1 667 ? -15.036 -12.751 10.124 1.00 78.44 667 TYR A C 1
ATOM 5214 O O . TYR A 1 667 ? -15.035 -12.974 11.330 1.00 78.44 667 TYR A O 1
ATOM 5222 N N . GLY A 1 668 ? -16.105 -12.248 9.501 1.00 63.06 668 GLY A N 1
ATOM 5223 C CA . GLY A 1 668 ? -17.417 -12.160 10.140 1.00 63.06 668 GLY A CA 1
ATOM 5224 C C . GLY A 1 668 ? -17.500 -11.233 11.354 1.00 63.06 668 GLY A C 1
ATOM 5225 O O . GLY A 1 668 ? -18.483 -11.304 12.077 1.00 63.06 668 GLY A O 1
ATOM 5226 N N . PHE A 1 669 ? -16.528 -10.340 11.573 1.00 67.50 669 PHE A N 1
ATOM 5227 C CA . PHE A 1 669 ? -16.612 -9.332 12.638 1.00 67.50 669 PHE A CA 1
ATOM 5228 C C . PHE A 1 669 ? -17.871 -8.455 12.490 1.00 67.50 669 PHE A C 1
ATOM 5230 O O . PHE A 1 669 ? -18.497 -8.079 13.472 1.00 67.50 669 PHE A O 1
ATOM 5237 N N . ASP A 1 670 ? -18.300 -8.193 11.252 1.00 61.12 670 ASP A N 1
ATOM 5238 C CA . ASP A 1 670 ? -19.548 -7.473 10.964 1.00 61.12 670 ASP A CA 1
ATOM 5239 C C . ASP A 1 670 ? -20.807 -8.370 11.043 1.00 61.12 670 ASP A C 1
ATOM 5241 O O . ASP A 1 670 ? -21.915 -7.878 10.847 1.00 61.12 670 ASP A O 1
ATOM 5245 N N . LYS A 1 671 ? -20.642 -9.674 11.312 1.00 58.25 671 LYS A N 1
ATOM 5246 C CA . LYS A 1 671 ? -21.704 -10.688 11.464 1.00 58.25 671 LYS A CA 1
ATOM 5247 C C . LYS A 1 671 ? -21.883 -11.134 12.921 1.00 58.25 671 LYS A C 1
ATOM 5249 O O . LYS A 1 671 ? -22.495 -12.171 13.161 1.00 58.25 671 LYS A O 1
ATOM 5254 N N . LEU A 1 672 ? -21.305 -10.403 13.876 1.00 58.62 672 LEU A N 1
ATOM 5255 C CA . LEU A 1 672 ? -21.450 -10.720 15.293 1.00 58.62 672 LEU A CA 1
ATOM 5256 C C . LEU A 1 672 ? -22.908 -10.555 15.711 1.00 58.62 672 LEU A C 1
ATOM 5258 O O . LEU A 1 672 ? -23.512 -9.508 15.474 1.00 58.62 672 LEU A O 1
ATOM 5262 N N . ASP A 1 673 ? -23.454 -11.608 16.313 1.00 52.56 673 ASP A N 1
ATOM 5263 C CA . ASP A 1 673 ? -24.792 -11.591 16.883 1.00 52.56 673 ASP A CA 1
ATOM 5264 C C . ASP A 1 673 ? -24.791 -10.696 18.129 1.00 52.56 673 ASP A C 1
ATOM 5266 O O . ASP A 1 673 ? -23.991 -10.888 19.048 1.00 52.56 673 ASP A O 1
ATOM 5270 N N . ALA A 1 674 ? -25.693 -9.715 18.160 1.00 48.56 674 ALA A N 1
ATOM 5271 C CA . ALA A 1 674 ? -25.878 -8.839 19.312 1.00 48.56 674 ALA A CA 1
ATOM 5272 C C . ALA A 1 674 ? -26.351 -9.607 20.563 1.00 48.56 674 ALA A C 1
ATOM 5274 O O . ALA A 1 674 ? -26.230 -9.092 21.672 1.00 48.56 674 ALA A O 1
ATOM 5275 N N . ALA A 1 675 ? -26.892 -10.820 20.391 1.00 40.00 675 ALA A N 1
ATOM 5276 C CA . ALA A 1 675 ? -27.356 -11.690 21.469 1.00 40.00 675 ALA A CA 1
ATOM 5277 C C . ALA A 1 675 ? -26.260 -12.597 22.066 1.00 40.00 675 ALA A C 1
ATOM 5279 O O . ALA A 1 675 ? -26.477 -13.214 23.112 1.00 40.00 675 ALA A O 1
ATOM 5280 N N . GLU A 1 676 ? -25.090 -12.704 21.432 1.00 48.56 676 GLU A N 1
ATOM 5281 C CA . GLU A 1 676 ? -23.962 -13.468 21.972 1.00 48.56 676 GLU A CA 1
ATOM 5282 C C . GLU A 1 676 ? -23.227 -12.688 23.083 1.00 48.56 676 GLU A C 1
ATOM 5284 O O . GLU A 1 676 ? -23.354 -11.467 23.163 1.00 48.56 676 GLU A O 1
ATOM 5289 N N . PRO A 1 677 ? -22.465 -13.353 23.983 1.00 43.31 677 PRO A N 1
ATOM 5290 C CA . PRO A 1 677 ? -21.936 -12.761 25.218 1.00 43.31 677 PRO A CA 1
ATOM 5291 C C . PRO A 1 677 ? -20.718 -11.852 24.974 1.00 43.31 677 PRO A C 1
ATOM 5293 O O . PRO A 1 677 ? -19.667 -11.996 25.611 1.00 43.31 677 PRO A O 1
ATOM 5296 N N . TYR A 1 678 ? -20.848 -10.925 24.034 1.00 52.06 678 TYR A N 1
ATOM 5297 C CA . TYR A 1 678 ? -19.928 -9.833 23.809 1.00 52.06 678 TYR A CA 1
ATOM 5298 C C . TYR A 1 678 ? -20.402 -8.643 24.635 1.00 52.06 678 TYR A C 1
ATOM 5300 O O . TYR A 1 678 ? -21.459 -8.066 24.401 1.00 52.06 678 TYR A O 1
ATOM 5308 N N . ASP A 1 679 ? -19.619 -8.285 25.644 1.00 46.22 679 ASP A N 1
ATOM 5309 C CA . ASP A 1 679 ? -19.904 -7.142 26.507 1.00 46.22 679 ASP A CA 1
ATOM 5310 C C . ASP A 1 679 ? -19.443 -5.855 25.800 1.00 46.22 679 ASP A C 1
ATOM 5312 O O . ASP A 1 679 ? -18.412 -5.262 26.134 1.00 46.22 679 ASP A O 1
ATOM 5316 N N . PHE A 1 680 ? -20.150 -5.513 24.717 1.00 51.81 680 PHE A N 1
ATOM 5317 C CA . PHE A 1 680 ? -20.044 -4.229 24.039 1.00 51.81 680 PHE A CA 1
ATOM 5318 C C . PHE A 1 680 ? -20.976 -3.256 24.762 1.00 51.81 680 PHE A C 1
ATOM 5320 O O . PHE A 1 680 ? -22.196 -3.334 24.622 1.00 51.81 680 PHE A O 1
ATOM 5327 N N . GLU A 1 681 ? -20.425 -2.326 25.537 1.00 41.88 681 GLU A N 1
ATOM 5328 C CA . GLU A 1 681 ? -21.208 -1.176 25.987 1.00 41.88 681 GLU A CA 1
ATOM 5329 C C . GLU A 1 681 ? -21.673 -0.403 24.743 1.00 41.88 681 GLU A C 1
ATOM 5331 O O . GLU A 1 681 ? -20.864 0.201 24.041 1.00 41.88 681 GLU A O 1
ATOM 5336 N N . GLY A 1 682 ? -22.970 -0.481 24.435 1.00 43.88 682 GLY A N 1
ATOM 5337 C CA . GLY A 1 682 ? -23.565 0.175 23.272 1.00 43.88 682 GLY A CA 1
ATOM 5338 C C . GLY A 1 682 ? -23.262 -0.530 21.948 1.00 43.88 682 GLY A C 1
ATOM 5339 O O . GLY A 1 682 ? -22.518 -0.016 21.108 1.00 43.88 682 GLY A O 1
ATOM 5340 N N . PHE A 1 683 ? -23.897 -1.683 21.709 1.00 40.72 683 PHE A N 1
ATOM 5341 C CA . PHE A 1 683 ? -24.099 -2.164 20.342 1.00 40.72 683 PHE A CA 1
ATOM 5342 C C . PHE A 1 683 ? -25.007 -1.160 19.617 1.00 40.72 683 PHE A C 1
ATOM 5344 O O . PHE A 1 683 ? -26.232 -1.260 19.656 1.00 40.72 683 PHE A O 1
ATOM 5351 N N . ASN A 1 684 ? -24.409 -0.138 19.005 1.00 39.59 684 ASN A N 1
ATOM 5352 C CA . ASN A 1 684 ? -25.134 0.773 18.135 1.00 39.59 684 ASN A CA 1
ATOM 5353 C C . ASN A 1 684 ? -25.424 0.038 16.827 1.00 39.59 684 ASN A C 1
ATOM 5355 O O . ASN A 1 684 ? -24.656 0.106 15.867 1.00 39.59 684 ASN A O 1
ATOM 5359 N N . ALA A 1 685 ? -26.590 -0.599 16.764 1.00 35.44 685 ALA A N 1
ATOM 5360 C CA . ALA A 1 685 ? -27.314 -0.669 15.509 1.00 35.44 685 ALA A CA 1
ATOM 5361 C C . ALA A 1 685 ? -27.682 0.775 15.124 1.00 35.44 685 ALA A C 1
ATOM 5363 O O . ALA A 1 685 ? -28.783 1.240 15.394 1.00 35.44 685 ALA A O 1
ATOM 5364 N N . TYR A 1 686 ? -26.729 1.538 14.578 1.00 34.41 686 TYR A N 1
ATOM 5365 C CA . TYR A 1 686 ? -27.086 2.743 13.847 1.00 34.41 686 TYR A CA 1
ATOM 5366 C C . TYR A 1 686 ? -27.947 2.270 12.676 1.00 34.41 686 TYR A C 1
ATOM 5368 O O . TYR A 1 686 ? -27.434 1.685 11.720 1.00 34.41 686 TYR A O 1
ATOM 5376 N N . ASP A 1 687 ? -29.256 2.498 12.775 1.00 33.56 687 ASP A N 1
ATOM 5377 C CA . ASP A 1 687 ? -30.147 2.510 11.624 1.00 33.56 687 ASP A CA 1
ATOM 5378 C C . ASP A 1 687 ? -29.667 3.654 10.729 1.00 33.56 687 ASP A C 1
ATOM 5380 O O . ASP A 1 687 ? -30.034 4.818 10.897 1.00 33.56 687 ASP A O 1
ATOM 5384 N N . TYR A 1 688 ? -28.753 3.345 9.810 1.00 33.59 688 TYR A N 1
ATOM 5385 C CA . TYR A 1 688 ? -28.407 4.278 8.752 1.00 33.59 688 TYR A CA 1
ATOM 5386 C C . TYR A 1 688 ? -29.697 4.541 7.957 1.00 33.59 688 TYR A C 1
ATOM 5388 O O . TYR A 1 688 ? -30.307 3.586 7.475 1.00 33.59 688 TYR A O 1
ATOM 5396 N N . PRO A 1 689 ? -30.121 5.805 7.779 1.00 31.36 689 PRO A N 1
ATOM 5397 C CA . PRO A 1 689 ? -31.384 6.158 7.119 1.00 31.36 689 PRO A CA 1
ATOM 5398 C C . PRO A 1 689 ? -31.401 5.878 5.603 1.00 31.36 689 PRO A C 1
ATOM 5400 O O . PRO A 1 689 ? -32.283 6.346 4.891 1.00 31.36 689 PRO A O 1
ATOM 5403 N N . ASP A 1 690 ? -30.429 5.124 5.093 1.00 36.81 690 ASP A N 1
ATOM 5404 C CA . ASP A 1 690 ? -30.294 4.743 3.694 1.00 36.81 690 ASP A CA 1
ATOM 5405 C C . ASP A 1 690 ? -29.615 3.358 3.665 1.00 36.81 690 ASP A C 1
ATOM 5407 O O . ASP A 1 690 ? -28.601 3.183 4.355 1.00 36.81 690 ASP A O 1
ATOM 5411 N N . PRO A 1 691 ? -30.113 2.355 2.915 1.00 34.97 691 PRO A N 1
ATOM 5412 C CA . PRO A 1 691 ? -29.469 1.052 2.815 1.00 34.97 691 PRO A CA 1
ATOM 5413 C C . PRO A 1 691 ? -28.197 1.185 1.962 1.00 34.97 691 PRO A C 1
ATOM 5415 O O . PRO A 1 691 ? -28.158 0.836 0.787 1.00 34.97 691 PRO A O 1
ATOM 5418 N N . ARG A 1 692 ? -27.140 1.749 2.554 1.00 46.94 692 ARG A N 1
ATOM 5419 C CA . ARG A 1 692 ? -25.813 1.936 1.941 1.00 46.94 692 ARG A CA 1
ATOM 5420 C C . ARG A 1 692 ? -24.704 1.173 2.651 1.00 46.94 692 ARG A C 1
ATOM 5422 O O . ARG A 1 692 ? -23.529 1.491 2.492 1.00 46.94 692 ARG A O 1
ATOM 5429 N N . SER A 1 693 ? -25.043 0.148 3.415 1.00 40.34 693 SER A N 1
ATOM 5430 C CA . SER A 1 693 ? -24.059 -0.728 4.036 1.00 40.34 693 SER A CA 1
ATOM 5431 C C . SER A 1 693 ? -24.173 -2.127 3.440 1.00 40.34 693 SER A C 1
ATOM 5433 O O . SER A 1 693 ? -25.250 -2.558 3.041 1.00 40.34 693 SER A O 1
ATOM 5435 N N . LEU A 1 694 ? -23.018 -2.781 3.330 1.00 41.00 694 LEU A N 1
ATOM 5436 C CA . LEU A 1 694 ? -22.693 -4.188 3.055 1.00 41.00 694 LEU A CA 1
ATOM 5437 C C . LEU A 1 694 ? -23.829 -5.224 2.855 1.00 41.00 694 LEU A C 1
ATOM 5439 O O . LEU A 1 694 ? -23.667 -6.126 2.040 1.00 41.00 694 LEU A O 1
ATOM 5443 N N . ASP A 1 695 ? -24.952 -5.122 3.562 1.00 39.16 695 ASP A N 1
ATOM 5444 C CA . ASP A 1 695 ? -26.105 -6.024 3.498 1.00 39.16 695 ASP A CA 1
ATOM 5445 C C . ASP A 1 695 ? -26.825 -5.985 2.131 1.00 39.16 695 ASP A C 1
ATOM 5447 O O . ASP A 1 695 ? -27.296 -7.021 1.661 1.00 39.16 695 ASP A O 1
ATOM 5451 N N . VAL A 1 696 ? -26.819 -4.848 1.416 1.00 39.28 696 VAL A N 1
ATOM 5452 C CA . VAL A 1 696 ? -27.299 -4.783 0.014 1.00 39.28 696 VAL A CA 1
ATOM 5453 C C . VAL A 1 696 ? -26.330 -5.498 -0.937 1.00 39.28 696 VAL A C 1
ATOM 5455 O O . VAL A 1 696 ? -26.768 -6.275 -1.785 1.00 39.28 696 VAL A O 1
ATOM 5458 N N . CYS A 1 697 ? -25.016 -5.321 -0.759 1.00 39.62 697 CYS A N 1
ATOM 5459 C CA . CYS A 1 697 ? -23.995 -6.001 -1.570 1.00 39.62 697 CYS A CA 1
ATOM 5460 C C . CYS A 1 697 ? -23.959 -7.520 -1.311 1.00 39.62 697 CYS A C 1
ATOM 5462 O O . CYS A 1 697 ? -23.735 -8.310 -2.230 1.00 39.62 697 CYS A O 1
ATOM 5464 N N . LEU A 1 698 ? -24.212 -7.948 -0.070 1.00 42.47 698 LEU A N 1
ATOM 5465 C CA . LEU A 1 698 ? -24.291 -9.360 0.313 1.00 42.47 698 LEU A CA 1
ATOM 5466 C C . LEU A 1 698 ? -25.623 -10.001 -0.111 1.00 42.47 698 LEU A C 1
ATOM 5468 O O . LEU A 1 698 ? -25.624 -11.158 -0.531 1.00 42.47 698 LEU A O 1
ATOM 5472 N N . GLY A 1 699 ? -26.734 -9.257 -0.082 1.00 36.66 699 GLY A N 1
ATOM 5473 C CA . GLY A 1 699 ? -28.036 -9.713 -0.583 1.00 36.66 699 GLY A CA 1
ATOM 5474 C C . GLY A 1 699 ? -28.091 -9.852 -2.110 1.00 36.66 699 GLY A C 1
ATOM 5475 O O . GLY A 1 699 ? -28.692 -10.793 -2.626 1.00 36.66 699 GLY A O 1
ATOM 5476 N N . GLN A 1 700 ? -27.406 -8.974 -2.850 1.00 36.69 700 GLN A N 1
ATOM 5477 C CA . GLN A 1 700 ? -27.308 -9.047 -4.315 1.00 36.69 700 GLN A CA 1
ATOM 5478 C C . GLN A 1 700 ? -26.413 -10.197 -4.807 1.00 36.69 700 GLN A C 1
ATOM 5480 O O . GLN A 1 700 ? -26.614 -10.708 -5.907 1.00 36.69 700 GLN A O 1
ATOM 5485 N N . ALA A 1 701 ? -25.482 -10.685 -3.982 1.00 38.28 701 ALA A N 1
ATOM 5486 C CA . ALA A 1 701 ? -24.655 -11.849 -4.308 1.00 38.28 701 ALA A CA 1
ATOM 5487 C C . ALA A 1 701 ? -25.438 -13.180 -4.333 1.00 38.28 701 ALA A C 1
ATOM 5489 O O . ALA A 1 701 ? -24.908 -14.183 -4.808 1.00 38.28 701 ALA A O 1
ATOM 5490 N N . GLN A 1 702 ? -26.686 -13.201 -3.848 1.00 39.25 702 GLN A N 1
ATOM 5491 C CA . GLN A 1 702 ? -27.533 -14.398 -3.823 1.00 39.25 702 GLN A CA 1
ATOM 5492 C C . GLN A 1 702 ? -28.560 -14.468 -4.969 1.00 39.25 702 GLN A C 1
ATOM 5494 O O . GLN A 1 702 ? -29.225 -15.491 -5.095 1.00 39.25 702 GLN A O 1
ATOM 5499 N N . ASN A 1 703 ? -28.685 -13.442 -5.826 1.00 34.09 703 ASN A N 1
ATOM 5500 C CA . ASN A 1 703 ? -29.588 -13.458 -6.989 1.00 34.09 703 ASN A CA 1
ATOM 5501 C C . ASN A 1 703 ? -29.032 -12.604 -8.155 1.00 34.09 703 ASN A C 1
ATOM 5503 O O . ASN A 1 703 ? -29.160 -11.382 -8.113 1.00 34.09 703 ASN A O 1
ATOM 5507 N N . PRO A 1 704 ? -28.471 -13.205 -9.228 1.00 32.28 704 PRO A N 1
ATOM 5508 C CA . PRO A 1 704 ? -27.796 -12.468 -10.309 1.00 32.28 704 PRO A CA 1
ATOM 5509 C C . PRO A 1 704 ? -28.720 -11.701 -11.271 1.00 32.28 704 PRO A C 1
ATOM 5511 O O . PRO A 1 704 ? -28.245 -11.042 -12.193 1.00 32.28 704 PRO A O 1
ATOM 5514 N N . THR A 1 705 ? -30.038 -11.787 -11.110 1.00 34.34 705 THR A N 1
ATOM 5515 C CA . THR A 1 705 ? -31.005 -11.300 -12.102 1.00 34.34 705 THR A CA 1
ATOM 5516 C C . THR A 1 705 ? -31.817 -10.142 -11.543 1.00 34.34 705 THR A C 1
ATOM 5518 O O . THR A 1 705 ? -32.881 -10.367 -10.979 1.00 34.34 705 THR A O 1
ATOM 5521 N N . GLN A 1 706 ? -31.292 -8.920 -11.696 1.00 33.34 706 GLN A N 1
ATOM 5522 C CA . GLN A 1 706 ? -32.014 -7.673 -12.016 1.00 33.34 706 GLN A CA 1
ATOM 5523 C C . GLN A 1 706 ? -31.087 -6.464 -11.781 1.00 33.34 706 GLN A C 1
ATOM 5525 O O . GLN A 1 706 ? -30.951 -5.970 -10.665 1.00 33.34 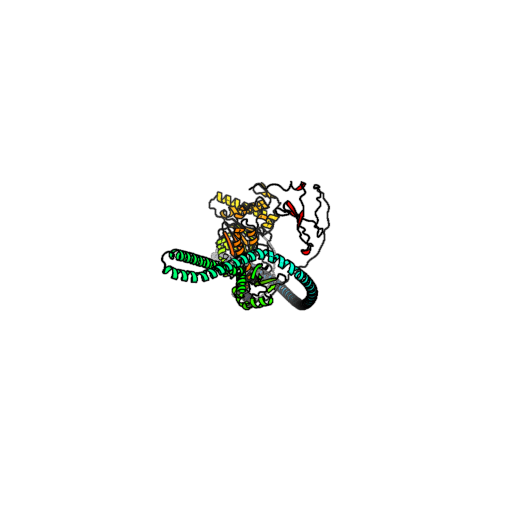706 GLN A O 1
ATOM 5530 N N . ARG A 1 707 ? -30.441 -5.980 -12.852 1.00 29.59 707 ARG A N 1
ATOM 5531 C CA . ARG A 1 707 ? -29.775 -4.668 -12.890 1.00 29.59 707 ARG A CA 1
ATOM 5532 C C . ARG A 1 707 ? -30.785 -3.620 -13.362 1.00 29.59 707 ARG A C 1
ATOM 5534 O O . ARG A 1 707 ? -31.281 -3.715 -14.479 1.00 29.59 707 ARG A O 1
ATOM 5541 N N . GLY A 1 708 ? -31.050 -2.627 -12.519 1.00 30.12 708 GLY A N 1
ATOM 5542 C CA . GLY A 1 708 ? -31.684 -1.358 -12.873 1.00 30.12 708 GLY A CA 1
ATOM 5543 C C . GLY A 1 708 ? -30.857 -0.233 -12.258 1.00 30.12 708 GLY A C 1
ATOM 5544 O O . GLY A 1 708 ? -30.684 -0.179 -11.043 1.00 30.12 708 GLY A O 1
ATOM 5545 N N . THR A 1 709 ? -30.266 0.591 -13.111 1.00 31.91 709 THR A N 1
ATOM 5546 C CA . THR A 1 709 ? -29.352 1.694 -12.797 1.00 31.91 709 THR A CA 1
ATOM 5547 C C . THR A 1 709 ? -30.078 2.853 -12.122 1.00 31.91 709 THR A C 1
ATOM 5549 O O . THR A 1 709 ? -31.045 3.346 -12.689 1.00 31.91 709 THR A O 1
ATOM 5552 N N . ASN A 1 710 ? -29.575 3.339 -10.982 1.00 29.67 710 ASN A N 1
ATOM 5553 C CA . ASN A 1 710 ? -29.872 4.683 -10.481 1.00 29.67 710 ASN A CA 1
ATOM 5554 C C . ASN A 1 710 ? -28.611 5.304 -9.864 1.00 29.67 710 ASN A C 1
ATOM 5556 O O . ASN A 1 710 ? -28.108 4.856 -8.835 1.00 29.67 710 ASN A O 1
ATOM 5560 N N . SER A 1 711 ? -28.112 6.346 -10.526 1.00 30.81 711 SER A N 1
ATOM 5561 C CA . SER A 1 711 ? -27.042 7.239 -10.087 1.00 30.81 711 SER A CA 1
ATOM 5562 C C . SER A 1 711 ? -27.651 8.485 -9.440 1.00 30.81 711 SER A C 1
ATOM 5564 O O . SER A 1 711 ? -28.422 9.188 -10.089 1.00 30.81 711 SER A O 1
ATOM 5566 N N . ALA A 1 712 ? -27.290 8.786 -8.191 1.00 29.78 712 ALA A N 1
ATOM 5567 C CA . ALA A 1 712 ? -27.646 10.044 -7.536 1.00 29.78 712 ALA A CA 1
ATOM 5568 C C . ALA A 1 712 ? -26.481 11.044 -7.624 1.00 29.78 712 ALA A C 1
ATOM 5570 O O . ALA A 1 712 ? -25.380 10.780 -7.134 1.00 29.78 712 ALA A O 1
ATOM 5571 N N . GLN A 1 713 ? -26.767 12.187 -8.252 1.00 30.14 713 GLN A N 1
ATOM 5572 C CA . GLN A 1 713 ? -25.943 13.392 -8.328 1.00 30.14 713 GLN A CA 1
ATOM 5573 C C . GLN A 1 713 ? -25.834 14.090 -6.963 1.00 30.14 713 GLN A C 1
ATOM 5575 O O . GLN A 1 713 ? -26.753 14.069 -6.144 1.00 30.14 713 GLN A O 1
ATOM 5580 N N . SER A 1 714 ? -24.685 14.721 -6.726 1.00 29.62 714 SER A N 1
ATOM 5581 C CA . SER A 1 714 ? -24.391 15.557 -5.565 1.00 29.62 714 SER A CA 1
ATOM 5582 C C . SER A 1 714 ? -24.636 17.034 -5.881 1.00 29.62 714 SER A C 1
ATOM 5584 O O . SER A 1 714 ? -23.906 17.608 -6.687 1.00 29.62 714 SER A O 1
ATOM 5586 N N . ASP A 1 715 ? -25.582 17.662 -5.187 1.00 27.45 715 ASP A N 1
ATOM 5587 C CA . ASP A 1 715 ? -25.757 19.115 -5.191 1.00 27.45 715 ASP A CA 1
ATOM 5588 C C . ASP A 1 715 ? -24.895 19.776 -4.105 1.00 27.45 715 ASP A C 1
ATOM 5590 O O . ASP A 1 715 ? -25.109 19.592 -2.905 1.00 27.45 715 ASP A O 1
ATOM 5594 N N . THR A 1 716 ? -23.939 20.607 -4.522 1.00 29.39 716 THR A N 1
ATOM 5595 C CA . THR A 1 716 ? -23.286 21.612 -3.671 1.00 29.39 716 THR A CA 1
ATOM 5596 C C . THR A 1 716 ? -23.775 23.001 -4.067 1.00 29.39 716 THR A C 1
ATOM 5598 O O . THR A 1 716 ? -23.307 23.571 -5.049 1.00 29.39 716 THR A O 1
ATOM 5601 N N . LYS A 1 717 ? -24.694 23.575 -3.280 1.00 28.22 717 LYS A N 1
ATOM 5602 C CA . LYS A 1 717 ? -25.042 25.005 -3.332 1.00 28.22 717 LYS A CA 1
ATOM 5603 C C . LYS A 1 717 ? -24.165 25.789 -2.357 1.00 28.22 717 LYS A C 1
ATOM 5605 O O . LYS A 1 717 ? -24.302 25.661 -1.142 1.00 28.22 717 LYS A O 1
ATOM 5610 N N . ALA A 1 718 ? -23.293 26.629 -2.906 1.00 29.33 718 ALA A N 1
ATOM 5611 C CA . ALA A 1 718 ? -22.580 27.669 -2.179 1.00 29.33 718 ALA A CA 1
ATOM 5612 C C . ALA A 1 718 ? -23.560 28.773 -1.739 1.00 29.33 718 ALA A C 1
ATOM 5614 O O . ALA A 1 718 ? -24.286 29.332 -2.561 1.00 29.33 718 ALA A O 1
ATOM 5615 N N . LYS A 1 719 ? -23.567 29.101 -0.443 1.00 29.98 719 LYS A N 1
ATOM 5616 C CA . LYS A 1 719 ? -24.155 30.332 0.103 1.00 29.98 719 LYS A CA 1
ATOM 5617 C C . LYS A 1 719 ? -23.024 31.210 0.631 1.00 29.98 719 LYS A C 1
ATOM 5619 O O . LYS A 1 719 ? -22.295 30.824 1.538 1.00 29.98 719 LYS A O 1
ATOM 5624 N N . SER A 1 720 ? -22.894 32.383 0.027 1.00 30.86 720 SER A N 1
ATOM 5625 C CA . SER A 1 720 ? -22.047 33.505 0.424 1.00 30.86 720 SER A CA 1
ATOM 5626 C C . SER A 1 720 ? -22.637 34.267 1.612 1.00 30.86 720 SER A C 1
ATOM 5628 O O . SER A 1 720 ? -23.837 34.536 1.582 1.00 30.86 720 SER A O 1
ATOM 5630 N N . SER A 1 721 ? -21.809 34.669 2.587 1.00 26.94 721 SER A N 1
ATOM 5631 C CA . SER A 1 721 ? -21.910 35.859 3.477 1.00 26.94 721 SER A CA 1
ATOM 5632 C C . SER A 1 721 ? -20.727 35.842 4.483 1.00 26.94 721 SER A C 1
ATOM 5634 O O . SER A 1 721 ? -20.074 34.809 4.600 1.00 26.94 721 SER A O 1
ATOM 5636 N N . PRO A 1 722 ? -20.439 36.913 5.248 1.00 33.19 722 PRO A N 1
ATOM 5637 C CA . PRO A 1 722 ? -19.770 38.149 4.847 1.00 33.19 722 PRO A CA 1
ATOM 5638 C C . PRO A 1 722 ? -18.415 38.354 5.574 1.00 33.19 722 PRO A C 1
ATOM 5640 O O . PRO A 1 722 ? -18.074 37.663 6.530 1.00 33.19 722 PRO A O 1
ATOM 5643 N N . LYS A 1 723 ? -17.635 39.338 5.105 1.00 37.88 723 LYS A N 1
ATOM 5644 C CA . LYS A 1 723 ? -16.416 39.863 5.756 1.00 37.88 723 LYS A CA 1
ATOM 5645 C C . LYS A 1 723 ? -16.643 40.182 7.244 1.00 37.88 723 LYS A C 1
ATOM 5647 O O . LYS A 1 723 ? -17.625 40.861 7.538 1.00 37.88 723 LYS A O 1
ATOM 5652 N N . PRO A 1 724 ? -15.659 39.903 8.118 1.00 32.34 724 PRO A N 1
ATOM 5653 C CA . PRO A 1 724 ? -15.473 40.668 9.337 1.00 32.34 724 PRO A CA 1
ATOM 5654 C C . PRO A 1 724 ? -14.227 41.559 9.278 1.00 32.34 724 PRO A C 1
ATOM 5656 O O . PRO A 1 724 ? -13.222 41.283 8.618 1.00 32.34 724 PRO A O 1
ATOM 5659 N N . GLU A 1 725 ? -14.380 42.678 9.966 1.00 30.81 725 GLU A N 1
ATOM 5660 C CA . GLU A 1 725 ? -13.477 43.804 10.108 1.00 30.81 725 GLU A CA 1
ATOM 5661 C C . GLU A 1 725 ? -12.225 43.480 10.935 1.00 30.81 725 GLU A C 1
ATOM 5663 O O . GLU A 1 725 ? -12.152 42.507 11.685 1.00 30.81 725 GLU A O 1
ATOM 5668 N N . LYS A 1 726 ? -11.225 44.353 10.784 1.00 37.59 726 LYS A N 1
ATOM 5669 C CA . LYS A 1 726 ? -10.013 44.420 11.609 1.00 37.59 726 LYS A CA 1
ATOM 5670 C C . LYS A 1 726 ? -10.363 44.566 13.096 1.00 37.59 726 LYS A C 1
ATOM 5672 O O . LYS A 1 726 ? -11.287 45.305 13.425 1.00 37.59 726 LYS A O 1
ATOM 5677 N N . PRO A 1 727 ? -9.461 44.102 13.975 1.00 32.56 727 PRO A N 1
ATOM 5678 C CA . PRO A 1 727 ? -8.965 45.037 14.978 1.00 32.56 727 PRO A CA 1
ATOM 5679 C C . PRO A 1 727 ? -7.441 45.022 15.161 1.00 32.56 727 PRO A C 1
ATOM 5681 O O . PRO A 1 727 ? -6.781 43.991 15.165 1.00 32.56 727 PRO A O 1
ATOM 5684 N N . CYS A 1 728 ? -6.953 46.253 15.301 1.00 27.91 728 CYS A N 1
ATOM 5685 C CA . CYS A 1 728 ? -5.988 46.780 16.264 1.00 27.91 728 CYS A CA 1
ATOM 5686 C C . CYS A 1 728 ? -4.632 46.098 16.518 1.00 27.91 728 CYS A C 1
ATOM 5688 O O . CYS A 1 728 ? -4.487 44.934 16.867 1.00 27.91 728 CYS A O 1
ATOM 5690 N N . GLN A 1 729 ? -3.634 46.974 16.416 1.00 30.88 729 GLN A N 1
ATOM 5691 C CA . GLN A 1 729 ? -2.228 46.827 16.746 1.00 30.88 729 GLN A CA 1
ATOM 5692 C C . GLN A 1 729 ? -2.012 46.596 18.249 1.00 30.88 729 GLN A C 1
ATOM 5694 O O . GLN A 1 729 ? -2.627 47.257 19.081 1.00 30.88 729 GLN A O 1
ATOM 5699 N N . GLY A 1 730 ? -1.045 45.736 18.569 1.00 27.09 730 GLY A N 1
ATOM 5700 C CA . GLY A 1 730 ? -0.411 45.630 19.879 1.00 27.09 730 GLY A CA 1
ATOM 5701 C C . GLY A 1 730 ? 1.069 45.305 19.687 1.00 27.09 730 GLY A C 1
ATOM 5702 O O . GLY A 1 730 ? 1.414 44.268 19.127 1.00 27.09 730 GLY A O 1
ATOM 5703 N N . ASN A 1 731 ? 1.931 46.239 20.085 1.00 32.06 731 ASN A N 1
ATOM 5704 C CA . ASN A 1 731 ? 3.387 46.175 19.974 1.00 32.06 731 ASN A CA 1
ATOM 5705 C C . ASN A 1 731 ? 3.991 45.070 20.854 1.00 32.06 731 ASN A C 1
ATOM 5707 O O . ASN A 1 731 ? 3.693 45.000 22.042 1.00 32.06 731 ASN A O 1
ATOM 5711 N N . ALA A 1 732 ? 4.954 44.321 20.315 1.00 27.95 732 ALA A N 1
ATOM 5712 C CA . ALA A 1 732 ? 5.998 43.684 21.113 1.00 27.95 732 ALA A CA 1
ATOM 5713 C C . ALA A 1 732 ? 7.316 43.672 20.326 1.00 27.95 732 ALA A C 1
ATOM 5715 O O . ALA A 1 732 ? 7.410 43.153 19.214 1.00 27.95 732 ALA A O 1
ATOM 5716 N N . ALA A 1 733 ? 8.316 44.324 20.913 1.00 35.66 733 ALA A N 1
ATOM 5717 C CA . ALA A 1 733 ? 9.623 44.614 20.352 1.00 35.66 733 ALA A CA 1
ATOM 5718 C C . ALA A 1 733 ? 10.422 43.355 19.980 1.00 35.66 733 ALA A C 1
ATOM 5720 O O . ALA A 1 733 ? 10.500 42.402 20.754 1.00 35.66 733 ALA A O 1
ATOM 5721 N N . ARG A 1 734 ? 11.109 43.392 18.830 1.00 29.03 734 ARG A N 1
ATOM 5722 C CA . ARG A 1 734 ? 12.236 42.495 18.544 1.00 29.03 734 ARG A CA 1
ATOM 5723 C C . ARG A 1 734 ? 13.294 43.182 17.682 1.00 29.03 734 ARG A C 1
ATOM 5725 O O . ARG A 1 734 ? 13.090 43.431 16.501 1.00 29.03 734 ARG A O 1
ATOM 5732 N N . ASN A 1 735 ? 14.408 43.472 18.349 1.00 29.14 735 ASN A N 1
ATOM 5733 C CA . ASN A 1 735 ? 15.793 43.573 17.890 1.00 29.14 735 ASN A CA 1
ATOM 5734 C C . ASN A 1 735 ? 16.028 43.775 16.386 1.00 29.14 735 ASN A C 1
ATOM 5736 O O . ASN A 1 735 ? 15.964 42.848 15.579 1.00 29.14 735 ASN A O 1
ATOM 5740 N N . SER A 1 736 ? 16.439 44.998 16.060 1.00 30.56 736 SER A N 1
ATOM 5741 C CA . SER A 1 736 ? 17.086 45.388 14.815 1.00 30.56 736 SER A CA 1
ATOM 5742 C C . SER A 1 736 ? 18.399 44.622 14.612 1.00 30.56 736 SER A C 1
ATOM 5744 O O . SER A 1 736 ? 19.431 44.972 15.184 1.00 30.56 736 SER A O 1
ATOM 5746 N N . LEU A 1 737 ? 18.367 43.594 13.764 1.00 33.94 737 LEU A N 1
ATOM 5747 C CA . LEU A 1 737 ? 19.554 43.026 13.131 1.00 33.94 737 LEU A CA 1
ATOM 5748 C C . LEU A 1 737 ? 19.681 43.608 11.721 1.00 33.94 737 LEU A C 1
ATOM 5750 O O . LEU A 1 737 ? 18.753 43.568 10.916 1.00 33.94 737 LEU A O 1
ATOM 5754 N N . VAL A 1 738 ? 20.854 44.186 11.485 1.00 33.78 738 VAL A N 1
ATOM 5755 C CA . VAL A 1 738 ? 21.369 44.799 10.258 1.00 33.78 738 VAL A CA 1
ATOM 5756 C C . VAL A 1 738 ? 20.791 44.168 8.981 1.00 33.78 738 VAL A C 1
ATOM 5758 O O . VAL A 1 738 ? 21.012 42.996 8.680 1.00 33.78 738 VAL A O 1
ATOM 5761 N N . SER A 1 739 ? 20.063 44.978 8.208 1.00 32.47 739 SER A N 1
ATOM 5762 C CA . SER A 1 739 ? 19.497 44.627 6.901 1.00 32.47 739 SER A CA 1
ATOM 5763 C C . SER A 1 739 ? 20.605 44.259 5.903 1.00 32.47 739 SER A C 1
ATOM 5765 O O . SER A 1 739 ? 21.223 45.135 5.294 1.00 32.47 739 SER A O 1
ATOM 5767 N N . GLN A 1 740 ? 20.838 42.963 5.686 1.00 46.91 740 GLN A N 1
ATOM 5768 C CA . GLN A 1 740 ? 21.673 42.479 4.585 1.00 46.91 740 GLN A CA 1
ATOM 5769 C C . GLN A 1 740 ? 20.991 42.785 3.240 1.00 46.91 740 GLN A C 1
ATOM 5771 O O . GLN A 1 740 ? 19.833 42.419 3.022 1.00 46.91 740 GLN A O 1
ATOM 5776 N N . LYS A 1 741 ? 21.713 43.453 2.327 1.00 51.59 741 LYS A N 1
ATOM 5777 C CA . LYS A 1 741 ? 21.299 43.656 0.927 1.00 51.59 741 LYS A CA 1
ATOM 5778 C C . LYS A 1 741 ? 20.905 42.303 0.332 1.00 51.59 741 LYS A C 1
ATOM 5780 O O . LYS A 1 741 ? 21.712 41.383 0.269 1.00 51.59 741 LYS A O 1
ATOM 5785 N N . THR A 1 742 ? 19.652 42.174 -0.086 1.00 63.31 742 THR A N 1
ATOM 5786 C CA . THR A 1 742 ? 19.145 40.930 -0.665 1.00 63.31 742 THR A CA 1
ATOM 5787 C C . THR A 1 742 ? 19.528 40.860 -2.136 1.00 63.31 742 THR A C 1
ATOM 5789 O O . THR A 1 742 ? 19.144 41.720 -2.927 1.00 63.31 742 THR A O 1
ATOM 5792 N N . GLU A 1 743 ? 20.313 39.849 -2.498 1.00 79.81 743 GLU A N 1
ATOM 5793 C CA . GLU A 1 743 ? 20.729 39.618 -3.880 1.00 79.81 743 GLU A CA 1
ATOM 5794 C C . GLU A 1 743 ? 19.504 39.272 -4.750 1.00 79.81 743 GLU A C 1
ATOM 5796 O O . GLU A 1 743 ? 18.650 38.455 -4.379 1.00 79.81 743 GLU A O 1
ATOM 5801 N N . LYS A 1 744 ? 19.380 39.946 -5.899 1.00 90.31 744 LYS A N 1
ATOM 5802 C CA . LYS A 1 744 ? 18.291 39.764 -6.868 1.00 90.31 744 LYS A CA 1
ATOM 5803 C C . LYS A 1 744 ? 18.787 38.948 -8.058 1.00 90.31 744 LYS A C 1
ATOM 5805 O O . LYS A 1 744 ? 19.933 39.067 -8.471 1.00 90.31 744 LYS A O 1
ATOM 5810 N N . CYS A 1 745 ? 17.902 38.138 -8.624 1.00 83.62 745 CYS A N 1
ATOM 5811 C CA . CYS A 1 745 ? 18.153 37.357 -9.823 1.00 83.62 745 CYS A CA 1
ATOM 5812 C C . CYS A 1 745 ? 18.446 38.313 -10.991 1.00 83.62 745 CYS A C 1
ATOM 5814 O O . CYS A 1 745 ? 17.598 39.161 -11.280 1.00 83.62 745 CYS A O 1
ATOM 5816 N N . PRO A 1 746 ? 19.584 38.168 -11.690 1.00 79.38 746 PRO A N 1
ATOM 5817 C CA . PRO A 1 746 ? 19.953 39.055 -12.794 1.00 79.38 746 PRO A CA 1
ATOM 5818 C C . PRO A 1 746 ? 19.026 38.917 -14.009 1.00 79.38 746 PRO A C 1
ATOM 5820 O O . PRO A 1 746 ? 18.982 39.810 -14.843 1.00 79.38 746 PRO A O 1
ATOM 5823 N N . ILE A 1 747 ? 18.270 37.819 -14.099 1.00 81.56 747 ILE A N 1
ATOM 5824 C CA . ILE A 1 747 ? 17.366 37.542 -15.220 1.00 81.56 747 ILE A CA 1
ATOM 5825 C C . ILE A 1 747 ? 15.977 38.142 -14.982 1.00 81.56 747 ILE A C 1
ATOM 5827 O O . ILE A 1 747 ? 15.424 38.794 -15.857 1.00 81.56 747 ILE A O 1
ATOM 5831 N N . CYS A 1 748 ? 15.382 37.913 -13.806 1.00 85.00 748 CYS A N 1
ATOM 5832 C CA . CYS A 1 748 ? 13.981 38.280 -13.546 1.00 85.00 748 CYS A CA 1
ATOM 5833 C C . CYS A 1 748 ? 13.785 39.263 -12.381 1.00 85.00 748 CYS A C 1
ATOM 5835 O O . CYS A 1 748 ? 12.657 39.472 -11.934 1.00 85.00 748 CYS A O 1
ATOM 5837 N N . GLY A 1 749 ? 14.866 39.805 -11.811 1.00 85.38 749 GLY A N 1
ATOM 5838 C CA . GLY A 1 749 ? 14.836 40.792 -10.722 1.00 85.38 749 GLY A CA 1
ATOM 5839 C C . GLY A 1 749 ? 14.294 40.283 -9.379 1.00 85.38 749 GLY A C 1
ATOM 5840 O O . GLY A 1 749 ? 14.225 41.037 -8.409 1.00 85.38 749 GLY A O 1
ATOM 5841 N N . SER A 1 750 ? 13.905 39.010 -9.297 1.00 88.06 750 SER A N 1
ATOM 5842 C CA . SER A 1 750 ? 13.299 38.415 -8.102 1.00 88.06 750 SER A CA 1
ATOM 5843 C C . SER A 1 750 ? 14.340 38.042 -7.058 1.00 88.06 750 SER A C 1
ATOM 5845 O O . SER A 1 750 ? 15.481 37.751 -7.398 1.00 88.06 750 SER A O 1
ATOM 5847 N N . ARG A 1 751 ? 13.953 38.015 -5.782 1.00 89.62 751 ARG A N 1
ATOM 5848 C CA . ARG A 1 751 ? 14.869 37.697 -4.681 1.00 89.62 751 ARG A CA 1
ATOM 5849 C C . ARG A 1 751 ? 15.465 36.293 -4.839 1.00 89.62 751 ARG A C 1
ATOM 5851 O O . ARG A 1 751 ? 14.742 35.337 -5.121 1.00 89.62 751 ARG A O 1
ATOM 5858 N N . LEU A 1 752 ? 16.777 36.183 -4.656 1.00 86.94 752 LEU A N 1
ATOM 5859 C CA . LEU A 1 752 ? 17.471 34.901 -4.607 1.00 86.94 752 LEU A CA 1
ATOM 5860 C C . LEU A 1 752 ? 17.426 34.317 -3.190 1.00 86.94 752 LEU A C 1
ATOM 5862 O O . LEU A 1 752 ? 17.503 35.046 -2.199 1.00 86.94 752 LEU A O 1
ATOM 5866 N N . HIS A 1 753 ? 17.299 32.994 -3.098 1.00 87.00 753 HIS A N 1
ATOM 5867 C CA . HIS A 1 753 ? 17.266 32.262 -1.831 1.00 87.00 753 HIS A CA 1
ATOM 5868 C C . HIS A 1 753 ? 18.531 31.423 -1.659 1.00 87.00 753 HIS A C 1
ATOM 5870 O O . HIS A 1 753 ? 18.941 30.744 -2.597 1.00 87.00 753 HIS A O 1
ATOM 5876 N N . SER A 1 754 ? 19.118 31.432 -0.459 1.00 86.94 754 SER A N 1
ATOM 5877 C CA . SER A 1 754 ? 20.256 30.565 -0.131 1.00 86.94 754 SER A CA 1
ATOM 5878 C C . SER A 1 754 ? 19.866 29.089 -0.188 1.00 86.94 754 SER A C 1
ATOM 5880 O O . SER A 1 754 ? 18.827 28.699 0.342 1.00 86.94 754 SER A O 1
ATOM 5882 N N . ASN A 1 755 ? 20.714 28.287 -0.829 1.00 87.62 755 ASN A N 1
ATOM 5883 C CA . ASN A 1 755 ? 20.599 26.838 -0.966 1.00 87.62 755 ASN A CA 1
ATOM 5884 C C . ASN A 1 755 ? 21.849 26.110 -0.431 1.00 87.62 755 ASN A C 1
ATOM 5886 O O . ASN A 1 755 ? 22.191 25.024 -0.889 1.00 87.62 755 ASN A O 1
ATOM 5890 N N . GLY A 1 756 ? 22.530 26.713 0.547 1.00 86.69 756 GLY A N 1
ATOM 5891 C CA . GLY A 1 756 ? 23.705 26.140 1.206 1.00 86.69 756 GLY A CA 1
ATOM 5892 C C . GLY A 1 756 ? 25.038 26.566 0.588 1.00 86.69 756 GLY A C 1
ATOM 5893 O O . GLY A 1 756 ? 25.093 27.399 -0.315 1.00 86.69 756 GLY A O 1
ATOM 5894 N N . ILE A 1 757 ? 26.126 26.014 1.126 1.00 87.25 757 ILE A N 1
ATOM 5895 C CA . ILE A 1 757 ? 27.499 26.248 0.664 1.00 87.25 757 ILE A CA 1
ATOM 5896 C C . ILE A 1 757 ? 27.922 25.054 -0.189 1.00 87.25 757 ILE A C 1
ATOM 5898 O O . ILE A 1 757 ? 27.715 23.899 0.198 1.00 87.25 757 ILE A O 1
ATOM 5902 N N . VAL A 1 758 ? 28.503 25.325 -1.353 1.00 85.12 758 VAL A N 1
ATOM 5903 C CA . VAL A 1 758 ? 28.981 24.277 -2.257 1.00 85.12 758 VAL A CA 1
ATOM 5904 C C . VAL A 1 758 ? 30.191 23.589 -1.628 1.00 85.12 758 VAL A C 1
ATOM 5906 O O . VAL A 1 758 ? 31.169 24.239 -1.269 1.00 85.12 758 VAL A O 1
ATOM 5909 N N . LYS A 1 759 ? 30.133 22.263 -1.487 1.00 78.62 759 LYS A N 1
ATOM 5910 C CA . LYS A 1 759 ? 31.157 21.488 -0.765 1.00 78.62 759 LYS A CA 1
ATOM 5911 C C . LYS A 1 759 ? 32.347 21.056 -1.630 1.00 78.62 759 LYS A C 1
ATOM 5913 O O . LYS A 1 759 ? 33.377 20.685 -1.082 1.00 78.62 759 LYS A O 1
ATOM 5918 N N . SER A 1 760 ? 32.213 21.061 -2.956 1.00 80.19 760 SER A N 1
ATOM 5919 C CA . SER A 1 760 ? 33.232 20.549 -3.880 1.00 80.19 760 SER A CA 1
ATOM 5920 C C . SER A 1 760 ? 33.054 21.100 -5.303 1.00 80.19 760 SER A C 1
ATOM 5922 O O . SER A 1 760 ? 31.973 21.559 -5.675 1.00 80.19 760 SER A O 1
ATOM 5924 N N . GLY A 1 761 ? 34.122 21.069 -6.107 1.00 84.56 761 GLY A N 1
ATOM 5925 C CA . GLY A 1 761 ? 34.133 21.564 -7.490 1.00 84.56 761 GLY A CA 1
ATOM 5926 C C . GLY A 1 761 ? 34.509 23.045 -7.630 1.00 84.56 761 GLY A C 1
ATOM 5927 O O . GLY A 1 761 ? 34.992 23.668 -6.690 1.00 84.56 761 GLY A O 1
ATOM 5928 N N . LYS A 1 762 ? 34.286 23.613 -8.825 1.00 82.62 762 LYS A N 1
ATOM 5929 C CA . LYS A 1 762 ? 34.724 24.974 -9.207 1.00 82.62 762 LYS A CA 1
ATOM 5930 C C . LYS A 1 762 ? 34.194 26.093 -8.294 1.00 82.62 762 LYS A C 1
ATOM 5932 O O . LYS A 1 762 ? 34.828 27.132 -8.195 1.00 82.62 762 LYS A O 1
ATOM 5937 N N . HIS A 1 763 ? 33.059 25.864 -7.638 1.00 86.75 763 HIS A N 1
ATOM 5938 C CA . HIS A 1 763 ? 32.406 26.820 -6.740 1.00 86.75 763 HIS A CA 1
ATOM 5939 C C . HIS A 1 763 ? 32.534 26.426 -5.259 1.00 86.75 763 HIS A C 1
ATOM 5941 O O . HIS A 1 763 ? 31.762 26.908 -4.437 1.00 86.75 763 HIS A O 1
ATOM 5947 N N . ALA A 1 764 ? 33.448 25.514 -4.897 1.00 85.12 764 ALA A N 1
ATOM 5948 C CA . ALA A 1 764 ? 33.612 25.064 -3.514 1.00 85.12 764 ALA A CA 1
ATOM 5949 C C . ALA A 1 764 ? 33.881 26.245 -2.562 1.00 85.12 764 ALA A C 1
ATOM 5951 O O . ALA A 1 764 ? 34.764 27.062 -2.808 1.00 85.12 764 ALA A O 1
ATOM 5952 N N . GLY A 1 765 ? 33.112 26.327 -1.476 1.00 84.44 765 GLY A N 1
ATOM 5953 C CA . GLY A 1 765 ? 33.165 27.430 -0.512 1.00 84.44 765 GLY A CA 1
ATOM 5954 C C . GLY A 1 765 ? 32.281 28.635 -0.859 1.00 84.44 765 GLY A C 1
ATOM 5955 O O . GLY A 1 765 ? 32.081 29.495 -0.003 1.00 84.44 765 GLY A O 1
ATOM 5956 N N . GLU A 1 766 ? 31.690 28.695 -2.055 1.00 88.75 766 GLU A N 1
ATOM 5957 C CA . GLU A 1 766 ? 30.738 29.748 -2.427 1.00 88.75 766 GLU A CA 1
ATOM 5958 C C . GLU A 1 766 ? 29.314 29.414 -1.954 1.00 88.75 766 GLU A C 1
ATOM 5960 O O . GLU A 1 766 ? 28.909 28.248 -1.845 1.00 88.75 766 GLU A O 1
ATOM 5965 N N . ARG A 1 767 ? 28.517 30.453 -1.677 1.00 88.00 767 ARG A N 1
ATOM 5966 C CA . ARG A 1 767 ? 27.103 30.311 -1.323 1.00 88.00 767 ARG A CA 1
ATOM 5967 C C . ARG A 1 767 ? 26.294 30.067 -2.592 1.00 88.00 767 ARG A C 1
ATOM 5969 O O . ARG A 1 767 ? 26.274 30.900 -3.494 1.00 88.00 767 ARG A O 1
ATOM 5976 N N . GLN A 1 768 ? 25.590 28.942 -2.642 1.00 91.44 768 GLN A N 1
ATOM 5977 C CA . GLN A 1 768 ? 24.664 28.634 -3.722 1.00 91.44 768 GLN A CA 1
ATOM 5978 C C . GLN A 1 768 ? 23.348 29.385 -3.501 1.00 91.44 768 GLN A C 1
ATOM 5980 O O . GLN A 1 768 ? 22.734 29.295 -2.439 1.00 91.44 768 GLN A O 1
ATOM 5985 N N . LEU A 1 769 ? 22.885 30.099 -4.520 1.00 90.69 769 LEU A N 1
ATOM 5986 C CA . LEU A 1 769 ? 21.663 30.891 -4.510 1.00 90.69 769 LEU A CA 1
ATOM 5987 C C . LEU A 1 769 ? 20.719 30.419 -5.618 1.00 90.69 769 LEU A C 1
ATOM 5989 O O . LEU A 1 769 ? 21.156 30.154 -6.734 1.00 90.69 769 LEU A O 1
ATOM 5993 N N . ILE A 1 770 ? 19.420 30.321 -5.335 1.00 89.75 770 ILE A N 1
ATOM 5994 C CA . ILE A 1 770 ? 18.419 29.839 -6.295 1.00 89.75 770 ILE A CA 1
ATOM 5995 C C . ILE A 1 770 ? 17.292 30.853 -6.480 1.00 89.75 770 ILE A C 1
ATOM 5997 O O . ILE A 1 770 ? 16.712 31.356 -5.514 1.00 89.75 770 ILE A O 1
ATOM 6001 N N . CYS A 1 771 ? 16.936 31.108 -7.741 1.00 88.44 771 CYS A N 1
ATOM 6002 C CA . CYS A 1 771 ? 15.733 31.843 -8.108 1.00 88.44 771 CYS A CA 1
ATOM 6003 C C . CYS A 1 771 ? 14.523 30.899 -8.166 1.00 88.44 771 CYS A C 1
ATOM 6005 O O . CYS A 1 771 ? 14.486 29.968 -8.971 1.00 88.44 771 CYS A O 1
ATOM 6007 N N . ARG A 1 772 ? 13.504 31.156 -7.338 1.00 87.31 772 ARG A N 1
ATOM 6008 C CA . ARG A 1 772 ? 12.265 30.354 -7.286 1.00 87.31 772 ARG A CA 1
ATOM 6009 C C . ARG A 1 772 ? 11.083 30.981 -8.034 1.00 87.31 772 ARG A C 1
ATOM 6011 O O . ARG A 1 772 ? 9.966 30.492 -7.909 1.00 87.31 772 ARG A O 1
ATOM 6018 N N . ASN A 1 773 ? 11.300 32.045 -8.811 1.00 84.62 773 ASN A N 1
ATOM 6019 C CA . ASN A 1 773 ? 10.210 32.677 -9.552 1.00 84.62 773 ASN A CA 1
ATOM 6020 C C . ASN A 1 773 ? 9.682 31.733 -10.652 1.00 84.62 773 ASN A C 1
ATOM 6022 O O . ASN A 1 773 ? 10.448 31.219 -11.476 1.00 84.62 773 ASN A O 1
ATOM 6026 N N . SER A 1 774 ? 8.364 31.523 -10.665 1.00 80.69 774 SER A N 1
ATOM 6027 C CA . SER A 1 774 ? 7.640 30.718 -11.654 1.00 80.69 774 SER A CA 1
ATOM 6028 C C . SER A 1 774 ? 7.742 31.280 -13.075 1.00 80.69 774 SER A C 1
ATOM 6030 O O . SER A 1 774 ? 7.695 30.511 -14.029 1.00 80.69 774 SER A O 1
ATOM 6032 N N . LYS A 1 775 ? 7.983 32.589 -13.231 1.00 78.06 775 LYS A N 1
ATOM 6033 C CA . LYS A 1 775 ? 8.194 33.249 -14.533 1.00 78.06 775 LYS A CA 1
ATOM 6034 C C . LYS A 1 775 ? 9.570 32.976 -15.159 1.00 78.06 775 LYS A C 1
ATOM 6036 O O . LYS A 1 775 ? 9.798 33.337 -16.308 1.00 78.06 775 LYS A O 1
ATOM 6041 N N . HIS A 1 776 ? 10.498 32.346 -14.433 1.00 77.69 776 HIS A N 1
ATOM 6042 C CA . HIS A 1 776 ? 11.819 32.010 -14.965 1.00 77.69 776 HIS A CA 1
ATOM 6043 C C . HIS A 1 776 ? 11.735 30.762 -15.855 1.00 77.69 776 HIS A C 1
ATOM 6045 O O . HIS A 1 776 ? 11.661 29.632 -15.354 1.00 77.69 776 HIS A O 1
ATOM 6051 N N . THR A 1 777 ? 11.759 30.969 -17.172 1.00 73.88 777 THR A N 1
ATOM 6052 C CA . THR A 1 777 ? 11.671 29.893 -18.173 1.00 73.88 777 THR A CA 1
ATOM 6053 C C . THR A 1 777 ? 13.027 29.219 -18.404 1.00 73.88 777 THR A C 1
ATOM 6055 O O . THR A 1 777 ? 14.079 29.772 -18.077 1.00 73.88 777 THR A O 1
ATOM 6058 N N . ARG A 1 778 ? 13.020 28.002 -18.965 1.00 64.00 778 ARG A N 1
ATOM 6059 C CA . ARG A 1 778 ? 14.238 27.207 -19.226 1.00 64.00 778 ARG A CA 1
ATOM 6060 C C . ARG A 1 778 ? 15.138 27.833 -20.305 1.00 64.00 778 ARG A C 1
ATOM 6062 O O . ARG A 1 778 ? 16.344 27.628 -20.265 1.00 64.00 778 ARG A O 1
ATOM 6069 N N . LYS A 1 779 ? 14.564 28.641 -21.210 1.00 71.00 779 LYS A N 1
ATOM 6070 C CA . LYS A 1 779 ? 15.285 29.386 -22.262 1.00 71.00 779 LYS A CA 1
ATOM 6071 C C . LYS A 1 779 ? 16.082 30.582 -21.724 1.00 71.00 779 LYS A C 1
ATOM 6073 O O . LYS A 1 779 ? 16.971 31.067 -22.405 1.00 71.00 779 LYS A O 1
ATOM 6078 N N . MET A 1 780 ? 15.778 31.051 -20.511 1.00 69.56 780 MET A N 1
ATOM 6079 C CA . MET A 1 780 ? 16.428 32.225 -19.919 1.00 69.56 780 MET A CA 1
ATOM 6080 C C . MET A 1 780 ? 17.751 31.898 -19.205 1.00 69.56 780 MET A C 1
ATOM 6082 O O . MET A 1 780 ? 18.493 32.815 -18.878 1.00 69.56 780 MET A O 1
ATOM 6086 N N . GLY A 1 781 ? 18.070 30.617 -18.974 1.00 74.69 781 GLY A N 1
ATOM 6087 C CA . GLY A 1 781 ? 19.328 30.176 -18.359 1.00 74.69 781 GLY A CA 1
ATOM 6088 C C . GLY A 1 781 ? 19.166 29.472 -17.006 1.00 74.69 781 GLY A C 1
ATOM 6089 O O . GLY A 1 781 ? 18.075 29.050 -16.618 1.00 74.69 781 GLY A O 1
ATOM 6090 N N . SER A 1 782 ? 20.286 29.312 -16.298 1.00 75.94 782 SER A N 1
ATOM 6091 C CA . SER A 1 782 ? 20.377 28.661 -14.983 1.00 75.94 782 SER A CA 1
ATOM 6092 C C . SER A 1 782 ? 19.587 29.418 -13.904 1.00 75.94 782 SER A C 1
ATOM 6094 O O . SER A 1 782 ? 19.738 30.628 -13.764 1.00 75.94 782 SER A O 1
ATOM 6096 N N . LYS A 1 783 ? 18.807 28.698 -13.078 1.00 85.19 783 LYS A N 1
ATOM 6097 C CA . LYS A 1 783 ? 18.163 29.253 -11.865 1.00 85.19 783 LYS A CA 1
ATOM 6098 C C . LYS A 1 783 ? 19.107 29.322 -10.661 1.00 85.19 783 LYS A C 1
ATOM 6100 O O . LYS A 1 783 ? 18.679 29.747 -9.588 1.00 85.19 783 LYS A O 1
ATOM 6105 N N . THR A 1 784 ? 20.349 28.879 -10.824 1.00 88.19 784 THR A N 1
ATOM 6106 C CA . THR A 1 784 ? 21.351 28.756 -9.767 1.00 88.19 784 THR A CA 1
ATOM 6107 C C . THR A 1 784 ? 22.490 29.738 -10.007 1.00 88.19 784 THR A C 1
ATOM 6109 O O . THR A 1 784 ? 23.041 29.799 -11.106 1.00 88.19 784 THR A O 1
ATOM 6112 N N . TYR A 1 785 ? 22.846 30.471 -8.958 1.00 89.19 785 TYR A N 1
ATOM 6113 C CA . TYR A 1 785 ? 23.914 31.463 -8.919 1.00 89.19 785 TYR A CA 1
ATOM 6114 C C . TYR A 1 785 ? 24.839 31.171 -7.740 1.00 89.19 785 TYR A C 1
ATOM 6116 O O . TYR A 1 785 ? 24.442 30.486 -6.795 1.00 89.19 785 TYR A O 1
ATOM 6124 N N . TYR A 1 786 ? 26.055 31.701 -7.792 1.00 90.62 786 TYR A N 1
ATOM 6125 C CA . TYR A 1 786 ? 27.056 31.520 -6.748 1.00 90.62 786 TYR A CA 1
ATOM 6126 C C . TYR A 1 786 ? 27.607 32.882 -6.342 1.00 90.62 786 TYR A C 1
ATOM 6128 O O . TYR A 1 786 ? 27.879 33.715 -7.208 1.00 90.62 786 TYR A O 1
ATOM 6136 N N . SER A 1 787 ? 27.725 33.121 -5.037 1.00 87.56 787 SER A N 1
ATOM 6137 C CA . SER A 1 787 ? 28.340 34.336 -4.505 1.00 87.56 787 SER A CA 1
ATOM 6138 C C . SER A 1 787 ? 29.371 34.012 -3.428 1.00 87.56 787 SER A C 1
ATOM 6140 O O . SER A 1 787 ? 29.228 33.057 -2.655 1.00 87.56 787 SER A O 1
ATOM 6142 N N . ALA A 1 788 ? 30.445 34.802 -3.397 1.00 84.25 788 ALA A N 1
ATOM 6143 C CA . ALA A 1 788 ? 31.487 34.677 -2.390 1.00 84.25 788 ALA A CA 1
ATOM 6144 C C . ALA A 1 788 ? 30.923 35.025 -1.004 1.00 84.25 788 ALA A C 1
ATOM 6146 O O . ALA A 1 788 ? 30.203 36.011 -0.839 1.00 84.25 788 ALA A O 1
ATOM 6147 N N . ILE A 1 789 ? 31.254 34.218 0.004 1.00 77.12 789 ILE A N 1
ATOM 6148 C CA . ILE A 1 789 ? 30.839 34.471 1.385 1.00 77.12 789 ILE A CA 1
ATOM 6149 C C . ILE A 1 789 ? 31.705 35.616 1.936 1.00 77.12 789 ILE A C 1
ATOM 6151 O O . ILE A 1 789 ? 32.930 35.484 1.943 1.00 77.12 789 ILE A O 1
ATOM 6155 N N . PRO A 1 790 ? 31.122 36.734 2.413 1.00 68.81 790 PRO A N 1
ATOM 6156 C CA . PRO A 1 790 ? 31.898 37.800 3.037 1.00 68.81 790 PRO A CA 1
ATOM 6157 C C . PRO A 1 790 ? 32.681 37.258 4.239 1.00 68.81 790 PRO A C 1
ATOM 6159 O O . PRO A 1 790 ? 32.119 36.524 5.054 1.00 68.81 790 PRO A O 1
ATOM 6162 N N . ALA A 1 791 ? 33.953 37.646 4.377 1.00 54.66 791 ALA A N 1
ATOM 6163 C CA . ALA A 1 791 ? 34.884 37.102 5.376 1.00 54.66 791 ALA A CA 1
ATOM 6164 C C . ALA A 1 791 ? 34.351 37.127 6.827 1.00 54.66 791 ALA A C 1
ATOM 6166 O O . ALA A 1 791 ? 34.687 36.256 7.623 1.00 54.66 791 ALA A O 1
ATOM 6167 N N . ALA A 1 792 ? 33.456 38.064 7.159 1.00 50.50 792 ALA A N 1
ATOM 6168 C CA . ALA A 1 792 ? 32.824 38.163 8.476 1.00 50.50 792 ALA A CA 1
ATOM 6169 C C . ALA A 1 792 ? 31.801 37.043 8.790 1.00 50.50 792 ALA A C 1
ATOM 6171 O O . ALA A 1 792 ? 31.479 36.827 9.955 1.00 50.50 792 ALA A O 1
ATOM 6172 N N . GLN A 1 793 ? 31.283 36.322 7.787 1.00 56.03 793 GLN A N 1
ATOM 6173 C CA . GLN A 1 793 ? 30.240 35.297 7.961 1.00 56.03 793 GLN A CA 1
ATOM 6174 C C . GLN A 1 793 ? 30.803 33.860 8.016 1.00 56.03 793 GLN A C 1
ATOM 6176 O O . GLN A 1 793 ? 30.145 32.967 8.546 1.00 56.03 793 GLN A O 1
ATOM 6181 N N . ALA A 1 794 ? 32.026 33.629 7.522 1.00 50.56 794 ALA A N 1
ATOM 6182 C CA . ALA A 1 794 ? 32.655 32.300 7.472 1.00 50.56 794 ALA A CA 1
ATOM 6183 C C . ALA A 1 794 ? 32.960 31.696 8.865 1.00 50.56 794 ALA A C 1
ATOM 6185 O O . ALA A 1 794 ? 33.099 30.479 9.001 1.00 50.56 794 ALA A O 1
ATOM 6186 N N . VAL A 1 795 ? 33.011 32.534 9.906 1.00 50.81 795 VAL A N 1
ATOM 6187 C CA . VAL A 1 795 ? 33.320 32.139 11.294 1.00 50.81 795 VAL A CA 1
ATOM 6188 C C . VAL A 1 795 ? 32.094 31.582 12.039 1.00 50.81 795 VAL A C 1
ATOM 6190 O O . VAL A 1 795 ? 32.245 30.857 13.017 1.00 50.81 795 VAL A O 1
ATOM 6193 N N . LEU A 1 796 ? 30.868 31.865 11.579 1.00 48.19 796 LEU A N 1
ATOM 6194 C CA . LEU A 1 796 ? 29.637 31.412 12.248 1.00 48.19 796 LEU A CA 1
ATOM 6195 C C . LEU A 1 796 ? 29.136 30.041 11.763 1.00 48.19 796 LEU A C 1
ATOM 6197 O O . LEU A 1 796 ? 28.527 29.314 12.544 1.00 48.19 796 LEU A O 1
ATOM 6201 N N . ASP A 1 797 ? 29.433 29.664 10.516 1.00 49.22 797 ASP A N 1
ATOM 6202 C CA . ASP A 1 797 ? 28.922 28.429 9.894 1.00 49.22 797 ASP A CA 1
ATOM 6203 C C . ASP A 1 797 ? 29.906 27.239 9.978 1.00 49.22 797 ASP A C 1
ATOM 6205 O O . ASP A 1 797 ? 29.595 26.134 9.533 1.00 49.22 797 ASP A O 1
ATOM 6209 N N . SER A 1 798 ? 31.087 27.430 10.576 1.00 42.09 798 SER A N 1
ATOM 6210 C CA . SER A 1 798 ? 32.142 26.418 10.726 1.00 42.09 798 SER A CA 1
ATOM 6211 C C . SER A 1 798 ? 32.226 25.867 12.160 1.00 42.09 798 SER A C 1
ATOM 6213 O O . SER A 1 798 ? 33.249 25.975 12.829 1.00 42.09 798 SER A O 1
ATOM 6215 N N . ARG A 1 799 ? 31.153 25.234 12.660 1.00 37.19 799 ARG A N 1
ATOM 6216 C CA . ARG A 1 799 ? 31.255 24.358 13.847 1.00 37.19 799 ARG A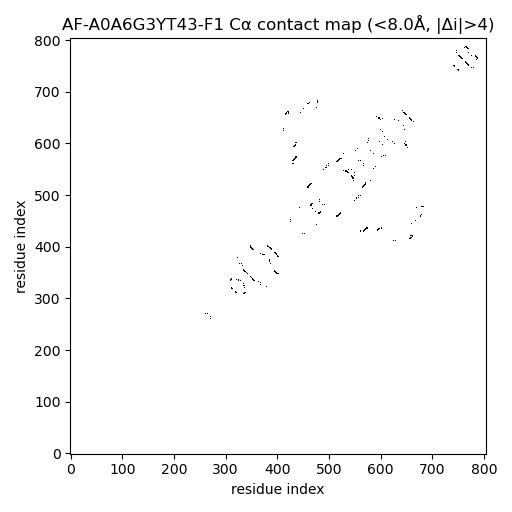 CA 1
ATOM 6217 C C . ARG A 1 799 ? 31.511 22.908 13.411 1.00 37.19 799 ARG A C 1
ATOM 6219 O O . ARG A 1 799 ? 30.718 22.383 12.629 1.00 37.19 799 ARG A O 1
ATOM 6226 N N . PRO A 1 800 ? 32.578 22.246 13.894 1.00 38.03 800 PRO A N 1
ATOM 6227 C CA . PRO A 1 800 ? 32.841 20.852 13.567 1.00 38.03 800 PRO A CA 1
ATOM 6228 C C . PRO A 1 800 ? 31.826 19.937 14.263 1.00 38.03 800 PRO A C 1
ATOM 6230 O O . PRO A 1 800 ? 31.514 20.101 15.443 1.00 38.03 800 PRO A O 1
ATOM 6233 N N . VAL A 1 801 ? 31.312 18.967 13.509 1.00 38.78 801 VAL A N 1
ATOM 6234 C CA . VAL A 1 801 ? 30.527 17.845 14.030 1.00 38.78 801 VAL A CA 1
ATOM 6235 C C . VAL A 1 801 ? 31.492 16.922 14.775 1.00 38.78 801 VAL A C 1
ATOM 6237 O O . VAL A 1 801 ? 32.426 16.397 14.173 1.00 38.78 801 VAL A O 1
ATOM 6240 N N . MET A 1 802 ? 31.287 16.762 16.084 1.00 33.41 802 MET A N 1
ATOM 6241 C CA . MET A 1 802 ? 31.983 15.751 16.886 1.00 33.41 802 MET A CA 1
ATOM 6242 C C . MET A 1 802 ? 31.588 14.342 16.407 1.00 33.41 802 MET A C 1
ATOM 6244 O O . MET A 1 802 ? 30.415 14.133 16.089 1.00 33.41 802 MET A O 1
ATOM 6248 N N . PRO A 1 803 ? 32.528 13.381 16.357 1.00 40.62 803 PRO A N 1
ATOM 6249 C CA . PRO A 1 803 ? 32.234 12.015 15.943 1.00 40.62 803 PRO A CA 1
ATOM 6250 C C . PRO A 1 803 ? 31.430 11.280 17.024 1.00 40.62 803 PRO A C 1
ATOM 6252 O O . PRO A 1 803 ? 31.785 11.325 18.202 1.00 40.62 803 PRO A O 1
ATOM 6255 N N . GLY A 1 804 ? 30.365 10.599 16.599 1.00 35.69 804 GLY A N 1
ATOM 6256 C CA . GLY A 1 804 ? 29.547 9.675 17.383 1.00 35.69 804 GLY A CA 1
ATOM 6257 C C . GLY A 1 804 ? 29.141 8.489 16.527 1.00 35.69 804 GLY A C 1
ATOM 6258 O O . GLY A 1 804 ? 28.850 8.724 15.329 1.00 35.69 804 GLY A O 1
#

Mean predicted aligned error: 23.57 Å

Sequence (804 aa):
MKKATQKAKAKALEILTNKMVAVALTSAFVGFTGGMALMGITLTEAKLHRLSPQSSALSLLLGAGVGVTLSSLVGLSLIQEKNQAISEAAKRTSTAQKEVVDAKQRLKALQDQLTQSREESVDLLKELQQFSDAYEQASKANKSLALVLDERNREILELNEHNQKLQTLVDRDEAAFDAALDEALNDQATEMQEAALKAARAQLEAHLQKISNAIPKAVCKRAKKLSAPLEAKIAELESERDALLSEITNLKAQIPGMLCNLEAALNEDTEAASYLATIEKLQHGVVERDRRIESLEAQVSDLTEALNAPKMFGSGSLLNRGNRLLAHAQEQGIILDAVDRRVSSDKAVHTFRFNARFDVVPEDALITLNRDAAKLRDELEALEPVMFKYDPENLLYYVSVTLNKRVMTRDDIDRLWLRPSAFKRLVKDVCAFRVSANKGGSKSPTVRNILGAKLLQGEKFKIRRYDPSAGSRKDFWRVAPTWNAYDQALAMAYEILKVIRERQAAKKQQPGTQFKWIYYVIDELDNTVADCNGRTAETLDGGEKTESQILLGAISKAAKEGEHLNIGLIVCTQTPNTRQLMKDESIDKAFWNNFTQIVVEANVFDYLGNSADGTKFTDLTNKFRQVSDWCNTENQAIEDEARKYRPALYVGKNRRDIIQLPLLGEYGFDKLDAAEPYDFEGFNAYDYPDPRSLDVCLGQAQNPTQRGTNSAQSDTKAKSSPKPEKPCQGNAARNSLVSQKTEKCPICGSRLHSNGIVKSGKHAGERQLICRNSKHTRKMGSKTYYSAIPAAQAVLDSRPVMPG

Secondary structure (DSSP, 8-state):
-HHHHHHHHHHHHHHHHHHHHHHHHHHHHHHHHHTTSSSS-----------------------------S--TTHHHHHHHHHHHHHHHHHHHHHHHHHHHHHHHHHHHHHHHHHHHHHHHHHHHHHHHHHHHHHHHHHHHHHHHHHHHHHHHHHHHHHHHHHHHHHHHHHHHHHHHHHHHHHHHHHHHHHHHHHHHHHHHHHHHHHHHHHHHHHHHHHHHHHHHHTHHHHHHHHHHHHHHHHHHHHHHHHHHHHHHHHHHHHHHTTSTTSHHHHHHHHHHHHHHHHHHHHHHHHHHHHHHHHHHHHHSPPPP-SSTTHHHHHHHHHHHHHTT--EEEEEEEE-TTS-EEEEEEEESS---HHHHHHHHTTTHHHHHHHHTBSS---EEEETTTTEEEEEEEB------HHHHHTTSB-GGGHHHHHTT--EEEEE--TTSSHHHHHHHHHHHHHTTT--EEEEEE-TTTTSTT---SSPPSB-SGGGHHHHHHHHHHHHHHHHHHHHHSTT----EEEEEE--HHHHHHHHTT-EEE-TTS-EEEHHHHHHHHHHHHHHHTGGGTEEEEEEES-S-GGGTTTSTT--TTGGGGSEEEEETTHHHHHHHTSS-TTTTHHHHHHHHHHHHHHHHHTTS---GGGS--EEEEEETTEEEEEEPPPTTTT-GGG--TTSS---TT------SS--STHHHHHHTT--------PPPPP------------------------PPPPBPTTT-PBEEEEEE--SSTTTTSEEEEE--TT--GGG--SEEEEPPPTTTTTTS-PPPPP-

pLDDT: mean 71.07, std 20.23, range [26.12, 97.25]